Protein AF-A0A6J8EL83-F1 (afdb_monomer)

Mean predicted aligned error: 11.71 Å

Secondary structure (DSSP, 8-state):
-HHHHHHHHHHHHHHHHHHHHHHTTS-HHHHHHHHHHHHHHHHHHHHHH--STHHHHHHHHHHHHHHHHHHS---HHHHHHHHHHHHHHHHHHHHHHHHHHSSS---PPPHHHHHHHHHHHHHHHHS--SHHHHHHHHHHHHHH-HHHHHHHHHT--SSSSGGGS-GGGSSS---S---GGGGG-HHHHHHHHHHHHHHHHT--HHHHHHHSS-SSHHHHHHHHHHHHIIIIIGGGG---SS-SS-HHHHHHHHHHHHH-TT-S-HHHHHHHHTT---SSTTS--TT--HHHHHHHHHHHHHHHHHHH---SSSTTHHHHHHHH-GGGGTTS--TT----HHHHHHHHHHHHTTTSS---EEEE-TTS-EEEE-TTSS--SEEE-TTT--EEEEETTEE-TT-EE------PPSSB----GGG-----S-STT--HHHHHHHHHHHHHHHHHHHHH-HHHHHHHBSS---HHHHHHHHHHHHHHHHHHHHHHHT--HHHHHHHHHHHHHHHHHHTTS-TTS----HHHHTT-SHHHHHHHHHHHIIIIIHHHHHTHHHHHHHHHHHHHT-TTTTT-HHHHHHHT-S-------GGGGGG-GGGG---PPP-HHHHHHHHHH-----HHHHHHHHHHHHHHHHTTHHHHHHHHHHHHHHHTTT--HHHHHH-BHHHHHHHHHHTT-HHHHHHHHHHHHHHHHHHHHHHHT--EEETTEEE---GGGGGS---TTSBGGGTS--SSTTHHHHHHHHHHHHHHHHHHHHHHHHHHHH-

Structure (mmCIF, N/CA/C/O backbone):
data_AF-A0A6J8EL83-F1
#
_entry.id   AF-A0A6J8EL83-F1
#
loop_
_atom_site.group_PDB
_atom_site.id
_atom_site.type_symbol
_atom_site.label_atom_id
_atom_site.label_alt_id
_atom_site.label_comp_id
_atom_site.label_asym_id
_atom_site.label_entity_id
_atom_site.label_seq_id
_atom_site.pdbx_PDB_ins_code
_atom_site.Cartn_x
_atom_site.Cartn_y
_atom_site.Cartn_z
_atom_site.occupancy
_atom_site.B_iso_or_equiv
_atom_site.auth_seq_id
_atom_site.auth_comp_id
_atom_site.auth_asym_id
_atom_site.auth_atom_id
_atom_site.pdbx_PDB_model_num
ATOM 1 N N . MET A 1 1 ? -17.711 -33.455 -21.168 1.00 33.84 1 MET A N 1
ATOM 2 C CA . MET A 1 1 ? -19.028 -33.642 -20.518 1.00 33.84 1 MET A CA 1
ATOM 3 C C . MET A 1 1 ? -19.083 -34.919 -19.674 1.00 33.84 1 MET A C 1
ATOM 5 O O . MET A 1 1 ? -19.495 -34.798 -18.534 1.00 33.84 1 MET A O 1
ATOM 9 N N . ASN A 1 2 ? -18.573 -36.078 -20.125 1.00 31.16 2 ASN A N 1
ATOM 10 C CA . ASN A 1 2 ? -18.560 -37.309 -19.301 1.00 31.16 2 ASN A CA 1
ATOM 11 C C . ASN A 1 2 ? -17.724 -37.232 -18.003 1.00 31.16 2 ASN A C 1
ATOM 13 O O . ASN A 1 2 ? -18.156 -37.767 -16.991 1.00 31.16 2 ASN A O 1
ATOM 17 N N . SER A 1 3 ? -16.592 -36.511 -17.977 1.00 44.88 3 SER A N 1
ATOM 18 C CA . SER A 1 3 ? -15.743 -36.446 -16.770 1.00 44.88 3 SER A CA 1
ATOM 19 C C . SER A 1 3 ? -16.371 -35.682 -15.598 1.00 44.88 3 SER A C 1
ATOM 21 O O . SER A 1 3 ? -16.023 -35.937 -14.455 1.00 44.88 3 SER A O 1
ATOM 23 N N . ASN A 1 4 ? -17.289 -34.742 -15.856 1.00 57.44 4 ASN A N 1
ATOM 24 C CA . ASN A 1 4 ? -17.878 -33.919 -14.794 1.00 57.44 4 ASN A CA 1
ATOM 25 C C . ASN A 1 4 ? -18.942 -34.698 -14.007 1.00 57.44 4 ASN A C 1
ATOM 27 O O . ASN A 1 4 ? -19.072 -34.528 -12.801 1.00 57.44 4 ASN A O 1
ATOM 31 N N . HIS A 1 5 ? -19.658 -35.601 -14.683 1.00 63.22 5 HIS A N 1
ATOM 32 C CA . HIS A 1 5 ? -20.692 -36.421 -14.059 1.00 63.22 5 HIS A CA 1
ATOM 33 C C . HIS A 1 5 ? -20.098 -37.538 -13.186 1.00 63.22 5 HIS A C 1
ATOM 35 O O . HIS A 1 5 ? -20.583 -37.798 -12.090 1.00 63.22 5 HIS A O 1
ATOM 41 N N . GLU A 1 6 ? -18.992 -38.151 -13.621 1.00 73.38 6 GLU A N 1
ATOM 42 C CA . GLU A 1 6 ? -18.256 -39.132 -12.809 1.00 73.38 6 GLU A CA 1
ATOM 43 C C . GLU A 1 6 ? -17.679 -38.497 -11.535 1.00 73.38 6 GLU A C 1
ATOM 45 O O . GLU A 1 6 ? -17.812 -39.063 -10.450 1.00 73.38 6 GLU A O 1
ATOM 50 N N . ILE A 1 7 ? -17.109 -37.290 -11.637 1.00 79.31 7 ILE A N 1
ATOM 51 C CA . ILE A 1 7 ? -16.600 -36.544 -10.476 1.00 79.31 7 ILE A CA 1
ATOM 52 C C . ILE A 1 7 ? -17.733 -36.204 -9.499 1.00 79.31 7 ILE A C 1
ATOM 54 O O . ILE A 1 7 ? -17.562 -36.393 -8.296 1.00 79.31 7 ILE A O 1
ATOM 58 N N . GLN A 1 8 ? -18.891 -35.756 -9.994 1.00 79.31 8 GLN A N 1
ATOM 59 C CA . GLN A 1 8 ? -20.061 -35.476 -9.153 1.00 79.31 8 GLN A CA 1
ATOM 60 C C . GLN A 1 8 ? -20.535 -36.720 -8.392 1.00 79.31 8 GLN A C 1
ATOM 62 O O . GLN A 1 8 ? -20.771 -36.643 -7.187 1.00 79.31 8 GLN A O 1
ATOM 67 N N . ASN A 1 9 ? -20.597 -37.877 -9.055 1.00 83.44 9 ASN A N 1
ATOM 68 C CA . ASN A 1 9 ? -20.995 -39.133 -8.416 1.00 83.44 9 ASN A CA 1
ATOM 69 C C . ASN A 1 9 ? -19.989 -39.578 -7.343 1.00 83.44 9 ASN A C 1
ATOM 71 O O . ASN A 1 9 ? -20.385 -39.993 -6.252 1.00 83.44 9 ASN A O 1
ATOM 75 N N . HIS A 1 10 ? -18.687 -39.455 -7.616 1.00 87.69 10 HIS A N 1
ATOM 76 C CA . HIS A 1 10 ? -17.648 -39.766 -6.633 1.00 87.69 10 HIS A CA 1
ATOM 77 C C . HIS A 1 10 ? -17.673 -38.820 -5.435 1.00 87.69 10 HIS A C 1
ATOM 79 O O . HIS A 1 10 ? -17.559 -39.276 -4.296 1.00 87.69 10 HIS A O 1
ATOM 85 N N . LEU A 1 11 ? -17.843 -37.520 -5.677 1.00 87.94 11 LEU A N 1
ATOM 86 C CA . LEU A 1 11 ? -17.938 -36.535 -4.610 1.00 87.94 11 LEU A CA 1
ATOM 87 C C . LEU A 1 11 ? -19.187 -36.761 -3.757 1.00 87.94 11 LEU A C 1
ATOM 89 O O . LEU A 1 11 ? -19.105 -36.666 -2.536 1.00 87.94 11 LEU A O 1
ATOM 93 N N . SER A 1 12 ? -20.309 -37.111 -4.390 1.00 88.12 12 SER A N 1
ATOM 94 C CA . SER A 1 12 ? -21.539 -37.478 -3.695 1.00 88.12 12 SER A CA 1
ATOM 95 C C . SER A 1 12 ? -21.330 -38.666 -2.768 1.00 88.12 12 SER A C 1
ATOM 97 O O . SER A 1 12 ? -21.559 -38.550 -1.565 1.00 88.12 12 SER A O 1
ATOM 99 N N . ALA A 1 13 ? -20.757 -39.756 -3.284 1.00 90.31 13 ALA A N 1
ATOM 100 C CA . ALA A 1 13 ? -20.443 -40.928 -2.475 1.00 90.31 13 ALA A CA 1
ATOM 101 C C . ALA A 1 13 ? -19.486 -40.602 -1.312 1.00 90.31 13 ALA A C 1
ATOM 103 O O . ALA A 1 13 ? -19.715 -41.034 -0.181 1.00 90.31 13 ALA A O 1
ATOM 104 N N . TYR A 1 14 ? -18.433 -39.819 -1.572 1.00 91.75 14 TYR A N 1
ATOM 105 C CA . TYR A 1 14 ? -17.485 -39.392 -0.541 1.00 91.75 14 TYR A CA 1
ATOM 106 C C . TYR A 1 14 ? -18.161 -38.554 0.546 1.00 91.75 14 TYR A C 1
ATOM 108 O O . TYR A 1 14 ? -17.985 -38.837 1.730 1.00 91.75 14 TYR A O 1
ATOM 116 N N . PHE A 1 15 ? -18.934 -37.537 0.160 1.00 92.06 15 PHE A N 1
ATOM 117 C CA . PHE A 1 15 ? -19.570 -36.631 1.108 1.00 92.06 15 PHE A CA 1
ATOM 118 C C . PHE A 1 15 ? -20.579 -37.360 1.984 1.00 92.06 15 PHE A C 1
ATOM 120 O O . PHE A 1 15 ? -20.567 -37.153 3.192 1.00 92.06 15 PHE A O 1
ATOM 127 N N . THR A 1 16 ? -21.401 -38.250 1.418 1.00 90.44 16 THR A N 1
ATOM 128 C CA . THR A 1 16 ? -22.337 -39.066 2.202 1.00 90.44 16 THR A CA 1
ATOM 129 C C . THR A 1 16 ? -21.596 -39.889 3.255 1.00 90.44 16 THR A C 1
ATOM 131 O O . THR A 1 16 ? -21.908 -39.777 4.438 1.00 90.44 16 THR A O 1
ATOM 134 N N . LEU A 1 17 ? -20.556 -40.630 2.854 1.00 92.38 17 LEU A N 1
ATOM 135 C CA . LEU A 1 17 ? -19.763 -41.449 3.777 1.00 92.38 17 LEU A CA 1
ATOM 136 C C . LEU A 1 17 ? -19.076 -40.607 4.862 1.00 92.38 17 LEU A C 1
ATOM 138 O O . LEU A 1 17 ? -19.119 -40.954 6.041 1.00 92.38 17 LEU A O 1
ATOM 142 N N . ALA A 1 18 ? -18.449 -39.493 4.480 1.00 91.12 18 ALA A N 1
ATOM 143 C CA . ALA A 1 18 ? -17.770 -38.606 5.419 1.00 91.12 18 ALA A CA 1
ATOM 144 C C . ALA A 1 18 ? -18.758 -37.947 6.393 1.00 91.12 18 ALA A C 1
ATOM 146 O O . ALA A 1 18 ? -18.479 -37.863 7.586 1.00 91.12 18 ALA A O 1
ATOM 147 N N . ASN A 1 19 ? -19.928 -37.528 5.909 1.00 88.50 19 ASN A N 1
ATOM 148 C CA . ASN A 1 19 ? -20.972 -36.923 6.729 1.00 88.50 19 ASN A CA 1
ATOM 149 C C . ASN A 1 19 ? -21.551 -37.931 7.730 1.00 88.50 19 ASN A C 1
ATOM 151 O O . ASN A 1 19 ? -21.787 -37.577 8.882 1.00 88.50 19 ASN A O 1
ATOM 155 N N . ASP A 1 20 ? -21.722 -39.193 7.332 1.00 89.56 20 ASP A N 1
ATOM 156 C CA . ASP A 1 20 ? -22.166 -40.255 8.238 1.00 89.56 20 ASP A CA 1
ATOM 157 C C . ASP A 1 20 ? -21.152 -40.492 9.363 1.00 89.56 20 ASP A C 1
ATOM 159 O O . ASP A 1 20 ? -21.540 -40.561 10.530 1.00 89.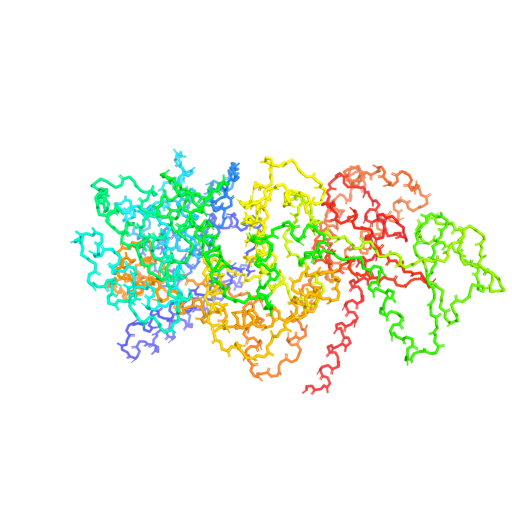56 20 ASP A O 1
ATOM 163 N N . VAL A 1 21 ? -19.852 -40.531 9.042 1.00 89.75 21 VAL A N 1
ATOM 164 C CA . VAL A 1 21 ? -18.776 -40.632 10.044 1.00 89.75 21 VAL A CA 1
ATOM 165 C C . VAL A 1 21 ? -18.795 -39.430 10.978 1.00 89.75 21 VAL A C 1
ATOM 167 O O . VAL A 1 21 ? -18.757 -39.584 12.195 1.00 89.75 21 VAL A O 1
ATOM 170 N N . VAL A 1 22 ? -18.881 -38.226 10.426 1.00 89.56 22 VAL A N 1
ATOM 171 C CA . VAL A 1 22 ? -18.855 -36.994 11.207 1.00 89.56 22 VAL A CA 1
ATOM 172 C C . VAL A 1 22 ? -20.065 -36.890 12.144 1.00 89.56 22 VAL A C 1
ATOM 174 O O . VAL A 1 22 ? -19.908 -36.511 13.302 1.00 89.56 22 VAL A O 1
ATOM 177 N N . LYS A 1 23 ? -21.252 -37.323 11.706 1.00 87.06 23 LYS A N 1
ATOM 178 C CA . LYS A 1 23 ? -22.454 -37.385 12.553 1.00 87.06 23 LYS A CA 1
ATOM 179 C C . LYS A 1 23 ? -22.294 -38.304 13.764 1.00 87.06 23 LYS A C 1
ATOM 181 O O . LYS A 1 23 ? -22.939 -38.059 14.783 1.00 87.06 23 LYS A O 1
ATOM 186 N N . THR A 1 24 ? -21.427 -39.320 13.704 1.00 87.38 24 THR A N 1
ATOM 187 C CA . THR A 1 24 ? -21.179 -40.200 14.864 1.00 87.38 24 THR A CA 1
ATOM 188 C C . THR A 1 24 ? -20.559 -39.473 16.057 1.00 87.38 24 THR A C 1
ATOM 190 O O . THR A 1 24 ? -20.701 -39.945 17.183 1.00 87.38 24 THR A O 1
ATOM 193 N N . SER A 1 25 ? -19.929 -38.309 15.849 1.00 83.56 25 SER A N 1
ATOM 194 C CA . SER A 1 25 ? -19.378 -37.504 16.944 1.00 83.56 25 SER A CA 1
ATOM 195 C C . SER A 1 25 ? -20.455 -36.817 17.793 1.00 83.56 25 SER A C 1
ATOM 197 O O . SER A 1 25 ? -20.140 -36.316 18.869 1.00 83.56 25 SER A O 1
ATOM 199 N N . GLY A 1 26 ? -21.702 -36.748 17.307 1.00 77.75 26 GLY A N 1
ATOM 200 C CA . GLY A 1 26 ? -22.822 -36.083 17.978 1.00 77.75 26 GLY A CA 1
ATOM 201 C C . GLY A 1 26 ? -22.776 -34.550 17.963 1.00 77.75 26 GLY A C 1
ATOM 202 O O . GLY A 1 26 ? -23.674 -33.924 18.518 1.00 77.75 26 GLY A O 1
ATOM 203 N N . ASP A 1 27 ? -21.769 -33.946 17.324 1.00 82.88 27 ASP A N 1
ATOM 204 C CA . ASP A 1 27 ? -21.633 -32.492 17.205 1.00 82.88 27 ASP A CA 1
ATOM 205 C C . ASP A 1 27 ? -22.079 -32.036 15.802 1.00 82.88 27 ASP A C 1
ATOM 207 O O . ASP A 1 27 ? -21.390 -32.329 14.815 1.00 82.88 27 ASP A O 1
ATOM 211 N N . PRO A 1 28 ? -23.217 -31.328 15.676 1.00 78.00 28 PRO A N 1
ATOM 212 C CA . PRO A 1 28 ? -23.707 -30.844 14.386 1.00 78.00 28 PRO A CA 1
ATOM 213 C C . PRO A 1 28 ? -22.739 -29.858 13.706 1.00 78.00 28 PRO A C 1
ATOM 215 O O . PRO A 1 28 ? -22.749 -29.758 12.476 1.00 78.00 28 PRO A O 1
ATOM 218 N N . HIS A 1 29 ? -21.852 -29.192 14.458 1.00 84.25 29 HIS A N 1
ATOM 219 C CA . HIS A 1 29 ? -20.848 -28.278 13.908 1.00 84.25 29 HIS A CA 1
ATOM 220 C C . HIS A 1 29 ? -19.883 -28.984 12.948 1.00 84.25 29 HIS A C 1
ATOM 222 O O . HIS A 1 29 ? -19.504 -28.427 11.919 1.00 84.25 29 HIS A O 1
ATOM 228 N N . ASN A 1 30 ? -19.555 -30.250 13.205 1.00 87.19 30 ASN A N 1
ATOM 229 C CA . ASN A 1 30 ? -18.617 -30.970 12.353 1.00 87.19 30 ASN A CA 1
ATOM 230 C C . ASN A 1 30 ? -19.175 -31.206 10.935 1.00 87.19 30 ASN A C 1
ATOM 232 O O . ASN A 1 30 ? -18.414 -31.225 9.967 1.00 87.19 30 ASN A O 1
ATOM 236 N N . SER A 1 31 ? -20.499 -31.357 10.782 1.00 88.88 31 SER A N 1
ATOM 237 C CA . SER A 1 31 ? -21.130 -31.505 9.456 1.00 88.88 31 SER A CA 1
ATOM 238 C C . SER A 1 31 ? -21.066 -30.198 8.657 1.00 88.88 31 SER A C 1
ATOM 240 O O . SER A 1 31 ? -20.898 -30.209 7.433 1.00 88.88 31 SER A O 1
ATOM 242 N N . VAL A 1 32 ? -21.155 -29.061 9.354 1.00 89.12 32 VAL A N 1
ATOM 243 C CA . VAL A 1 32 ? -20.937 -27.732 8.771 1.00 89.12 32 VAL A CA 1
ATOM 244 C C . VAL A 1 32 ? -19.478 -27.583 8.341 1.00 89.12 32 VAL A C 1
ATOM 246 O O . VAL A 1 32 ? -19.236 -27.214 7.197 1.00 89.12 32 VAL A O 1
ATOM 249 N N . GLU A 1 33 ? -18.512 -27.945 9.186 1.00 89.81 33 GLU A N 1
ATOM 250 C CA . GLU A 1 33 ? -17.078 -27.894 8.853 1.00 89.81 33 GLU A CA 1
ATOM 251 C C . GLU A 1 33 ? -16.713 -28.784 7.652 1.00 89.81 33 GLU A C 1
ATOM 253 O O . GLU A 1 33 ? -15.983 -28.353 6.757 1.00 89.81 33 GLU A O 1
ATOM 258 N N . LEU A 1 34 ? -17.286 -29.990 7.551 1.00 92.12 34 LEU A N 1
ATOM 259 C CA . LEU A 1 34 ? -17.136 -30.831 6.357 1.00 92.12 34 LEU A CA 1
ATOM 260 C C . LEU A 1 34 ? -17.704 -30.144 5.105 1.00 92.12 34 LEU A C 1
ATOM 262 O O . LEU A 1 34 ? -17.069 -30.152 4.049 1.00 92.12 34 LEU A O 1
ATOM 266 N N . SER A 1 35 ? -18.885 -29.531 5.221 1.00 92.50 35 SER A N 1
ATOM 267 C CA . SER A 1 35 ? -19.512 -28.785 4.122 1.00 92.50 35 SER A CA 1
ATOM 268 C C . SER A 1 35 ? -18.649 -27.595 3.693 1.00 92.50 35 SER A C 1
ATOM 270 O O . SER A 1 35 ? -18.466 -27.371 2.497 1.00 92.50 35 SER A O 1
ATOM 272 N N . LEU A 1 36 ? -18.062 -26.872 4.653 1.00 91.38 36 LEU A N 1
ATOM 273 C CA . LEU A 1 36 ? -17.129 -25.770 4.413 1.00 91.38 36 LEU A CA 1
ATOM 274 C C . LEU A 1 36 ? -15.865 -26.236 3.695 1.00 91.38 36 LEU A C 1
ATOM 276 O O . LEU A 1 36 ? -15.428 -25.567 2.762 1.00 91.38 36 LEU A O 1
ATOM 280 N N . LEU A 1 37 ? -15.296 -27.378 4.088 1.00 92.00 37 LEU A N 1
ATOM 281 C CA . LEU A 1 37 ? -14.119 -27.946 3.433 1.00 92.00 37 LEU A CA 1
ATOM 282 C C . LEU A 1 37 ? -14.396 -28.238 1.951 1.00 92.00 37 LEU A C 1
ATOM 284 O O . LEU A 1 37 ? -13.631 -27.812 1.086 1.00 92.00 37 LEU A O 1
ATOM 288 N N . VAL A 1 38 ? -15.504 -28.924 1.647 1.00 93.38 38 VAL A N 1
ATOM 289 C CA . VAL A 1 38 ? -15.876 -29.255 0.259 1.00 93.38 38 VAL A CA 1
ATOM 290 C C . VAL A 1 38 ? -16.167 -27.991 -0.547 1.00 93.38 38 VAL A C 1
ATOM 292 O O . VAL A 1 38 ? -15.660 -27.844 -1.661 1.00 93.38 38 VAL A O 1
ATOM 295 N N . LEU A 1 39 ? -16.913 -27.052 0.040 1.00 93.50 39 LEU A N 1
ATOM 296 C CA . LEU A 1 39 ? -17.196 -25.745 -0.549 1.00 93.50 39 LEU A CA 1
ATOM 297 C C . LEU A 1 39 ? -15.910 -25.009 -0.925 1.00 93.50 39 LEU A C 1
ATOM 299 O O . LEU A 1 39 ? -15.791 -24.487 -2.032 1.00 93.50 39 LEU A O 1
ATOM 303 N N . GLN A 1 40 ? -14.939 -24.974 -0.013 1.00 92.25 40 GLN A N 1
ATOM 304 C CA . GLN A 1 40 ? -13.665 -24.288 -0.211 1.00 92.25 40 GLN A CA 1
ATOM 305 C C . GLN A 1 40 ? -12.841 -24.933 -1.326 1.00 92.25 40 GLN A C 1
ATOM 307 O O . GLN A 1 40 ? -12.253 -24.214 -2.131 1.00 92.25 40 GLN A O 1
ATOM 312 N N . CYS A 1 41 ? -12.832 -26.265 -1.424 1.00 90.88 41 CYS A N 1
ATOM 313 C CA . CYS A 1 41 ? -12.172 -26.963 -2.527 1.00 90.88 41 CYS A CA 1
ATOM 314 C C . CYS A 1 41 ? -12.818 -26.650 -3.887 1.00 90.88 41 CYS A C 1
ATOM 316 O O . CYS A 1 41 ? -12.105 -26.472 -4.877 1.00 90.88 41 CYS A O 1
ATOM 318 N N . MET A 1 42 ? -14.151 -26.553 -3.946 1.00 91.62 42 MET A N 1
ATOM 319 C CA . MET A 1 42 ? -14.866 -26.141 -5.160 1.00 91.62 42 MET A CA 1
ATOM 320 C C . MET A 1 42 ? -14.562 -24.688 -5.534 1.00 91.62 42 MET A C 1
ATOM 322 O O . MET A 1 42 ? -14.245 -24.407 -6.688 1.00 91.62 42 MET A O 1
ATOM 326 N N . GLU A 1 43 ? -14.604 -23.775 -4.562 1.00 91.44 43 GLU A N 1
ATOM 327 C CA . GLU A 1 43 ? -14.246 -22.361 -4.741 1.00 91.44 43 GLU A CA 1
ATOM 328 C C . GLU A 1 43 ? -12.805 -22.222 -5.274 1.00 91.44 43 GLU A C 1
ATOM 330 O O . GLU A 1 43 ? -12.573 -21.522 -6.264 1.00 91.44 43 GLU A O 1
ATOM 335 N N . ASP A 1 44 ? -11.848 -22.958 -4.697 1.00 89.00 44 ASP A N 1
ATOM 336 C CA . ASP A 1 44 ? -10.447 -22.982 -5.140 1.00 89.00 44 ASP A CA 1
ATOM 337 C C . ASP A 1 44 ? -10.316 -23.505 -6.588 1.00 89.00 44 ASP A C 1
ATOM 339 O O . ASP A 1 44 ? -9.554 -22.949 -7.388 1.00 89.00 44 ASP A O 1
ATOM 343 N N . SER A 1 45 ? -11.103 -24.522 -6.962 1.00 89.19 45 SER A N 1
ATOM 344 C CA . SER A 1 45 ? -11.155 -25.046 -8.334 1.00 89.19 45 SER A CA 1
ATOM 345 C C . SER A 1 45 ? -11.671 -24.005 -9.336 1.00 89.19 45 SER A C 1
ATOM 347 O O . SER A 1 45 ? -11.063 -23.824 -10.395 1.00 89.19 45 SER A O 1
ATOM 349 N N . LEU A 1 46 ? -12.719 -23.250 -8.987 1.00 90.25 46 LEU A N 1
ATOM 350 C CA . LEU A 1 46 ? -13.254 -22.170 -9.828 1.00 90.25 46 LEU A CA 1
ATOM 351 C C . LEU A 1 46 ? -12.217 -21.062 -10.058 1.00 90.25 46 LEU A C 1
ATOM 353 O O . LEU A 1 46 ? -12.006 -20.637 -11.196 1.00 90.25 46 LEU A O 1
ATOM 357 N N . HIS A 1 47 ? -11.512 -20.641 -9.004 1.00 87.06 47 HIS A N 1
ATOM 358 C CA . HIS A 1 47 ? -10.429 -19.652 -9.098 1.00 87.06 47 HIS A CA 1
ATOM 359 C C . HIS A 1 47 ? -9.206 -20.141 -9.895 1.00 87.06 47 HIS A C 1
ATOM 361 O O . HIS A 1 47 ? -8.421 -19.329 -10.413 1.00 87.06 47 HIS A O 1
ATOM 367 N N . GLN A 1 48 ? -8.998 -21.456 -9.975 1.00 83.00 48 GLN A N 1
ATOM 368 C CA . GLN A 1 48 ? -7.971 -22.053 -10.824 1.00 83.00 48 GLN A CA 1
ATOM 369 C C . GLN A 1 48 ? -8.412 -22.106 -12.289 1.00 83.00 48 GLN A C 1
ATOM 371 O O . GLN A 1 48 ? -7.609 -21.796 -13.170 1.00 83.00 48 GLN A O 1
ATOM 376 N N . GLN A 1 49 ? -9.662 -22.498 -12.540 1.00 84.50 49 GLN A N 1
ATOM 377 C CA . GLN A 1 49 ? -10.189 -22.718 -13.883 1.00 84.50 49 GLN A CA 1
ATOM 378 C C . GLN A 1 49 ? -10.433 -21.408 -14.638 1.00 84.50 49 GLN A C 1
ATOM 380 O O . GLN A 1 49 ? -10.153 -21.331 -15.833 1.00 84.50 49 GLN A O 1
ATOM 385 N N . TYR A 1 50 ? -10.932 -20.379 -13.952 1.00 83.19 50 TYR A N 1
ATOM 386 C CA . TYR A 1 50 ? -11.399 -19.154 -14.590 1.00 83.19 50 TYR A CA 1
ATOM 387 C C . TYR A 1 50 ? -10.580 -17.944 -14.143 1.00 83.19 50 TYR A C 1
ATOM 389 O O . TYR A 1 50 ? -10.557 -17.582 -12.966 1.00 83.19 50 TYR A O 1
ATOM 397 N N . ARG A 1 51 ? -9.893 -17.305 -15.100 1.00 70.50 51 ARG A N 1
ATOM 398 C CA . ARG A 1 51 ? -9.113 -16.074 -14.896 1.00 70.50 51 ARG A CA 1
ATOM 399 C C . ARG A 1 51 ? -9.178 -15.186 -16.137 1.00 70.50 51 ARG A C 1
ATOM 401 O O . ARG A 1 51 ? -9.029 -15.679 -17.249 1.00 70.50 51 ARG A O 1
ATOM 408 N N . GLY A 1 52 ? -9.307 -13.873 -15.950 1.00 68.19 52 GLY A N 1
ATOM 409 C CA . GLY A 1 52 ? -9.229 -12.900 -17.049 1.00 68.19 52 GLY A CA 1
ATOM 410 C C . GLY A 1 52 ? -10.590 -12.550 -17.657 1.00 68.19 52 GLY A C 1
ATOM 411 O O . GLY A 1 52 ? -11.579 -12.461 -16.944 1.00 68.19 52 GLY A O 1
ATOM 412 N N . GLU A 1 53 ? -10.656 -12.297 -18.966 1.00 63.28 53 GLU A N 1
ATOM 413 C CA . GLU A 1 53 ? -11.859 -11.726 -19.607 1.00 63.28 53 GLU A CA 1
ATOM 414 C C . GLU A 1 53 ? -13.087 -12.654 -19.602 1.00 63.28 53 GLU A C 1
ATOM 416 O O . GLU A 1 53 ? -14.225 -12.180 -19.571 1.00 63.28 53 GLU A O 1
ATOM 421 N N . GLU A 1 54 ? -12.881 -13.973 -19.579 1.00 80.81 54 GLU A N 1
ATOM 422 C CA . GLU A 1 54 ? -13.973 -14.953 -19.493 1.00 80.81 54 GLU A CA 1
ATOM 423 C C . GLU A 1 54 ? -14.661 -14.940 -18.115 1.00 80.81 54 GLU A C 1
ATOM 425 O O . GLU A 1 54 ? -15.848 -15.260 -18.007 1.00 80.81 54 GLU A O 1
ATOM 430 N N . GLU A 1 55 ? -13.949 -14.484 -17.076 1.00 87.62 55 GLU A N 1
ATOM 431 C CA . GLU A 1 55 ? -14.377 -14.489 -15.672 1.00 87.62 55 GLU A CA 1
ATOM 432 C C . GLU A 1 55 ? -15.706 -13.740 -15.472 1.00 87.62 55 GLU A C 1
ATOM 434 O O . GLU A 1 55 ? -16.596 -14.239 -14.786 1.00 87.62 55 GLU A O 1
ATOM 439 N N . VAL A 1 56 ? -15.893 -12.593 -16.139 1.00 91.19 56 VAL A N 1
ATOM 440 C CA . VAL A 1 56 ? -17.126 -11.784 -16.050 1.00 91.19 56 VAL A CA 1
ATOM 441 C C . VAL A 1 56 ? -18.333 -12.539 -16.610 1.00 91.19 56 VAL A C 1
ATOM 443 O O . VAL A 1 56 ? -19.420 -12.516 -16.028 1.00 91.19 56 VAL A O 1
ATOM 446 N N . THR A 1 57 ? -18.156 -13.225 -17.742 1.00 92.44 57 THR A N 1
ATOM 447 C CA . THR A 1 57 ? -19.253 -13.944 -18.411 1.00 92.44 57 THR A CA 1
ATOM 448 C C . THR A 1 57 ? -19.685 -15.148 -17.580 1.00 92.44 57 THR A C 1
ATOM 450 O O . THR A 1 57 ? -20.880 -15.363 -17.373 1.00 92.44 57 THR A O 1
ATOM 453 N N . ILE A 1 58 ? -18.713 -15.887 -17.046 1.00 93.56 58 ILE A N 1
ATOM 454 C CA . ILE A 1 58 ? -18.950 -17.067 -16.212 1.00 93.56 58 ILE A CA 1
ATOM 455 C C . ILE A 1 58 ? -19.581 -16.676 -14.876 1.00 93.56 58 ILE A C 1
ATOM 457 O O . ILE A 1 58 ? -20.599 -17.257 -14.504 1.00 93.56 58 ILE A O 1
ATOM 461 N N . ALA A 1 59 ? -19.057 -15.648 -14.200 1.00 95.19 59 ALA A N 1
ATOM 462 C CA . ALA A 1 59 ? -19.642 -15.138 -12.962 1.00 95.19 59 ALA A CA 1
ATOM 463 C C . ALA A 1 59 ? -21.098 -14.690 -13.174 1.00 95.19 59 ALA A C 1
ATOM 465 O O . ALA A 1 59 ? -21.980 -15.016 -12.384 1.00 95.19 59 ALA A O 1
ATOM 466 N N . THR A 1 60 ? -21.385 -14.007 -14.289 1.00 95.69 60 THR A N 1
ATOM 467 C CA . THR A 1 60 ? -22.759 -13.605 -14.636 1.00 95.69 60 THR A CA 1
ATOM 468 C C . THR A 1 60 ? -23.690 -14.809 -14.783 1.00 95.69 60 THR A C 1
ATOM 470 O O . THR A 1 60 ? -24.822 -14.770 -14.303 1.00 95.69 60 THR A O 1
ATOM 473 N N . HIS A 1 61 ? -23.237 -15.870 -15.454 1.00 95.31 61 HIS A N 1
ATOM 474 C CA . HIS A 1 61 ? -24.021 -17.090 -15.637 1.00 95.31 61 HIS A CA 1
ATOM 475 C C . HIS A 1 61 ? -24.283 -17.796 -14.300 1.00 95.31 61 HIS A C 1
ATOM 477 O O . HIS A 1 61 ? -25.439 -18.042 -13.963 1.00 95.31 61 HIS A O 1
ATOM 483 N N . MET A 1 62 ? -23.237 -18.001 -13.495 1.00 96.00 62 MET A N 1
ATOM 484 C CA . MET A 1 62 ? -23.325 -18.619 -12.169 1.00 96.00 62 MET A CA 1
ATOM 485 C C . MET A 1 62 ? -24.286 -17.878 -11.230 1.00 96.00 62 MET A C 1
ATOM 487 O O . MET A 1 62 ? -25.105 -18.507 -10.566 1.00 96.00 62 MET A O 1
ATOM 491 N N . LEU A 1 63 ? -24.237 -16.540 -11.204 1.00 95.62 63 LEU A N 1
ATOM 492 C CA . LEU A 1 63 ? -25.144 -15.724 -10.387 1.00 95.62 63 LEU A CA 1
ATOM 493 C C . LEU A 1 63 ? -26.613 -15.882 -10.807 1.00 95.62 63 LEU A C 1
ATOM 495 O O . LEU A 1 63 ? -27.494 -15.909 -9.950 1.00 95.62 63 LEU A O 1
ATOM 499 N N . ARG A 1 64 ? -26.886 -15.993 -12.115 1.00 94.75 64 ARG A N 1
ATOM 500 C CA . ARG A 1 64 ? -28.254 -16.146 -12.644 1.00 94.75 64 ARG A CA 1
ATOM 501 C C . ARG A 1 64 ? -28.867 -17.504 -12.318 1.00 94.75 64 ARG A C 1
ATOM 503 O O . ARG A 1 64 ? -30.081 -17.577 -12.157 1.00 94.75 64 ARG A O 1
ATOM 510 N N . GLU A 1 65 ? -28.049 -18.548 -12.226 1.00 92.88 65 GLU A N 1
ATOM 511 C CA . GLU A 1 65 ? -28.507 -19.909 -11.930 1.00 92.88 65 GLU A CA 1
ATOM 512 C C . GLU A 1 65 ? -28.622 -20.202 -10.432 1.00 92.88 65 GLU A C 1
ATOM 514 O O . GLU A 1 65 ? -29.325 -21.130 -10.057 1.00 92.88 65 GLU A O 1
ATOM 519 N N . ALA A 1 66 ? -27.974 -19.427 -9.559 1.00 90.94 66 ALA A N 1
ATOM 520 C CA . ALA A 1 66 ? -27.821 -19.801 -8.153 1.00 90.94 66 ALA A CA 1
ATOM 521 C C . ALA A 1 66 ? -29.099 -19.709 -7.296 1.00 90.94 66 ALA A C 1
ATOM 523 O O . ALA A 1 66 ? -29.237 -20.469 -6.337 1.00 90.94 66 ALA A O 1
ATOM 524 N N . VAL A 1 67 ? -30.036 -18.800 -7.607 1.00 88.75 67 VAL A N 1
ATOM 525 C CA . VAL A 1 67 ? -31.196 -18.508 -6.733 1.00 88.75 67 VAL A CA 1
ATOM 526 C C . VAL A 1 67 ? -32.044 -19.753 -6.413 1.00 88.75 67 VAL A C 1
ATOM 528 O O . VAL A 1 67 ? -32.268 -19.998 -5.226 1.00 88.75 67 VAL A O 1
ATOM 531 N N . PRO A 1 68 ? -32.485 -20.577 -7.390 1.00 88.00 68 PRO A N 1
ATOM 532 C CA . PRO A 1 68 ? -33.287 -21.767 -7.103 1.00 88.00 68 PRO A CA 1
ATOM 533 C C . PRO A 1 68 ? -32.578 -22.763 -6.181 1.00 88.00 68 PRO A C 1
ATOM 535 O O . PRO A 1 68 ? -33.214 -23.338 -5.308 1.00 88.00 68 PRO A O 1
ATOM 538 N N . TYR A 1 69 ? -31.263 -22.933 -6.323 1.00 86.06 69 TYR A N 1
ATOM 539 C CA . TYR A 1 69 ? -30.496 -23.886 -5.519 1.00 86.06 69 TYR A CA 1
ATOM 540 C C . TYR A 1 69 ? -30.206 -23.379 -4.107 1.00 86.06 69 TYR A C 1
ATOM 542 O O . TYR A 1 69 ? -30.082 -24.184 -3.191 1.00 86.06 69 TYR A O 1
ATOM 550 N N . ILE A 1 70 ? -30.126 -22.061 -3.916 1.00 81.94 70 ILE A N 1
ATOM 551 C CA . ILE A 1 70 ? -29.901 -21.447 -2.602 1.00 81.94 70 ILE A CA 1
ATOM 552 C C . ILE A 1 70 ? -31.201 -21.372 -1.791 1.00 81.94 70 ILE A C 1
ATOM 554 O O . ILE A 1 70 ? -31.178 -21.590 -0.580 1.00 81.94 70 ILE A O 1
ATOM 558 N N . VAL A 1 71 ? -32.325 -21.056 -2.442 1.00 80.50 71 VAL A N 1
ATOM 559 C CA . VAL A 1 71 ? -33.610 -20.804 -1.766 1.00 80.50 71 VAL A CA 1
ATOM 560 C C . VAL A 1 71 ? -34.433 -22.077 -1.564 1.00 80.50 71 VAL A C 1
ATOM 562 O O . VAL A 1 71 ? -35.114 -22.186 -0.546 1.00 80.50 71 VAL A O 1
ATOM 565 N N . CYS A 1 72 ? -34.411 -23.019 -2.509 1.00 75.94 72 CYS A N 1
ATOM 566 C CA . CYS A 1 72 ? -35.218 -24.237 -2.422 1.00 75.94 72 CYS A CA 1
ATOM 567 C C . CYS A 1 72 ? -34.555 -25.322 -1.553 1.00 75.94 72 CYS A C 1
ATOM 569 O O . CYS A 1 72 ? -33.360 -25.266 -1.243 1.00 75.94 72 CYS A O 1
ATOM 571 N N . ASP A 1 73 ? -35.337 -26.343 -1.194 1.00 71.62 73 ASP A N 1
ATOM 572 C CA . ASP A 1 73 ? -34.853 -27.585 -0.578 1.00 71.62 73 ASP A CA 1
ATOM 573 C C . ASP A 1 73 ? -34.159 -28.457 -1.640 1.00 71.62 73 ASP A C 1
ATOM 575 O O . ASP A 1 73 ? -34.712 -29.429 -2.151 1.00 71.62 73 ASP A O 1
ATOM 579 N N . SER A 1 74 ? -32.962 -28.037 -2.043 1.00 78.88 74 SER A N 1
ATOM 580 C CA . SER A 1 74 ? -32.039 -28.794 -2.894 1.00 78.88 74 SER A CA 1
ATOM 581 C C . SER A 1 74 ? -31.139 -29.711 -2.058 1.00 78.88 74 SER A C 1
ATOM 583 O O . SER A 1 74 ? -31.031 -29.555 -0.837 1.00 78.88 74 SER A O 1
ATOM 585 N N . ASP A 1 75 ? -30.489 -30.672 -2.722 1.00 87.44 75 ASP A N 1
ATOM 586 C CA . ASP A 1 75 ? -29.489 -31.529 -2.086 1.00 87.44 75 ASP A CA 1
ATOM 587 C C . ASP A 1 75 ? -28.339 -30.697 -1.491 1.00 87.44 75 ASP A C 1
ATOM 589 O O . ASP A 1 75 ? -27.958 -29.650 -2.022 1.00 87.44 75 ASP A O 1
ATOM 593 N N . VAL A 1 76 ? -27.766 -31.167 -0.380 1.00 88.06 76 VAL A N 1
ATOM 594 C CA . VAL A 1 76 ? -26.708 -30.445 0.343 1.00 88.06 76 VAL A CA 1
ATOM 595 C C . VAL A 1 76 ? -25.496 -30.180 -0.555 1.00 88.06 76 VAL A C 1
ATOM 597 O O . VAL A 1 76 ? -24.914 -29.098 -0.475 1.00 88.06 76 VAL A O 1
ATOM 600 N N . LEU A 1 77 ? -25.123 -31.108 -1.442 1.00 90.06 77 LEU A N 1
ATOM 601 C CA . LEU A 1 77 ? -23.997 -30.895 -2.354 1.00 90.06 77 LEU A CA 1
ATOM 602 C C . LEU A 1 77 ? -24.313 -29.897 -3.457 1.00 90.06 77 LEU A C 1
ATOM 604 O O . LEU A 1 77 ? -23.448 -29.089 -3.795 1.00 90.06 77 LEU A O 1
ATOM 608 N N . ASP A 1 78 ? -25.543 -29.900 -3.970 1.00 89.12 78 ASP A N 1
ATOM 609 C CA . ASP A 1 78 ? -25.984 -28.879 -4.920 1.00 89.12 78 ASP A CA 1
ATOM 610 C C . ASP A 1 78 ? -25.947 -27.491 -4.268 1.00 89.12 78 ASP A C 1
ATOM 612 O O . ASP A 1 78 ? -25.504 -26.525 -4.898 1.00 89.12 78 ASP A O 1
ATOM 616 N N . LYS A 1 79 ? -26.332 -27.380 -2.986 1.00 90.12 79 LYS A N 1
ATOM 617 C CA . LYS A 1 79 ? -26.170 -26.137 -2.213 1.00 90.12 79 LYS A CA 1
ATOM 618 C C . LYS A 1 79 ? -24.707 -25.743 -2.078 1.00 90.12 79 LYS A C 1
ATOM 620 O O . LYS A 1 79 ? -24.375 -24.586 -2.325 1.00 90.12 79 LYS A O 1
ATOM 625 N N . ILE A 1 80 ? -23.839 -26.682 -1.705 1.00 93.12 80 ILE A N 1
ATOM 626 C CA . ILE A 1 80 ? -22.400 -26.437 -1.556 1.00 93.12 80 ILE A CA 1
ATOM 627 C C . ILE A 1 80 ? -21.796 -25.908 -2.870 1.00 93.12 80 ILE A C 1
ATOM 629 O O . ILE A 1 80 ? -21.132 -24.869 -2.847 1.00 93.12 80 ILE A O 1
ATOM 633 N N . ASP A 1 81 ? -22.085 -26.550 -4.007 1.00 92.19 81 ASP A N 1
ATOM 634 C CA . ASP A 1 81 ? -21.606 -26.133 -5.335 1.00 92.19 81 ASP A CA 1
ATOM 635 C C . ASP A 1 81 ? -22.090 -24.722 -5.697 1.00 92.19 81 ASP A C 1
ATOM 637 O O . ASP A 1 81 ? -21.295 -23.846 -6.047 1.00 92.19 81 ASP A O 1
ATOM 641 N N . HIS A 1 82 ? -23.386 -24.444 -5.545 1.00 93.06 82 HIS A N 1
ATOM 642 C CA . HIS A 1 82 ? -23.934 -23.138 -5.916 1.00 93.06 82 HIS A CA 1
ATOM 643 C C . HIS A 1 82 ? -23.482 -22.016 -4.978 1.00 93.06 82 HIS A C 1
ATOM 645 O O . HIS A 1 82 ? -23.238 -20.899 -5.443 1.00 93.06 82 HIS A O 1
ATOM 651 N N . ILE A 1 83 ? -23.292 -22.285 -3.683 1.00 94.38 83 ILE A N 1
ATOM 652 C CA . ILE A 1 83 ? -22.716 -21.298 -2.763 1.00 94.38 83 ILE A CA 1
ATOM 653 C C . ILE A 1 83 ? -21.246 -21.025 -3.123 1.00 94.38 83 ILE A C 1
ATOM 655 O O . ILE A 1 83 ? -20.853 -19.856 -3.152 1.00 94.38 83 ILE A O 1
ATOM 659 N N . ALA A 1 84 ? -20.448 -22.046 -3.463 1.00 94.38 84 ALA A N 1
ATOM 660 C CA . ALA A 1 84 ? -19.069 -21.856 -3.932 1.00 94.38 84 ALA A CA 1
ATOM 661 C C . ALA A 1 84 ? -19.015 -20.969 -5.191 1.00 94.38 84 ALA A C 1
ATOM 663 O O . ALA A 1 84 ? -18.243 -20.007 -5.252 1.00 94.38 84 ALA A O 1
ATOM 664 N N . ARG A 1 85 ? -19.902 -21.224 -6.163 1.00 95.56 85 ARG A N 1
ATOM 665 C CA . ARG A 1 85 ? -20.054 -20.409 -7.383 1.00 95.56 85 ARG A CA 1
ATOM 666 C C . ARG A 1 85 ? -20.455 -18.968 -7.087 1.00 95.56 85 ARG A C 1
ATOM 668 O O . ARG A 1 85 ? -19.927 -18.044 -7.712 1.00 95.56 85 ARG A O 1
ATOM 675 N N . VAL A 1 86 ? -21.365 -18.752 -6.136 1.00 95.88 86 VAL A N 1
ATOM 676 C CA . VAL A 1 86 ? -21.756 -17.404 -5.702 1.00 95.88 86 VAL A CA 1
ATOM 677 C C . VAL A 1 86 ? -20.593 -16.683 -5.032 1.00 95.88 86 VAL A C 1
ATOM 679 O O . VAL A 1 86 ? -20.334 -15.531 -5.372 1.00 95.88 86 VAL A O 1
ATOM 682 N N . ARG A 1 87 ? -19.866 -17.339 -4.124 1.00 95.50 87 ARG A N 1
ATOM 683 C CA . ARG A 1 87 ? -18.704 -16.753 -3.440 1.00 95.50 87 ARG A CA 1
ATOM 684 C C . ARG A 1 87 ? -17.610 -16.337 -4.426 1.00 95.50 87 ARG A C 1
ATOM 686 O O . ARG A 1 87 ? -17.176 -15.180 -4.410 1.00 95.50 87 ARG A O 1
ATOM 693 N N . PHE A 1 88 ? -17.273 -17.222 -5.365 1.00 94.69 88 PHE A N 1
ATOM 694 C CA . PHE A 1 88 ? -16.402 -16.903 -6.496 1.00 94.69 88 PHE A CA 1
ATOM 695 C C . PHE A 1 88 ? -16.916 -15.668 -7.251 1.00 94.69 88 PHE A C 1
ATOM 697 O O . PHE A 1 88 ? -16.209 -14.667 -7.367 1.00 94.69 88 PHE A O 1
ATOM 704 N N . SER A 1 89 ? -18.176 -15.691 -7.694 1.00 96.12 89 SER A N 1
ATOM 705 C CA . SER A 1 89 ? -18.756 -14.632 -8.527 1.00 96.12 89 SER A CA 1
ATOM 706 C C . SER A 1 89 ? -18.817 -13.277 -7.816 1.00 96.12 89 SER A C 1
ATOM 708 O O . SER A 1 89 ? -18.494 -12.254 -8.415 1.00 96.12 89 SER A O 1
ATOM 710 N N . LEU A 1 90 ? -19.172 -13.245 -6.529 1.00 95.69 90 LEU A N 1
ATOM 711 C CA . LEU A 1 90 ? -19.190 -12.017 -5.729 1.00 95.69 90 LEU A CA 1
ATOM 712 C C . LEU A 1 90 ? -17.783 -11.444 -5.513 1.00 95.69 90 LEU A C 1
ATOM 714 O O . LEU A 1 90 ? -17.630 -10.224 -5.458 1.00 95.69 90 LEU A O 1
ATOM 718 N N . THR A 1 91 ? -16.753 -12.294 -5.478 1.00 93.94 91 THR A N 1
ATOM 719 C CA . THR A 1 91 ? -15.347 -11.857 -5.469 1.00 93.94 91 THR A CA 1
ATOM 720 C C . THR A 1 91 ? -14.973 -11.157 -6.783 1.00 93.94 91 THR A C 1
ATOM 722 O O . THR A 1 91 ? -14.324 -10.107 -6.768 1.00 93.94 91 THR A O 1
ATOM 725 N N . VAL A 1 92 ? -15.434 -11.674 -7.930 1.00 93.50 92 VAL A N 1
ATOM 726 C CA . VAL A 1 92 ? -15.280 -11.008 -9.240 1.00 93.50 92 VAL A CA 1
ATOM 727 C C . VAL A 1 92 ? -16.003 -9.659 -9.243 1.00 93.50 92 VAL A C 1
ATOM 729 O O . VAL A 1 92 ? -15.423 -8.634 -9.612 1.00 93.50 92 VAL A O 1
ATOM 732 N N . VAL A 1 93 ? -17.254 -9.636 -8.777 1.00 94.44 93 VAL A N 1
ATOM 733 C CA . VAL A 1 93 ? -18.086 -8.426 -8.710 1.00 94.44 93 VAL A CA 1
ATOM 734 C C . VAL A 1 93 ? -17.423 -7.345 -7.853 1.00 94.44 93 VAL A C 1
ATOM 736 O O . VAL A 1 93 ? -17.312 -6.208 -8.312 1.00 94.44 93 VAL A O 1
ATOM 739 N N . ALA A 1 94 ? -16.908 -7.687 -6.666 1.00 93.69 94 ALA A N 1
ATOM 740 C CA . ALA A 1 94 ? -16.218 -6.747 -5.775 1.00 93.69 94 ALA A CA 1
ATOM 741 C C . ALA A 1 94 ? -15.016 -6.080 -6.456 1.00 93.69 94 ALA A C 1
ATOM 743 O O . ALA A 1 94 ? -14.878 -4.854 -6.414 1.00 93.69 94 ALA A O 1
ATOM 744 N N . ARG A 1 95 ? -14.205 -6.865 -7.173 1.00 91.25 95 ARG A N 1
ATOM 745 C CA . ARG A 1 95 ? -13.032 -6.370 -7.907 1.00 91.25 95 ARG A CA 1
ATOM 746 C C . ARG A 1 95 ? -13.404 -5.354 -8.988 1.00 91.25 95 ARG A C 1
ATOM 748 O O . ARG A 1 95 ? -12.747 -4.319 -9.124 1.00 91.25 95 ARG A O 1
ATOM 755 N N . HIS A 1 96 ? -14.450 -5.640 -9.765 1.00 90.69 96 HIS A N 1
ATOM 756 C CA . HIS A 1 96 ? -14.910 -4.750 -10.834 1.00 90.69 96 HIS A CA 1
ATOM 757 C C . HIS A 1 96 ? -15.613 -3.500 -10.292 1.00 90.69 96 HIS A C 1
ATOM 759 O O . HIS A 1 96 ? -15.383 -2.410 -10.818 1.00 90.69 96 HIS A O 1
ATOM 765 N N . ILE A 1 97 ? -16.404 -3.624 -9.220 1.00 90.94 97 ILE A N 1
ATOM 766 C CA . ILE A 1 97 ? -17.021 -2.474 -8.545 1.00 90.94 97 ILE A CA 1
ATOM 767 C C . ILE A 1 97 ? -15.944 -1.541 -7.990 1.00 90.94 97 ILE A C 1
ATOM 769 O O . ILE A 1 97 ? -15.990 -0.343 -8.262 1.00 90.94 97 ILE A O 1
ATOM 773 N N . HIS A 1 98 ? -14.937 -2.066 -7.285 1.00 89.44 98 HIS A N 1
ATOM 774 C CA . HIS A 1 98 ? -13.837 -1.241 -6.787 1.00 89.44 98 HIS A CA 1
ATOM 775 C C . HIS A 1 98 ? -13.103 -0.525 -7.928 1.00 89.44 98 HIS A C 1
ATOM 777 O O . HIS A 1 98 ? -12.902 0.686 -7.866 1.00 89.44 98 HIS A O 1
ATOM 783 N N . ARG A 1 99 ? -12.753 -1.242 -9.005 1.00 87.31 99 ARG A N 1
ATOM 784 C CA . ARG A 1 99 ? -12.043 -0.651 -10.149 1.00 87.31 99 ARG A CA 1
ATOM 785 C C . ARG A 1 99 ? -12.802 0.532 -10.766 1.00 87.31 99 ARG A C 1
ATOM 787 O O . ARG A 1 99 ? -12.162 1.513 -11.130 1.00 87.31 99 ARG A O 1
ATOM 794 N N . LEU A 1 100 ? -14.126 0.431 -10.896 1.00 86.12 100 LEU A N 1
ATOM 795 C CA . LEU A 1 100 ? -14.955 1.439 -11.570 1.00 86.12 100 LEU A CA 1
ATOM 796 C C . LEU A 1 100 ? -15.450 2.563 -10.647 1.00 86.12 100 LEU A C 1
ATOM 798 O O . LEU A 1 100 ? -15.582 3.697 -11.101 1.00 86.12 100 LEU A O 1
ATOM 802 N N . TYR A 1 101 ? -15.731 2.253 -9.377 1.00 85.00 101 TYR A N 1
ATOM 803 C CA . TYR A 1 101 ? -16.418 3.160 -8.444 1.00 85.00 101 TYR A CA 1
ATOM 804 C C . TYR A 1 101 ? -15.669 3.396 -7.131 1.00 85.00 101 TYR A C 1
ATOM 806 O O . TYR A 1 101 ? -15.939 4.382 -6.451 1.00 85.00 101 TYR A O 1
ATOM 814 N N . GLY A 1 102 ? -14.748 2.505 -6.761 1.00 79.19 102 GLY A N 1
ATOM 815 C CA . GLY A 1 102 ? -13.917 2.615 -5.558 1.00 79.19 102 GLY A CA 1
ATOM 816 C C . GLY A 1 102 ? -12.621 3.400 -5.768 1.00 79.19 102 GLY A C 1
ATOM 817 O O . GLY A 1 102 ? -11.881 3.611 -4.812 1.00 79.19 102 GLY A O 1
ATOM 818 N N . THR A 1 103 ? -12.339 3.843 -6.998 1.00 74.56 103 THR A N 1
ATOM 819 C CA . THR A 1 103 ? -11.211 4.731 -7.311 1.00 74.56 103 THR A CA 1
ATOM 820 C C . THR A 1 103 ? -11.715 6.099 -7.766 1.00 74.56 103 THR A C 1
ATOM 822 O O . THR A 1 103 ? -12.844 6.239 -8.230 1.00 74.56 103 THR A O 1
ATOM 825 N N . SER A 1 104 ? -10.870 7.127 -7.678 1.00 59.66 104 SER A N 1
ATOM 826 C CA . SER A 1 104 ? -11.197 8.487 -8.137 1.00 59.66 104 SER A CA 1
ATOM 827 C C . SER A 1 104 ? -11.410 8.599 -9.657 1.00 59.66 104 SER A C 1
ATOM 829 O O . SER A 1 104 ? -11.867 9.635 -10.143 1.00 59.66 104 SER A O 1
ATOM 831 N N . LYS A 1 105 ? -11.104 7.546 -10.430 1.00 61.66 105 LYS A N 1
ATOM 832 C CA . LYS A 1 105 ? -11.291 7.497 -11.884 1.00 61.66 105 LYS A CA 1
ATOM 833 C C . LYS A 1 105 ? -12.670 6.935 -12.221 1.00 61.66 105 LYS A C 1
ATOM 835 O O . LYS A 1 105 ? -12.887 5.730 -12.156 1.00 61.66 105 LYS A O 1
ATOM 840 N N . LYS A 1 106 ? -13.583 7.810 -12.647 1.00 62.94 106 LYS A N 1
ATOM 841 C CA . LYS A 1 106 ? -14.907 7.409 -13.138 1.00 62.94 106 LYS A CA 1
ATOM 842 C C . LYS A 1 106 ? -14.778 6.799 -14.534 1.00 62.94 106 LYS A C 1
ATOM 844 O O . LYS A 1 106 ? -14.415 7.493 -15.481 1.00 62.94 106 LYS A O 1
ATOM 849 N N . SER A 1 107 ? -15.099 5.516 -14.658 1.00 69.25 107 SER A N 1
ATOM 850 C CA . SER A 1 107 ? -15.273 4.843 -15.947 1.00 69.25 107 SER A CA 1
ATOM 851 C C . SER A 1 107 ? -16.666 4.240 -16.005 1.00 69.25 107 SER A C 1
ATOM 853 O O . SER A 1 107 ? -17.132 3.653 -15.030 1.00 69.25 107 SER A O 1
ATOM 855 N N . MET A 1 108 ? -17.325 4.353 -17.156 1.00 76.75 108 MET A N 1
ATOM 856 C CA . MET A 1 108 ? -18.592 3.660 -17.371 1.00 76.75 108 MET A CA 1
ATOM 857 C C . MET A 1 108 ? -18.347 2.148 -17.484 1.00 76.75 108 MET A C 1
ATOM 859 O O . MET A 1 108 ? -17.378 1.751 -18.139 1.00 76.75 108 MET A O 1
ATOM 863 N N . PRO A 1 109 ? -19.182 1.302 -16.853 1.00 82.25 109 PRO A N 1
ATOM 864 C CA . PRO A 1 109 ? -19.131 -0.137 -17.070 1.00 82.25 109 PRO A CA 1
ATOM 865 C C . PRO A 1 109 ? -19.537 -0.465 -18.508 1.00 82.25 109 PRO A C 1
ATOM 867 O O . PRO A 1 109 ? -20.466 0.138 -19.050 1.00 82.25 109 PRO A O 1
ATOM 870 N N . ASP A 1 110 ? -18.878 -1.457 -19.104 1.00 87.19 110 ASP A N 1
ATOM 871 C CA . ASP A 1 110 ? -19.379 -2.078 -20.327 1.00 87.19 110 ASP A CA 1
ATOM 872 C C . ASP A 1 110 ? -20.651 -2.911 -20.056 1.00 87.19 110 ASP A C 1
ATOM 874 O O . ASP A 1 110 ? -21.043 -3.165 -18.912 1.00 87.19 110 ASP A O 1
ATOM 878 N N . GLU A 1 111 ? -21.304 -3.357 -21.130 1.00 89.75 111 GLU A N 1
ATOM 879 C CA . GLU A 1 111 ? -22.554 -4.122 -21.062 1.00 89.75 111 GLU A CA 1
ATOM 880 C C . GLU A 1 111 ? -22.405 -5.477 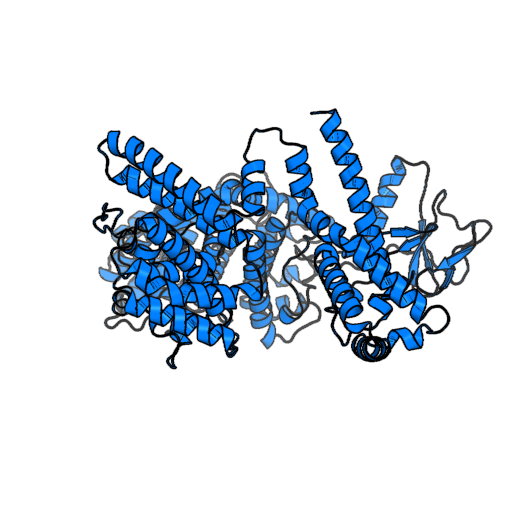-20.343 1.00 89.75 111 GLU A C 1
ATOM 882 O O . GLU A 1 111 ? -23.329 -5.923 -19.658 1.00 89.75 111 GLU A O 1
ATOM 887 N N . LYS A 1 112 ? -21.249 -6.148 -20.454 1.00 91.25 112 LYS A N 1
ATOM 888 C CA . LYS A 1 112 ? -21.019 -7.440 -19.783 1.00 91.25 112 LYS A CA 1
ATOM 889 C C . LYS A 1 112 ? -20.914 -7.242 -18.272 1.00 91.25 112 LYS A C 1
ATOM 891 O O . LYS A 1 112 ? -21.559 -7.964 -17.513 1.00 91.25 112 LYS A O 1
ATOM 896 N N . ILE A 1 113 ? -20.151 -6.238 -17.843 1.00 90.44 113 ILE A N 1
ATOM 897 C CA . ILE A 1 113 ? -19.986 -5.871 -16.435 1.00 90.44 113 ILE A CA 1
ATOM 898 C C . ILE A 1 113 ? -21.325 -5.423 -15.845 1.00 90.44 113 ILE A C 1
ATOM 900 O O . ILE A 1 113 ? -21.686 -5.850 -14.748 1.00 90.44 113 ILE A O 1
ATOM 904 N N . ARG A 1 114 ? -22.102 -4.623 -16.586 1.00 90.31 114 ARG A N 1
ATOM 905 C CA . ARG A 1 114 ? -23.433 -4.192 -16.149 1.00 90.31 114 ARG A CA 1
ATOM 906 C C . ARG A 1 114 ? -24.359 -5.382 -15.875 1.00 90.31 114 ARG A C 1
ATOM 908 O O . ARG A 1 114 ? -24.952 -5.453 -14.800 1.00 90.31 114 ARG A O 1
ATOM 915 N N . ARG A 1 115 ? -24.425 -6.354 -16.793 1.00 92.75 115 ARG A N 1
ATOM 916 C CA . ARG A 1 115 ? -25.223 -7.584 -16.614 1.00 92.75 115 ARG A CA 1
ATOM 917 C C . ARG A 1 115 ? -24.784 -8.410 -15.408 1.00 92.75 115 ARG A C 1
ATOM 919 O O . ARG A 1 115 ? -25.631 -9.028 -14.765 1.00 92.75 115 ARG A O 1
ATOM 926 N N . MET A 1 116 ? -23.486 -8.431 -15.112 1.00 94.25 116 MET A N 1
ATOM 927 C CA . MET A 1 116 ? -22.946 -9.103 -13.931 1.00 94.25 116 MET A CA 1
ATOM 928 C C . MET A 1 116 ? -23.428 -8.425 -12.642 1.00 94.25 116 MET A C 1
ATOM 930 O O . MET A 1 116 ? -23.864 -9.106 -11.716 1.00 94.25 116 MET A O 1
ATOM 934 N N . PHE A 1 117 ? -23.400 -7.090 -12.591 1.00 92.75 117 PHE A N 1
ATOM 935 C CA . PHE A 1 117 ? -23.892 -6.331 -11.436 1.00 92.75 117 PHE A CA 1
ATOM 936 C C . PHE A 1 117 ? -25.397 -6.506 -11.232 1.00 92.75 117 PHE A C 1
ATOM 938 O O . PHE A 1 117 ? -25.834 -6.698 -10.101 1.00 92.75 117 PHE A O 1
ATOM 945 N N . GLU A 1 118 ? -26.181 -6.512 -12.312 1.00 92.12 118 GLU A N 1
ATOM 946 C CA . GLU A 1 118 ? -27.623 -6.791 -12.262 1.00 92.12 118 GLU A CA 1
ATOM 947 C C . GLU A 1 118 ? -27.910 -8.218 -11.761 1.00 92.12 118 GLU A C 1
ATOM 949 O O . GLU A 1 118 ? -28.812 -8.417 -10.947 1.00 92.12 118 GLU A O 1
ATOM 954 N N . ALA A 1 119 ? -27.121 -9.213 -12.185 1.00 94.75 119 ALA A N 1
ATOM 955 C CA . ALA A 1 119 ? -27.247 -10.587 -11.695 1.00 94.75 119 ALA A CA 1
ATOM 956 C C . ALA A 1 119 ? -26.913 -10.704 -10.196 1.00 94.75 119 ALA A C 1
ATOM 958 O O . ALA A 1 119 ? -27.631 -11.382 -9.462 1.00 94.75 119 ALA A O 1
ATOM 959 N N . ALA A 1 120 ? -25.868 -10.013 -9.730 1.00 94.88 120 ALA A N 1
ATOM 960 C CA . ALA A 1 120 ? -25.506 -9.969 -8.313 1.00 94.88 120 ALA A CA 1
ATOM 961 C C . ALA A 1 120 ? -26.582 -9.275 -7.462 1.00 94.88 120 ALA A C 1
ATOM 963 O O . ALA A 1 120 ? -26.924 -9.770 -6.386 1.00 94.88 120 ALA A O 1
ATOM 964 N N . ALA A 1 121 ? -27.152 -8.175 -7.967 1.00 92.31 121 ALA A N 1
ATOM 965 C CA . ALA A 1 121 ? -28.262 -7.471 -7.330 1.00 92.31 121 ALA A CA 1
ATOM 966 C C . ALA A 1 121 ? -29.471 -8.396 -7.156 1.00 92.31 121 ALA A C 1
ATOM 968 O O . ALA A 1 121 ? -29.946 -8.595 -6.039 1.00 92.31 121 ALA A O 1
ATOM 969 N N . LYS A 1 122 ? -29.896 -9.038 -8.254 1.00 92.44 122 LYS A N 1
ATOM 970 C CA . LYS A 1 122 ? -31.028 -9.968 -8.267 1.00 92.44 122 LYS A CA 1
ATOM 971 C C . LYS A 1 122 ? -30.830 -11.122 -7.284 1.00 92.44 122 LYS A C 1
ATOM 973 O O . LYS A 1 122 ? -31.732 -11.419 -6.509 1.00 92.44 122 LYS A O 1
ATOM 978 N N . LEU A 1 123 ? -29.640 -11.728 -7.264 1.00 93.19 123 LEU A N 1
ATOM 979 C CA . LEU A 1 123 ? -29.298 -12.766 -6.291 1.00 93.19 123 LEU A CA 1
ATOM 980 C C . LEU A 1 123 ? -29.475 -12.263 -4.851 1.00 93.19 123 LEU A C 1
ATOM 982 O O . LEU A 1 123 ? -30.123 -12.927 -4.046 1.00 93.19 123 LEU A O 1
ATOM 986 N N . CYS A 1 124 ? -28.907 -11.099 -4.525 1.00 90.56 124 CYS A N 1
ATOM 987 C CA . CYS A 1 124 ? -28.964 -10.544 -3.173 1.00 90.56 124 CYS A CA 1
ATOM 988 C C . CYS A 1 124 ? -30.381 -10.148 -2.738 1.00 90.56 124 CYS A C 1
ATOM 990 O O . CYS A 1 124 ? -30.634 -10.091 -1.537 1.00 90.56 124 CYS A O 1
ATOM 992 N N . ASP A 1 125 ? -31.281 -9.857 -3.676 1.00 88.94 125 ASP A N 1
ATOM 993 C CA . ASP A 1 125 ? -32.677 -9.523 -3.382 1.00 88.94 125 ASP A CA 1
ATOM 994 C C . ASP A 1 125 ? -33.568 -10.777 -3.282 1.00 88.94 125 ASP A C 1
ATOM 996 O O . ASP A 1 125 ? -34.460 -10.836 -2.436 1.00 88.94 125 ASP A O 1
ATOM 1000 N N . GLU A 1 126 ? -33.313 -11.810 -4.093 1.00 89.56 126 GLU A N 1
ATOM 1001 C CA . GLU A 1 126 ? -34.166 -13.006 -4.176 1.00 89.56 126 GLU A CA 1
ATOM 1002 C C . GLU A 1 126 ? -33.734 -14.159 -3.252 1.00 89.56 126 GLU A C 1
ATOM 1004 O O . GLU A 1 126 ? -34.560 -15.007 -2.918 1.00 89.56 126 GLU A O 1
ATOM 1009 N N . CYS A 1 127 ? -32.476 -14.200 -2.790 1.00 83.69 127 CYS A N 1
ATOM 1010 C CA . CYS A 1 127 ? -31.949 -15.315 -1.984 1.00 83.69 127 CYS A CA 1
ATOM 1011 C C . CYS A 1 127 ? -32.503 -15.412 -0.549 1.00 83.69 127 CYS A C 1
ATOM 1013 O O . CYS A 1 127 ? -32.180 -16.367 0.157 1.00 83.69 127 CYS A O 1
ATOM 1015 N N . LYS A 1 128 ? -33.308 -14.434 -0.102 1.00 83.00 128 LYS A N 1
ATOM 1016 C CA . LYS A 1 128 ? -33.902 -14.345 1.252 1.00 83.00 128 LYS A CA 1
ATOM 1017 C C . LYS A 1 128 ? -32.894 -14.487 2.411 1.00 83.00 128 LYS A C 1
ATOM 1019 O O . LYS A 1 128 ? -33.292 -14.782 3.533 1.00 83.00 128 LYS A O 1
ATOM 1024 N N . SER A 1 129 ? -31.607 -14.248 2.160 1.00 85.81 129 SER A N 1
ATOM 1025 C CA . SER A 1 129 ? -30.523 -14.320 3.143 1.00 85.81 129 SER A CA 1
ATOM 1026 C C . SER A 1 129 ? -29.685 -13.037 3.084 1.00 85.81 129 SER A C 1
ATOM 1028 O O . SER A 1 129 ? -29.353 -12.582 1.988 1.00 85.81 129 SER A O 1
ATOM 1030 N N . PRO A 1 130 ? -29.304 -12.430 4.226 1.00 87.38 130 PRO A N 1
ATOM 1031 C CA . PRO A 1 130 ? -28.437 -11.249 4.230 1.00 87.38 130 PRO A CA 1
ATOM 1032 C C . PRO A 1 130 ? -26.974 -11.597 3.912 1.00 87.38 130 PRO A C 1
ATOM 1034 O O . PRO A 1 130 ? -26.171 -10.716 3.588 1.00 87.38 130 PRO A O 1
ATOM 1037 N N . TRP A 1 131 ? -26.603 -12.875 4.015 1.00 90.31 131 TRP A N 1
ATOM 1038 C CA . TRP A 1 131 ? -25.211 -13.300 4.013 1.00 90.31 131 TRP A CA 1
ATOM 1039 C C . TRP A 1 131 ? -24.469 -13.142 2.685 1.00 90.31 131 TRP A C 1
ATOM 1041 O O . TRP A 1 131 ? -23.326 -12.693 2.744 1.00 90.31 131 TRP A O 1
ATOM 1051 N N . PRO A 1 132 ? -25.059 -13.398 1.500 1.00 92.06 132 PRO A N 1
ATOM 1052 C CA . PRO A 1 132 ? -24.385 -13.114 0.233 1.00 92.06 132 PRO A CA 1
ATOM 1053 C C . PRO A 1 132 ? -23.993 -11.637 0.106 1.00 92.06 132 PRO A C 1
ATOM 1055 O O . PRO A 1 132 ? -22.868 -11.311 -0.272 1.00 92.06 132 PRO A O 1
ATOM 1058 N N . ARG A 1 133 ? -24.887 -10.724 0.511 1.00 91.75 133 ARG A N 1
ATOM 1059 C CA . ARG A 1 133 ? -24.620 -9.279 0.494 1.00 91.75 133 ARG A CA 1
ATOM 1060 C C . ARG A 1 133 ? -23.542 -8.891 1.511 1.00 91.75 133 ARG A C 1
ATOM 1062 O O . ARG A 1 133 ? -22.631 -8.139 1.172 1.00 91.75 133 ARG A O 1
ATOM 1069 N N . ARG A 1 134 ? -23.589 -9.439 2.732 1.00 92.06 134 ARG A N 1
ATOM 1070 C CA . ARG A 1 134 ? -22.529 -9.243 3.743 1.00 92.06 134 ARG A CA 1
ATOM 1071 C C . ARG A 1 134 ? -21.181 -9.789 3.268 1.00 92.06 134 ARG A C 1
ATOM 1073 O O . ARG A 1 134 ? -20.169 -9.117 3.429 1.00 92.06 134 ARG A O 1
ATOM 1080 N N . TYR A 1 135 ? -21.160 -10.963 2.641 1.00 93.62 135 TYR A N 1
ATOM 1081 C CA . TYR A 1 135 ? -19.956 -11.551 2.057 1.00 93.62 135 TYR A CA 1
ATOM 1082 C C . TYR A 1 135 ? -19.372 -10.668 0.956 1.00 93.62 135 TYR A C 1
ATOM 1084 O O . TYR A 1 135 ? -18.168 -10.432 0.945 1.00 93.62 135 TYR A O 1
ATOM 1092 N N . PHE A 1 136 ? -20.212 -10.113 0.078 1.00 94.50 136 PHE A N 1
ATOM 1093 C CA . PHE A 1 136 ? -19.768 -9.134 -0.911 1.00 94.50 136 PHE A CA 1
ATOM 1094 C C . PHE A 1 136 ? -19.079 -7.924 -0.252 1.00 94.50 136 PHE A C 1
ATOM 1096 O O . PHE A 1 136 ? -17.982 -7.547 -0.667 1.00 94.50 136 PHE A O 1
ATOM 1103 N N . VAL A 1 137 ? -19.671 -7.347 0.801 1.00 92.50 137 VAL A N 1
ATOM 1104 C CA . VAL A 1 137 ? -19.065 -6.221 1.538 1.00 92.50 137 VAL A CA 1
ATOM 1105 C C . VAL A 1 137 ? -17.746 -6.632 2.196 1.00 92.50 137 VAL A C 1
ATOM 1107 O O . VAL A 1 137 ? -16.767 -5.890 2.103 1.00 92.50 137 VAL A O 1
ATOM 1110 N N . LYS A 1 138 ? -17.675 -7.835 2.785 1.00 92.50 138 LYS A N 1
ATOM 1111 C CA . LYS A 1 138 ? -16.418 -8.401 3.295 1.00 92.50 138 LYS A CA 1
ATOM 1112 C C . LYS A 1 138 ? -15.361 -8.472 2.194 1.00 92.50 138 LYS A C 1
ATOM 1114 O O . LYS A 1 138 ? -14.257 -7.988 2.411 1.00 92.50 138 LYS A O 1
ATOM 1119 N N . GLN A 1 139 ? -15.690 -9.005 1.018 1.00 93.06 139 GLN A N 1
ATOM 1120 C CA . GLN A 1 139 ? -14.757 -9.086 -0.110 1.00 93.06 139 GLN A CA 1
ATOM 1121 C C . GLN A 1 139 ? -14.274 -7.702 -0.554 1.00 93.06 139 GLN A C 1
ATOM 1123 O O . GLN A 1 139 ? -13.072 -7.476 -0.683 1.00 93.06 139 GLN A O 1
ATOM 1128 N N . LEU A 1 140 ? -15.191 -6.744 -0.712 1.00 92.06 140 LEU A N 1
ATOM 1129 C CA . LEU A 1 140 ? -14.848 -5.378 -1.101 1.00 92.06 140 LEU A CA 1
ATOM 1130 C C . LEU A 1 140 ? -13.868 -4.739 -0.105 1.00 92.06 140 LEU A C 1
ATOM 1132 O O . LEU A 1 140 ? -12.791 -4.296 -0.502 1.00 92.06 140 LEU A O 1
ATOM 1136 N N . CYS A 1 141 ? -14.200 -4.743 1.186 1.00 90.94 141 CYS A N 1
ATOM 1137 C CA . CYS A 1 141 ? -13.376 -4.103 2.209 1.00 90.94 141 CYS A CA 1
ATOM 1138 C C . CYS A 1 141 ? -12.059 -4.846 2.458 1.00 90.94 141 CYS A C 1
ATOM 1140 O O . CYS A 1 141 ? -11.008 -4.220 2.565 1.00 90.94 141 CYS A O 1
ATOM 1142 N N . ARG A 1 142 ? -12.080 -6.181 2.547 1.00 88.12 142 ARG A N 1
ATOM 1143 C CA . ARG A 1 142 ? -10.881 -6.973 2.866 1.00 88.12 142 ARG A CA 1
ATOM 1144 C C . ARG A 1 142 ? -9.881 -7.002 1.710 1.00 88.12 142 ARG A C 1
ATOM 1146 O O . ARG A 1 142 ? -8.682 -7.045 1.977 1.00 88.12 142 ARG A O 1
ATOM 1153 N N . CYS A 1 143 ? -10.331 -6.910 0.455 1.00 86.75 143 CYS A N 1
ATOM 1154 C CA . CYS A 1 143 ? -9.430 -6.822 -0.698 1.00 86.75 143 CYS A CA 1
ATOM 1155 C C . CYS A 1 143 ? -8.979 -5.388 -1.012 1.00 86.75 143 CYS A C 1
ATOM 1157 O O . CYS A 1 143 ? -7.838 -5.194 -1.438 1.00 86.75 143 CYS A O 1
ATOM 1159 N N . HIS A 1 144 ? -9.841 -4.384 -0.818 1.00 87.31 144 HIS A N 1
ATOM 1160 C CA . HIS A 1 144 ? -9.600 -3.031 -1.339 1.00 87.31 144 HIS A CA 1
ATOM 1161 C C . HIS A 1 144 ? -9.507 -1.924 -0.283 1.00 87.31 144 HIS A C 1
ATOM 1163 O O . HIS A 1 144 ? -9.067 -0.825 -0.613 1.00 87.31 144 HIS A O 1
ATOM 1169 N N . GLY A 1 145 ? -9.825 -2.220 0.975 1.00 88.19 145 GLY A N 1
ATOM 1170 C CA . GLY A 1 145 ? -9.883 -1.255 2.070 1.00 88.19 145 GLY A CA 1
ATOM 1171 C C . GLY A 1 145 ? -11.314 -0.820 2.390 1.00 88.19 145 GLY A C 1
ATOM 1172 O O . GLY A 1 145 ? -12.209 -0.847 1.544 1.00 88.19 145 GLY A O 1
ATOM 1173 N N . ILE A 1 146 ? -11.532 -0.420 3.637 1.00 86.56 146 ILE A N 1
ATOM 1174 C CA . ILE A 1 146 ? -12.822 0.005 4.189 1.00 86.56 146 ILE A CA 1
ATOM 1175 C C . ILE A 1 146 ? -13.294 1.304 3.530 1.00 86.56 146 ILE A C 1
ATOM 1177 O O . ILE A 1 146 ? -14.484 1.460 3.254 1.00 86.56 146 ILE A O 1
ATOM 1181 N N . ASP A 1 147 ? -12.366 2.206 3.193 1.00 83.94 147 ASP A N 1
ATOM 1182 C CA . ASP A 1 147 ? -12.668 3.429 2.443 1.00 83.94 147 ASP A CA 1
ATOM 1183 C C . ASP A 1 147 ? -13.314 3.123 1.084 1.00 83.94 147 ASP A C 1
ATOM 1185 O O . ASP A 1 147 ? -14.219 3.848 0.671 1.00 83.94 147 ASP A O 1
ATOM 1189 N N . SER A 1 148 ? -12.958 2.002 0.445 1.00 87.12 148 SER A N 1
ATOM 1190 C CA . SER A 1 148 ? -13.577 1.590 -0.816 1.00 87.12 148 SER A CA 1
ATOM 1191 C C . SER A 1 148 ? -15.091 1.397 -0.712 1.00 87.12 148 SER A C 1
ATOM 1193 O O . SER A 1 148 ? -15.784 1.709 -1.677 1.00 87.12 148 SER A O 1
ATOM 1195 N N . TYR A 1 149 ? -15.625 0.871 0.395 1.00 87.00 149 TYR A N 1
ATOM 1196 C CA . TYR A 1 149 ? -17.075 0.682 0.546 1.00 87.00 149 TYR A CA 1
ATOM 1197 C C . TYR A 1 149 ? -17.803 2.028 0.571 1.00 87.00 149 TYR A C 1
ATOM 1199 O O . TYR A 1 149 ? -18.763 2.234 -0.173 1.00 87.00 149 TYR A O 1
ATOM 1207 N N . HIS A 1 150 ? -17.282 2.979 1.346 1.00 81.62 150 HIS A N 1
ATOM 1208 C CA . HIS A 1 150 ? -17.846 4.324 1.434 1.00 81.62 150 HIS A CA 1
ATOM 1209 C C . HIS A 1 150 ? -17.715 5.094 0.117 1.00 81.62 150 HIS A C 1
ATOM 1211 O O . HIS A 1 150 ? -18.678 5.721 -0.319 1.00 81.62 150 HIS A O 1
ATOM 1217 N N . THR A 1 151 ? -16.568 5.005 -0.565 1.00 81.62 151 THR A N 1
ATOM 1218 C CA . THR A 1 151 ? -16.373 5.632 -1.880 1.00 81.62 151 THR A CA 1
ATOM 1219 C C . THR A 1 151 ? -17.325 5.055 -2.927 1.00 81.62 151 THR A C 1
ATOM 1221 O O . THR A 1 151 ? -17.911 5.814 -3.698 1.00 81.62 151 THR A O 1
ATOM 1224 N N . VAL A 1 152 ? -17.541 3.734 -2.933 1.00 85.12 152 VAL A N 1
ATOM 1225 C CA . VAL A 1 152 ? -18.511 3.090 -3.833 1.00 85.12 152 VAL A CA 1
ATOM 1226 C C . VAL A 1 152 ? -19.923 3.608 -3.564 1.00 85.12 152 VAL A C 1
ATOM 1228 O O . VAL A 1 152 ? -20.611 3.965 -4.516 1.00 85.12 152 VAL A O 1
ATOM 1231 N N . ILE A 1 153 ? -20.342 3.707 -2.298 1.00 82.00 153 ILE A N 1
ATOM 1232 C CA . ILE A 1 153 ? -21.668 4.234 -1.939 1.00 82.00 153 ILE A CA 1
ATOM 1233 C C . ILE A 1 153 ? -21.811 5.698 -2.363 1.00 82.00 153 ILE A C 1
ATOM 1235 O O . ILE A 1 153 ? -22.781 6.031 -3.043 1.00 82.00 153 ILE A O 1
ATOM 1239 N N . ALA A 1 154 ? -20.834 6.550 -2.047 1.00 76.94 154 ALA A N 1
ATOM 1240 C CA . ALA A 1 154 ? -20.866 7.969 -2.400 1.00 76.94 154 ALA A CA 1
ATOM 1241 C C . ALA A 1 154 ? -20.908 8.200 -3.922 1.00 76.94 154 ALA A C 1
ATOM 1243 O O . ALA A 1 154 ? -21.585 9.102 -4.404 1.00 76.94 154 ALA A O 1
ATOM 1244 N N . ASN A 1 155 ? -20.229 7.357 -4.704 1.00 72.62 155 ASN A N 1
ATOM 1245 C CA . ASN A 1 155 ? -20.220 7.447 -6.166 1.00 72.62 155 ASN A CA 1
ATOM 1246 C C . ASN A 1 155 ? -21.426 6.766 -6.843 1.00 72.62 155 ASN A C 1
ATOM 1248 O O . ASN A 1 155 ? -21.533 6.806 -8.071 1.00 72.62 155 ASN A O 1
ATOM 1252 N N . SER A 1 156 ? -22.322 6.127 -6.083 1.00 66.38 156 SER A N 1
ATOM 1253 C CA . SER A 1 156 ? -23.384 5.258 -6.615 1.00 66.38 156 SER A CA 1
ATOM 1254 C C . SER A 1 156 ? -24.740 5.931 -6.859 1.00 66.38 156 SER A C 1
ATOM 1256 O O . SER A 1 156 ? -25.725 5.223 -7.078 1.00 66.38 156 SER A O 1
ATOM 1258 N N . GLU A 1 157 ? -24.813 7.267 -6.879 1.00 54.03 157 GLU A N 1
ATOM 1259 C CA . GLU A 1 157 ? -26.066 8.053 -6.865 1.00 54.03 157 GLU A CA 1
ATOM 1260 C C . GLU A 1 157 ? -27.074 7.817 -8.026 1.00 54.03 157 GLU A C 1
ATOM 1262 O O . GLU A 1 157 ? -28.111 8.470 -8.079 1.00 54.03 157 GLU A O 1
ATOM 1267 N N . ALA A 1 158 ? -26.877 6.843 -8.925 1.00 52.41 158 ALA A N 1
ATOM 1268 C CA . ALA A 1 158 ? -27.843 6.499 -9.974 1.00 52.41 158 ALA A CA 1
ATOM 1269 C C . ALA A 1 158 ? -27.987 4.976 -10.225 1.00 52.41 158 ALA A C 1
ATOM 1271 O O . ALA A 1 158 ? -27.484 4.404 -11.191 1.00 52.41 158 ALA A O 1
ATOM 1272 N N . SER A 1 159 ? -28.797 4.318 -9.392 1.00 61.09 159 SER A N 1
ATOM 1273 C CA . SER A 1 159 ? -29.650 3.141 -9.694 1.00 61.09 159 SER A CA 1
ATOM 1274 C C . SER A 1 159 ? -29.075 1.735 -9.979 1.00 61.09 159 SER A C 1
ATOM 1276 O O . SER A 1 159 ? -29.857 0.794 -9.905 1.00 61.09 159 SER A O 1
ATOM 1278 N N . SER A 1 160 ? -27.773 1.507 -10.198 1.00 65.75 160 SER A N 1
ATOM 1279 C CA . SER A 1 160 ? -27.251 0.130 -10.445 1.00 65.75 160 SER A CA 1
ATOM 1280 C C . SER A 1 160 ? -26.565 -0.553 -9.251 1.00 65.75 160 SER A C 1
ATOM 1282 O O . SER A 1 160 ? -26.472 -1.778 -9.216 1.00 65.75 160 SER A O 1
ATOM 1284 N N . LEU A 1 161 ? -26.125 0.206 -8.242 1.00 77.94 161 LEU A N 1
ATOM 1285 C CA . LEU A 1 161 ? -25.366 -0.315 -7.091 1.00 77.94 161 LEU A CA 1
ATOM 1286 C C . LEU A 1 161 ? -26.083 -0.150 -5.746 1.00 77.94 161 LEU A C 1
ATOM 1288 O O . LEU A 1 161 ? -25.488 -0.365 -4.697 1.00 77.94 161 LEU A O 1
ATOM 1292 N N . ARG A 1 162 ? -27.380 0.181 -5.746 1.00 77.62 162 ARG A N 1
ATOM 1293 C CA . ARG A 1 162 ? -28.153 0.375 -4.504 1.00 77.62 162 ARG A CA 1
ATOM 1294 C C . ARG A 1 162 ? -28.139 -0.862 -3.595 1.00 77.62 162 ARG A C 1
ATOM 1296 O O . ARG A 1 162 ? -28.150 -0.719 -2.377 1.00 77.62 162 ARG A O 1
ATOM 1303 N N . TRP A 1 163 ? -28.074 -2.056 -4.185 1.00 85.00 163 TRP A N 1
ATOM 1304 C CA . TRP A 1 163 ? -28.021 -3.337 -3.474 1.00 85.00 163 TRP A CA 1
ATOM 1305 C C . TRP A 1 163 ? -26.733 -3.538 -2.657 1.00 85.00 163 TRP A C 1
ATOM 1307 O O . TRP A 1 163 ? -26.731 -4.356 -1.742 1.00 85.00 163 TRP A O 1
ATOM 1317 N N . VAL A 1 164 ? -25.657 -2.793 -2.954 1.00 85.94 164 VAL A N 1
ATOM 1318 C CA . VAL A 1 164 ? -24.392 -2.825 -2.196 1.00 85.94 164 VAL A CA 1
ATOM 1319 C C . VAL A 1 164 ? -24.594 -2.317 -0.770 1.00 85.94 164 VAL A C 1
ATOM 1321 O O . VAL A 1 164 ? -23.917 -2.766 0.153 1.00 85.94 164 VAL A O 1
ATOM 1324 N N . CYS A 1 165 ? -25.536 -1.393 -0.577 1.00 82.50 165 CYS A N 1
ATOM 1325 C CA . CYS A 1 165 ? -25.797 -0.813 0.727 1.00 82.50 165 CYS A CA 1
ATOM 1326 C C . CYS A 1 165 ? -26.467 -1.837 1.657 1.00 82.50 165 CYS A C 1
ATOM 1328 O O . CYS A 1 165 ? -27.519 -2.408 1.347 1.00 82.50 165 CYS A O 1
ATOM 1330 N N . LEU A 1 166 ? -25.863 -2.048 2.825 1.00 83.12 166 LEU A N 1
ATOM 1331 C CA . LEU A 1 166 ? -26.460 -2.832 3.900 1.00 83.12 166 LEU A CA 1
ATOM 1332 C C . LEU A 1 166 ? -27.412 -1.940 4.719 1.00 83.12 166 LEU A C 1
ATOM 1334 O O . LEU A 1 166 ? -26.958 -0.923 5.246 1.00 83.12 166 LEU A O 1
ATOM 1338 N N . PRO A 1 167 ? -28.706 -2.298 4.867 1.00 77.75 167 PRO A N 1
ATOM 1339 C CA . PRO A 1 167 ? -29.675 -1.480 5.607 1.00 77.75 167 PRO A CA 1
ATOM 1340 C C . PRO A 1 167 ? -29.241 -1.176 7.048 1.00 77.75 167 PRO A C 1
ATOM 1342 O O . PRO A 1 167 ? -29.393 -0.059 7.530 1.00 77.75 167 PRO A O 1
ATOM 1345 N N . GLU A 1 168 ? -28.624 -2.155 7.707 1.00 76.81 168 GLU A N 1
ATOM 1346 C CA . GLU A 1 168 ? -28.066 -2.053 9.063 1.00 76.81 168 GLU A CA 1
ATOM 1347 C C . GLU A 1 168 ? -26.885 -1.073 9.192 1.00 76.81 168 GLU A C 1
ATOM 1349 O O . GLU A 1 168 ? -26.583 -0.628 10.297 1.00 76.81 168 GLU A O 1
ATOM 1354 N N . LEU A 1 169 ? -26.254 -0.675 8.080 1.00 76.50 169 LEU A N 1
ATOM 1355 C CA . LEU A 1 169 ? -25.167 0.311 8.059 1.00 76.50 169 LEU A CA 1
ATOM 1356 C C . LEU A 1 169 ? -25.651 1.745 7.772 1.00 76.50 169 LEU A C 1
ATOM 1358 O O . LEU A 1 169 ? -24.875 2.684 7.929 1.00 76.50 169 LEU A O 1
ATOM 1362 N N . GLN A 1 170 ? -26.918 1.945 7.384 1.00 66.06 170 GLN A N 1
ATOM 1363 C CA . GLN A 1 170 ? -27.448 3.274 7.029 1.00 66.06 170 GLN A CA 1
ATOM 1364 C C . GLN A 1 170 ? -27.712 4.177 8.243 1.00 66.06 170 GLN A C 1
ATOM 1366 O O . GLN A 1 170 ? -27.639 5.396 8.127 1.00 66.06 170 GLN A O 1
ATOM 1371 N N . ALA A 1 171 ? -28.015 3.598 9.409 1.00 56.09 171 ALA A N 1
ATOM 1372 C CA . ALA A 1 171 ? -28.344 4.360 10.617 1.00 56.09 171 ALA A CA 1
ATOM 1373 C C . ALA A 1 171 ? -27.108 4.934 11.342 1.00 56.09 171 ALA A C 1
ATOM 1375 O O . ALA A 1 171 ? -27.239 5.900 12.088 1.00 56.09 171 ALA A O 1
ATOM 1376 N N . ASN A 1 172 ? -25.919 4.365 11.105 1.00 57.34 172 ASN A N 1
ATOM 1377 C CA . ASN A 1 172 ? -24.672 4.666 11.818 1.00 57.34 172 ASN A CA 1
ATOM 1378 C C . ASN A 1 172 ? -23.512 4.885 10.835 1.00 57.34 172 ASN A C 1
ATOM 1380 O O . ASN A 1 172 ? -22.489 4.207 10.914 1.00 57.34 172 ASN A O 1
ATOM 1384 N N . GLU A 1 173 ? -23.659 5.807 9.881 1.00 62.38 173 GLU A N 1
ATOM 1385 C CA . GLU A 1 173 ? -22.572 6.079 8.939 1.00 62.38 173 GLU A CA 1
ATOM 1386 C C . GLU A 1 173 ? -21.360 6.666 9.683 1.00 62.38 173 GLU A C 1
ATOM 1388 O O . GLU A 1 173 ? -21.370 7.805 10.170 1.00 62.38 173 GLU A O 1
ATOM 1393 N N . VAL A 1 174 ? -20.305 5.860 9.805 1.00 64.06 174 VAL A N 1
ATOM 1394 C CA . VAL A 1 174 ? -19.047 6.275 10.416 1.00 64.06 174 VAL A CA 1
ATOM 1395 C C . VAL A 1 174 ? -18.318 7.185 9.435 1.00 64.06 174 VAL A C 1
ATOM 1397 O O . VAL A 1 174 ? -17.784 6.759 8.417 1.00 64.06 174 VAL A O 1
ATOM 1400 N N . LYS A 1 175 ? -18.331 8.481 9.747 1.00 74.56 175 LYS A N 1
ATOM 1401 C CA . LYS A 1 175 ? -17.700 9.534 8.938 1.00 74.56 175 LYS A CA 1
ATOM 1402 C C . LYS A 1 175 ? -16.229 9.765 9.285 1.00 74.56 175 LYS A C 1
ATOM 1404 O O . LYS A 1 175 ? -15.560 10.524 8.595 1.00 74.56 175 LYS A O 1
ATOM 1409 N N . GLU A 1 176 ? -15.736 9.139 10.349 1.00 84.69 176 GLU A N 1
ATOM 1410 C CA . GLU A 1 176 ? -14.385 9.316 10.884 1.00 84.69 176 GLU A CA 1
ATOM 1411 C C . GLU A 1 176 ? -13.567 8.037 10.699 1.00 84.69 176 GLU A C 1
ATOM 1413 O O . GLU A 1 176 ? -14.043 6.943 10.991 1.00 84.69 176 GLU A O 1
ATOM 1418 N N . CYS A 1 177 ? -12.319 8.149 10.250 1.00 86.25 177 CYS A N 1
ATOM 1419 C CA . CYS A 1 177 ? -11.470 6.978 10.076 1.00 86.25 177 CYS A CA 1
ATOM 1420 C C . CYS A 1 177 ? -11.113 6.300 11.408 1.00 86.25 177 CYS A C 1
ATOM 1422 O O . CYS A 1 177 ? -11.062 6.936 12.466 1.00 86.25 177 CYS A O 1
ATOM 1424 N N . HIS A 1 178 ? -10.774 5.011 11.363 1.00 85.50 178 HIS A N 1
ATOM 1425 C CA . HIS A 1 178 ? -10.364 4.274 12.559 1.00 85.50 178 HIS A CA 1
ATOM 1426 C C . HIS A 1 178 ? -9.093 4.839 13.191 1.00 85.50 178 HIS A C 1
ATOM 1428 O O . HIS A 1 178 ? -8.177 5.302 12.501 1.00 85.50 178 HIS A O 1
ATOM 1434 N N . ASP A 1 179 ? -9.036 4.755 14.519 1.00 90.62 179 ASP A N 1
ATOM 1435 C CA . ASP A 1 179 ? -7.867 5.153 15.286 1.00 90.62 179 ASP A CA 1
ATOM 1436 C C . ASP A 1 179 ? -6.735 4.130 15.126 1.00 90.62 179 ASP A C 1
ATOM 1438 O O . ASP A 1 179 ? -6.675 3.109 15.813 1.00 90.62 179 ASP A O 1
ATOM 1442 N N . ARG A 1 180 ? -5.811 4.411 14.204 1.00 93.31 180 ARG A N 1
ATOM 1443 C CA . ARG A 1 180 ? -4.601 3.599 14.014 1.00 93.31 180 ARG A CA 1
ATOM 1444 C C . ARG A 1 180 ? -3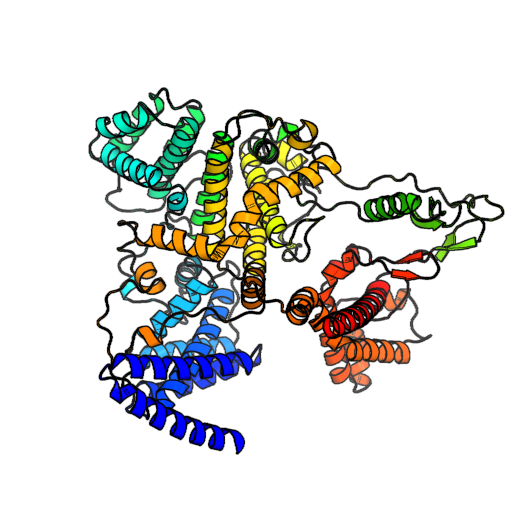.464 3.998 14.951 1.00 93.31 180 ARG A C 1
ATOM 1446 O O . ARG A 1 180 ? -2.469 3.280 14.996 1.00 93.31 180 ARG A O 1
ATOM 1453 N N . TYR A 1 181 ? -3.594 5.072 15.736 1.00 95.88 181 TYR A N 1
ATOM 1454 C CA . TYR A 1 181 ? -2.605 5.413 16.768 1.00 95.88 181 TYR A CA 1
ATOM 1455 C C . TYR A 1 181 ? -2.636 4.413 17.929 1.00 95.88 181 TYR A C 1
ATOM 1457 O O . TYR A 1 181 ? -1.676 4.312 18.685 1.00 95.88 181 TYR A O 1
ATOM 1465 N N . ILE A 1 182 ? -3.678 3.582 18.006 1.00 92.75 182 ILE A N 1
ATOM 1466 C CA . ILE A 1 182 ? -3.821 2.482 18.963 1.00 92.75 182 ILE A CA 1
ATOM 1467 C C . ILE A 1 182 ? -2.612 1.531 19.019 1.00 92.75 182 ILE A C 1
ATOM 1469 O O . ILE A 1 182 ? -2.380 0.867 20.035 1.00 92.75 182 ILE A O 1
ATOM 1473 N N . VAL A 1 183 ? -1.828 1.458 17.937 1.00 93.06 183 VAL A N 1
ATOM 1474 C CA . VAL A 1 183 ? -0.608 0.642 17.868 1.00 93.06 183 VAL A CA 1
ATOM 1475 C C . VAL A 1 183 ? 0.483 1.120 18.827 1.00 93.06 183 VAL A C 1
ATOM 1477 O O . VAL A 1 183 ? 1.295 0.295 19.232 1.00 93.06 183 VAL A O 1
ATOM 1480 N N . ILE A 1 184 ? 0.450 2.393 19.244 1.00 92.38 184 ILE A N 1
ATOM 1481 C CA . ILE A 1 184 ? 1.386 3.020 20.196 1.00 92.38 184 ILE A CA 1
ATOM 1482 C C . ILE A 1 184 ? 1.292 2.401 21.601 1.00 92.38 184 ILE A C 1
ATOM 1484 O O . ILE A 1 184 ? 2.221 2.514 22.397 1.00 92.38 184 ILE A O 1
ATOM 1488 N N . GLY A 1 185 ? 0.183 1.722 21.911 1.00 91.44 185 GLY A N 1
ATOM 1489 C CA . GLY A 1 185 ? 0.017 0.952 23.143 1.00 91.44 185 GLY A CA 1
ATOM 1490 C C . GLY A 1 185 ? -0.972 1.558 24.134 1.00 91.44 185 GLY A C 1
ATOM 1491 O O . GLY A 1 185 ? -1.666 2.536 23.857 1.00 91.44 185 GLY A O 1
ATOM 1492 N N . ASP A 1 186 ? -1.075 0.933 25.305 1.00 90.69 186 ASP A N 1
ATOM 1493 C CA . ASP A 1 186 ? -2.165 1.215 26.243 1.00 90.69 186 ASP A CA 1
ATOM 1494 C C . ASP A 1 186 ? -2.018 2.563 26.964 1.00 90.69 186 ASP A C 1
ATOM 1496 O O . ASP A 1 186 ? -3.026 3.179 27.294 1.00 90.69 186 ASP A O 1
ATOM 1500 N N . GLU A 1 187 ? -0.800 3.091 27.119 1.00 91.75 187 GLU A N 1
ATOM 1501 C CA . GLU A 1 187 ? -0.597 4.456 27.631 1.00 91.75 187 GLU A CA 1
ATOM 1502 C C . GLU A 1 187 ? -1.235 5.516 26.723 1.00 91.75 187 GLU A C 1
ATOM 1504 O O . GLU A 1 187 ? -1.831 6.471 27.216 1.00 91.75 187 GLU A O 1
ATOM 1509 N N . TYR A 1 188 ? -1.159 5.337 25.397 1.00 94.88 188 TYR A N 1
ATOM 1510 C CA . TYR A 1 188 ? -1.834 6.224 24.447 1.00 94.88 188 TYR A CA 1
ATOM 1511 C C . TYR A 1 188 ? -3.356 6.171 24.635 1.00 94.88 188 TYR A C 1
ATOM 1513 O O . TYR A 1 188 ? -4.002 7.214 24.726 1.00 94.88 188 TYR A O 1
ATOM 1521 N N . LYS A 1 189 ? -3.926 4.963 24.760 1.00 93.00 189 LYS A N 1
ATOM 1522 C CA . LYS A 1 189 ? -5.364 4.780 25.015 1.00 93.00 189 LYS A CA 1
ATOM 1523 C C . LYS A 1 189 ? -5.802 5.476 26.295 1.00 93.00 189 LYS A C 1
ATOM 1525 O O . LYS A 1 189 ? -6.788 6.203 26.288 1.00 93.00 189 LYS A O 1
ATOM 1530 N N . GLN A 1 190 ? -5.065 5.262 27.384 1.00 92.56 190 GLN A N 1
ATOM 1531 C CA . GLN A 1 190 ? -5.359 5.882 28.674 1.00 92.56 190 GLN A CA 1
ATOM 1532 C C . GLN A 1 190 ? -5.342 7.405 28.561 1.00 92.56 190 GLN A C 1
ATOM 1534 O O . GLN A 1 190 ? -6.284 8.055 29.002 1.00 92.56 190 GLN A O 1
ATOM 1539 N N . LEU A 1 191 ? -4.319 7.967 27.914 1.00 93.81 191 LEU A N 1
ATOM 1540 C CA . LEU A 1 191 ? -4.201 9.408 27.728 1.00 93.81 191 LEU A CA 1
ATOM 1541 C C . LEU A 1 191 ? -5.338 9.981 26.874 1.00 93.81 191 LEU A C 1
ATOM 1543 O O . LEU A 1 191 ? -5.888 11.027 27.210 1.00 93.81 191 LEU A O 1
ATOM 1547 N N . ARG A 1 192 ? -5.741 9.269 25.818 1.00 93.81 192 ARG A N 1
ATOM 1548 C CA . ARG A 1 192 ? -6.897 9.614 24.982 1.00 93.81 192 ARG A CA 1
ATOM 1549 C C . ARG A 1 192 ? -8.190 9.677 25.799 1.00 93.81 192 ARG A C 1
ATOM 1551 O O . ARG A 1 192 ? -8.920 10.659 25.697 1.00 93.81 192 ARG A O 1
ATOM 1558 N N . GLU A 1 193 ? -8.465 8.676 26.636 1.00 93.00 193 GLU A N 1
ATOM 1559 C CA . GLU A 1 193 ? -9.651 8.692 27.508 1.00 93.00 193 GLU A CA 1
ATOM 1560 C C . GLU A 1 193 ? -9.564 9.784 28.588 1.00 93.00 193 GLU A C 1
ATOM 1562 O O . GLU A 1 193 ? -10.556 10.463 28.856 1.00 93.00 193 GLU A O 1
ATOM 1567 N N . ILE A 1 194 ? -8.377 10.010 29.164 1.00 94.62 194 ILE A N 1
ATOM 1568 C CA . ILE A 1 194 ? -8.141 11.093 30.127 1.00 94.62 194 ILE A CA 1
ATOM 1569 C C . ILE A 1 194 ? -8.465 12.450 29.496 1.00 94.62 194 ILE A C 1
ATOM 1571 O O . ILE A 1 194 ? -9.230 13.202 30.093 1.00 94.62 194 ILE A O 1
ATOM 1575 N N . ILE A 1 195 ? -7.968 12.732 28.285 1.00 95.00 195 ILE A N 1
ATOM 1576 C CA . ILE A 1 195 ? -8.242 13.984 27.559 1.00 95.00 195 ILE A CA 1
ATOM 1577 C C . ILE A 1 195 ? -9.744 14.193 27.380 1.00 95.00 195 ILE A C 1
ATOM 1579 O O . ILE A 1 195 ? -10.242 15.270 27.695 1.00 95.00 195 ILE A O 1
ATOM 1583 N N . VAL A 1 196 ? -10.481 13.163 26.950 1.00 93.06 196 VAL A N 1
ATOM 1584 C CA . VAL A 1 196 ? -11.945 13.252 26.824 1.00 93.06 196 VAL A CA 1
ATOM 1585 C C . VAL A 1 196 ? -12.591 13.612 28.154 1.00 93.06 196 VAL A C 1
ATOM 1587 O O . VAL A 1 196 ? -13.409 14.528 28.202 1.00 93.06 196 VAL A O 1
ATOM 1590 N N . THR A 1 197 ? -12.215 12.937 29.243 1.00 93.69 197 THR A N 1
ATOM 1591 C CA . THR A 1 197 ? -12.789 13.253 30.557 1.00 93.69 197 THR A CA 1
ATOM 1592 C C . THR A 1 197 ? -12.418 14.653 31.034 1.00 93.69 197 THR A C 1
ATOM 1594 O O . THR A 1 197 ? -13.282 15.340 31.564 1.00 93.69 197 THR A O 1
ATOM 1597 N N . THR A 1 198 ? -11.186 15.105 30.796 1.00 95.00 198 THR A N 1
ATOM 1598 C CA . THR A 1 198 ? -10.723 16.442 31.177 1.00 95.00 198 THR A CA 1
ATOM 1599 C C . THR A 1 198 ? -11.452 17.538 30.409 1.00 95.00 198 THR A C 1
ATOM 1601 O O . THR A 1 198 ? -11.805 18.539 31.020 1.00 95.00 198 THR A O 1
ATOM 1604 N N . ILE A 1 199 ? -11.724 17.345 29.114 1.00 93.88 199 ILE A N 1
ATOM 1605 C CA . ILE A 1 199 ? -12.506 18.299 28.314 1.00 93.88 199 ILE A CA 1
ATOM 1606 C C . ILE A 1 199 ? -13.953 18.364 28.817 1.00 93.88 199 ILE A C 1
ATOM 1608 O O . ILE A 1 199 ? -14.500 19.448 28.966 1.00 93.88 199 ILE A O 1
ATOM 1612 N N . LEU A 1 200 ? -14.574 17.212 29.095 1.00 91.75 200 LEU A N 1
ATOM 1613 C CA . LEU A 1 200 ? -15.983 17.153 29.504 1.00 91.75 200 LEU A CA 1
ATOM 1614 C C . LEU A 1 200 ? -16.236 17.654 30.931 1.00 91.75 200 LEU A C 1
ATOM 1616 O O . LEU A 1 200 ? -17.335 18.120 31.215 1.00 91.75 200 LEU A O 1
ATOM 1620 N N . SER A 1 201 ? -15.270 17.497 31.839 1.00 92.44 201 SER A N 1
ATOM 1621 C CA . SER A 1 201 ? -15.427 17.879 33.248 1.00 92.44 201 SER A CA 1
ATOM 1622 C C . SER A 1 201 ? -14.649 19.132 33.645 1.00 92.44 201 SER A C 1
ATOM 1624 O O . SER A 1 201 ? -14.657 19.460 34.829 1.00 92.44 201 SER A O 1
ATOM 1626 N N . GLU A 1 202 ? -13.900 19.739 32.718 1.00 92.50 202 GLU A N 1
ATOM 1627 C CA . GLU A 1 202 ? -12.991 20.873 32.965 1.00 92.50 202 GLU A CA 1
ATOM 1628 C C . GLU A 1 202 ? -12.091 20.651 34.201 1.00 92.50 202 GLU A C 1
ATOM 1630 O O . GLU A 1 202 ? -11.836 21.543 35.006 1.00 92.50 202 GLU A O 1
ATOM 1635 N N . ASN A 1 203 ? -11.626 19.405 34.382 1.00 92.62 203 ASN A N 1
ATOM 1636 C CA . ASN A 1 203 ? -10.821 18.990 35.534 1.00 92.62 203 ASN A CA 1
ATOM 1637 C C . ASN A 1 203 ? -9.490 18.383 35.068 1.00 92.62 203 ASN A C 1
ATOM 1639 O O . ASN A 1 203 ? -9.449 17.366 34.361 1.00 92.62 203 ASN A O 1
ATOM 1643 N N . SER A 1 204 ? -8.392 18.997 35.515 1.00 92.06 204 SER A N 1
ATOM 1644 C CA . SER A 1 204 ? -7.030 18.615 35.153 1.00 92.06 204 SER A CA 1
ATOM 1645 C C . SER A 1 204 ? -6.392 17.530 36.029 1.00 92.06 204 SER A C 1
ATOM 1647 O O . SER A 1 204 ? -5.321 17.057 35.678 1.00 92.06 204 SER A O 1
ATOM 1649 N N . ASP A 1 205 ? -6.991 17.094 37.136 1.00 93.31 205 ASP A N 1
ATOM 1650 C CA . ASP A 1 205 ? -6.360 16.218 38.142 1.00 93.31 205 ASP A CA 1
ATOM 1651 C C . ASP A 1 205 ? -5.822 14.907 37.544 1.00 93.31 205 ASP A C 1
ATOM 1653 O O . ASP A 1 205 ? -4.702 14.474 37.834 1.00 93.31 205 ASP A O 1
ATOM 1657 N N . LYS A 1 206 ? -6.609 14.269 36.667 1.00 92.31 206 LYS A N 1
ATOM 1658 C CA . LYS A 1 206 ? -6.221 13.004 36.019 1.00 92.31 206 LYS A CA 1
ATOM 1659 C C . LYS A 1 206 ? -5.077 13.191 35.029 1.00 92.31 206 LYS A C 1
ATOM 1661 O O . LYS A 1 206 ? -4.144 12.389 35.019 1.00 92.31 206 LYS A O 1
ATOM 1666 N N . ILE A 1 207 ? -5.150 14.232 34.198 1.00 93.06 207 ILE A N 1
ATOM 1667 C CA . ILE A 1 207 ? -4.101 14.521 33.217 1.00 93.06 207 ILE A CA 1
ATOM 1668 C C . ILE A 1 207 ? -2.827 15.012 33.908 1.00 93.06 207 ILE A C 1
ATOM 1670 O O . ILE A 1 207 ? -1.738 14.580 33.553 1.00 93.06 207 ILE A O 1
ATOM 1674 N N . ASP A 1 208 ? -2.954 15.796 34.971 1.00 92.12 208 ASP A N 1
ATOM 1675 C CA . ASP A 1 208 ? -1.853 16.260 35.808 1.00 92.12 208 ASP A CA 1
ATOM 1676 C C . ASP A 1 208 ? -1.108 15.088 36.454 1.00 92.12 208 ASP A C 1
ATOM 1678 O O . ASP A 1 208 ? 0.116 14.984 36.355 1.00 92.12 208 ASP A O 1
ATOM 1682 N N . THR A 1 209 ? -1.854 14.132 37.013 1.00 90.75 209 THR A N 1
ATOM 1683 C CA . THR A 1 209 ? -1.287 12.889 37.553 1.00 90.75 209 THR A CA 1
ATOM 1684 C C . THR A 1 209 ? -0.512 12.115 36.484 1.00 90.75 209 THR A C 1
ATOM 1686 O O . THR A 1 209 ? 0.582 11.619 36.756 1.00 90.75 209 THR A O 1
ATOM 1689 N N . PHE A 1 210 ? -1.039 12.042 35.259 1.00 90.12 210 PHE A N 1
ATOM 1690 C CA . PHE A 1 210 ? -0.382 11.348 34.150 1.00 90.12 210 PHE A CA 1
ATOM 1691 C C . PHE A 1 210 ? 0.893 12.073 33.672 1.00 90.12 210 PHE A C 1
ATOM 1693 O O . PHE A 1 210 ? 1.903 11.432 33.377 1.00 90.12 210 PHE A O 1
ATOM 1700 N N . LEU A 1 211 ? 0.879 13.409 33.612 1.00 90.88 211 LEU A N 1
ATOM 1701 C CA . LEU A 1 211 ? 1.971 14.213 33.046 1.00 90.88 211 LEU A CA 1
ATOM 1702 C C . LEU A 1 211 ? 3.101 14.545 34.039 1.00 90.88 211 LEU A C 1
ATOM 1704 O O . LEU A 1 211 ? 4.199 14.897 33.602 1.00 90.88 211 LEU A O 1
ATOM 1708 N N . LYS A 1 212 ? 2.885 14.419 35.355 1.00 84.56 212 LYS A N 1
ATOM 1709 C CA . LYS A 1 212 ? 3.864 14.801 36.395 1.00 84.56 212 LYS A CA 1
ATOM 1710 C C . LYS A 1 212 ? 5.137 13.950 36.444 1.00 84.56 212 LYS A C 1
ATOM 1712 O O . LYS A 1 212 ? 6.163 14.427 36.930 1.00 84.56 212 LYS A O 1
ATOM 1717 N N . SER A 1 213 ? 5.121 12.696 35.989 1.00 74.06 213 SER A N 1
ATOM 1718 C CA . SER A 1 213 ? 6.301 11.808 36.059 1.00 74.06 213 SER A CA 1
ATOM 1719 C C . SER A 1 213 ? 6.346 10.768 34.931 1.00 74.06 213 SER A C 1
ATOM 1721 O O . SER A 1 213 ? 6.292 9.566 35.194 1.00 74.06 213 SER A O 1
ATOM 1723 N N . PRO A 1 214 ? 6.461 11.193 33.658 1.00 81.25 214 PRO A N 1
ATOM 1724 C CA . PRO A 1 214 ? 6.566 10.256 32.549 1.00 81.25 214 PRO A CA 1
ATOM 1725 C C . PRO A 1 214 ? 7.903 9.507 32.602 1.00 81.25 214 PRO A C 1
ATOM 1727 O O . PRO A 1 214 ? 8.953 10.125 32.785 1.00 81.25 214 PRO A O 1
ATOM 1730 N N . GLN A 1 215 ? 7.876 8.190 32.359 1.00 78.19 215 GLN A N 1
ATOM 1731 C CA . GLN A 1 215 ? 9.095 7.373 32.240 1.00 78.19 215 GLN A CA 1
ATOM 1732 C C . GLN A 1 215 ? 10.027 7.916 31.148 1.00 78.19 215 GLN A C 1
ATOM 1734 O O . GLN A 1 215 ? 11.241 7.983 31.322 1.00 78.19 215 GLN A O 1
ATOM 1739 N N . ASN A 1 216 ? 9.441 8.363 30.034 1.00 88.25 216 ASN A N 1
ATOM 1740 C CA . ASN A 1 216 ? 10.141 9.032 28.953 1.00 88.25 216 ASN A CA 1
ATOM 1741 C C . ASN A 1 216 ? 9.348 10.260 28.480 1.00 88.25 216 ASN A C 1
ATOM 1743 O O . ASN A 1 216 ? 8.248 10.144 27.936 1.00 88.25 216 ASN A O 1
ATOM 1747 N N . LYS A 1 217 ? 9.932 11.452 28.662 1.00 91.75 217 LYS A N 1
ATOM 1748 C CA . LYS A 1 217 ? 9.285 12.738 28.361 1.00 91.75 217 LYS A CA 1
ATOM 1749 C C . LYS A 1 217 ? 8.911 12.906 26.885 1.00 91.75 217 LYS A C 1
ATOM 1751 O O . LYS A 1 217 ? 7.802 13.347 26.605 1.00 91.75 217 LYS A O 1
ATOM 1756 N N . TRP A 1 218 ? 9.799 12.571 25.948 1.00 92.06 218 TRP A N 1
ATOM 1757 C CA . TRP A 1 218 ? 9.531 12.814 24.524 1.00 92.06 218 TRP A CA 1
ATOM 1758 C C . TRP A 1 218 ? 8.505 11.824 23.964 1.00 92.06 218 TRP A C 1
ATOM 1760 O O . TRP A 1 218 ? 7.603 12.220 23.235 1.00 92.06 218 TRP A O 1
ATOM 1770 N N . GLN A 1 219 ? 8.550 10.560 24.395 1.00 94.06 219 GLN A N 1
ATOM 1771 C CA . GLN A 1 219 ? 7.521 9.578 24.033 1.00 94.06 219 GLN A CA 1
ATOM 1772 C C . GLN A 1 219 ? 6.162 9.933 24.631 1.00 94.06 219 GLN A C 1
ATOM 1774 O O . GLN A 1 219 ? 5.137 9.751 23.979 1.00 94.06 219 GLN A O 1
ATOM 1779 N N . CYS A 1 220 ? 6.147 10.469 25.856 1.00 94.56 220 CYS A N 1
ATOM 1780 C CA . CYS A 1 220 ? 4.928 10.998 26.458 1.00 94.56 220 CYS A CA 1
ATOM 1781 C C . CYS A 1 220 ? 4.349 12.143 25.612 1.00 94.56 220 CYS A C 1
ATOM 1783 O O . CYS A 1 220 ? 3.153 12.133 25.332 1.00 94.56 220 CYS A O 1
ATOM 1785 N N . ARG A 1 221 ? 5.184 13.065 25.106 1.00 95.75 221 ARG A N 1
ATOM 1786 C CA . ARG A 1 221 ? 4.730 14.110 24.171 1.00 95.75 221 ARG A CA 1
ATOM 1787 C C . ARG A 1 221 ? 4.180 13.552 22.865 1.00 95.75 221 ARG A C 1
ATOM 1789 O O . ARG A 1 221 ? 3.116 13.990 22.446 1.00 95.75 221 ARG A O 1
ATOM 1796 N N . VAL A 1 222 ? 4.836 12.559 22.258 1.00 96.69 222 VAL A N 1
ATOM 1797 C CA . VAL A 1 222 ? 4.310 11.885 21.056 1.00 96.69 222 VAL A CA 1
ATOM 1798 C C . VAL A 1 222 ? 2.914 11.323 21.332 1.00 96.69 222 VAL A C 1
ATOM 1800 O O . VAL A 1 222 ? 1.968 11.650 20.618 1.00 96.69 222 VAL A O 1
ATOM 1803 N N . LYS A 1 223 ? 2.751 10.544 22.410 1.00 96.88 223 LYS A N 1
ATOM 1804 C CA . LYS A 1 223 ? 1.454 9.973 22.820 1.00 96.88 223 LYS A CA 1
ATOM 1805 C C . LYS A 1 223 ? 0.405 11.062 23.063 1.00 96.88 223 LYS A C 1
ATOM 1807 O O . LYS A 1 223 ? -0.727 10.924 22.603 1.00 96.88 223 LYS A O 1
ATOM 1812 N N . LEU A 1 224 ? 0.790 12.144 23.738 1.00 96.94 224 LEU A N 1
ATOM 1813 C CA . LEU A 1 224 ? -0.069 13.285 24.044 1.00 96.94 224 LEU A CA 1
ATOM 1814 C C . LEU A 1 224 ? -0.559 13.988 22.783 1.00 96.94 224 LEU A C 1
ATOM 1816 O O . LEU A 1 224 ? -1.762 14.158 22.617 1.00 96.94 224 LEU A O 1
ATOM 1820 N N . TYR A 1 225 ? 0.338 14.344 21.867 1.00 98.00 225 TYR A N 1
ATOM 1821 C CA . TYR A 1 225 ? -0.040 15.011 20.624 1.00 98.00 225 TYR A CA 1
ATOM 1822 C C . TYR A 1 225 ? -0.899 14.125 19.725 1.00 98.00 225 TYR A C 1
ATOM 1824 O O . TYR A 1 225 ? -1.865 14.609 19.141 1.00 98.00 225 TYR A O 1
ATOM 1832 N N . LEU A 1 226 ? -0.626 12.820 19.649 1.00 98.12 226 LEU A N 1
ATOM 1833 C CA . LEU A 1 226 ? -1.492 11.896 18.910 1.00 98.12 226 LEU A CA 1
ATOM 1834 C C . LEU A 1 226 ? -2.895 11.827 19.519 1.00 98.12 226 LEU A C 1
ATOM 1836 O O . LEU A 1 226 ? -3.883 11.746 18.788 1.00 98.12 226 LEU A O 1
ATOM 1840 N N . ALA A 1 227 ? -2.995 11.866 20.849 1.00 97.00 227 ALA A N 1
ATOM 1841 C CA . ALA A 1 227 ? -4.274 11.818 21.545 1.00 97.00 227 ALA A CA 1
ATOM 1842 C C . ALA A 1 227 ? -5.049 13.137 21.378 1.00 97.00 227 ALA A C 1
ATOM 1844 O O . ALA A 1 227 ? -6.234 13.105 21.057 1.00 97.00 227 ALA A O 1
ATOM 1845 N N . LEU A 1 228 ? -4.372 14.286 21.469 1.00 96.50 228 LEU A N 1
ATOM 1846 C CA . LEU A 1 228 ? -4.953 15.602 21.178 1.00 96.50 228 LEU A CA 1
ATOM 1847 C C . LEU A 1 228 ? -5.417 15.703 19.722 1.00 96.50 228 LEU A C 1
ATOM 1849 O O . LEU A 1 228 ? -6.544 16.117 19.472 1.00 96.50 228 LEU A O 1
ATOM 1853 N N . HIS A 1 229 ? -4.607 15.251 18.761 1.00 96.50 229 HIS A N 1
ATOM 1854 C CA . HIS A 1 229 ? -5.016 15.180 17.359 1.00 96.50 229 HIS A CA 1
ATOM 1855 C C . HIS A 1 229 ? -6.276 14.326 17.187 1.00 96.50 229 HIS A C 1
ATOM 1857 O O . HIS A 1 229 ? -7.212 14.711 16.483 1.00 96.50 229 HIS A O 1
ATOM 1863 N N . ARG A 1 230 ? -6.299 13.143 17.816 1.00 94.06 230 ARG A N 1
ATOM 1864 C CA . ARG A 1 230 ? -7.418 12.209 17.688 1.00 94.06 230 ARG A CA 1
ATOM 1865 C C . ARG A 1 230 ? -8.706 12.767 18.278 1.00 94.06 230 ARG A C 1
ATOM 1867 O O . ARG A 1 230 ? -9.753 12.578 17.679 1.00 94.06 230 ARG A O 1
ATOM 1874 N N . GLU A 1 231 ? -8.647 13.441 19.419 1.00 92.00 231 GLU A N 1
ATOM 1875 C CA . GLU A 1 231 ? -9.857 13.943 20.070 1.00 92.00 231 GLU A CA 1
ATOM 1876 C C . GLU A 1 231 ? -10.291 15.311 19.543 1.00 92.00 231 GLU A C 1
ATOM 1878 O O . GLU A 1 231 ? -11.481 15.531 19.350 1.00 92.00 231 GLU A O 1
ATOM 1883 N N . ILE A 1 232 ? -9.360 16.223 19.265 1.00 91.75 232 ILE A N 1
ATOM 1884 C CA . ILE A 1 232 ? -9.687 17.615 18.932 1.00 91.75 232 ILE A CA 1
ATOM 1885 C C . ILE A 1 232 ? -9.752 17.815 17.416 1.00 91.75 232 ILE A C 1
ATOM 1887 O O . ILE A 1 232 ? -10.778 18.262 16.902 1.00 91.75 232 ILE A O 1
ATOM 1891 N N . CYS A 1 233 ? -8.698 17.450 16.674 1.00 92.38 233 CYS A N 1
ATOM 1892 C CA . CYS A 1 233 ? -8.655 17.678 15.225 1.00 92.38 233 CYS A CA 1
ATOM 1893 C C . CYS A 1 233 ? -9.683 16.810 14.489 1.00 92.38 233 CYS A C 1
ATOM 1895 O O . CYS A 1 233 ? -10.474 17.325 13.700 1.00 92.38 233 CYS A O 1
ATOM 1897 N N . MET A 1 234 ? -9.725 15.501 14.772 1.00 91.00 234 MET A N 1
ATOM 1898 C CA . MET A 1 234 ? -10.653 14.589 14.083 1.00 91.00 234 MET A CA 1
ATOM 1899 C C . MET A 1 234 ? -12.125 14.873 14.398 1.00 91.00 234 MET A C 1
ATOM 1901 O O . MET A 1 234 ? -12.983 14.613 13.556 1.00 91.00 234 MET A O 1
ATOM 1905 N N . ASN A 1 235 ? -12.433 15.506 15.535 1.00 86.56 235 ASN A N 1
ATOM 1906 C CA . ASN A 1 235 ? -13.798 15.937 15.847 1.00 86.56 235 ASN A CA 1
ATOM 1907 C C . ASN A 1 235 ? -14.338 16.965 14.829 1.00 86.56 235 ASN A C 1
ATOM 1909 O O . ASN A 1 235 ? -15.548 17.038 14.620 1.00 86.56 235 ASN A O 1
ATOM 1913 N N . LYS A 1 236 ? -13.462 17.697 14.119 1.00 86.44 236 LYS A N 1
ATOM 1914 C CA . LYS A 1 236 ? -13.842 18.648 13.055 1.00 86.44 236 LYS A CA 1
ATOM 1915 C C . LYS A 1 236 ? -14.327 17.975 11.762 1.00 86.44 236 LYS A C 1
ATOM 1917 O O . LYS A 1 236 ? -14.896 18.657 10.912 1.00 86.44 236 LYS A O 1
ATOM 1922 N N . VAL A 1 237 ? -14.128 16.661 11.591 1.00 85.50 237 VAL A N 1
ATOM 1923 C CA . VAL A 1 237 ? -14.623 15.921 10.412 1.00 85.50 237 VAL A CA 1
ATOM 1924 C C . VAL A 1 237 ? -16.150 15.918 10.361 1.00 85.50 237 VAL A C 1
ATOM 1926 O O . VAL A 1 237 ? -16.737 16.022 9.278 1.00 85.50 237 VAL A O 1
ATOM 1929 N N . THR A 1 238 ? -16.797 15.763 11.520 1.00 74.19 238 THR A N 1
ATOM 1930 C CA . THR A 1 238 ? -18.236 15.502 11.605 1.00 74.19 238 THR A CA 1
ATOM 1931 C C . THR A 1 238 ? -19.032 16.715 12.059 1.00 74.19 238 THR A C 1
ATOM 1933 O O . THR A 1 238 ? -18.613 17.474 12.921 1.00 74.19 238 THR A O 1
ATOM 1936 N N . ASP A 1 239 ? -20.238 16.830 11.515 1.00 63.88 239 ASP A N 1
ATOM 1937 C CA . ASP A 1 239 ? -21.222 17.864 11.837 1.00 63.88 239 ASP A CA 1
ATOM 1938 C C . ASP A 1 239 ? -22.194 17.382 12.930 1.00 63.88 239 ASP A C 1
ATOM 1940 O O . ASP A 1 239 ? -23.406 17.587 12.851 1.00 63.88 239 ASP A O 1
ATOM 1944 N N . ARG A 1 240 ? -21.689 16.614 13.908 1.00 61.50 240 ARG A N 1
ATOM 1945 C CA . ARG A 1 240 ? -22.534 16.062 14.974 1.00 61.50 240 ARG A CA 1
ATOM 1946 C C . ARG A 1 240 ? -23.106 17.225 15.781 1.00 61.50 240 ARG A C 1
ATOM 1948 O O . ARG A 1 240 ? -22.354 18.028 16.322 1.00 61.50 240 ARG A O 1
ATOM 1955 N N . SER A 1 241 ? -24.434 17.313 15.823 1.00 55.00 241 SER A N 1
ATOM 1956 C CA . SER A 1 241 ? -25.163 18.187 16.735 1.00 55.00 241 SER A CA 1
ATOM 1957 C C . SER A 1 241 ? -25.793 17.326 17.835 1.00 55.00 241 SER A C 1
ATOM 1959 O O . SER A 1 241 ? -26.551 16.411 17.499 1.00 55.00 241 SER A O 1
ATOM 1961 N N . PRO A 1 242 ? -25.485 17.579 19.121 1.00 55.69 242 PRO A N 1
ATOM 1962 C CA . PRO A 1 242 ? -24.481 18.534 19.608 1.00 55.69 242 PRO A CA 1
ATOM 1963 C C . PRO A 1 242 ? -23.041 18.078 19.302 1.00 55.69 242 PRO A C 1
ATOM 1965 O O . PRO A 1 242 ? -22.780 16.881 19.143 1.00 55.69 242 PRO A O 1
ATOM 1968 N N . GLN A 1 243 ? -22.109 19.037 19.214 1.00 67.62 243 GLN A N 1
ATOM 1969 C CA . GLN A 1 243 ? -20.682 18.726 19.086 1.00 67.62 243 GLN A CA 1
ATOM 1970 C C . GLN A 1 243 ? -20.225 17.895 20.289 1.00 67.62 243 GLN A C 1
ATOM 1972 O O . GLN A 1 243 ? -20.732 18.061 21.398 1.00 67.62 243 GLN A O 1
ATOM 1977 N N . LYS A 1 244 ? -19.246 17.005 20.075 1.00 77.50 244 LYS A N 1
ATOM 1978 C CA . LYS A 1 244 ? -18.714 16.131 21.135 1.00 77.50 244 LYS A CA 1
ATOM 1979 C C . LYS A 1 244 ? -18.172 16.919 22.336 1.00 77.50 244 LYS A C 1
ATOM 1981 O O . LYS A 1 244 ? -18.258 16.434 23.458 1.00 77.50 244 LYS A O 1
ATOM 1986 N N . PHE A 1 245 ? -17.611 18.100 22.085 1.00 85.88 245 PHE A N 1
ATOM 1987 C CA . PHE A 1 245 ? -16.972 18.963 23.074 1.00 85.88 245 PHE A CA 1
ATOM 1988 C C . PHE A 1 245 ? -17.491 20.394 22.937 1.00 85.88 245 PHE A C 1
ATOM 1990 O O . PHE A 1 245 ? -17.771 20.828 21.818 1.00 85.88 245 PHE A O 1
ATOM 1997 N N . SER A 1 246 ? -17.614 21.100 24.063 1.00 87.38 246 SER A N 1
ATOM 1998 C CA . SER A 1 246 ? -17.894 22.537 24.103 1.00 87.38 246 SER A CA 1
ATOM 1999 C C . SER A 1 246 ? -16.648 23.350 23.737 1.00 87.38 246 SER A C 1
ATOM 2001 O O . SER A 1 246 ? -15.523 22.846 23.821 1.00 87.38 246 SER A O 1
ATOM 2003 N N . GLU A 1 247 ? -16.842 24.606 23.330 1.00 88.12 247 GLU A N 1
ATOM 2004 C CA . GLU A 1 247 ? -15.727 25.524 23.061 1.00 88.12 247 GLU A CA 1
ATOM 2005 C C . GLU A 1 247 ? -14.936 25.792 24.348 1.00 88.12 247 GLU A C 1
ATOM 2007 O O . GLU A 1 247 ? -13.710 25.698 24.342 1.00 88.12 247 GLU A O 1
ATOM 2012 N N . GLU A 1 248 ? -15.628 25.966 25.478 1.00 91.75 248 GLU A N 1
ATOM 2013 C CA . GLU A 1 248 ? -15.022 26.190 26.794 1.00 91.75 248 GLU A CA 1
ATOM 2014 C C . GLU A 1 248 ? -14.124 25.022 27.228 1.00 91.75 248 GLU A C 1
ATOM 2016 O O . GLU A 1 248 ? -13.014 25.232 27.720 1.00 91.75 248 GLU A O 1
ATOM 2021 N N . GLY A 1 249 ? -14.555 23.779 26.986 1.00 92.56 249 GLY A N 1
ATOM 2022 C CA . GLY A 1 249 ? -13.768 22.592 27.321 1.00 92.56 249 GLY A CA 1
ATOM 2023 C C . GLY A 1 249 ? -12.511 22.451 26.455 1.00 92.56 249 GLY A C 1
ATOM 2024 O O . GLY A 1 249 ? -11.461 22.022 26.947 1.00 92.56 249 GLY A O 1
ATOM 2025 N N . ILE A 1 250 ? -12.594 22.821 25.169 1.00 91.94 250 ILE A N 1
ATOM 2026 C CA . ILE A 1 250 ? -11.434 22.852 24.261 1.00 91.94 250 ILE A CA 1
ATOM 2027 C C . ILE A 1 250 ? -10.458 23.958 24.683 1.00 91.94 250 ILE A C 1
ATOM 2029 O O . ILE A 1 250 ? -9.246 23.721 24.715 1.00 91.94 250 ILE A O 1
ATOM 2033 N N . ASP A 1 251 ? -10.960 25.134 25.051 1.00 94.69 251 ASP A N 1
ATOM 2034 C CA . ASP A 1 251 ? -10.133 26.241 25.536 1.00 94.69 251 ASP A CA 1
ATOM 2035 C C . ASP A 1 251 ? -9.432 25.879 26.849 1.00 94.69 251 ASP A C 1
ATOM 2037 O O . ASP A 1 251 ? -8.223 26.101 26.986 1.00 94.69 251 ASP A O 1
ATOM 2041 N N . PHE A 1 252 ? -10.147 25.236 27.778 1.00 96.00 252 PHE A N 1
ATOM 2042 C CA . PHE A 1 252 ? -9.592 24.756 29.042 1.00 96.00 252 PHE A CA 1
ATOM 2043 C C . PHE A 1 252 ? -8.417 23.796 28.823 1.00 96.00 252 PHE A C 1
ATOM 2045 O O . PHE A 1 252 ? -7.315 24.040 29.329 1.00 96.00 252 PHE A O 1
ATOM 2052 N N . ILE A 1 253 ? -8.613 22.715 28.048 1.00 95.44 253 ILE A N 1
ATOM 2053 C CA . ILE A 1 253 ? -7.531 21.747 27.801 1.00 95.44 253 ILE A CA 1
ATOM 2054 C C . ILE A 1 253 ? -6.372 22.409 27.052 1.00 95.44 253 ILE A C 1
ATOM 2056 O O . ILE A 1 253 ? -5.214 22.126 27.357 1.00 95.44 253 ILE A O 1
ATOM 2060 N N . SER A 1 254 ? -6.654 23.322 26.121 1.00 95.31 254 SER A N 1
ATOM 2061 C CA . SER A 1 254 ? -5.621 24.004 25.339 1.00 95.31 254 SER A CA 1
ATOM 2062 C C . SER A 1 254 ? -4.724 24.860 26.231 1.00 95.31 254 SER A C 1
ATOM 2064 O O . SER A 1 254 ? -3.501 24.692 26.222 1.00 95.31 254 SER A O 1
ATOM 2066 N N . GLN A 1 255 ? -5.318 25.710 27.075 1.00 95.44 255 GLN A N 1
ATOM 2067 C CA . GLN A 1 255 ? -4.579 26.521 28.047 1.00 95.44 255 GLN A CA 1
ATOM 2068 C C . GLN A 1 255 ? -3.806 25.644 29.038 1.00 95.44 255 GLN A C 1
ATOM 2070 O O . GLN A 1 255 ? -2.628 25.902 29.313 1.00 95.44 255 GLN A O 1
ATOM 2075 N N . TYR A 1 256 ? -4.436 24.573 29.531 1.00 95.19 256 TYR A N 1
ATOM 2076 C CA . TYR A 1 256 ? -3.798 23.645 30.455 1.00 95.19 256 TYR A CA 1
ATOM 2077 C C . TYR A 1 256 ? -2.558 22.992 29.834 1.00 95.19 256 TYR A C 1
ATOM 2079 O O . TYR A 1 256 ? -1.484 23.056 30.433 1.00 95.19 256 TYR A O 1
ATOM 2087 N N . ILE A 1 257 ? -2.664 22.418 28.631 1.00 95.31 257 ILE A N 1
ATOM 2088 C CA . ILE A 1 257 ? -1.548 21.749 27.945 1.00 95.31 257 ILE A CA 1
ATOM 2089 C C . ILE A 1 257 ? -0.396 22.724 27.689 1.00 95.31 257 ILE A C 1
ATOM 2091 O O . ILE A 1 257 ? 0.753 22.400 27.986 1.00 95.31 257 ILE A O 1
ATOM 2095 N N . LEU A 1 258 ? -0.684 23.938 27.217 1.00 95.62 258 LEU A N 1
ATOM 2096 C CA . LEU A 1 258 ? 0.336 24.958 26.932 1.00 95.62 258 LEU A CA 1
ATOM 2097 C C . LEU A 1 258 ? 1.025 25.504 28.194 1.00 95.62 258 LEU A C 1
ATOM 2099 O O . LEU A 1 258 ? 2.129 26.063 28.114 1.00 95.62 258 LEU A O 1
ATOM 2103 N N . SER A 1 259 ? 0.402 25.336 29.364 1.00 94.12 259 SER A N 1
ATOM 2104 C CA . SER A 1 259 ? 1.014 25.648 30.659 1.00 94.12 259 SER A CA 1
ATOM 2105 C C . SER A 1 259 ? 1.991 24.567 31.143 1.00 94.12 259 SER A C 1
ATOM 2107 O O . SER A 1 259 ? 2.859 24.857 31.968 1.00 94.12 259 SER A O 1
ATOM 2109 N N . GLN A 1 260 ? 1.910 23.339 30.614 1.00 93.62 260 GLN A N 1
ATOM 2110 C CA . GLN A 1 260 ? 2.717 22.220 31.095 1.00 93.62 260 GLN A CA 1
ATOM 2111 C C . GLN A 1 260 ? 4.187 22.356 30.699 1.00 93.62 260 GLN A C 1
ATOM 2113 O O . GLN A 1 260 ? 4.529 22.452 29.521 1.00 93.62 260 GLN A O 1
ATOM 2118 N N . GLY A 1 261 ? 5.084 22.218 31.681 1.00 90.38 261 GLY A N 1
ATOM 2119 C CA . GLY A 1 261 ? 6.536 22.196 31.452 1.00 90.38 261 GLY A CA 1
ATOM 2120 C C . GLY A 1 261 ? 7.030 20.998 30.628 1.00 90.38 261 GLY A C 1
ATOM 2121 O O . GLY A 1 261 ? 8.194 20.961 30.233 1.00 90.38 261 GLY A O 1
ATOM 2122 N N . LEU A 1 262 ? 6.165 20.010 30.363 1.00 92.94 262 LEU A N 1
ATOM 2123 C CA . LEU A 1 262 ? 6.452 18.920 29.435 1.00 92.94 262 LEU A CA 1
ATOM 2124 C C . LEU A 1 262 ? 6.589 19.429 27.992 1.00 92.94 262 LEU A C 1
ATOM 2126 O O . LEU A 1 262 ? 7.434 18.899 27.270 1.00 92.94 262 LEU A O 1
ATOM 2130 N N . ILE A 1 263 ? 5.782 20.425 27.600 1.00 94.19 263 ILE A N 1
ATOM 2131 C CA . ILE A 1 263 ? 5.661 20.960 26.237 1.00 94.19 263 ILE A CA 1
ATOM 2132 C C . ILE A 1 263 ? 6.815 21.916 25.943 1.00 94.19 263 ILE A C 1
ATOM 2134 O O . ILE A 1 263 ? 6.920 22.993 26.528 1.00 94.19 263 ILE A O 1
ATOM 2138 N N . THR A 1 264 ? 7.689 21.513 25.024 1.00 90.94 264 THR A N 1
ATOM 2139 C CA . THR A 1 264 ? 8.881 22.284 24.644 1.00 90.94 264 THR A CA 1
ATOM 2140 C C . THR A 1 264 ? 8.624 23.234 23.480 1.00 90.94 264 THR A C 1
ATOM 2142 O O . THR A 1 264 ? 9.117 24.356 23.502 1.00 90.94 264 THR A O 1
ATOM 2145 N N . ASP A 1 265 ? 7.842 22.804 22.488 1.00 93.44 265 ASP A N 1
ATOM 2146 C CA . ASP A 1 265 ? 7.442 23.614 21.334 1.00 93.44 265 ASP A CA 1
ATOM 2147 C C . ASP A 1 265 ? 5.968 24.014 21.487 1.00 93.44 265 ASP A C 1
ATOM 2149 O O . ASP A 1 265 ? 5.051 23.250 21.167 1.00 93.44 265 ASP A O 1
ATOM 2153 N N . LYS A 1 266 ? 5.745 25.202 22.059 1.00 94.81 266 LYS A N 1
ATOM 2154 C CA . LYS A 1 266 ? 4.394 25.719 22.314 1.00 94.81 266 LYS A CA 1
ATOM 2155 C C . LYS A 1 266 ? 3.676 26.123 21.030 1.00 94.81 266 LYS A C 1
ATOM 2157 O O . LYS A 1 266 ? 2.461 25.967 20.965 1.00 94.81 266 LYS A O 1
ATOM 2162 N N . ASP A 1 267 ? 4.410 26.575 20.017 1.00 94.38 267 ASP A N 1
ATOM 2163 C CA . ASP A 1 267 ? 3.833 27.001 18.740 1.00 94.38 267 ASP A CA 1
ATOM 2164 C C . ASP A 1 267 ? 3.293 25.794 17.967 1.00 94.38 267 ASP A C 1
ATOM 2166 O O . ASP A 1 267 ? 2.172 25.827 17.449 1.00 94.38 267 ASP A O 1
ATOM 2170 N N . PHE A 1 268 ? 4.045 24.687 17.951 1.00 94.75 268 PHE A N 1
ATOM 2171 C CA . PHE A 1 268 ? 3.573 23.426 17.383 1.00 94.75 268 PHE A CA 1
ATOM 2172 C C . PHE A 1 268 ? 2.349 22.890 18.132 1.00 94.75 268 PHE A C 1
ATOM 2174 O O . PHE A 1 268 ? 1.354 22.530 17.500 1.00 94.75 268 PHE A O 1
ATOM 2181 N N . ALA A 1 269 ? 2.392 22.869 19.470 1.00 96.00 269 ALA A N 1
ATOM 2182 C CA . ALA A 1 269 ? 1.271 22.405 20.285 1.00 96.00 269 ALA A CA 1
ATOM 2183 C C . ALA A 1 269 ? 0.003 23.247 20.056 1.00 96.00 269 ALA A C 1
ATOM 2185 O O . ALA A 1 269 ? -1.074 22.683 19.866 1.00 96.00 269 ALA A O 1
ATOM 2186 N N . GLN A 1 270 ? 0.128 24.577 20.006 1.00 96.38 270 GLN A N 1
ATOM 2187 C CA . GLN A 1 270 ? -0.984 25.483 19.707 1.00 96.38 270 GLN A CA 1
ATOM 2188 C C . GLN A 1 270 ? -1.547 25.238 18.303 1.00 96.38 270 GLN A C 1
ATOM 2190 O O . GLN A 1 270 ? -2.759 25.110 18.141 1.00 96.38 270 GLN A O 1
ATOM 2195 N N . SER A 1 271 ? -0.676 25.117 17.296 1.00 95.81 271 SER A N 1
ATOM 2196 C CA . SER A 1 271 ? -1.092 24.838 15.914 1.00 95.81 271 SER A CA 1
ATOM 2197 C C . SER A 1 271 ? -1.843 23.507 15.814 1.00 95.81 271 SER A C 1
ATOM 2199 O O . SER A 1 271 ? -2.804 23.388 15.058 1.00 95.81 271 SER A O 1
ATOM 2201 N N . LEU A 1 272 ? -1.442 22.499 16.595 1.00 95.81 272 LEU A N 1
ATOM 2202 C CA . LEU A 1 272 ? -2.136 21.214 16.666 1.00 95.81 272 LEU A CA 1
ATOM 2203 C C . LEU A 1 272 ? -3.526 21.348 17.281 1.00 95.81 272 LEU A C 1
ATOM 2205 O O . LEU A 1 272 ? -4.492 20.864 16.699 1.00 95.81 272 LEU A O 1
ATOM 2209 N N . LEU A 1 273 ? -3.635 22.029 18.420 1.00 94.88 273 LEU A N 1
ATOM 2210 C CA . LEU A 1 273 ? -4.909 22.263 19.105 1.00 94.88 273 LEU A CA 1
ATOM 2211 C C . LEU A 1 273 ? -5.898 23.045 18.225 1.00 94.88 273 LEU A C 1
ATOM 2213 O O . LEU A 1 273 ? -7.087 22.730 18.208 1.00 94.88 273 LEU A O 1
ATOM 2217 N N . ASN A 1 274 ? -5.390 23.980 17.420 1.00 93.94 274 ASN A N 1
ATOM 2218 C CA . ASN A 1 274 ? -6.187 24.774 16.485 1.00 93.94 274 ASN A CA 1
ATOM 2219 C C . ASN A 1 274 ? -6.503 24.048 15.167 1.00 93.94 274 ASN A C 1
ATOM 2221 O O . ASN A 1 274 ? -7.295 24.556 14.377 1.00 93.94 274 ASN A O 1
ATOM 2225 N N . ASN A 1 275 ? -5.924 22.862 14.922 1.00 94.44 275 ASN A N 1
ATOM 2226 C CA . ASN A 1 275 ? -6.001 22.152 13.640 1.00 94.44 275 ASN A CA 1
ATOM 2227 C C . ASN A 1 275 ? -5.440 22.986 12.460 1.00 94.44 275 ASN A C 1
ATOM 2229 O O . ASN A 1 275 ? -6.017 23.058 11.377 1.00 94.44 275 ASN A O 1
ATOM 2233 N N . GLU A 1 276 ? -4.280 23.604 12.684 1.00 95.31 276 GLU A N 1
ATOM 2234 C CA . GLU A 1 276 ? -3.572 24.503 11.758 1.00 95.31 276 GLU A CA 1
ATOM 2235 C C . GLU A 1 276 ? -2.108 24.073 11.528 1.00 95.31 276 GLU A C 1
ATOM 2237 O O . GLU A 1 276 ? -1.262 24.867 11.121 1.00 95.31 276 GLU A O 1
ATOM 2242 N N . VAL A 1 277 ? -1.771 22.804 11.788 1.00 93.19 277 VAL A N 1
ATOM 2243 C CA . VAL A 1 277 ? -0.381 22.316 11.676 1.00 93.19 277 VAL A CA 1
ATOM 2244 C C . VAL A 1 277 ? 0.122 22.302 10.230 1.00 93.19 277 VAL A C 1
ATOM 2246 O O . VAL A 1 277 ? 1.322 22.446 9.982 1.00 93.19 277 VAL A O 1
ATOM 2249 N N . TRP A 1 278 ? -0.778 22.119 9.265 1.00 95.75 278 TRP A N 1
ATOM 2250 C CA . TRP A 1 278 ? -0.437 22.032 7.851 1.00 95.75 278 TRP A CA 1
ATOM 2251 C C . TRP A 1 278 ? -0.620 23.387 7.160 1.00 95.75 278 TRP A C 1
ATOM 2253 O O . TRP A 1 278 ? -1.696 23.981 7.211 1.00 95.75 278 TRP A O 1
ATOM 2263 N N . LYS A 1 279 ? 0.422 23.857 6.463 1.00 94.81 279 LYS A N 1
ATOM 2264 C CA . LYS A 1 279 ? 0.333 25.002 5.535 1.00 94.81 279 LYS A CA 1
ATOM 2265 C C . LYS A 1 279 ? -0.174 24.567 4.159 1.00 94.81 279 LYS A C 1
ATOM 2267 O O . LYS A 1 279 ? -0.864 25.315 3.475 1.00 94.81 279 LYS A O 1
ATOM 2272 N N . LEU A 1 280 ? 0.203 23.358 3.751 1.00 95.38 280 LEU A N 1
ATOM 2273 C CA . LEU A 1 280 ? -0.335 22.656 2.591 1.00 95.38 280 LEU A CA 1
ATOM 2274 C C . LEU A 1 280 ? -1.630 21.924 2.978 1.00 95.38 280 LEU A C 1
ATOM 2276 O O . LEU A 1 280 ? -2.058 21.942 4.131 1.00 95.38 280 LEU A O 1
ATOM 2280 N N . LYS A 1 281 ? -2.263 21.242 2.019 1.00 93.38 281 LYS A N 1
ATOM 2281 C CA . LYS A 1 281 ? -3.455 20.425 2.288 1.00 93.38 281 LYS A CA 1
ATOM 2282 C C . LYS A 1 281 ? -3.152 19.386 3.382 1.00 93.38 281 LYS A C 1
ATOM 2284 O O . LYS A 1 281 ? -2.245 18.577 3.227 1.00 93.38 281 LYS A O 1
ATOM 2289 N N . GLY A 1 282 ? -3.915 19.371 4.468 1.00 92.19 282 GLY A N 1
ATOM 2290 C CA . GLY A 1 282 ? -3.720 18.365 5.518 1.00 92.19 282 GLY A CA 1
ATOM 2291 C C . GLY A 1 282 ? -4.460 18.630 6.817 1.00 92.19 282 GLY A C 1
ATOM 2292 O O . GLY A 1 282 ? -4.730 17.684 7.551 1.00 92.19 282 GLY A O 1
ATOM 2293 N N . ASN A 1 283 ? -4.849 19.882 7.072 1.00 94.69 283 ASN A N 1
ATOM 2294 C CA . ASN A 1 283 ? -5.741 20.199 8.185 1.00 94.69 283 ASN A CA 1
ATOM 2295 C C . ASN A 1 283 ? -7.084 19.492 7.999 1.00 94.69 283 ASN A C 1
ATOM 2297 O O . ASN A 1 283 ? -7.615 19.406 6.885 1.00 94.69 283 ASN A O 1
ATOM 2301 N N . ILE A 1 284 ? -7.623 18.978 9.099 1.00 93.81 284 ILE A N 1
ATOM 2302 C CA . ILE A 1 284 ? -8.856 18.206 9.094 1.00 93.81 284 ILE A CA 1
ATOM 2303 C C . ILE A 1 284 ? -10.033 19.146 8.842 1.00 93.81 284 ILE A C 1
ATOM 2305 O O . ILE A 1 284 ? -10.194 20.151 9.526 1.00 93.81 284 ILE A O 1
ATOM 2309 N N . ILE A 1 285 ? -10.865 18.830 7.854 1.00 92.31 285 ILE A N 1
ATOM 2310 C CA . ILE A 1 285 ? -12.014 19.656 7.478 1.00 92.31 285 ILE A CA 1
ATOM 2311 C C . ILE A 1 285 ? -13.298 18.841 7.518 1.00 92.31 285 ILE A C 1
ATOM 2313 O O . ILE A 1 285 ? -13.299 17.615 7.370 1.00 92.31 285 ILE A O 1
ATOM 2317 N N . LYS A 1 286 ? -14.408 19.556 7.672 1.00 89.56 286 LYS A N 1
ATOM 2318 C CA . LYS A 1 286 ? -15.752 18.994 7.623 1.00 89.56 286 LYS A CA 1
ATOM 2319 C C . LYS A 1 286 ? -15.987 18.249 6.309 1.00 89.56 286 LYS A C 1
ATOM 2321 O O . LYS A 1 286 ? -15.728 18.783 5.232 1.00 89.56 286 LYS A O 1
ATOM 2326 N N . GLY A 1 287 ? -16.507 17.026 6.409 1.00 86.00 287 GLY A N 1
ATOM 2327 C CA . GLY A 1 287 ? -16.830 16.197 5.243 1.00 86.00 287 GLY A CA 1
ATOM 2328 C C . GLY A 1 287 ? -15.613 15.671 4.475 1.00 86.00 287 GLY A C 1
ATOM 2329 O O . GLY A 1 287 ? -15.776 15.198 3.353 1.00 86.00 287 GLY A O 1
ATOM 2330 N N . MET A 1 288 ? -14.405 15.744 5.048 1.00 88.88 288 MET A N 1
ATOM 2331 C CA . MET A 1 288 ? -13.210 15.148 4.448 1.00 88.88 288 MET A CA 1
ATOM 2332 C C . MET A 1 288 ? -13.427 13.650 4.189 1.00 88.88 288 MET A C 1
ATOM 2334 O O . MET A 1 288 ? -13.892 12.924 5.063 1.00 88.88 288 MET A O 1
ATOM 2338 N N . GLU A 1 289 ? -13.050 13.168 3.007 1.00 86.56 289 GLU A N 1
ATOM 2339 C CA . GLU A 1 289 ? -13.176 11.752 2.645 1.00 86.56 289 GLU A CA 1
ATOM 2340 C C . GLU A 1 289 ? -12.322 10.849 3.550 1.00 86.56 289 GLU A C 1
ATOM 2342 O O . GLU A 1 289 ? -11.179 11.184 3.870 1.00 86.56 289 GLU A O 1
ATOM 2347 N N . LEU A 1 290 ? -12.825 9.656 3.892 1.00 86.19 290 LEU A N 1
ATOM 2348 C CA . LEU A 1 290 ? -12.111 8.683 4.737 1.00 86.19 290 LEU A CA 1
ATOM 2349 C C . LEU A 1 290 ? -10.714 8.335 4.203 1.00 86.19 290 LEU A C 1
ATOM 2351 O O . LEU A 1 290 ? -9.763 8.217 4.974 1.00 86.19 290 LEU A O 1
ATOM 2355 N N . ALA A 1 291 ? -10.571 8.217 2.881 1.00 85.69 291 ALA A N 1
ATOM 2356 C CA . ALA A 1 291 ? -9.287 7.968 2.233 1.00 85.69 291 ALA A CA 1
ATOM 2357 C C . ALA A 1 291 ? -8.257 9.068 2.544 1.00 85.69 291 ALA A C 1
ATOM 2359 O O . ALA A 1 291 ? -7.095 8.758 2.806 1.00 85.69 291 ALA A O 1
ATOM 2360 N N . GLN A 1 292 ? -8.685 10.335 2.551 1.00 90.50 292 GLN A N 1
ATOM 2361 C CA . GLN A 1 292 ? -7.832 11.483 2.866 1.00 90.50 292 GLN A CA 1
ATOM 2362 C C . GLN A 1 292 ? -7.534 11.553 4.365 1.00 90.50 292 GLN A C 1
ATOM 2364 O O . GLN A 1 292 ? -6.377 11.738 4.737 1.00 90.50 292 GLN A O 1
ATOM 2369 N N . GLN A 1 293 ? -8.540 11.323 5.217 1.00 93.25 293 GLN A N 1
ATOM 2370 C CA . GLN A 1 293 ? -8.354 11.252 6.671 1.00 93.25 293 GLN A CA 1
ATOM 2371 C C . GLN A 1 293 ? -7.275 10.227 7.045 1.00 93.25 293 GLN A C 1
ATOM 2373 O O . GLN A 1 293 ? -6.348 10.545 7.782 1.00 93.25 293 GLN A O 1
ATOM 2378 N N . ASN A 1 294 ? -7.347 9.020 6.472 1.00 92.94 294 ASN A N 1
ATOM 2379 C CA . ASN A 1 294 ? -6.371 7.952 6.689 1.00 92.94 294 ASN A CA 1
ATOM 2380 C C . ASN A 1 294 ? -4.931 8.393 6.370 1.00 92.94 294 ASN A C 1
ATOM 2382 O O . ASN A 1 294 ? -4.017 8.137 7.155 1.00 92.94 294 ASN A O 1
ATOM 2386 N N . VAL A 1 295 ? -4.729 9.058 5.227 1.00 94.69 295 VAL A N 1
ATOM 2387 C CA . VAL A 1 295 ? -3.407 9.546 4.806 1.00 94.69 295 VAL A CA 1
ATOM 2388 C C . VAL A 1 295 ? -2.932 10.675 5.721 1.00 94.69 295 VAL A C 1
ATOM 2390 O O . VAL A 1 295 ? -1.794 10.634 6.183 1.00 94.69 295 VAL A O 1
ATOM 2393 N N . PHE A 1 296 ? -3.785 11.647 6.053 1.00 96.31 296 PHE A N 1
ATOM 2394 C CA . PHE A 1 296 ? -3.389 12.764 6.916 1.00 96.31 296 PHE A CA 1
ATOM 2395 C C . PHE A 1 296 ? -3.151 12.345 8.371 1.00 96.31 296 PHE A C 1
ATOM 2397 O O . PHE A 1 296 ? -2.226 12.861 8.990 1.00 96.31 296 PHE A O 1
ATOM 2404 N N . CYS A 1 297 ? -3.861 11.345 8.900 1.00 97.12 297 CYS A N 1
ATOM 2405 C CA . CYS A 1 297 ? -3.515 10.730 10.185 1.00 97.12 297 CYS A CA 1
ATOM 2406 C C . CYS A 1 297 ? -2.115 10.097 10.157 1.00 97.12 297 CYS A C 1
ATOM 2408 O O . CYS A 1 297 ? -1.344 10.260 11.104 1.00 97.12 297 CYS A O 1
ATOM 2410 N N . LEU A 1 298 ? -1.749 9.399 9.077 1.00 98.06 298 LEU A N 1
ATOM 2411 C CA . LEU A 1 298 ? -0.396 8.859 8.928 1.00 98.06 298 LEU A CA 1
ATOM 2412 C C . LEU A 1 298 ? 0.656 9.976 8.866 1.00 98.06 298 LEU A C 1
ATOM 2414 O O . LEU A 1 298 ? 1.667 9.906 9.567 1.00 98.06 298 LEU A O 1
ATOM 2418 N N . LEU A 1 299 ? 0.405 11.011 8.063 1.00 98.31 299 LEU A N 1
ATOM 2419 C CA . LEU A 1 299 ? 1.298 12.162 7.934 1.00 98.31 299 LEU A CA 1
ATOM 2420 C C . LEU A 1 299 ? 1.478 12.890 9.272 1.00 98.31 299 LEU A C 1
ATOM 2422 O O . LEU A 1 299 ? 2.607 13.216 9.642 1.00 98.31 299 LEU A O 1
ATOM 2426 N N . THR A 1 300 ? 0.399 13.080 10.035 1.00 98.19 300 THR A N 1
ATOM 2427 C CA . THR A 1 300 ? 0.455 13.695 11.365 1.00 98.19 300 THR A CA 1
ATOM 2428 C C . THR A 1 300 ? 1.214 12.820 12.357 1.00 98.19 300 THR A C 1
ATOM 2430 O O . THR A 1 300 ? 2.041 13.340 13.105 1.00 98.19 300 THR A O 1
ATOM 2433 N N . HIS A 1 301 ? 1.019 11.496 12.331 1.00 98.25 301 HIS A N 1
ATOM 2434 C CA . HIS A 1 301 ? 1.795 10.583 13.172 1.00 98.25 301 HIS A CA 1
ATOM 2435 C C . HIS A 1 301 ? 3.293 10.696 12.906 1.00 98.25 301 HIS A C 1
ATOM 2437 O O . HIS A 1 301 ? 4.083 10.854 13.837 1.00 98.25 301 HIS A O 1
ATOM 2443 N N . TYR A 1 302 ? 3.675 10.670 11.630 1.00 98.50 302 TYR A N 1
ATOM 2444 C CA . TYR A 1 302 ? 5.065 10.803 11.223 1.00 98.50 302 TYR A CA 1
ATOM 2445 C C . TYR A 1 302 ? 5.652 12.159 11.630 1.00 98.50 302 TYR A C 1
ATOM 2447 O O . TYR A 1 302 ? 6.746 12.216 12.183 1.00 98.50 302 TYR A O 1
ATOM 2455 N N . MET A 1 303 ? 4.921 13.251 11.392 1.00 97.94 303 MET A N 1
ATOM 2456 C CA . MET A 1 303 ? 5.351 14.607 11.735 1.00 97.94 303 MET A CA 1
ATOM 2457 C C . MET A 1 303 ? 5.569 14.780 13.238 1.00 97.94 303 MET A C 1
ATOM 2459 O O . MET A 1 303 ? 6.606 15.303 13.639 1.00 97.94 303 MET A O 1
ATOM 2463 N N . ILE A 1 304 ? 4.621 14.326 14.064 1.00 97.94 304 ILE A N 1
ATOM 2464 C CA . ILE A 1 304 ? 4.751 14.359 15.526 1.00 97.94 304 ILE A CA 1
ATOM 2465 C C . ILE A 1 304 ? 5.988 13.569 15.952 1.00 97.94 304 ILE A C 1
ATOM 2467 O O . ILE A 1 304 ? 6.796 14.066 16.731 1.00 97.94 304 ILE A O 1
ATOM 2471 N N . LEU A 1 305 ? 6.162 12.360 15.414 1.00 97.00 305 LEU A N 1
ATOM 2472 C CA . LEU A 1 305 ? 7.299 11.516 15.752 1.00 97.00 305 LEU A CA 1
ATOM 2473 C C . LEU A 1 305 ? 8.631 12.194 15.387 1.00 97.00 305 LEU A C 1
ATOM 2475 O O . LEU A 1 305 ? 9.505 12.308 16.242 1.00 97.00 305 LEU A O 1
ATOM 2479 N N . MET A 1 306 ? 8.784 12.690 14.155 1.00 95.88 306 MET A N 1
ATOM 2480 C CA . MET A 1 306 ? 10.031 13.323 13.705 1.00 95.88 306 MET A CA 1
ATOM 2481 C C . MET A 1 306 ? 10.378 14.580 14.503 1.00 95.88 306 MET A C 1
ATOM 2483 O O . MET A 1 306 ? 11.558 14.780 14.795 1.00 95.88 306 MET A O 1
ATOM 2487 N N . SER A 1 307 ? 9.377 15.391 14.863 1.00 94.44 307 SER A N 1
ATOM 2488 C CA . SER A 1 307 ? 9.555 16.609 15.669 1.00 94.44 307 SER A CA 1
ATOM 2489 C C . SER A 1 307 ? 10.006 16.316 17.100 1.00 94.44 307 SER A C 1
ATOM 2491 O O . SER A 1 307 ? 10.704 17.129 17.698 1.00 94.44 307 SER A O 1
ATOM 2493 N N . GLU A 1 308 ? 9.625 15.159 17.647 1.00 94.00 308 GLU A N 1
ATOM 2494 C CA . GLU A 1 308 ? 9.837 14.830 19.059 1.00 94.00 308 GLU A CA 1
ATOM 2495 C C . GLU A 1 308 ? 11.008 13.887 19.336 1.00 94.00 308 GLU A C 1
ATOM 2497 O O . GLU A 1 308 ? 11.513 13.851 20.462 1.00 94.00 308 GLU A O 1
ATOM 2502 N N . ILE A 1 309 ? 11.457 13.126 18.335 1.00 89.62 309 ILE A N 1
ATOM 2503 C CA . ILE A 1 309 ? 12.608 12.228 18.466 1.00 89.62 309 ILE A CA 1
ATOM 2504 C C . ILE A 1 309 ? 13.862 13.029 18.878 1.00 89.62 309 ILE A C 1
ATOM 2506 O O . ILE A 1 309 ? 14.290 13.928 18.147 1.00 89.62 309 ILE A O 1
ATOM 2510 N N . PRO A 1 310 ? 14.510 12.687 20.009 1.00 88.00 310 PRO A N 1
ATOM 2511 C CA . PRO A 1 310 ? 15.731 13.348 20.453 1.00 88.00 310 PRO A CA 1
ATOM 2512 C C . PRO A 1 310 ? 16.974 12.819 19.724 1.00 88.00 310 PRO A C 1
ATOM 2514 O O . PRO A 1 310 ? 17.009 11.679 19.269 1.00 88.00 310 PRO A O 1
ATOM 2517 N N . GLY A 1 311 ? 18.048 13.609 19.729 1.00 81.25 311 GLY A N 1
ATOM 2518 C CA . GLY A 1 311 ? 19.340 13.236 19.143 1.00 81.25 311 GLY A CA 1
ATOM 2519 C C . GLY A 1 311 ? 19.531 13.782 17.727 1.00 81.25 311 GLY A C 1
ATOM 2520 O O . GLY A 1 311 ? 18.580 13.949 16.973 1.00 81.25 311 GLY A O 1
ATOM 2521 N N . LYS A 1 312 ? 20.781 14.113 17.381 1.00 78.00 312 LYS A N 1
ATOM 2522 C CA . LYS A 1 312 ? 21.138 14.770 16.106 1.00 78.00 312 LYS A CA 1
ATOM 2523 C C . LYS A 1 312 ? 21.964 13.889 15.162 1.00 78.00 312 LYS A C 1
ATOM 2525 O O . LYS A 1 312 ? 22.285 14.331 14.064 1.00 78.00 312 LYS A O 1
ATOM 2530 N N . THR A 1 313 ? 22.324 12.683 15.593 1.00 86.38 313 THR A N 1
ATOM 2531 C CA . THR A 1 313 ? 23.278 11.778 14.927 1.00 86.38 313 THR A CA 1
ATOM 2532 C C . THR A 1 313 ? 22.766 10.335 14.941 1.00 86.38 313 THR A C 1
ATOM 2534 O O . THR A 1 313 ? 23.454 9.412 15.357 1.00 86.38 313 THR A O 1
ATOM 2537 N N . THR A 1 314 ? 21.515 10.128 14.523 1.00 90.00 314 THR A N 1
ATOM 2538 C CA . THR A 1 314 ? 20.817 8.831 14.611 1.00 90.00 314 THR A CA 1
ATOM 2539 C C . THR A 1 314 ? 20.456 8.301 13.220 1.00 90.00 314 THR A C 1
ATOM 2541 O O . THR A 1 314 ? 20.435 9.053 12.246 1.00 90.00 314 THR A O 1
ATOM 2544 N N . LEU A 1 315 ? 20.065 7.024 13.111 1.00 92.06 315 LEU A N 1
ATOM 2545 C CA . LEU A 1 315 ? 19.522 6.485 11.852 1.00 92.06 315 LEU A CA 1
ATOM 2546 C C . LEU A 1 315 ? 18.249 7.195 11.373 1.00 92.06 315 LEU A C 1
ATOM 2548 O O . LEU A 1 315 ? 17.943 7.131 10.187 1.00 92.06 315 LEU A O 1
ATOM 2552 N N . LEU A 1 316 ? 17.507 7.869 12.255 1.00 93.88 316 LEU A N 1
ATOM 2553 C CA . LEU A 1 316 ? 16.312 8.630 11.877 1.00 93.88 316 LEU A CA 1
ATOM 2554 C C . LEU A 1 316 ? 16.668 10.038 11.374 1.00 93.88 316 LEU A C 1
ATOM 2556 O O . LEU A 1 316 ? 15.864 10.666 10.687 1.00 93.88 316 LEU A O 1
ATOM 2560 N N . THR A 1 317 ? 17.887 10.517 11.651 1.00 94.56 317 THR A N 1
ATOM 2561 C CA . THR A 1 317 ? 18.315 11.889 11.361 1.00 94.56 317 THR A CA 1
ATOM 2562 C C . THR A 1 317 ? 18.205 12.279 9.885 1.00 94.56 317 THR A C 1
ATOM 2564 O O . THR A 1 317 ? 17.721 13.383 9.641 1.00 94.56 317 THR A O 1
ATOM 2567 N N . PRO A 1 318 ? 18.567 11.447 8.886 1.00 97.12 318 PRO A N 1
ATOM 2568 C CA . PRO A 1 318 ? 18.358 11.820 7.485 1.00 97.12 318 PRO A CA 1
ATOM 2569 C C . PRO A 1 318 ? 16.904 12.157 7.147 1.00 97.12 318 PRO A C 1
ATOM 2571 O O . PRO A 1 318 ? 16.637 13.183 6.526 1.00 97.12 318 PRO A O 1
ATOM 2574 N N . LEU A 1 319 ? 15.953 11.343 7.611 1.00 97.88 319 LEU A N 1
ATOM 2575 C CA . LEU A 1 319 ? 14.528 11.588 7.396 1.00 97.88 319 LEU A CA 1
ATOM 2576 C C . LEU A 1 319 ? 14.027 12.791 8.207 1.00 97.88 319 LEU A C 1
ATOM 2578 O O . LEU A 1 319 ? 13.266 13.603 7.681 1.00 97.88 319 LEU A O 1
ATOM 2582 N N . GLN A 1 320 ? 14.504 12.962 9.447 1.00 96.50 320 GLN A N 1
ATOM 2583 C CA . GLN A 1 320 ? 14.215 14.156 10.247 1.00 96.50 320 GLN A CA 1
ATOM 2584 C C . GLN A 1 320 ? 14.702 15.433 9.560 1.00 96.50 320 GLN A C 1
ATOM 2586 O O . GLN A 1 320 ? 13.970 16.415 9.550 1.00 96.50 320 GLN A O 1
ATOM 2591 N N . LYS A 1 321 ? 15.897 15.440 8.956 1.00 97.06 321 LYS A N 1
ATOM 2592 C CA . LYS A 1 321 ? 16.402 16.607 8.221 1.00 97.06 321 LYS A CA 1
ATOM 2593 C C . LYS A 1 321 ? 15.568 16.897 6.982 1.00 97.06 321 LYS A C 1
ATOM 2595 O O . LYS A 1 321 ? 15.183 18.040 6.790 1.00 97.06 321 LYS A O 1
ATOM 2600 N N . ILE A 1 322 ? 15.204 15.883 6.193 1.00 98.38 322 ILE A N 1
ATOM 2601 C CA . ILE A 1 322 ? 14.306 16.082 5.040 1.00 98.38 322 ILE A CA 1
ATOM 2602 C C . ILE A 1 322 ? 12.966 16.694 5.497 1.00 98.38 322 ILE A C 1
ATOM 2604 O O . ILE A 1 322 ? 12.436 17.574 4.822 1.00 98.38 322 ILE A O 1
ATOM 2608 N N . ALA A 1 323 ? 12.441 16.269 6.652 1.00 97.94 323 ALA A N 1
ATOM 2609 C CA . ALA A 1 323 ? 11.165 16.739 7.190 1.00 97.94 323 ALA A CA 1
ATOM 2610 C C . ALA A 1 323 ? 11.217 18.108 7.889 1.00 97.94 323 ALA A C 1
ATOM 2612 O O . ALA A 1 323 ? 10.273 18.888 7.781 1.00 97.94 323 ALA A O 1
ATOM 2613 N N . LEU A 1 324 ? 12.276 18.400 8.641 1.00 96.44 324 LEU A N 1
ATOM 2614 C CA . LEU A 1 324 ? 12.325 19.530 9.578 1.00 96.44 324 LEU A CA 1
ATOM 2615 C C . LEU A 1 324 ? 13.358 20.597 9.199 1.00 96.44 324 LEU A C 1
ATOM 2617 O O . LEU A 1 324 ? 13.219 21.740 9.626 1.00 96.44 324 LEU A O 1
ATOM 2621 N N . ASP A 1 325 ? 14.357 20.247 8.388 1.00 96.88 325 ASP A N 1
ATOM 2622 C CA . ASP A 1 325 ? 15.413 21.142 7.899 1.00 96.88 325 ASP A CA 1
ATOM 2623 C C . ASP A 1 325 ? 15.729 20.876 6.407 1.00 96.88 325 ASP A C 1
ATOM 2625 O O . ASP A 1 325 ? 16.851 20.509 6.042 1.00 96.88 325 ASP A O 1
ATOM 2629 N N . PRO A 1 326 ? 14.738 21.028 5.504 1.00 97.06 326 PRO A N 1
ATOM 2630 C CA . PRO A 1 326 ? 14.909 20.713 4.083 1.00 97.06 326 PRO A CA 1
ATOM 2631 C C . PRO A 1 326 ? 15.998 21.560 3.406 1.00 97.06 326 PRO A C 1
ATOM 2633 O O . PRO A 1 326 ? 16.603 21.117 2.432 1.00 97.06 326 PRO A O 1
ATOM 2636 N N . THR A 1 327 ? 16.297 22.752 3.933 1.00 97.56 327 THR A N 1
ATOM 2637 C CA . THR A 1 327 ? 17.352 23.637 3.418 1.00 97.56 327 THR A CA 1
ATOM 2638 C C . THR A 1 327 ? 18.727 22.968 3.461 1.00 97.56 327 THR A C 1
ATOM 2640 O O . THR A 1 327 ? 19.498 23.102 2.510 1.00 97.56 327 THR A O 1
ATOM 2643 N N . SER A 1 328 ? 19.043 22.204 4.515 1.00 96.00 328 SER A N 1
ATOM 2644 C CA . SER A 1 328 ? 20.329 21.493 4.599 1.00 96.00 328 SER A CA 1
ATOM 2645 C C . SER A 1 328 ? 20.406 20.252 3.705 1.00 96.00 328 SER A C 1
ATOM 2647 O O . SER A 1 328 ? 21.493 19.707 3.510 1.00 96.00 328 SER A O 1
ATOM 2649 N N . MET A 1 329 ? 19.281 19.831 3.120 1.00 96.62 329 MET A N 1
ATOM 2650 C CA . MET A 1 329 ? 19.169 18.604 2.332 1.00 96.62 329 MET A CA 1
ATOM 2651 C C . MET A 1 329 ? 19.132 18.835 0.814 1.00 96.62 329 MET A C 1
ATOM 2653 O O . MET A 1 329 ? 19.211 17.854 0.075 1.00 96.62 329 MET A O 1
ATOM 2657 N N . VAL A 1 330 ? 19.098 20.085 0.331 1.00 94.00 330 VAL A N 1
ATOM 2658 C CA . VAL A 1 330 ? 18.980 20.423 -1.109 1.00 94.00 330 VAL A CA 1
ATOM 2659 C C . VAL A 1 330 ? 20.007 19.697 -1.987 1.00 94.00 330 VAL A C 1
ATOM 2661 O O . VAL A 1 330 ? 19.681 19.201 -3.062 1.00 94.00 330 VAL A O 1
ATOM 2664 N N . ASN A 1 331 ? 21.246 19.575 -1.505 1.00 91.44 331 ASN A N 1
ATOM 2665 C CA . ASN A 1 331 ? 22.350 18.940 -2.233 1.00 91.44 331 ASN A CA 1
ATOM 2666 C C . ASN A 1 331 ? 22.679 17.523 -1.736 1.00 91.44 331 ASN A C 1
ATOM 2668 O O . ASN A 1 331 ? 23.778 17.027 -1.974 1.00 91.44 331 ASN A O 1
ATOM 2672 N N . SER A 1 332 ? 21.764 16.872 -1.021 1.00 96.00 332 SER A N 1
ATOM 2673 C CA . SER A 1 332 ? 21.976 15.516 -0.505 1.00 96.00 332 SER A CA 1
ATOM 2674 C C . SER A 1 332 ? 21.516 14.444 -1.498 1.00 96.00 332 SER A C 1
ATOM 2676 O O . SER A 1 332 ? 20.670 14.680 -2.364 1.00 96.00 332 SER A O 1
ATOM 2678 N N . PHE A 1 333 ? 22.067 13.236 -1.385 1.00 94.88 333 PHE A N 1
ATOM 2679 C CA . PHE A 1 333 ? 21.625 12.089 -2.173 1.00 94.88 333 PHE A CA 1
ATOM 2680 C C . PHE A 1 333 ? 20.417 11.452 -1.491 1.00 94.88 333 PHE A C 1
ATOM 2682 O O . PHE A 1 333 ? 20.576 10.628 -0.588 1.00 94.88 333 PHE A O 1
ATOM 2689 N N . PHE A 1 334 ? 19.208 11.821 -1.922 1.00 95.75 334 PHE A N 1
ATOM 2690 C CA . PHE A 1 334 ? 17.989 11.273 -1.332 1.00 95.75 334 PHE A CA 1
ATOM 2691 C C . PHE A 1 334 ? 17.968 9.744 -1.453 1.00 95.75 334 PHE A C 1
ATOM 2693 O O . PHE A 1 334 ? 18.449 9.176 -2.449 1.00 95.75 334 PHE A O 1
ATOM 2700 N N . PRO A 1 335 ? 17.436 9.056 -0.432 1.00 94.25 335 PRO A N 1
ATOM 2701 C CA . PRO A 1 335 ? 17.342 7.614 -0.465 1.00 94.25 335 PRO A CA 1
ATOM 2702 C C . PRO A 1 335 ? 16.334 7.171 -1.521 1.00 94.25 335 PRO A C 1
ATOM 2704 O O . PRO A 1 335 ? 15.467 7.928 -1.957 1.00 94.25 335 PRO A O 1
ATOM 2707 N N . THR A 1 336 ? 16.447 5.922 -1.950 1.00 91.19 336 THR A N 1
ATOM 2708 C CA . THR A 1 336 ? 15.598 5.274 -2.961 1.00 91.19 336 THR A CA 1
ATOM 2709 C C . THR A 1 336 ? 15.589 5.952 -4.338 1.00 91.19 336 THR A C 1
ATOM 2711 O O . THR A 1 336 ? 14.790 5.591 -5.198 1.00 91.19 336 THR A O 1
ATOM 2714 N N . MET A 1 337 ? 16.516 6.886 -4.577 1.00 88.69 337 MET A N 1
ATOM 2715 C CA . MET A 1 337 ? 16.741 7.492 -5.889 1.00 88.69 337 MET A CA 1
ATOM 2716 C C . MET A 1 337 ? 17.674 6.629 -6.753 1.00 88.69 337 MET A C 1
ATOM 2718 O O . MET A 1 337 ? 18.605 6.026 -6.197 1.00 88.69 337 MET A O 1
ATOM 2722 N N . PRO A 1 338 ? 17.472 6.590 -8.084 1.00 76.88 338 PRO A N 1
ATOM 2723 C CA . PRO A 1 338 ? 18.367 5.922 -9.024 1.00 76.88 338 PRO A CA 1
ATOM 2724 C C . PRO A 1 338 ? 19.830 6.373 -8.913 1.00 76.88 338 PRO A C 1
ATOM 2726 O O . PRO A 1 338 ? 20.131 7.484 -8.473 1.00 76.88 338 PRO A O 1
ATOM 2729 N N . GLN A 1 339 ? 20.750 5.504 -9.329 1.00 75.94 339 GLN A N 1
ATOM 2730 C CA . GLN A 1 339 ? 22.186 5.786 -9.437 1.00 75.94 339 GLN A CA 1
ATOM 2731 C C . GLN A 1 339 ? 22.675 5.527 -10.874 1.00 75.94 339 GLN A C 1
ATOM 2733 O O . GLN A 1 339 ? 22.020 4.805 -11.629 1.00 75.94 339 GLN A O 1
ATOM 2738 N N . ASP A 1 340 ? 23.807 6.120 -11.269 1.00 68.38 340 ASP A N 1
ATOM 2739 C CA . ASP A 1 340 ? 24.476 5.778 -12.530 1.00 68.38 340 ASP A CA 1
ATOM 2740 C C . ASP A 1 340 ? 25.036 4.342 -12.478 1.00 68.38 340 ASP A C 1
ATOM 2742 O O . ASP A 1 340 ? 26.044 4.058 -11.827 1.00 68.38 340 ASP A O 1
ATOM 2746 N N . GLU A 1 341 ? 24.357 3.429 -13.170 1.00 58.47 341 GLU A N 1
ATOM 2747 C CA . GLU A 1 341 ? 24.674 1.996 -13.212 1.00 58.47 341 GLU A CA 1
ATOM 2748 C C . GLU A 1 341 ? 25.986 1.708 -13.961 1.00 58.47 341 GLU A C 1
ATOM 2750 O O . GLU A 1 341 ? 26.686 0.747 -13.638 1.00 58.47 341 GLU A O 1
ATOM 2755 N N . ILE A 1 342 ? 26.383 2.564 -14.914 1.00 60.44 342 ILE A N 1
ATOM 2756 C CA . ILE A 1 342 ? 27.657 2.411 -15.639 1.00 60.44 342 ILE A CA 1
ATOM 2757 C C . ILE A 1 342 ? 28.827 2.572 -14.666 1.00 60.44 342 ILE A C 1
ATOM 2759 O O . ILE A 1 342 ? 29.839 1.884 -14.794 1.00 60.44 342 ILE A O 1
ATOM 2763 N N . GLN A 1 343 ? 28.689 3.445 -13.669 1.00 64.19 343 GLN A N 1
ATOM 2764 C CA . GLN A 1 343 ? 29.704 3.635 -12.640 1.00 64.19 343 GLN A CA 1
ATOM 2765 C C . GLN A 1 343 ? 29.789 2.440 -11.679 1.00 64.19 343 GLN A C 1
ATOM 2767 O O . GLN A 1 343 ? 30.888 2.038 -11.308 1.00 64.19 343 GLN A O 1
ATOM 2772 N N . GLU A 1 344 ? 28.663 1.820 -11.328 1.00 61.28 344 GLU A N 1
ATOM 2773 C CA . GLU A 1 344 ? 28.649 0.609 -10.494 1.00 61.28 344 GLU A CA 1
ATOM 2774 C C . GLU A 1 344 ? 29.304 -0.582 -11.217 1.00 61.28 344 GLU A C 1
ATOM 2776 O O . GLU A 1 344 ? 30.102 -1.312 -10.628 1.00 61.28 344 GLU A O 1
ATOM 2781 N N . ILE A 1 345 ? 29.065 -0.718 -12.528 1.00 60.41 345 ILE A N 1
ATOM 2782 C CA . ILE A 1 345 ? 29.740 -1.705 -13.387 1.00 60.41 345 ILE A CA 1
ATOM 2783 C C . ILE A 1 345 ? 31.252 -1.442 -13.444 1.00 60.41 345 ILE A C 1
ATOM 2785 O O . ILE A 1 345 ? 32.044 -2.382 -13.340 1.00 60.41 345 ILE A O 1
ATOM 2789 N N . LYS A 1 346 ? 31.666 -0.173 -13.573 1.00 65.19 346 LYS A N 1
ATOM 2790 C CA . LYS A 1 346 ? 33.083 0.223 -13.529 1.00 65.19 346 LYS A CA 1
ATOM 2791 C C . LYS A 1 346 ? 33.730 -0.164 -12.204 1.00 65.19 346 LYS A C 1
ATOM 2793 O O . LYS A 1 346 ? 34.793 -0.779 -12.206 1.00 65.19 346 LYS A O 1
ATOM 2798 N N . GLU A 1 347 ? 33.086 0.155 -11.087 1.00 64.62 347 GLU A N 1
ATOM 2799 C CA . GLU A 1 347 ? 33.574 -0.160 -9.741 1.00 64.62 347 GLU A CA 1
ATOM 2800 C C . GLU A 1 347 ? 33.665 -1.675 -9.504 1.00 64.62 347 GLU A C 1
ATOM 2802 O O . GLU A 1 347 ? 34.671 -2.146 -8.974 1.00 64.62 347 GLU A O 1
ATOM 2807 N N . ALA A 1 348 ? 32.682 -2.457 -9.961 1.00 61.28 348 ALA A N 1
ATOM 2808 C CA . ALA A 1 348 ? 32.697 -3.916 -9.853 1.00 61.28 348 ALA A CA 1
ATOM 2809 C C . ALA A 1 348 ? 33.812 -4.568 -10.693 1.00 61.28 348 ALA A C 1
ATOM 2811 O O . ALA A 1 348 ? 34.506 -5.463 -10.207 1.00 61.28 348 ALA A O 1
ATOM 2812 N N . LEU A 1 349 ? 34.019 -4.104 -11.931 1.00 62.91 349 LEU A N 1
ATOM 2813 C CA . LEU A 1 349 ? 35.102 -4.582 -12.800 1.00 62.91 349 LEU A CA 1
ATOM 2814 C C . LEU A 1 349 ? 36.485 -4.194 -12.252 1.00 62.91 349 LEU A C 1
ATOM 2816 O O . LEU A 1 349 ? 37.407 -5.005 -12.285 1.00 62.91 349 LEU A O 1
ATOM 2820 N N . LEU A 1 350 ? 36.623 -2.996 -11.676 1.00 64.94 350 LEU A N 1
ATOM 2821 C CA . LEU A 1 350 ? 37.852 -2.565 -11.002 1.00 64.94 350 LEU A CA 1
ATOM 2822 C C . LEU A 1 350 ? 38.104 -3.321 -9.688 1.00 64.94 350 LEU A C 1
ATOM 2824 O O . LEU A 1 350 ? 39.256 -3.580 -9.360 1.00 64.94 350 LEU A O 1
ATOM 2828 N N . ALA A 1 351 ? 37.067 -3.712 -8.946 1.00 61.31 351 ALA A N 1
ATOM 2829 C CA . ALA A 1 351 ? 37.207 -4.532 -7.740 1.00 61.31 351 ALA A CA 1
ATOM 2830 C C . ALA A 1 351 ? 37.578 -5.996 -8.054 1.00 61.31 351 ALA A C 1
ATOM 2832 O O . ALA A 1 351 ? 38.207 -6.670 -7.239 1.00 61.31 351 ALA A O 1
ATOM 2833 N N . ALA A 1 352 ? 37.223 -6.499 -9.242 1.00 58.41 352 ALA A N 1
ATOM 2834 C CA . ALA A 1 352 ? 37.645 -7.817 -9.720 1.00 58.41 352 ALA A CA 1
ATOM 2835 C C . ALA A 1 352 ? 39.145 -7.883 -10.081 1.00 58.41 352 ALA A C 1
ATOM 2837 O O . ALA A 1 352 ? 39.712 -8.977 -10.099 1.00 58.41 352 ALA A O 1
ATOM 2838 N N . ARG A 1 353 ? 39.799 -6.724 -10.268 1.00 64.00 353 ARG A N 1
ATOM 2839 C CA . ARG A 1 353 ? 41.236 -6.565 -10.569 1.00 64.00 353 ARG A CA 1
ATOM 2840 C C . ARG A 1 353 ? 42.162 -7.297 -9.596 1.00 64.00 353 ARG A C 1
ATOM 2842 O O . ARG A 1 353 ? 43.230 -7.740 -9.986 1.00 64.00 353 ARG A O 1
ATOM 2849 N N . ASP A 1 354 ? 41.760 -7.457 -8.338 1.00 53.62 354 ASP A N 1
ATOM 2850 C CA . ASP A 1 354 ? 42.594 -8.140 -7.337 1.00 53.62 354 ASP A CA 1
ATOM 2851 C C . ASP A 1 354 ? 42.533 -9.680 -7.454 1.00 53.62 354 ASP A C 1
ATOM 2853 O O . ASP A 1 354 ? 43.283 -10.387 -6.782 1.00 53.62 354 ASP A O 1
ATOM 2857 N N . LYS A 1 355 ? 41.648 -10.220 -8.307 1.00 55.75 355 LYS A N 1
ATOM 2858 C CA . LYS A 1 355 ? 41.457 -11.668 -8.534 1.00 55.75 355 LYS A CA 1
ATOM 2859 C C . LYS A 1 355 ? 41.856 -12.125 -9.938 1.00 55.75 355 LYS A C 1
ATOM 2861 O O . LYS A 1 355 ? 42.125 -13.307 -10.136 1.00 55.75 355 LYS A O 1
ATOM 2866 N N . THR A 1 356 ? 41.884 -11.209 -10.897 1.00 56.53 356 THR A N 1
ATOM 2867 C CA . THR A 1 356 ? 42.270 -11.440 -12.292 1.00 56.53 356 THR A CA 1
ATOM 2868 C C . THR A 1 356 ? 43.481 -10.569 -12.593 1.00 56.53 356 THR A C 1
ATOM 2870 O O . THR A 1 356 ? 43.452 -9.392 -12.268 1.00 56.53 356 THR A O 1
ATOM 2873 N N . ASN A 1 357 ? 44.529 -11.088 -13.239 1.00 61.72 357 ASN A N 1
ATOM 2874 C CA . ASN A 1 357 ? 45.737 -10.323 -13.610 1.00 61.72 357 ASN A CA 1
ATOM 2875 C C . ASN A 1 357 ? 45.477 -9.270 -14.727 1.00 61.72 357 ASN A C 1
ATOM 2877 O O . ASN A 1 357 ? 46.361 -8.944 -15.516 1.00 61.72 357 ASN A O 1
ATOM 2881 N N . GLU A 1 358 ? 44.240 -8.784 -14.813 1.00 67.88 358 GLU A N 1
ATOM 2882 C CA . GLU A 1 358 ? 43.692 -7.859 -15.794 1.00 67.88 358 GLU A CA 1
ATOM 2883 C C . GLU A 1 358 ? 43.538 -6.472 -15.161 1.00 67.88 358 GLU A C 1
ATOM 2885 O O . GLU A 1 358 ? 43.150 -6.351 -14.006 1.00 67.88 358 GLU A O 1
ATOM 2890 N N . ASN A 1 359 ? 43.792 -5.416 -15.926 1.00 70.94 359 ASN A N 1
ATOM 2891 C CA . ASN A 1 359 ? 43.653 -4.015 -15.554 1.00 70.94 359 ASN A CA 1
ATOM 2892 C C . ASN A 1 359 ? 42.750 -3.302 -16.579 1.00 70.94 359 ASN A C 1
ATOM 2894 O O . ASN A 1 359 ? 43.258 -2.572 -17.434 1.00 70.94 359 ASN A O 1
ATOM 2898 N N . PRO A 1 360 ? 41.427 -3.544 -16.546 1.00 75.38 360 PRO A N 1
ATOM 2899 C CA . PRO A 1 360 ? 40.504 -2.985 -17.525 1.00 75.38 360 PRO A CA 1
ATOM 2900 C C . PRO A 1 360 ? 40.423 -1.457 -17.411 1.00 75.38 360 PRO A C 1
ATOM 2902 O O . PRO A 1 360 ? 40.325 -0.905 -16.314 1.00 75.38 360 PRO A O 1
ATOM 2905 N N . VAL A 1 361 ? 40.429 -0.765 -18.553 1.00 78.69 361 VAL A N 1
ATOM 2906 C CA . VAL A 1 361 ? 40.298 0.701 -18.630 1.00 78.69 361 VAL A CA 1
ATOM 2907 C C . VAL A 1 361 ? 39.111 1.063 -19.515 1.00 78.69 361 VAL A C 1
ATOM 2909 O O . VAL A 1 361 ? 38.900 0.480 -20.580 1.00 78.69 361 VAL A O 1
ATOM 2912 N N . PHE A 1 362 ? 38.327 2.038 -19.059 1.00 82.75 362 PHE A N 1
ATOM 2913 C CA . PHE A 1 362 ? 37.138 2.515 -19.755 1.00 82.75 362 PHE A CA 1
ATOM 2914 C C . PHE A 1 362 ? 37.468 3.693 -20.664 1.00 82.75 362 PHE A C 1
ATOM 2916 O O . PHE A 1 362 ? 38.215 4.604 -20.305 1.00 82.75 362 PHE A O 1
ATOM 2923 N N . TYR A 1 363 ? 36.853 3.685 -21.834 1.00 85.06 363 TYR A N 1
ATOM 2924 C CA . TYR A 1 363 ? 36.998 4.686 -22.875 1.00 85.06 363 TYR A CA 1
ATOM 2925 C C . TYR A 1 363 ? 35.618 5.088 -23.395 1.00 85.06 363 TYR A C 1
ATOM 2927 O O . TYR A 1 363 ? 34.617 4.425 -23.122 1.00 85.06 363 TYR A O 1
ATOM 2935 N N . ARG A 1 364 ? 35.554 6.183 -24.148 1.00 82.00 364 ARG A N 1
ATOM 2936 C CA . ARG A 1 364 ? 34.363 6.622 -24.869 1.00 82.00 364 ARG A CA 1
ATOM 2937 C C . ARG A 1 364 ? 34.685 6.802 -26.341 1.00 82.00 364 ARG A C 1
ATOM 2939 O O . ARG A 1 364 ? 35.731 7.347 -26.699 1.00 82.00 364 ARG A O 1
ATOM 2946 N N . CYS A 1 365 ? 33.766 6.334 -27.178 1.00 82.06 365 CYS A N 1
ATOM 2947 C CA . CYS A 1 365 ? 33.825 6.553 -28.618 1.00 82.06 365 CYS A CA 1
ATOM 2948 C C . CYS A 1 365 ? 33.625 8.048 -28.955 1.00 82.06 365 CYS A C 1
ATOM 2950 O O . CYS A 1 365 ? 33.230 8.818 -28.071 1.00 82.06 365 CYS A O 1
ATOM 2952 N N . PRO A 1 366 ? 33.787 8.466 -30.226 1.00 79.94 366 PRO A N 1
ATOM 2953 C CA . PRO A 1 366 ? 33.606 9.868 -30.616 1.00 79.94 366 PRO A CA 1
ATOM 2954 C C . PRO A 1 366 ? 32.201 10.430 -30.321 1.00 79.94 366 PRO A C 1
ATOM 2956 O O . PRO A 1 366 ? 32.038 11.632 -30.149 1.00 79.94 366 PRO A O 1
ATOM 2959 N N . SER A 1 367 ? 31.181 9.567 -30.224 1.00 64.56 367 SER A N 1
ATOM 2960 C CA . SER A 1 367 ? 29.804 9.943 -29.854 1.00 64.56 367 SER A CA 1
ATOM 2961 C C . SER A 1 367 ? 29.524 9.891 -28.345 1.00 64.56 367 SER A C 1
ATOM 2963 O O . SER A 1 367 ? 28.396 10.124 -27.927 1.00 64.56 367 SER A O 1
ATOM 2965 N N . GLY A 1 368 ? 30.515 9.568 -27.510 1.00 64.25 368 GLY A N 1
ATOM 2966 C CA . GLY A 1 368 ? 30.378 9.551 -26.051 1.00 64.25 368 GLY A CA 1
ATOM 2967 C C . GLY A 1 368 ? 29.893 8.232 -25.436 1.00 64.25 368 GLY A C 1
ATOM 2968 O O . GLY A 1 368 ? 29.829 8.145 -24.208 1.00 64.25 368 GLY A O 1
ATOM 2969 N N . HIS A 1 369 ? 29.602 7.199 -26.233 1.00 65.62 369 HIS A N 1
ATOM 2970 C CA . HIS A 1 369 ? 29.222 5.867 -25.739 1.00 65.62 369 HIS A CA 1
ATOM 2971 C C . HIS A 1 369 ? 30.407 5.151 -25.068 1.00 65.62 369 HIS A C 1
ATOM 2973 O O . HIS A 1 369 ? 31.503 5.156 -25.647 1.00 65.62 369 HIS A O 1
ATOM 2979 N N . PRO A 1 370 ? 30.228 4.566 -23.868 1.00 72.69 370 PRO A N 1
ATOM 2980 C CA . PRO A 1 370 ? 31.304 3.919 -23.128 1.00 72.69 370 PRO A CA 1
ATOM 2981 C C . PRO A 1 370 ? 31.673 2.550 -23.722 1.00 72.69 370 PRO A C 1
ATOM 2983 O O . PRO A 1 370 ? 30.815 1.781 -24.139 1.00 72.69 370 PRO A O 1
ATOM 2986 N N . TYR A 1 371 ? 32.960 2.213 -23.709 1.00 76.69 371 TYR A N 1
ATOM 2987 C CA . TYR A 1 371 ? 33.472 0.876 -24.014 1.00 76.69 371 TYR A CA 1
ATOM 2988 C C . TYR A 1 371 ? 34.660 0.543 -23.102 1.00 76.69 371 TYR A C 1
ATOM 2990 O O . TYR A 1 371 ? 35.249 1.431 -22.482 1.00 76.69 371 TYR A O 1
ATOM 2998 N N . VAL A 1 372 ? 35.006 -0.740 -22.984 1.00 79.19 372 VAL A N 1
ATOM 2999 C CA . VAL A 1 372 ? 36.087 -1.212 -22.105 1.00 79.19 372 VAL A CA 1
ATOM 3000 C C . VAL A 1 372 ? 37.191 -1.874 -22.923 1.00 79.19 372 VAL A C 1
ATOM 3002 O O . VAL A 1 372 ? 36.918 -2.589 -23.885 1.00 79.19 372 VAL A O 1
ATOM 3005 N N . ILE A 1 373 ? 38.444 -1.631 -22.544 1.00 80.12 373 ILE A N 1
ATOM 3006 C CA . ILE A 1 373 ? 39.604 -2.373 -23.043 1.00 80.12 373 ILE A CA 1
ATOM 3007 C C . ILE A 1 373 ? 40.124 -3.230 -21.889 1.00 80.12 373 ILE A C 1
ATOM 3009 O O . ILE A 1 373 ? 40.468 -2.692 -20.837 1.00 80.12 373 ILE A O 1
ATOM 3013 N N . GLY A 1 374 ? 40.128 -4.552 -22.081 1.00 70.62 374 GLY A N 1
ATOM 3014 C CA . GLY A 1 374 ? 40.588 -5.540 -21.098 1.00 70.62 374 GLY A CA 1
ATOM 3015 C C . GLY A 1 374 ? 42.114 -5.710 -21.043 1.00 70.62 374 GLY A C 1
ATOM 3016 O O . GLY A 1 374 ? 42.867 -4.866 -21.536 1.00 70.62 374 GLY A O 1
ATOM 3017 N N . ASP A 1 375 ? 42.569 -6.812 -20.439 1.00 73.88 375 ASP A N 1
ATOM 3018 C CA . ASP A 1 375 ? 43.979 -7.207 -20.276 1.00 73.88 375 ASP A CA 1
ATOM 3019 C C . ASP A 1 375 ? 44.841 -6.174 -19.541 1.00 73.88 375 ASP A C 1
ATOM 3021 O O . ASP A 1 375 ? 44.833 -6.111 -18.322 1.00 73.88 375 ASP A O 1
ATOM 3025 N N . CYS A 1 376 ? 45.607 -5.348 -20.254 1.00 76.19 376 CYS A N 1
ATOM 3026 C CA . CYS A 1 376 ? 46.445 -4.302 -19.662 1.00 76.19 376 CYS A CA 1
ATOM 3027 C C . CYS A 1 376 ? 45.787 -2.914 -19.695 1.00 76.19 376 CYS A C 1
ATOM 3029 O O . CYS A 1 376 ? 46.406 -1.934 -19.264 1.00 76.19 376 CYS A O 1
ATOM 3031 N N . GLY A 1 377 ? 44.569 -2.821 -20.245 1.00 76.12 377 GLY A N 1
ATOM 3032 C CA . GLY A 1 377 ? 43.801 -1.585 -20.363 1.00 76.12 377 GLY A CA 1
ATOM 3033 C C . GLY A 1 377 ? 44.308 -0.631 -21.439 1.00 76.12 377 GLY A C 1
ATOM 3034 O O . GLY A 1 377 ? 43.816 0.486 -21.551 1.00 76.12 377 GLY A O 1
ATOM 3035 N N . ARG A 1 378 ? 45.311 -1.032 -22.229 1.00 84.00 378 ARG A N 1
ATOM 3036 C CA . ARG A 1 378 ? 45.928 -0.177 -23.249 1.00 84.00 378 ARG A CA 1
ATOM 3037 C C . ARG A 1 378 ? 45.399 -0.511 -24.647 1.00 84.00 378 ARG A C 1
ATOM 3039 O O . ARG A 1 378 ? 45.408 -1.686 -25.007 1.00 84.00 378 ARG A O 1
ATOM 3046 N N . PRO A 1 379 ? 45.046 0.483 -25.482 1.00 85.31 379 PRO A N 1
ATOM 3047 C CA . PRO A 1 379 ? 44.476 0.237 -26.808 1.00 85.31 379 PRO A CA 1
ATOM 3048 C C . PRO A 1 379 ? 45.456 -0.457 -27.764 1.00 85.31 379 PRO A C 1
ATOM 3050 O O . PRO A 1 379 ? 46.413 0.151 -28.233 1.00 85.31 379 PRO A O 1
ATOM 3053 N N . SER A 1 380 ? 45.244 -1.738 -28.052 1.00 84.94 380 SER A N 1
ATOM 3054 C CA . SER A 1 380 ? 46.092 -2.530 -28.960 1.00 84.94 380 SER A CA 1
ATOM 3055 C C . SER A 1 380 ? 45.372 -3.002 -30.224 1.00 84.94 380 SER A C 1
ATOM 3057 O O . SER A 1 380 ? 46.041 -3.421 -31.169 1.00 84.94 380 SER A O 1
ATOM 3059 N N . VAL A 1 381 ? 44.039 -2.924 -30.241 1.00 83.38 381 VAL A N 1
ATOM 3060 C CA . VAL A 1 381 ? 43.176 -3.363 -31.340 1.00 83.38 381 VAL A CA 1
ATOM 3061 C C . VAL A 1 381 ? 42.151 -2.276 -31.689 1.00 83.38 381 VAL A C 1
ATOM 3063 O O . VAL A 1 381 ? 41.611 -1.596 -30.809 1.00 83.38 381 VAL A O 1
ATOM 3066 N N . LEU A 1 382 ? 41.865 -2.137 -32.987 1.00 85.56 382 LEU A N 1
ATOM 3067 C CA . LEU A 1 382 ? 40.762 -1.331 -33.508 1.00 85.56 382 LEU A CA 1
ATOM 3068 C C . LEU A 1 382 ? 39.452 -2.128 -33.494 1.00 85.56 382 LEU A C 1
ATOM 3070 O O . LEU A 1 382 ? 39.405 -3.276 -33.932 1.00 85.56 382 LEU A O 1
ATOM 3074 N N . GLY A 1 383 ? 38.376 -1.488 -33.050 1.00 83.94 383 GLY A N 1
ATOM 3075 C CA . GLY A 1 383 ? 37.018 -2.026 -33.074 1.00 83.94 383 GLY A CA 1
ATOM 3076 C C . GLY A 1 383 ? 36.012 -1.016 -33.620 1.00 83.94 383 GLY A C 1
ATOM 3077 O O . GLY A 1 383 ? 36.370 0.085 -34.042 1.00 83.94 383 GLY A O 1
ATOM 3078 N N . GLN A 1 384 ? 34.733 -1.380 -33.589 1.00 79.25 384 GLN A N 1
ATOM 3079 C CA . GLN A 1 384 ? 33.623 -0.473 -33.891 1.00 79.25 384 GLN A CA 1
ATOM 3080 C C . GLN A 1 384 ? 32.706 -0.361 -32.676 1.00 79.25 384 GLN A C 1
ATOM 3082 O O . GLN A 1 384 ? 32.365 -1.371 -32.058 1.00 79.25 384 GLN A O 1
ATOM 3087 N N . CYS A 1 385 ? 32.307 0.869 -32.349 1.00 69.81 385 CYS A N 1
ATOM 3088 C CA . CYS A 1 385 ? 31.321 1.149 -31.320 1.00 69.81 385 CYS A CA 1
ATOM 3089 C C . CYS A 1 385 ? 30.012 0.461 -31.694 1.00 69.81 385 CYS A C 1
ATOM 3091 O O . CYS A 1 385 ? 29.450 0.724 -32.756 1.00 69.81 385 CYS A O 1
ATOM 3093 N N . LYS A 1 386 ? 29.500 -0.390 -30.809 1.00 61.12 386 LYS A N 1
ATOM 3094 C CA . LYS A 1 386 ? 28.241 -1.098 -31.045 1.00 61.12 386 LYS A CA 1
ATOM 3095 C C . LYS A 1 386 ? 27.005 -0.212 -30.864 1.00 61.12 386 LYS A C 1
ATOM 3097 O O . LYS A 1 386 ? 25.927 -0.718 -31.107 1.00 61.12 386 LYS A O 1
ATOM 3102 N N . GLU A 1 387 ? 27.150 1.061 -30.475 1.00 53.47 387 GLU A N 1
ATOM 3103 C CA . GLU A 1 387 ? 26.051 2.040 -30.365 1.00 53.47 387 GLU A CA 1
ATOM 3104 C C . GLU A 1 387 ? 25.987 3.003 -31.566 1.00 53.47 387 GLU A C 1
ATOM 3106 O O . GLU A 1 387 ? 24.917 3.234 -32.118 1.00 53.47 387 GLU A O 1
ATOM 3111 N N . CYS A 1 388 ? 27.121 3.539 -32.034 1.00 60.50 388 CYS A N 1
ATOM 3112 C CA . CYS A 1 388 ? 27.137 4.482 -33.167 1.00 60.50 388 CYS A CA 1
ATOM 3113 C C . CYS A 1 388 ? 27.880 3.993 -34.416 1.00 60.50 388 CYS A C 1
ATOM 3115 O O . CYS A 1 388 ? 27.910 4.697 -35.421 1.00 60.50 388 CYS A O 1
ATOM 3117 N N . GLY A 1 389 ? 28.514 2.821 -34.375 1.00 66.31 389 GLY A N 1
ATOM 3118 C CA . GLY A 1 389 ? 29.290 2.269 -35.491 1.00 66.31 389 GLY A CA 1
ATOM 3119 C C . GLY A 1 389 ? 30.643 2.946 -35.748 1.00 66.31 389 GLY A C 1
ATOM 3120 O O . GLY A 1 389 ? 31.413 2.460 -36.574 1.00 66.31 389 GLY A O 1
ATOM 3121 N N . LEU A 1 390 ? 30.968 4.039 -35.047 1.00 77.44 390 LEU A N 1
ATOM 3122 C CA . LEU A 1 390 ? 32.249 4.740 -35.197 1.00 77.44 390 LEU A CA 1
ATOM 3123 C C . LEU A 1 390 ? 33.422 3.902 -34.671 1.00 77.44 390 LEU A C 1
ATOM 3125 O O . LEU A 1 390 ? 33.254 3.070 -33.780 1.00 77.44 390 LEU A O 1
ATOM 3129 N N . GLN A 1 391 ? 34.623 4.123 -35.211 1.00 84.38 391 GLN A N 1
ATOM 3130 C CA . GLN A 1 391 ? 35.816 3.370 -34.814 1.00 84.38 391 GLN A CA 1
ATOM 3131 C C . GLN A 1 391 ? 36.202 3.646 -33.354 1.00 84.38 391 GLN A C 1
ATOM 3133 O O . GLN A 1 391 ? 36.246 4.796 -32.914 1.00 84.38 391 GLN A O 1
ATOM 3138 N N . ILE A 1 392 ? 36.519 2.576 -32.625 1.00 88.06 392 ILE A N 1
ATOM 3139 C CA . ILE A 1 392 ? 36.945 2.604 -31.221 1.00 88.06 392 ILE A CA 1
ATOM 3140 C C . ILE A 1 392 ? 38.268 1.871 -31.017 1.00 88.06 392 ILE A C 1
ATOM 3142 O O . ILE A 1 392 ? 38.705 1.106 -31.879 1.00 88.06 392 ILE A O 1
ATOM 3146 N N . GLY A 1 393 ? 38.905 2.087 -29.868 1.00 87.25 393 GLY A N 1
ATOM 3147 C CA . GLY A 1 393 ? 40.160 1.427 -29.510 1.00 87.25 393 GLY A CA 1
ATOM 3148 C C . GLY A 1 393 ? 41.383 2.169 -30.044 1.00 87.25 393 GLY A C 1
ATOM 3149 O O . GLY A 1 393 ? 41.444 3.398 -29.997 1.00 87.25 393 GLY A O 1
ATOM 3150 N N . GLY A 1 394 ? 42.388 1.428 -30.501 1.00 88.31 394 GLY A N 1
ATOM 3151 C CA . GLY A 1 394 ? 43.666 1.995 -30.923 1.00 88.31 394 GLY A CA 1
ATOM 3152 C C . GLY A 1 394 ? 44.691 0.926 -31.264 1.00 88.31 394 GLY A C 1
ATOM 3153 O O . GLY A 1 394 ? 44.400 -0.259 -31.171 1.00 88.31 394 GLY A O 1
ATOM 3154 N N . GLU A 1 395 ? 45.888 1.330 -31.665 1.00 87.19 395 GLU A N 1
ATOM 3155 C CA . GLU A 1 395 ? 46.952 0.406 -32.064 1.00 87.19 395 GLU A CA 1
ATOM 3156 C C . GLU A 1 395 ? 48.233 0.722 -31.302 1.00 87.19 395 GLU A C 1
ATOM 3158 O O . GLU A 1 395 ? 48.493 1.872 -30.952 1.00 87.19 395 GLU A O 1
ATOM 3163 N N . ARG A 1 396 ? 49.068 -0.298 -31.064 1.00 86.19 396 ARG A N 1
ATOM 3164 C CA . ARG A 1 396 ? 50.385 -0.139 -30.413 1.00 86.19 396 ARG A CA 1
ATOM 3165 C C . ARG A 1 396 ? 50.319 0.614 -29.073 1.00 86.19 396 ARG A C 1
ATOM 3167 O O . ARG A 1 396 ? 51.226 1.373 -28.746 1.00 86.19 396 ARG A O 1
ATOM 3174 N N . HIS A 1 397 ? 49.255 0.395 -28.301 1.00 86.81 397 HIS A N 1
ATOM 3175 C CA . HIS A 1 397 ? 48.979 1.071 -27.027 1.00 86.81 397 HIS A CA 1
ATOM 3176 C C . HIS A 1 397 ? 48.680 2.573 -27.139 1.00 86.81 397 HIS A C 1
ATOM 3178 O O . HIS A 1 397 ? 48.698 3.272 -26.126 1.00 86.81 397 HIS A O 1
ATOM 3184 N N . VAL A 1 398 ? 48.365 3.065 -28.339 1.00 87.00 398 VAL A N 1
ATOM 3185 C CA . VAL A 1 398 ? 47.983 4.455 -28.600 1.00 87.00 398 VAL A CA 1
ATOM 3186 C C . VAL A 1 398 ? 46.493 4.506 -28.914 1.00 87.00 398 VAL A C 1
ATOM 3188 O O . VAL A 1 398 ? 46.028 3.894 -29.876 1.00 87.00 398 VAL A O 1
ATOM 3191 N N . LEU A 1 399 ? 45.741 5.237 -28.088 1.00 91.44 399 LEU A N 1
ATOM 3192 C CA . LEU A 1 399 ? 44.320 5.489 -28.315 1.00 91.44 399 LEU A CA 1
ATOM 3193 C C . LEU A 1 399 ? 44.136 6.302 -29.595 1.00 91.44 399 LEU A C 1
ATOM 3195 O O . LEU A 1 399 ? 44.921 7.210 -29.879 1.00 91.44 399 LEU A O 1
ATOM 3199 N N . ARG A 1 400 ? 43.076 6.013 -30.348 1.00 91.88 400 ARG A N 1
ATOM 3200 C CA . ARG A 1 400 ? 42.713 6.874 -31.470 1.00 91.88 400 ARG A CA 1
ATOM 3201 C C . ARG A 1 400 ? 42.436 8.316 -31.004 1.00 91.88 400 ARG A C 1
ATOM 3203 O O . ARG A 1 400 ? 41.852 8.489 -29.938 1.00 91.88 400 ARG A O 1
ATOM 3210 N N . PRO A 1 401 ? 42.762 9.344 -31.810 1.00 86.81 401 PRO A N 1
ATOM 3211 C CA . PRO A 1 401 ? 42.596 10.748 -31.412 1.00 86.81 401 PRO A CA 1
ATOM 3212 C C . PRO A 1 401 ? 41.142 11.182 -31.173 1.00 86.81 401 PRO A C 1
ATOM 3214 O O . PRO A 1 401 ? 40.894 12.128 -30.436 1.00 86.81 401 PRO A O 1
ATOM 3217 N N . ASP A 1 402 ? 40.194 10.516 -31.833 1.00 86.38 402 ASP A N 1
ATOM 3218 C CA . ASP A 1 402 ? 38.749 10.770 -31.765 1.00 86.38 402 ASP A CA 1
ATOM 3219 C C . ASP A 1 402 ? 38.059 10.009 -30.619 1.00 86.38 402 ASP A C 1
ATOM 3221 O O . ASP A 1 402 ? 36.872 10.201 -30.362 1.00 86.38 402 ASP A O 1
ATOM 3225 N N . ASN A 1 403 ? 38.800 9.145 -29.927 1.00 90.25 403 ASN A N 1
ATOM 3226 C CA . ASN A 1 403 ? 38.356 8.430 -28.744 1.00 90.25 403 ASN A CA 1
ATOM 3227 C C . ASN A 1 403 ? 38.957 9.100 -27.510 1.00 90.25 403 ASN A C 1
ATOM 3229 O O . ASN A 1 403 ? 40.063 9.638 -27.549 1.00 90.25 403 ASN A O 1
ATOM 3233 N N . VAL A 1 404 ? 38.249 9.041 -26.389 1.00 88.12 404 VAL A N 1
ATOM 3234 C CA . VAL A 1 404 ? 38.737 9.611 -25.129 1.00 88.12 404 VAL A CA 1
ATOM 3235 C C . VAL A 1 404 ? 38.732 8.550 -24.048 1.00 88.12 404 VAL A C 1
ATOM 3237 O O . VAL A 1 404 ? 37.848 7.697 -24.006 1.00 88.12 404 VAL A O 1
ATOM 3240 N N . GLN A 1 405 ? 39.722 8.577 -23.162 1.00 85.56 405 GLN A N 1
ATOM 3241 C CA . GLN A 1 405 ? 39.634 7.788 -21.940 1.00 85.56 405 GLN A CA 1
ATOM 3242 C C . GLN A 1 405 ? 38.468 8.324 -21.108 1.00 85.56 405 GLN A C 1
ATOM 3244 O O . GLN A 1 405 ? 38.321 9.535 -20.942 1.00 85.56 405 GLN A O 1
ATOM 3249 N N . ASP A 1 406 ? 37.599 7.429 -20.642 1.00 76.50 406 ASP A N 1
ATOM 3250 C CA . ASP A 1 406 ? 36.443 7.821 -19.851 1.00 76.50 406 ASP A CA 1
ATOM 3251 C C . ASP A 1 406 ? 36.948 8.404 -18.527 1.00 76.50 406 ASP A C 1
ATOM 3253 O O . ASP A 1 406 ? 37.712 7.762 -17.807 1.00 76.50 406 ASP A O 1
ATOM 3257 N N . SER A 1 407 ? 36.530 9.629 -18.212 1.00 66.38 407 SER A N 1
ATOM 3258 C CA . SER A 1 407 ? 36.945 10.332 -16.996 1.00 66.38 407 SER A CA 1
ATOM 3259 C C . SER A 1 407 ? 36.404 9.702 -15.710 1.00 66.38 407 SER A C 1
ATOM 3261 O O . SER A 1 407 ? 36.800 10.117 -14.624 1.00 66.38 407 SER A O 1
ATOM 3263 N N . GLY A 1 408 ? 35.483 8.736 -15.810 1.00 60.84 408 GLY A N 1
ATOM 3264 C CA . GLY A 1 408 ? 34.790 8.160 -14.660 1.00 60.84 408 GLY A CA 1
ATOM 3265 C C . GLY A 1 408 ? 33.767 9.114 -14.043 1.00 60.84 408 GLY A C 1
ATOM 3266 O O . GLY A 1 408 ? 33.400 8.936 -12.887 1.00 60.84 408 GLY A O 1
ATOM 3267 N N . ALA A 1 409 ? 33.328 10.142 -14.782 1.00 57.06 409 ALA A N 1
ATOM 3268 C CA . ALA A 1 409 ? 32.361 11.112 -14.282 1.00 57.06 409 ALA A CA 1
ATOM 3269 C C . ALA A 1 409 ? 31.014 10.432 -13.988 1.00 57.06 409 ALA A C 1
ATOM 3271 O O . ALA A 1 409 ? 30.290 10.031 -14.900 1.00 57.06 409 ALA A O 1
ATOM 3272 N N . ASP A 1 410 ? 30.715 10.311 -12.699 1.00 62.31 410 ASP A N 1
ATOM 3273 C CA . ASP A 1 410 ? 29.469 9.787 -12.161 1.00 62.31 410 ASP A CA 1
ATOM 3274 C C . ASP A 1 410 ? 28.302 10.735 -12.457 1.00 62.31 410 ASP A C 1
ATOM 3276 O O . ASP A 1 410 ? 28.334 11.903 -12.065 1.00 62.31 410 ASP A O 1
ATOM 3280 N N . ARG A 1 411 ? 27.263 10.235 -13.135 1.00 67.44 411 ARG A N 1
ATOM 3281 C CA . ARG A 1 411 ? 26.049 11.008 -13.448 1.00 67.44 411 ARG A CA 1
ATOM 3282 C C . ARG A 1 411 ? 24.973 10.910 -12.367 1.00 67.44 411 ARG A C 1
ATOM 3284 O O . ARG A 1 411 ? 23.847 11.345 -12.592 1.00 67.44 411 ARG A O 1
ATOM 3291 N N . THR A 1 412 ? 25.283 10.317 -11.215 1.00 74.44 412 THR A N 1
ATOM 3292 C CA . THR A 1 412 ? 24.348 10.261 -10.090 1.00 74.44 412 THR A CA 1
ATOM 3293 C C . THR A 1 412 ? 24.034 11.665 -9.598 1.00 74.44 412 THR A C 1
ATOM 3295 O O . THR A 1 412 ? 24.921 12.423 -9.210 1.00 74.44 412 THR A O 1
ATOM 3298 N N . GLU A 1 413 ? 22.750 11.991 -9.567 1.00 77.44 413 GLU A N 1
ATOM 3299 C CA . GLU A 1 413 ? 22.281 13.300 -9.146 1.00 77.44 413 GLU A CA 1
ATOM 3300 C C . GLU A 1 413 ? 21.838 13.320 -7.680 1.00 77.44 413 GLU A C 1
ATOM 3302 O O . GLU A 1 413 ? 21.325 12.340 -7.137 1.00 77.44 413 GLU A O 1
ATOM 3307 N N . THR A 1 414 ? 22.027 14.475 -7.047 1.00 90.25 414 THR A N 1
ATOM 3308 C CA . THR A 1 414 ? 21.438 14.823 -5.750 1.00 90.25 414 THR A CA 1
ATOM 3309 C C . THR A 1 414 ? 19.963 15.201 -5.901 1.00 90.25 414 THR A C 1
ATOM 3311 O O . THR A 1 414 ? 19.519 15.565 -6.997 1.00 90.25 414 THR A O 1
ATOM 3314 N N . GLY A 1 415 ? 19.228 15.159 -4.788 1.00 91.88 415 GLY A N 1
ATOM 3315 C CA . GLY A 1 415 ? 17.804 15.478 -4.727 1.00 91.88 415 GLY A CA 1
ATOM 3316 C C . GLY A 1 415 ? 16.892 14.330 -5.168 1.00 91.88 415 GLY A C 1
ATOM 3317 O O . GLY A 1 415 ? 17.301 13.172 -5.259 1.00 91.88 415 GLY A O 1
ATOM 3318 N N . HIS A 1 416 ? 15.628 14.660 -5.417 1.00 93.88 416 HIS A N 1
ATOM 3319 C CA . HIS A 1 416 ? 14.586 13.760 -5.902 1.00 93.88 416 HIS A CA 1
ATOM 3320 C C . HIS A 1 416 ? 14.537 13.776 -7.432 1.00 93.88 416 HIS A C 1
ATOM 3322 O O . HIS A 1 416 ? 14.294 14.821 -8.025 1.00 93.88 416 HIS A O 1
ATOM 3328 N N . ILE A 1 417 ? 14.767 12.627 -8.073 1.00 84.19 417 ILE A N 1
ATOM 3329 C CA . ILE A 1 417 ? 14.997 12.535 -9.530 1.00 84.19 417 ILE A CA 1
ATOM 3330 C C . ILE A 1 417 ? 14.044 11.562 -10.246 1.00 84.19 417 ILE A C 1
ATOM 3332 O O . ILE A 1 417 ? 14.388 10.973 -11.272 1.00 84.19 417 ILE A O 1
ATOM 3336 N N . LEU A 1 418 ? 12.842 11.344 -9.702 1.00 80.69 418 LEU A N 1
ATOM 3337 C CA . LEU A 1 418 ? 11.891 10.370 -10.265 1.00 80.69 418 LEU A CA 1
ATOM 3338 C C . LEU A 1 418 ? 10.967 10.962 -11.344 1.00 80.69 418 LEU A C 1
ATOM 3340 O O . LEU A 1 418 ? 10.333 10.209 -12.082 1.00 80.69 418 LEU A O 1
ATOM 3344 N N . GLY A 1 419 ? 10.869 12.290 -11.466 1.00 76.69 419 GLY A N 1
ATOM 3345 C CA . GLY A 1 419 ? 9.881 12.930 -12.344 1.00 76.69 419 GLY A CA 1
ATOM 3346 C C . GLY A 1 419 ? 8.437 12.755 -11.846 1.00 76.69 419 GLY A C 1
ATOM 3347 O O . GLY A 1 419 ? 8.207 12.475 -10.671 1.00 76.69 419 GLY A O 1
ATOM 3348 N N . ARG A 1 420 ? 7.430 12.987 -12.700 1.00 74.75 420 ARG A N 1
ATOM 3349 C CA . ARG A 1 420 ? 6.006 12.955 -12.297 1.00 74.75 420 ARG A CA 1
ATOM 3350 C C . ARG A 1 420 ? 5.508 11.533 -12.028 1.00 74.75 420 ARG A C 1
ATOM 3352 O O . ARG A 1 420 ? 5.681 10.658 -12.873 1.00 74.75 420 ARG A O 1
ATOM 3359 N N . ALA A 1 421 ? 4.798 11.344 -10.914 1.00 76.56 421 ALA A N 1
ATOM 3360 C CA . ALA A 1 421 ? 4.221 10.058 -10.513 1.00 76.56 421 ALA A CA 1
ATOM 3361 C C . ALA A 1 421 ? 3.275 9.461 -11.569 1.00 76.56 421 ALA A C 1
ATOM 3363 O O . ALA A 1 421 ? 3.277 8.255 -11.784 1.00 76.56 421 ALA A O 1
ATOM 3364 N N . THR A 1 422 ? 2.525 10.294 -12.297 1.00 69.19 422 THR A N 1
ATOM 3365 C CA . THR A 1 422 ? 1.605 9.850 -13.361 1.00 69.19 422 THR A CA 1
ATOM 3366 C C . THR A 1 422 ? 2.291 9.139 -14.527 1.00 69.19 422 THR A C 1
ATOM 3368 O O . THR A 1 422 ? 1.638 8.385 -15.245 1.00 69.19 422 THR A O 1
ATOM 3371 N N . HIS A 1 423 ? 3.585 9.386 -14.739 1.00 66.31 423 HIS A N 1
ATOM 3372 C CA . HIS A 1 423 ? 4.378 8.739 -15.786 1.00 66.31 423 HIS A CA 1
ATOM 3373 C C . HIS A 1 423 ? 5.137 7.515 -15.256 1.00 66.31 423 HIS A C 1
ATOM 3375 O O . HIS A 1 423 ? 5.743 6.775 -16.033 1.00 66.31 423 HIS A O 1
ATOM 3381 N N . LEU A 1 424 ? 5.132 7.308 -13.937 1.00 65.62 424 LEU A N 1
ATOM 3382 C CA . LEU A 1 424 ? 5.783 6.183 -13.292 1.00 65.62 424 LEU A CA 1
ATOM 3383 C C . LEU A 1 424 ? 4.809 5.010 -13.176 1.00 65.62 424 LEU A C 1
ATOM 3385 O O . LEU A 1 424 ? 3.630 5.163 -12.866 1.00 65.62 424 LEU A O 1
ATOM 3389 N N . GLY A 1 425 ? 5.328 3.810 -13.422 1.00 63.03 425 GLY A N 1
ATOM 3390 C CA . GLY A 1 425 ? 4.635 2.576 -13.075 1.00 63.03 425 GLY A CA 1
ATOM 3391 C C . GLY A 1 425 ? 4.777 2.241 -11.588 1.00 63.03 425 GLY A C 1
ATOM 3392 O O . GLY A 1 425 ? 5.473 2.921 -10.832 1.00 63.03 425 GLY A O 1
ATOM 3393 N N . LEU A 1 426 ? 4.147 1.136 -11.184 1.00 71.50 426 LEU A N 1
ATOM 3394 C CA . LEU A 1 426 ? 4.353 0.540 -9.863 1.00 71.50 426 LEU A CA 1
ATOM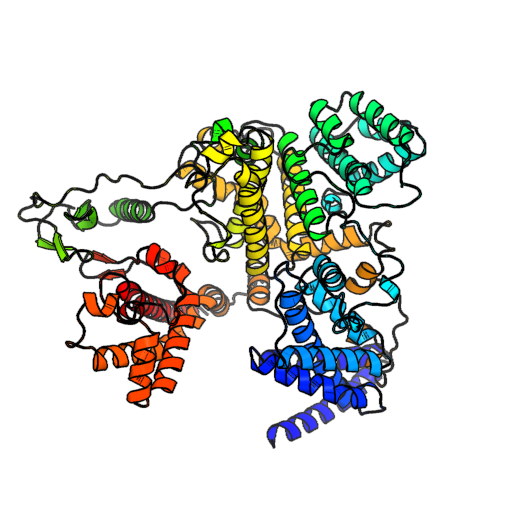 3395 C C . LEU A 1 426 ? 5.830 0.206 -9.628 1.00 71.50 426 LEU A C 1
ATOM 3397 O O . LEU A 1 426 ? 6.564 -0.077 -10.575 1.00 71.50 426 LEU A O 1
ATOM 3401 N N . ILE A 1 427 ? 6.244 0.162 -8.359 1.00 67.69 427 ILE A N 1
ATOM 3402 C CA . ILE A 1 427 ? 7.590 -0.298 -7.998 1.00 67.69 427 ILE A CA 1
ATOM 3403 C C . ILE A 1 427 ? 7.768 -1.750 -8.412 1.00 67.69 427 ILE A C 1
ATOM 3405 O O . ILE A 1 427 ? 7.168 -2.694 -7.884 1.00 67.69 427 ILE A O 1
ATOM 3409 N N . THR A 1 428 ? 8.689 -1.912 -9.331 1.00 52.34 428 THR A N 1
ATOM 3410 C CA . THR A 1 428 ? 8.956 -3.152 -10.028 1.00 52.34 428 THR A CA 1
ATOM 3411 C C . THR A 1 428 ? 10.299 -3.756 -9.648 1.00 52.34 428 THR A C 1
ATOM 3413 O O . THR A 1 428 ? 10.377 -4.965 -9.439 1.00 52.34 428 THR A O 1
ATOM 3416 N N . ALA A 1 429 ? 11.321 -2.916 -9.501 1.00 56.16 429 ALA A N 1
ATOM 3417 C CA . ALA A 1 429 ? 12.657 -3.276 -9.052 1.00 56.16 429 ALA A CA 1
ATOM 3418 C C . ALA A 1 429 ? 13.068 -2.374 -7.875 1.00 56.16 429 ALA A C 1
ATOM 3420 O O . ALA A 1 429 ? 12.657 -1.211 -7.836 1.00 56.16 429 ALA A O 1
ATOM 3421 N N . PRO A 1 430 ? 13.819 -2.903 -6.894 1.00 69.00 430 PRO A N 1
ATOM 3422 C CA . PRO A 1 430 ? 14.435 -2.073 -5.874 1.00 69.00 430 PRO A CA 1
ATOM 3423 C C . PRO A 1 430 ? 15.683 -1.383 -6.433 1.00 69.00 430 PRO A C 1
ATOM 3425 O O . PRO A 1 430 ? 16.293 -1.860 -7.388 1.00 69.00 430 PRO A O 1
ATOM 3428 N N . GLU A 1 431 ? 16.099 -0.304 -5.782 1.00 66.94 431 GLU A N 1
ATOM 3429 C CA . GLU A 1 431 ? 17.438 0.251 -5.969 1.00 66.94 431 GLU A CA 1
ATOM 3430 C C . GLU A 1 431 ? 18.423 -0.412 -4.996 1.00 66.94 431 GLU A C 1
ATOM 3432 O O . GLU A 1 431 ? 18.096 -0.636 -3.823 1.00 66.94 431 GLU A O 1
ATOM 3437 N N . ARG A 1 432 ? 19.654 -0.661 -5.464 1.00 75.88 432 ARG A N 1
ATOM 3438 C CA . ARG A 1 432 ? 20.773 -1.191 -4.659 1.00 75.88 432 ARG A CA 1
ATOM 3439 C C . ARG A 1 432 ? 20.423 -2.524 -3.965 1.00 75.88 432 ARG A C 1
ATOM 3441 O O . ARG A 1 432 ? 19.720 -3.357 -4.526 1.00 75.88 432 ARG A O 1
ATOM 3448 N N . GLN A 1 433 ? 20.956 -2.762 -2.761 1.00 69.19 433 GLN A N 1
ATOM 3449 C CA . GLN A 1 433 ? 20.854 -4.037 -2.030 1.00 69.19 433 GLN A CA 1
ATOM 3450 C C . GLN A 1 433 ? 19.533 -4.225 -1.265 1.00 69.19 433 GLN A C 1
ATOM 3452 O O . GLN A 1 433 ? 19.360 -5.216 -0.553 1.00 69.19 433 GLN A O 1
ATOM 3457 N N . LEU A 1 434 ? 18.585 -3.293 -1.383 1.00 73.62 434 LEU A N 1
ATOM 3458 C CA . LEU A 1 434 ? 17.302 -3.413 -0.701 1.00 73.62 434 LEU A CA 1
ATOM 3459 C C . LEU A 1 434 ? 16.431 -4.482 -1.366 1.00 73.62 434 LEU A C 1
ATOM 3461 O O . LEU A 1 434 ? 16.383 -4.617 -2.586 1.00 73.62 434 LEU A O 1
ATOM 3465 N N . ASN A 1 435 ? 15.657 -5.212 -0.563 1.00 78.12 435 ASN A N 1
ATOM 3466 C CA . ASN A 1 435 ? 14.539 -5.969 -1.119 1.00 78.12 435 ASN A CA 1
ATOM 3467 C C . ASN A 1 435 ? 13.408 -5.002 -1.532 1.00 78.12 435 ASN A C 1
ATOM 3469 O O . ASN A 1 435 ? 13.313 -3.876 -1.038 1.00 78.12 435 ASN A O 1
ATOM 3473 N N . ARG A 1 436 ? 12.512 -5.456 -2.417 1.00 79.19 436 ARG A N 1
ATOM 3474 C CA . ARG A 1 436 ? 11.423 -4.630 -2.972 1.00 79.19 436 ARG A CA 1
ATOM 3475 C C . ARG A 1 436 ? 10.518 -3.994 -1.917 1.00 79.19 436 ARG A C 1
ATOM 3477 O O . ARG A 1 436 ? 10.129 -2.843 -2.080 1.00 79.19 436 ARG A O 1
ATOM 3484 N N . ALA A 1 437 ? 10.172 -4.733 -0.865 1.00 84.50 437 ALA A N 1
ATOM 3485 C CA . ALA A 1 437 ? 9.287 -4.242 0.185 1.00 84.50 437 ALA A CA 1
ATOM 3486 C C . ALA A 1 437 ? 9.976 -3.174 1.042 1.00 84.50 437 ALA A C 1
ATOM 3488 O O . ALA A 1 437 ? 9.406 -2.107 1.256 1.00 84.50 437 ALA A O 1
ATOM 3489 N N . SER A 1 438 ? 11.221 -3.418 1.458 1.00 89.44 438 SER A N 1
ATOM 3490 C CA . SER A 1 438 ? 12.017 -2.442 2.203 1.00 89.44 438 SER A CA 1
ATOM 3491 C C . SER A 1 438 ? 12.263 -1.172 1.395 1.00 89.44 438 SER A C 1
ATOM 3493 O O . SER A 1 438 ? 12.114 -0.080 1.933 1.00 89.44 438 SER A O 1
ATOM 3495 N N . PHE A 1 439 ? 12.563 -1.305 0.101 1.00 88.62 439 PHE A N 1
ATOM 3496 C CA . PHE A 1 439 ? 12.694 -0.170 -0.810 1.00 88.62 439 PHE A CA 1
ATOM 3497 C C . PHE A 1 439 ? 11.399 0.651 -0.894 1.00 88.62 439 PHE A C 1
ATOM 3499 O O . PHE A 1 439 ? 11.436 1.867 -0.735 1.00 88.62 439 PHE A O 1
ATOM 3506 N N . ALA A 1 440 ? 10.251 -0.001 -1.094 1.00 90.44 440 ALA A N 1
ATOM 3507 C CA . ALA A 1 440 ? 8.965 0.683 -1.217 1.00 90.44 440 ALA A CA 1
ATOM 3508 C C . ALA A 1 440 ? 8.557 1.415 0.071 1.00 90.44 440 ALA A C 1
ATOM 3510 O O . ALA A 1 440 ? 8.119 2.564 0.015 1.00 90.44 440 ALA A O 1
ATOM 3511 N N . ILE A 1 4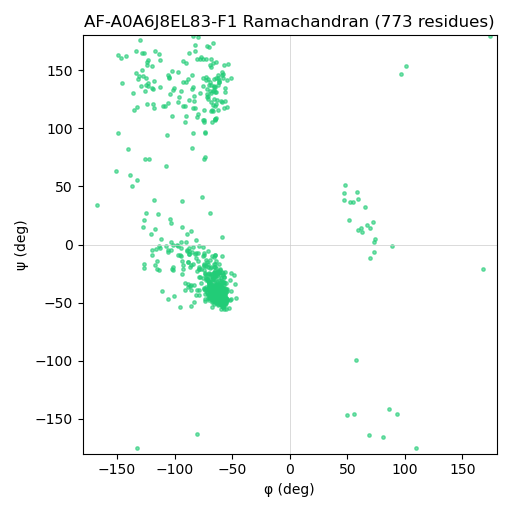41 ? 8.756 0.780 1.231 1.00 97.19 441 ILE A N 1
ATOM 3512 C CA . ILE A 1 441 ? 8.511 1.401 2.538 1.00 97.19 441 ILE A CA 1
ATOM 3513 C C . ILE A 1 441 ? 9.464 2.582 2.757 1.00 97.19 441 ILE A C 1
ATOM 3515 O O . ILE A 1 441 ? 9.040 3.648 3.188 1.00 97.19 441 ILE A O 1
ATOM 3519 N N . LEU A 1 442 ? 10.749 2.441 2.435 1.00 97.12 442 LEU A N 1
ATOM 3520 C CA . LEU A 1 442 ? 11.694 3.542 2.603 1.00 97.12 442 LEU A CA 1
ATOM 3521 C C . LEU A 1 442 ? 11.369 4.726 1.680 1.00 97.12 442 LEU A C 1
ATOM 3523 O O . LEU A 1 442 ? 11.481 5.882 2.095 1.00 97.12 442 LEU A O 1
ATOM 3527 N N . ARG A 1 443 ? 10.904 4.448 0.456 1.00 97.25 443 ARG A N 1
ATOM 3528 C CA . ARG A 1 443 ? 10.505 5.474 -0.511 1.00 97.25 443 ARG A CA 1
ATOM 3529 C C . ARG A 1 443 ? 9.303 6.280 -0.022 1.00 97.25 443 ARG A C 1
ATOM 3531 O O . ARG A 1 443 ? 9.377 7.508 -0.019 1.00 97.25 443 ARG A O 1
ATOM 3538 N N . ILE A 1 444 ? 8.269 5.621 0.513 1.00 98.38 444 ILE A N 1
ATOM 3539 C CA . ILE A 1 444 ? 7.117 6.351 1.062 1.00 98.38 444 ILE A CA 1
ATOM 3540 C C . ILE A 1 444 ? 7.497 7.197 2.279 1.00 98.38 444 ILE A C 1
ATOM 3542 O O . ILE A 1 444 ? 7.062 8.339 2.371 1.00 98.38 444 ILE A O 1
ATOM 3546 N N . LEU A 1 445 ? 8.362 6.710 3.180 1.00 98.75 445 LEU A N 1
ATOM 3547 C CA . LEU A 1 445 ? 8.834 7.513 4.322 1.00 98.75 445 LEU A CA 1
ATOM 3548 C C . LEU A 1 445 ? 9.640 8.737 3.859 1.00 98.75 445 LEU A C 1
ATOM 3550 O O . LEU A 1 445 ? 9.558 9.807 4.465 1.00 98.75 445 LEU A O 1
ATOM 3554 N N . THR A 1 446 ? 10.376 8.602 2.755 1.00 98.50 446 THR A N 1
ATOM 3555 C CA . THR A 1 446 ? 11.105 9.709 2.124 1.00 98.50 446 THR A CA 1
ATOM 3556 C C . THR A 1 446 ? 10.139 10.753 1.578 1.00 98.50 446 THR A C 1
ATOM 3558 O O . THR A 1 446 ? 10.286 11.931 1.893 1.00 98.50 446 THR A O 1
ATOM 3561 N N . HIS A 1 447 ? 9.104 10.344 0.839 1.00 98.69 447 HIS A N 1
ATOM 3562 C CA . HIS A 1 447 ? 8.090 11.272 0.328 1.00 98.69 447 HIS A CA 1
ATOM 3563 C C . HIS A 1 447 ? 7.247 11.907 1.443 1.00 98.69 447 HIS A C 1
ATOM 3565 O O . HIS A 1 447 ? 6.981 13.105 1.389 1.00 98.69 447 HIS A O 1
ATOM 3571 N N . ILE A 1 448 ? 6.896 11.161 2.496 1.00 98.75 448 ILE A N 1
ATOM 3572 C CA . ILE A 1 448 ? 6.248 11.713 3.697 1.00 98.75 448 ILE A CA 1
ATOM 3573 C C . ILE A 1 448 ? 7.145 12.782 4.339 1.00 98.75 448 ILE A C 1
ATOM 3575 O O . ILE A 1 448 ? 6.670 13.871 4.662 1.00 98.75 448 ILE A O 1
ATOM 3579 N N . SER A 1 449 ? 8.449 12.510 4.461 1.00 98.75 449 SER A N 1
ATOM 3580 C CA . SER A 1 449 ? 9.416 13.490 4.971 1.00 98.75 449 SER A CA 1
ATOM 3581 C C . SER A 1 449 ? 9.468 14.727 4.080 1.00 98.75 449 SER A C 1
ATOM 3583 O O . SER A 1 449 ? 9.391 15.837 4.589 1.00 98.75 449 SER A O 1
ATOM 3585 N N . MET A 1 450 ? 9.520 14.562 2.756 1.00 98.62 450 MET A N 1
ATOM 3586 C CA . MET A 1 450 ? 9.495 15.691 1.820 1.00 98.62 450 MET A CA 1
ATOM 3587 C C . MET A 1 450 ? 8.209 16.512 1.944 1.00 98.62 450 MET A C 1
ATOM 3589 O O . MET A 1 450 ? 8.269 17.737 1.876 1.00 98.62 450 MET A O 1
ATOM 3593 N N . TYR A 1 451 ? 7.055 15.869 2.153 1.00 98.62 451 TYR A N 1
ATOM 3594 C CA . TYR A 1 451 ? 5.779 16.567 2.321 1.00 98.62 451 TYR A CA 1
ATOM 3595 C C . TYR A 1 451 ? 5.780 17.447 3.573 1.00 98.62 451 TYR A C 1
ATOM 3597 O O . TYR A 1 451 ? 5.369 18.608 3.536 1.00 98.62 451 TYR A O 1
ATOM 3605 N N . ILE A 1 452 ? 6.297 16.920 4.684 1.00 98.44 452 ILE A N 1
ATOM 3606 C CA . ILE A 1 452 ? 6.458 17.681 5.929 1.00 98.44 452 ILE A CA 1
ATOM 3607 C C . ILE A 1 452 ? 7.489 18.801 5.733 1.00 98.44 452 ILE A C 1
ATOM 3609 O O . ILE A 1 452 ? 7.221 19.944 6.102 1.00 98.44 452 ILE A O 1
ATOM 3613 N N . GLY A 1 453 ? 8.601 18.517 5.050 1.00 98.25 453 GLY A N 1
ATOM 3614 C CA . GLY A 1 453 ? 9.608 19.508 4.668 1.00 98.25 453 GLY A CA 1
ATOM 3615 C C . GLY A 1 453 ? 9.018 20.655 3.850 1.00 98.25 453 GLY A C 1
ATOM 3616 O O . GLY A 1 453 ? 9.308 21.817 4.122 1.00 98.25 453 GLY A O 1
ATOM 3617 N N . ALA A 1 454 ? 8.106 20.366 2.921 1.00 98.06 454 ALA A N 1
ATOM 3618 C CA . ALA A 1 454 ? 7.451 21.381 2.100 1.00 98.06 454 ALA A CA 1
ATOM 3619 C C . ALA A 1 454 ? 6.525 22.297 2.924 1.00 98.06 454 ALA A C 1
ATOM 3621 O O . ALA A 1 454 ? 6.352 23.464 2.583 1.00 98.06 454 ALA A O 1
ATOM 3622 N N . ASN A 1 455 ? 5.988 21.812 4.051 1.00 96.62 455 ASN A N 1
ATOM 3623 C CA . ASN A 1 455 ? 5.255 22.644 5.013 1.00 96.62 455 ASN A CA 1
ATOM 3624 C C . ASN A 1 455 ? 6.185 23.546 5.850 1.00 96.62 455 ASN A C 1
ATOM 3626 O O . ASN A 1 455 ? 5.744 24.570 6.382 1.00 96.62 455 ASN A O 1
ATOM 3630 N N . LYS A 1 456 ? 7.474 23.200 5.964 1.00 95.62 456 LYS A N 1
ATOM 3631 C CA . LYS A 1 456 ? 8.493 24.033 6.620 1.00 95.62 456 LYS A CA 1
ATOM 3632 C C . LYS A 1 456 ? 9.083 25.059 5.654 1.00 95.62 456 LYS A C 1
ATOM 3634 O O . LYS A 1 456 ? 9.058 26.249 5.959 1.00 95.62 456 LYS A O 1
ATOM 3639 N N . ASN A 1 457 ? 9.560 24.610 4.495 1.00 97.31 457 ASN A N 1
ATOM 3640 C CA . ASN A 1 457 ? 10.137 25.443 3.443 1.00 97.31 457 ASN A CA 1
ATOM 3641 C C . ASN A 1 457 ? 9.885 24.812 2.061 1.00 97.31 457 ASN A C 1
ATOM 3643 O O . ASN A 1 457 ? 10.635 23.946 1.605 1.00 97.31 457 ASN A O 1
ATOM 3647 N N . ILE A 1 458 ? 8.821 25.268 1.393 1.00 97.06 458 ILE A N 1
ATOM 3648 C CA . ILE A 1 458 ? 8.399 24.759 0.081 1.00 97.06 458 ILE A CA 1
ATOM 3649 C C . ILE A 1 458 ? 9.441 25.014 -1.014 1.00 97.06 458 ILE A C 1
ATOM 3651 O O . ILE A 1 458 ? 9.647 24.151 -1.864 1.00 97.06 458 ILE A O 1
ATOM 3655 N N . GLN A 1 459 ? 10.153 26.142 -0.945 1.00 96.25 459 GLN A N 1
ATOM 3656 C CA . GLN A 1 459 ? 11.176 26.527 -1.915 1.00 96.25 459 GLN A CA 1
ATOM 3657 C C . GLN A 1 459 ? 12.377 25.574 -1.865 1.00 96.25 459 GLN A C 1
ATOM 3659 O O . GLN A 1 459 ? 12.824 25.090 -2.903 1.00 96.25 459 GLN A O 1
ATOM 3664 N N . ALA A 1 460 ? 12.876 25.249 -0.666 1.00 96.44 460 ALA A N 1
ATOM 3665 C CA . ALA A 1 460 ? 13.989 24.308 -0.506 1.00 96.44 460 ALA A CA 1
ATOM 3666 C C . ALA A 1 460 ? 13.633 22.901 -1.019 1.00 96.44 460 ALA A C 1
ATOM 3668 O O . ALA A 1 460 ? 14.434 22.255 -1.699 1.00 96.44 460 ALA A O 1
ATOM 3669 N N . VAL A 1 461 ? 12.411 22.430 -0.744 1.00 97.38 461 VAL A N 1
ATOM 3670 C CA . VAL A 1 461 ? 11.946 21.138 -1.272 1.00 97.38 461 VAL A CA 1
ATOM 3671 C C . VAL A 1 461 ? 11.768 21.193 -2.790 1.00 97.38 461 VAL A C 1
ATOM 3673 O O . VAL A 1 461 ? 12.211 20.272 -3.471 1.00 97.38 461 VAL A O 1
ATOM 3676 N N . GLY A 1 462 ? 11.208 22.278 -3.335 1.00 95.81 462 GLY A N 1
ATOM 3677 C CA . GLY A 1 462 ? 11.087 22.491 -4.780 1.00 95.81 462 GLY A CA 1
ATOM 3678 C C . GLY A 1 462 ? 12.438 22.462 -5.503 1.00 95.81 462 GLY A C 1
ATOM 3679 O O . GLY A 1 462 ? 12.570 21.780 -6.513 1.00 95.81 462 GLY A O 1
ATOM 3680 N N . GLN A 1 463 ? 13.467 23.104 -4.937 1.00 94.12 463 GLN A N 1
ATOM 3681 C CA . GLN A 1 463 ? 14.849 23.071 -5.451 1.00 94.12 463 GLN A CA 1
ATOM 3682 C C . GLN A 1 463 ? 15.495 21.681 -5.384 1.00 94.12 463 GLN A C 1
ATOM 3684 O O . GLN A 1 463 ? 16.419 21.390 -6.141 1.00 94.12 463 GLN A O 1
ATOM 3689 N N . SER A 1 464 ? 15.024 20.826 -4.475 1.00 94.69 464 SER A N 1
ATOM 3690 C CA . SER A 1 464 ? 15.505 19.450 -4.349 1.00 94.69 464 SER A CA 1
ATOM 3691 C C . SER A 1 464 ? 14.887 18.517 -5.397 1.00 94.69 464 SER A C 1
ATOM 3693 O O . SER A 1 464 ? 15.373 17.402 -5.551 1.00 94.69 464 SER A O 1
ATOM 3695 N N . ILE A 1 465 ? 13.815 18.915 -6.095 1.00 92.88 465 ILE A N 1
ATOM 3696 C CA . ILE A 1 465 ? 13.102 18.082 -7.077 1.00 92.88 465 ILE A CA 1
ATOM 3697 C C . ILE A 1 465 ? 13.629 18.354 -8.486 1.00 92.88 465 ILE A C 1
ATOM 3699 O O . ILE A 1 465 ? 13.727 19.500 -8.917 1.00 92.88 465 ILE A O 1
ATOM 3703 N N . LYS A 1 466 ? 13.915 17.282 -9.230 1.00 81.25 466 LYS A N 1
ATOM 3704 C CA . LYS A 1 466 ? 14.413 17.332 -10.604 1.00 81.25 466 LYS A CA 1
ATOM 3705 C C . LYS A 1 466 ? 13.530 16.509 -11.557 1.00 81.25 466 LYS A C 1
ATOM 3707 O O . LYS A 1 466 ? 13.251 15.336 -11.287 1.00 81.25 466 LYS A O 1
ATOM 3712 N N . PRO A 1 467 ? 13.132 17.075 -12.714 1.00 77.62 467 PRO A N 1
ATOM 3713 C CA . PRO A 1 467 ? 13.323 18.477 -13.104 1.00 77.62 467 PRO A CA 1
ATOM 3714 C C . PRO A 1 467 ? 12.561 19.435 -12.174 1.00 77.62 467 PRO A C 1
ATOM 3716 O O . PRO A 1 467 ? 11.588 19.020 -11.545 1.00 77.62 467 PRO A O 1
ATOM 3719 N N . ASN A 1 468 ? 13.003 20.696 -12.110 1.00 80.81 468 ASN A N 1
ATOM 3720 C CA . ASN A 1 468 ? 12.369 21.718 -11.276 1.00 80.81 468 ASN A CA 1
ATOM 3721 C C . ASN A 1 468 ? 10.871 21.828 -11.588 1.00 80.81 468 ASN A C 1
ATOM 3723 O O . ASN A 1 468 ? 10.453 21.763 -12.748 1.00 80.81 468 ASN A O 1
ATOM 3727 N N . ILE A 1 469 ? 10.083 22.031 -10.538 1.00 86.88 469 ILE A N 1
ATOM 3728 C CA . ILE A 1 469 ? 8.638 22.233 -10.610 1.00 86.88 469 ILE A CA 1
ATOM 3729 C C . ILE A 1 469 ? 8.262 23.547 -9.928 1.00 86.88 469 ILE A C 1
ATOM 3731 O O . ILE A 1 469 ? 8.979 24.018 -9.045 1.00 86.88 469 ILE A O 1
ATOM 3735 N N . GLU A 1 470 ? 7.134 24.124 -10.333 1.00 88.75 470 GLU A N 1
ATOM 3736 C CA . GLU A 1 470 ? 6.580 25.322 -9.701 1.00 88.75 470 GLU A CA 1
ATOM 3737 C C . GLU A 1 470 ? 6.243 25.057 -8.228 1.00 88.75 470 GLU A C 1
ATOM 3739 O O . GLU A 1 470 ? 5.728 23.989 -7.880 1.00 88.75 470 GLU A O 1
ATOM 3744 N N . GLU A 1 471 ? 6.490 26.037 -7.354 1.00 90.88 471 GLU A N 1
ATOM 3745 C CA . GLU A 1 471 ? 6.276 25.889 -5.906 1.00 90.88 471 GLU A CA 1
ATOM 3746 C C . GLU A 1 471 ? 4.825 25.515 -5.568 1.00 90.88 471 GLU A C 1
ATOM 3748 O O . GLU A 1 471 ? 4.581 24.681 -4.696 1.00 90.88 471 GLU A O 1
ATOM 3753 N N . THR A 1 472 ? 3.857 26.062 -6.309 1.00 92.31 472 THR A N 1
ATOM 3754 C CA . THR A 1 472 ? 2.422 25.775 -6.148 1.00 92.31 472 THR A CA 1
ATOM 3755 C C . THR A 1 472 ? 2.064 24.309 -6.407 1.00 92.31 472 THR A C 1
ATOM 3757 O O . THR A 1 472 ? 1.070 23.817 -5.870 1.00 92.31 472 THR A O 1
ATOM 3760 N N . ASP A 1 473 ? 2.880 23.589 -7.180 1.00 93.00 473 ASP A N 1
ATOM 3761 C CA . ASP A 1 473 ? 2.672 22.184 -7.525 1.00 93.00 473 ASP A CA 1
ATOM 3762 C C . ASP A 1 473 ? 3.402 21.208 -6.587 1.00 93.00 473 ASP A C 1
ATOM 3764 O O . ASP A 1 473 ? 3.062 20.023 -6.583 1.00 93.00 473 ASP A O 1
ATOM 3768 N N . VAL A 1 474 ? 4.358 21.663 -5.764 1.00 96.44 474 VAL A N 1
ATOM 3769 C CA . VAL A 1 474 ? 5.205 20.792 -4.918 1.00 96.44 474 VAL A CA 1
ATOM 3770 C C . VAL A 1 474 ? 4.372 19.900 -3.996 1.00 96.44 474 VAL A C 1
ATOM 3772 O O . VAL A 1 474 ? 4.590 18.689 -3.936 1.00 96.44 474 VAL A O 1
ATOM 3775 N N . GLY A 1 475 ? 3.379 20.469 -3.306 1.00 96.75 475 GLY A N 1
ATOM 3776 C CA . GLY A 1 475 ? 2.523 19.704 -2.394 1.00 96.75 475 GLY A CA 1
ATOM 3777 C C . GLY A 1 475 ? 1.741 18.600 -3.111 1.00 96.75 475 GLY A C 1
ATOM 3778 O O . GLY A 1 475 ? 1.746 17.448 -2.676 1.00 96.75 475 GLY A O 1
ATOM 3779 N N . ARG A 1 476 ? 1.117 18.934 -4.247 1.00 95.62 476 ARG A N 1
ATOM 3780 C CA . ARG A 1 476 ? 0.373 17.973 -5.073 1.00 95.62 476 ARG A CA 1
ATOM 3781 C C . ARG A 1 476 ? 1.296 16.893 -5.634 1.00 95.62 476 ARG A C 1
ATOM 3783 O O . ARG A 1 476 ? 0.968 15.716 -5.542 1.00 95.62 476 ARG A O 1
ATOM 3790 N N . TYR A 1 477 ? 2.456 17.290 -6.154 1.00 94.94 477 TYR A N 1
ATOM 3791 C CA . TYR A 1 477 ? 3.468 16.388 -6.698 1.00 94.94 477 TYR A CA 1
ATOM 3792 C C . TYR A 1 477 ? 3.877 15.310 -5.687 1.00 94.94 477 TYR A C 1
ATOM 3794 O O . TYR A 1 477 ? 3.897 14.127 -6.021 1.00 94.94 477 TYR A O 1
ATOM 3802 N N . ILE A 1 478 ? 4.159 15.694 -4.438 1.00 97.94 478 ILE A N 1
ATOM 3803 C CA . ILE A 1 478 ? 4.583 14.744 -3.401 1.00 97.94 478 ILE A CA 1
ATOM 3804 C C . ILE A 1 478 ? 3.423 13.831 -2.968 1.00 97.94 478 ILE A C 1
ATOM 3806 O O . ILE A 1 478 ? 3.638 12.633 -2.792 1.00 97.94 478 ILE A O 1
ATOM 3810 N N . LEU A 1 479 ? 2.195 14.353 -2.836 1.00 97.19 479 LEU A N 1
ATOM 3811 C CA . LEU A 1 479 ? 1.021 13.526 -2.510 1.00 97.19 479 LEU A CA 1
ATOM 3812 C C . LEU A 1 479 ? 0.737 12.470 -3.589 1.00 97.19 479 LEU A C 1
ATOM 3814 O O . LEU A 1 479 ? 0.467 11.321 -3.250 1.00 97.19 479 LEU A O 1
ATOM 3818 N N . GLU A 1 480 ? 0.876 12.818 -4.872 1.00 94.25 480 GLU A N 1
ATOM 3819 C CA . GLU A 1 480 ? 0.737 11.858 -5.977 1.00 94.25 480 GLU A CA 1
ATOM 3820 C C . GLU A 1 480 ? 1.776 10.721 -5.890 1.00 94.25 480 GLU A C 1
ATOM 3822 O O . GLU A 1 480 ? 1.468 9.568 -6.200 1.00 94.25 480 GLU A O 1
ATOM 3827 N N . HIS A 1 481 ? 2.998 11.017 -5.430 1.00 95.19 481 HIS A N 1
ATOM 3828 C CA . HIS A 1 481 ? 4.021 9.998 -5.164 1.00 95.19 481 HIS A CA 1
ATOM 3829 C C . HIS A 1 481 ? 3.686 9.126 -3.949 1.00 95.19 481 HIS A C 1
ATOM 3831 O O . HIS A 1 481 ? 3.883 7.913 -4.011 1.00 95.19 481 HIS A O 1
ATOM 3837 N N . ILE A 1 482 ? 3.138 9.701 -2.874 1.00 97.62 482 ILE A N 1
ATOM 3838 C CA . ILE A 1 482 ? 2.676 8.939 -1.699 1.00 97.62 482 ILE A CA 1
ATOM 3839 C C . ILE A 1 482 ? 1.558 7.961 -2.097 1.00 97.62 482 ILE A C 1
ATOM 3841 O O . ILE A 1 482 ? 1.603 6.794 -1.705 1.00 97.62 482 ILE A O 1
ATOM 3845 N N . ASP A 1 483 ? 0.600 8.387 -2.925 1.00 93.62 483 ASP A N 1
ATOM 3846 C CA . ASP A 1 483 ? -0.472 7.519 -3.433 1.00 93.62 483 ASP A CA 1
ATOM 3847 C C . ASP A 1 483 ? 0.068 6.385 -4.327 1.00 93.62 483 ASP A C 1
ATOM 3849 O O . ASP A 1 483 ? -0.344 5.220 -4.206 1.00 93.62 483 ASP A O 1
ATOM 3853 N N . LEU A 1 484 ? 1.032 6.696 -5.204 1.00 89.81 484 LEU A N 1
ATOM 3854 C CA . LEU A 1 484 ? 1.715 5.695 -6.031 1.00 89.81 484 LEU A CA 1
ATOM 3855 C C . LEU A 1 484 ? 2.493 4.686 -5.175 1.00 89.81 484 LEU A C 1
ATOM 3857 O O . LEU A 1 484 ? 2.493 3.484 -5.472 1.00 89.81 484 LEU A O 1
ATOM 3861 N N . ASP A 1 485 ? 3.147 5.152 -4.115 1.00 95.50 485 ASP A N 1
ATOM 3862 C CA . ASP A 1 485 ? 3.888 4.297 -3.196 1.00 95.50 485 ASP A CA 1
ATOM 3863 C C . ASP A 1 485 ? 2.968 3.396 -2.385 1.00 95.50 485 ASP A C 1
ATOM 3865 O O . ASP A 1 485 ? 3.236 2.198 -2.303 1.00 95.50 485 ASP A O 1
ATOM 3869 N N . MET A 1 486 ? 1.853 3.918 -1.864 1.00 94.25 486 MET A N 1
ATOM 3870 C CA . MET A 1 486 ? 0.833 3.102 -1.196 1.00 94.25 486 MET A CA 1
ATOM 3871 C C . MET A 1 486 ? 0.354 1.978 -2.112 1.00 94.25 486 MET A C 1
ATOM 3873 O O . MET A 1 486 ? 0.392 0.804 -1.736 1.00 94.25 486 MET A O 1
ATOM 3877 N N . THR A 1 487 ? 0.010 2.320 -3.355 1.00 89.25 487 THR A N 1
ATOM 3878 C CA . THR A 1 487 ? -0.411 1.338 -4.361 1.00 89.25 487 THR A CA 1
ATOM 3879 C C . THR A 1 487 ? 0.701 0.321 -4.639 1.00 89.25 487 THR A C 1
ATOM 3881 O O . THR A 1 487 ? 0.451 -0.880 -4.758 1.00 89.25 487 THR A O 1
ATOM 3884 N N . SER A 1 488 ? 1.955 0.767 -4.716 1.00 84.31 488 SER A N 1
ATOM 3885 C CA . SER A 1 488 ? 3.104 -0.116 -4.929 1.00 84.31 488 SER A CA 1
ATOM 3886 C C . SER A 1 488 ? 3.307 -1.085 -3.762 1.00 84.31 488 SER A C 1
ATOM 3888 O O . SER A 1 488 ? 3.510 -2.277 -3.994 1.00 84.31 488 SER A O 1
ATOM 3890 N N . ILE A 1 489 ? 3.190 -0.614 -2.518 1.00 91.94 489 ILE A N 1
ATOM 3891 C CA . ILE A 1 489 ? 3.321 -1.444 -1.315 1.00 91.94 489 ILE A CA 1
ATOM 3892 C C . ILE A 1 489 ? 2.185 -2.475 -1.242 1.00 91.94 489 ILE A C 1
ATOM 3894 O O . ILE A 1 489 ? 2.467 -3.647 -0.987 1.00 91.94 489 ILE A O 1
ATOM 3898 N N . GLN A 1 490 ? 0.936 -2.093 -1.546 1.00 86.88 490 GLN A N 1
ATOM 3899 C CA . GLN A 1 490 ? -0.197 -3.032 -1.617 1.00 86.88 490 GLN A CA 1
ATOM 3900 C C . GLN A 1 490 ? 0.087 -4.187 -2.585 1.00 86.88 490 GLN A C 1
ATOM 3902 O O . GLN A 1 490 ? -0.093 -5.354 -2.240 1.00 86.88 490 GLN A O 1
ATOM 3907 N N . ASN A 1 491 ? 0.600 -3.871 -3.779 1.00 79.38 491 ASN A N 1
ATOM 3908 C CA . ASN A 1 491 ? 0.941 -4.876 -4.787 1.00 79.38 491 ASN A CA 1
ATOM 3909 C C . ASN A 1 491 ? 2.120 -5.766 -4.367 1.00 79.38 491 ASN A C 1
ATOM 3911 O O . ASN A 1 491 ? 2.111 -6.968 -4.631 1.00 79.38 491 ASN A O 1
ATOM 3915 N N . ILE A 1 492 ? 3.141 -5.192 -3.723 1.00 77.38 492 ILE A N 1
ATOM 3916 C CA . ILE A 1 492 ? 4.330 -5.933 -3.279 1.00 77.38 492 ILE A CA 1
ATOM 3917 C C . ILE A 1 492 ? 3.986 -6.889 -2.133 1.00 77.38 492 ILE A C 1
ATOM 3919 O O . ILE A 1 492 ? 4.415 -8.043 -2.154 1.00 77.38 492 ILE A O 1
ATOM 3923 N N . LEU A 1 493 ? 3.228 -6.420 -1.139 1.00 83.75 493 LEU A N 1
ATOM 3924 C CA . LEU A 1 493 ? 2.916 -7.189 0.068 1.00 83.75 493 LEU A CA 1
ATOM 3925 C C . LEU A 1 493 ? 1.658 -8.053 -0.070 1.00 83.75 493 LEU A C 1
ATOM 3927 O O . LEU A 1 493 ? 1.464 -8.964 0.732 1.00 83.75 493 LEU A O 1
ATOM 3931 N N . GLY A 1 494 ? 0.823 -7.802 -1.082 1.00 78.62 494 GLY A N 1
ATOM 3932 C CA . GLY A 1 494 ? -0.446 -8.506 -1.271 1.00 78.62 494 GLY A CA 1
ATOM 3933 C C . GLY A 1 494 ? -1.449 -8.219 -0.153 1.00 78.62 494 GLY A C 1
ATOM 3934 O O . GLY A 1 494 ? -2.205 -9.109 0.224 1.00 78.62 494 GLY A O 1
ATOM 3935 N N . LYS A 1 495 ? -1.418 -7.007 0.411 1.00 85.75 495 LYS A N 1
ATOM 3936 C CA . LYS A 1 495 ? -2.305 -6.566 1.495 1.00 85.75 495 LYS A CA 1
ATOM 3937 C C . LYS A 1 495 ? -3.137 -5.366 1.042 1.00 85.75 495 LYS A C 1
ATOM 3939 O O . LYS A 1 495 ? -2.725 -4.612 0.156 1.00 85.75 495 LYS A O 1
ATOM 3944 N N . ASN A 1 496 ? -4.312 -5.196 1.641 1.00 87.31 496 ASN A N 1
ATOM 3945 C CA . ASN A 1 496 ? -5.178 -4.050 1.363 1.00 87.31 496 ASN A CA 1
ATOM 3946 C C . ASN A 1 496 ? -4.593 -2.752 1.955 1.00 87.31 496 ASN A C 1
ATOM 3948 O O . ASN A 1 496 ? -3.625 -2.764 2.716 1.00 87.31 496 ASN A O 1
ATOM 3952 N N . LYS A 1 497 ? -5.198 -1.616 1.603 1.00 89.62 497 LYS A N 1
ATOM 3953 C CA . LYS A 1 497 ? -4.732 -0.288 2.016 1.00 89.62 497 LYS A CA 1
ATOM 3954 C C . LYS A 1 497 ? -4.739 -0.098 3.538 1.00 89.62 497 LYS A C 1
ATOM 3956 O O . LYS A 1 497 ? -3.820 0.522 4.066 1.00 89.62 4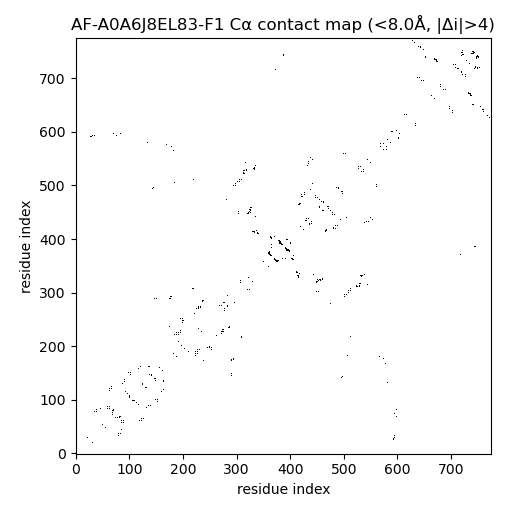97 LYS A O 1
ATOM 3961 N N . ASP A 1 498 ? -5.728 -0.645 4.245 1.00 89.81 498 ASP A N 1
ATOM 3962 C CA . ASP A 1 498 ? -5.835 -0.526 5.704 1.00 89.81 498 ASP A CA 1
ATOM 3963 C C . ASP A 1 498 ? -4.718 -1.260 6.435 1.00 89.81 498 ASP A C 1
ATOM 3965 O O . ASP A 1 498 ? -4.133 -0.703 7.365 1.00 89.81 498 ASP A O 1
ATOM 3969 N N . ASP A 1 499 ? -4.391 -2.469 5.982 1.00 91.94 499 ASP A N 1
ATOM 3970 C CA . ASP A 1 499 ? -3.285 -3.263 6.503 1.00 91.94 499 ASP A CA 1
ATOM 3971 C C . ASP A 1 499 ? -1.946 -2.554 6.245 1.00 91.94 499 ASP A C 1
ATOM 3973 O O . ASP A 1 499 ? -1.100 -2.496 7.136 1.00 91.94 499 ASP A O 1
ATOM 3977 N N . ILE A 1 500 ? -1.755 -1.943 5.066 1.00 94.75 500 ILE A N 1
ATOM 3978 C CA . ILE A 1 500 ? -0.543 -1.156 4.779 1.00 94.75 500 ILE A CA 1
ATOM 3979 C C . ILE A 1 500 ? -0.437 0.063 5.696 1.00 94.75 500 ILE A C 1
ATOM 3981 O O . ILE A 1 500 ? 0.616 0.285 6.294 1.00 94.75 500 ILE A O 1
ATOM 3985 N N . LEU A 1 501 ? -1.518 0.830 5.853 1.00 95.31 501 LEU A N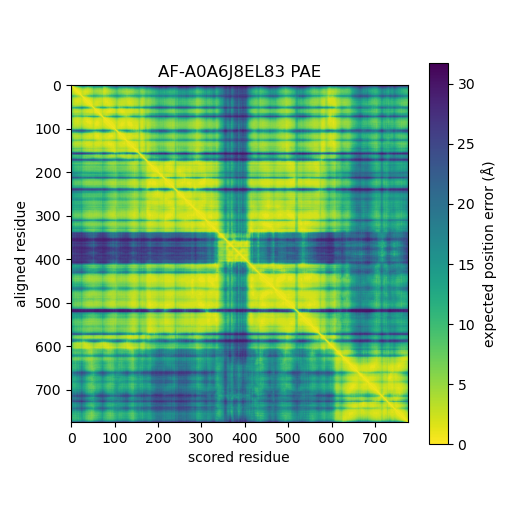 1
ATOM 3986 C CA . LEU A 1 501 ? -1.549 1.963 6.777 1.00 95.31 501 LEU A CA 1
ATOM 3987 C C . LEU A 1 501 ? -1.210 1.507 8.199 1.00 95.31 501 LEU A C 1
ATOM 3989 O O . LEU A 1 501 ? -0.352 2.104 8.848 1.00 95.31 501 LEU A O 1
ATOM 3993 N N . LEU A 1 502 ? -1.833 0.426 8.669 1.00 95.06 502 LEU A N 1
ATOM 3994 C CA . LEU A 1 502 ? -1.605 -0.117 10.004 1.00 95.06 502 LEU A CA 1
ATOM 3995 C C . LEU A 1 502 ? -0.156 -0.581 10.202 1.00 95.06 502 LEU A C 1
ATOM 3997 O O . LEU A 1 502 ? 0.434 -0.293 11.244 1.00 95.06 502 LEU A O 1
ATOM 4001 N N . LEU A 1 503 ? 0.444 -1.224 9.196 1.00 96.31 503 LEU A N 1
ATOM 4002 C CA . LEU A 1 503 ? 1.856 -1.612 9.206 1.00 96.31 503 LEU A CA 1
ATOM 4003 C C . LEU A 1 503 ? 2.788 -0.407 9.291 1.00 96.31 503 LEU A C 1
ATOM 4005 O O . LEU A 1 503 ? 3.751 -0.450 10.054 1.00 96.31 503 LEU A O 1
ATOM 4009 N N . ILE A 1 504 ? 2.513 0.669 8.548 1.00 97.88 504 ILE A N 1
ATOM 4010 C CA . ILE A 1 504 ? 3.342 1.878 8.611 1.00 97.88 504 ILE A CA 1
ATOM 4011 C C . ILE A 1 504 ? 3.159 2.570 9.969 1.00 97.88 504 ILE A C 1
ATOM 4013 O O . ILE A 1 504 ? 4.152 2.935 10.591 1.00 97.88 504 ILE A O 1
ATOM 4017 N N . HIS A 1 505 ? 1.936 2.681 10.502 1.00 97.94 505 HIS A N 1
ATOM 4018 C CA . HIS A 1 505 ? 1.727 3.184 11.868 1.00 97.94 505 HIS A CA 1
ATOM 4019 C C . HIS A 1 505 ? 2.488 2.346 12.906 1.00 97.94 505 HIS A C 1
ATOM 4021 O O . HIS A 1 505 ? 3.112 2.909 13.806 1.00 97.94 505 HIS A O 1
ATOM 4027 N N . HIS A 1 506 ? 2.481 1.018 12.773 1.00 97.25 506 HIS A N 1
ATOM 4028 C CA . HIS A 1 506 ? 3.242 0.133 13.652 1.00 97.25 506 HIS A CA 1
ATOM 4029 C C . HIS A 1 506 ? 4.758 0.310 13.485 1.00 97.25 506 HIS A C 1
ATOM 4031 O O . HIS A 1 506 ? 5.482 0.327 14.475 1.00 97.25 506 HIS A O 1
ATOM 4037 N N . LEU A 1 507 ? 5.248 0.505 12.258 1.00 97.56 507 LEU A N 1
ATOM 4038 C CA . LEU A 1 507 ? 6.651 0.823 11.993 1.00 97.56 507 LEU A CA 1
ATOM 4039 C C . LEU A 1 507 ? 7.076 2.119 12.701 1.00 97.56 507 LEU A C 1
ATOM 4041 O O . LEU A 1 507 ? 8.158 2.160 13.279 1.00 97.56 507 LEU A O 1
ATOM 4045 N N . LEU A 1 508 ? 6.222 3.147 12.711 1.00 97.88 508 LEU A N 1
ATOM 4046 C CA . LEU A 1 508 ? 6.475 4.396 13.438 1.00 97.88 508 LEU A CA 1
ATOM 4047 C C . LEU A 1 508 ? 6.477 4.192 14.961 1.00 97.88 508 LEU A C 1
ATOM 4049 O O . LEU A 1 508 ? 7.363 4.708 15.641 1.00 97.88 508 LEU A O 1
ATOM 4053 N N . ALA A 1 509 ? 5.560 3.379 15.494 1.00 95.25 509 ALA A N 1
ATOM 4054 C CA . ALA A 1 509 ? 5.585 2.990 16.907 1.00 95.25 509 ALA A CA 1
ATOM 4055 C C . ALA A 1 509 ? 6.878 2.237 17.262 1.00 95.25 509 ALA A C 1
ATOM 4057 O O . ALA A 1 509 ? 7.534 2.559 18.249 1.00 95.25 509 ALA A O 1
ATOM 4058 N N . ARG A 1 510 ? 7.313 1.310 16.402 1.00 93.62 510 ARG A N 1
ATOM 4059 C CA . ARG A 1 510 ? 8.581 0.593 16.560 1.00 93.62 510 ARG A CA 1
ATOM 4060 C C . ARG A 1 510 ? 9.784 1.533 16.503 1.00 93.62 510 ARG A C 1
ATOM 4062 O O . ARG A 1 510 ? 10.692 1.385 17.309 1.00 93.62 510 ARG A O 1
ATOM 4069 N N . MET A 1 511 ? 9.811 2.501 15.584 1.00 94.38 511 MET A N 1
ATOM 4070 C CA . MET A 1 511 ? 10.863 3.527 15.561 1.00 94.38 511 MET A CA 1
ATOM 4071 C C . MET A 1 511 ? 10.910 4.285 16.885 1.00 94.38 511 MET A C 1
ATOM 4073 O O . MET A 1 511 ? 11.993 4.495 17.417 1.00 94.38 511 MET A O 1
ATOM 4077 N N . MET A 1 512 ? 9.749 4.635 17.443 1.00 92.69 512 MET A N 1
ATOM 4078 C CA . MET A 1 512 ? 9.664 5.294 18.740 1.00 92.69 512 MET A CA 1
ATOM 4079 C C . MET A 1 512 ? 10.227 4.421 19.879 1.00 92.69 512 MET A C 1
ATOM 4081 O O . MET A 1 512 ? 10.990 4.925 20.702 1.00 92.69 512 MET A O 1
ATOM 4085 N N . GLU A 1 513 ? 9.865 3.136 19.923 1.00 89.50 513 GLU A N 1
ATOM 4086 C CA . GLU A 1 513 ? 10.271 2.167 20.957 1.00 89.50 513 GLU A CA 1
ATOM 4087 C C . GLU A 1 513 ? 11.755 1.775 20.871 1.00 89.50 513 GLU A C 1
ATOM 4089 O O . GLU A 1 513 ? 12.463 1.743 21.879 1.00 89.50 513 GLU A O 1
ATOM 4094 N N . GLU A 1 514 ? 12.268 1.517 19.672 1.00 87.50 514 GLU A N 1
ATOM 4095 C CA . GLU A 1 514 ? 13.665 1.115 19.457 1.00 87.50 514 GLU A CA 1
ATOM 4096 C C . GLU A 1 514 ? 14.629 2.297 19.642 1.00 87.50 514 GLU A C 1
ATOM 4098 O O . GLU A 1 514 ? 15.788 2.117 20.026 1.00 87.50 514 GLU A O 1
ATOM 4103 N N . HIS A 1 515 ? 14.142 3.531 19.459 1.00 82.50 515 HIS A N 1
ATOM 4104 C CA . HIS A 1 515 ? 14.905 4.744 19.771 1.00 82.50 515 HIS A CA 1
ATOM 4105 C C . HIS A 1 515 ? 15.191 4.902 21.275 1.00 82.50 515 HIS A C 1
ATOM 4107 O O . HIS A 1 515 ? 16.016 5.722 21.677 1.00 82.50 515 HIS A O 1
ATOM 4113 N N . THR A 1 516 ? 14.555 4.094 22.130 1.00 58.59 516 THR A N 1
ATOM 4114 C CA . THR A 1 516 ? 14.653 4.207 23.594 1.00 58.59 516 THR A CA 1
ATOM 4115 C C . THR A 1 516 ? 15.782 3.414 24.250 1.00 58.59 516 THR A C 1
ATOM 4117 O O . THR A 1 516 ? 15.988 3.573 25.449 1.00 58.59 516 THR A O 1
ATOM 4120 N N . MET A 1 517 ? 16.541 2.590 23.519 1.00 48.59 517 MET A N 1
ATOM 4121 C CA . MET A 1 517 ? 17.509 1.660 24.137 1.00 48.59 517 MET A CA 1
ATOM 4122 C C . MET A 1 517 ? 18.993 1.958 23.845 1.00 48.59 517 MET A C 1
ATOM 4124 O O . MET A 1 517 ? 19.855 1.267 24.380 1.00 48.59 517 MET A O 1
ATOM 4128 N N . ALA A 1 518 ? 19.323 2.984 23.050 1.00 45.19 518 ALA A N 1
ATOM 4129 C CA . ALA A 1 518 ? 20.668 3.125 22.464 1.00 45.19 518 ALA A CA 1
ATOM 4130 C C . ALA A 1 518 ? 21.374 4.482 22.680 1.00 45.19 518 ALA A C 1
ATOM 4132 O O . ALA A 1 518 ? 22.373 4.757 22.018 1.00 45.19 518 ALA A O 1
ATOM 4133 N N . VAL A 1 519 ? 20.922 5.339 23.607 1.00 46.88 519 VAL A N 1
ATOM 4134 C CA . VAL A 1 519 ? 21.549 6.665 23.850 1.00 46.88 519 VAL A CA 1
ATOM 4135 C C . VAL A 1 519 ? 22.866 6.557 24.637 1.00 46.88 519 VAL A C 1
ATOM 4137 O O . VAL A 1 519 ? 23.127 7.347 25.539 1.00 46.88 519 VAL A O 1
ATOM 4140 N N . ARG A 1 520 ? 23.719 5.572 24.338 1.00 46.91 520 ARG A N 1
ATOM 4141 C CA . ARG A 1 520 ? 25.083 5.576 24.875 1.00 46.91 520 ARG A CA 1
ATOM 4142 C C . ARG A 1 520 ? 26.216 5.452 23.867 1.00 46.91 520 ARG A C 1
ATOM 4144 O O . ARG A 1 520 ? 27.288 5.864 24.270 1.00 46.91 520 ARG A O 1
ATOM 4151 N N . GLU A 1 521 ? 26.049 5.020 22.607 1.00 46.25 521 GLU A N 1
ATOM 4152 C CA . GLU A 1 521 ? 27.251 4.830 21.755 1.00 46.25 521 GLU A CA 1
ATOM 4153 C C . GLU A 1 521 ? 27.031 4.619 20.233 1.00 46.25 521 GLU A C 1
ATOM 4155 O O . GLU A 1 521 ? 27.802 3.914 19.593 1.00 46.25 521 GLU A O 1
ATOM 4160 N N . GLU A 1 522 ? 26.021 5.225 19.595 1.00 54.34 522 GLU A N 1
ATOM 4161 C CA . GLU A 1 522 ? 25.914 5.216 18.117 1.00 54.34 522 GLU A CA 1
ATOM 4162 C C . GLU A 1 522 ? 25.883 6.642 17.550 1.00 54.34 522 GLU A C 1
ATOM 4164 O O . GLU A 1 522 ? 24.839 7.120 17.112 1.00 54.34 522 GLU A O 1
ATOM 4169 N N . ASP A 1 523 ? 27.025 7.336 17.538 1.00 73.00 523 ASP A N 1
ATOM 4170 C CA . ASP A 1 523 ? 27.171 8.520 16.686 1.00 73.00 523 ASP A CA 1
ATOM 4171 C C . ASP A 1 523 ? 27.308 8.055 15.234 1.00 73.00 523 ASP A C 1
ATOM 4173 O O . ASP A 1 523 ? 28.386 7.663 14.772 1.00 73.00 523 ASP A O 1
ATOM 4177 N N . TYR A 1 524 ? 26.194 8.071 14.497 1.00 84.69 524 TYR A N 1
ATOM 4178 C CA . TYR A 1 524 ? 26.258 7.832 13.062 1.00 84.69 524 TYR A CA 1
ATOM 4179 C C . TYR A 1 524 ? 27.034 8.978 12.399 1.00 84.69 524 TYR A C 1
ATOM 4181 O O . TYR A 1 524 ? 26.788 10.149 12.706 1.00 84.69 524 TYR A O 1
ATOM 4189 N N . PRO A 1 525 ? 27.953 8.673 11.465 1.00 88.88 525 PRO A N 1
ATOM 4190 C CA . PRO A 1 525 ? 28.760 9.681 10.791 1.00 88.88 525 PRO A CA 1
ATOM 4191 C C . PRO A 1 525 ? 27.928 10.824 10.186 1.00 88.88 525 PRO A C 1
ATOM 4193 O O . PRO A 1 525 ? 26.832 10.608 9.660 1.00 88.88 525 PRO A O 1
ATOM 4196 N N . ALA A 1 526 ? 28.448 12.055 10.240 1.00 89.19 526 ALA A N 1
ATOM 4197 C CA . ALA A 1 526 ? 27.736 13.247 9.764 1.00 89.19 526 ALA A CA 1
ATOM 4198 C C . ALA A 1 526 ? 27.374 13.174 8.269 1.00 89.19 526 ALA A C 1
ATOM 4200 O O . ALA A 1 526 ? 26.332 13.682 7.853 1.00 89.19 526 ALA A O 1
ATOM 4201 N N . ASP A 1 527 ? 28.207 12.508 7.471 1.00 91.75 527 ASP A N 1
ATOM 4202 C CA . ASP A 1 527 ? 27.973 12.257 6.052 1.00 91.75 527 ASP A CA 1
ATOM 4203 C C . ASP A 1 527 ? 26.837 11.257 5.802 1.00 91.75 527 ASP A C 1
ATOM 4205 O O . ASP A 1 527 ? 26.106 11.406 4.825 1.00 91.75 527 ASP A O 1
ATOM 4209 N N . MET A 1 528 ? 26.640 10.287 6.699 1.00 93.50 528 MET A N 1
ATOM 4210 C CA . MET A 1 528 ? 25.465 9.417 6.711 1.00 93.50 528 MET A CA 1
ATOM 4211 C C . MET A 1 528 ? 24.217 10.198 7.129 1.00 93.50 528 MET A C 1
ATOM 4213 O O . MET A 1 528 ? 23.205 10.155 6.436 1.00 93.50 528 MET A O 1
ATOM 4217 N N . CYS A 1 529 ? 24.309 10.975 8.210 1.00 91.44 529 CYS A N 1
ATOM 4218 C CA . CYS A 1 529 ? 23.202 11.787 8.718 1.00 91.44 529 CYS A CA 1
ATOM 4219 C C . CYS A 1 529 ? 22.743 12.878 7.733 1.00 91.44 529 CYS A C 1
ATOM 4221 O O . CYS A 1 529 ? 21.600 13.321 7.801 1.00 91.44 529 CYS A O 1
ATOM 4223 N N . GLY A 1 530 ? 23.636 13.356 6.862 1.00 94.19 530 GLY A N 1
ATOM 4224 C CA . GLY A 1 530 ? 23.340 14.326 5.803 1.00 94.19 530 GLY A CA 1
ATOM 4225 C C . GLY A 1 530 ? 23.197 13.722 4.406 1.00 94.19 530 GLY A C 1
ATOM 4226 O O . GLY A 1 530 ? 22.981 14.475 3.464 1.00 94.19 530 GLY A O 1
ATOM 4227 N N . LEU A 1 531 ? 23.354 12.400 4.250 1.00 95.88 531 LEU A N 1
ATOM 4228 C CA . LEU A 1 531 ? 23.366 11.705 2.953 1.00 95.88 531 LEU A CA 1
ATOM 4229 C C . LEU A 1 531 ? 24.270 12.398 1.915 1.00 95.88 531 LEU A C 1
ATOM 4231 O O . LEU A 1 531 ? 23.895 12.594 0.759 1.00 95.88 531 LEU A O 1
ATOM 4235 N N . LEU A 1 532 ? 25.470 12.801 2.341 1.00 93.75 532 LEU A N 1
ATOM 4236 C CA . LEU A 1 532 ? 26.353 13.680 1.563 1.00 93.75 532 LEU A CA 1
ATOM 4237 C C . LEU A 1 532 ? 26.996 12.985 0.359 1.00 93.75 532 LEU A C 1
ATOM 4239 O O . LEU A 1 532 ? 27.500 13.646 -0.544 1.00 93.75 532 LEU A O 1
ATOM 4243 N N . ASN A 1 533 ? 27.025 11.653 0.351 1.00 90.00 533 ASN A N 1
ATOM 4244 C CA . ASN A 1 533 ? 27.594 10.870 -0.737 1.00 90.00 533 ASN A CA 1
ATOM 4245 C C . ASN A 1 533 ? 26.874 9.522 -0.899 1.00 90.00 533 ASN A C 1
ATOM 4247 O O . ASN A 1 533 ? 26.197 9.033 0.010 1.00 90.00 533 ASN A O 1
ATOM 4251 N N . LYS A 1 534 ? 27.072 8.897 -2.064 1.00 87.31 534 LYS A N 1
ATOM 4252 C CA . LYS A 1 534 ? 26.439 7.628 -2.449 1.00 87.31 534 LYS A CA 1
ATOM 4253 C C . LYS A 1 534 ? 26.715 6.491 -1.470 1.00 87.31 534 LYS A C 1
ATOM 4255 O O . LYS A 1 534 ? 25.798 5.747 -1.145 1.00 87.31 534 LYS A O 1
ATOM 4260 N N . LYS A 1 535 ? 27.958 6.356 -0.993 1.00 87.38 535 LYS A N 1
ATOM 4261 C CA . LYS A 1 535 ? 28.360 5.271 -0.086 1.00 87.38 535 LYS A CA 1
ATOM 4262 C C . LYS A 1 535 ? 27.631 5.391 1.248 1.00 87.38 535 LYS A C 1
ATOM 4264 O O . LYS A 1 535 ? 27.095 4.402 1.744 1.00 87.38 535 LYS A O 1
ATOM 4269 N N . SER A 1 536 ? 27.572 6.600 1.794 1.00 92.00 536 SER A N 1
ATOM 4270 C CA . SER A 1 536 ? 26.917 6.872 3.073 1.00 92.00 536 SER A CA 1
ATOM 4271 C C . SER A 1 536 ? 25.400 6.750 2.961 1.00 92.00 536 SER A C 1
ATOM 4273 O O . SER A 1 536 ? 24.793 6.176 3.860 1.00 92.00 536 SER A O 1
ATOM 4275 N N . ARG A 1 537 ? 24.803 7.147 1.824 1.00 93.62 537 ARG A N 1
ATOM 4276 C CA . ARG A 1 537 ? 23.400 6.838 1.501 1.00 93.62 537 ARG A CA 1
ATOM 4277 C C . ARG A 1 537 ? 23.146 5.331 1.458 1.00 93.62 537 ARG A C 1
ATOM 4279 O O . ARG A 1 537 ? 22.275 4.858 2.174 1.00 93.62 537 ARG A O 1
ATOM 4286 N N . SER A 1 538 ? 23.895 4.572 0.656 1.00 90.56 538 SER A N 1
ATOM 4287 C CA . SER A 1 538 ? 23.682 3.124 0.508 1.00 90.56 538 SER A CA 1
ATOM 4288 C C . SER A 1 538 ? 23.813 2.389 1.842 1.00 90.56 538 SER A C 1
ATOM 4290 O O . SER A 1 538 ? 22.972 1.557 2.172 1.00 90.56 538 SER A O 1
ATOM 4292 N N . LYS A 1 539 ? 24.827 2.744 2.643 1.00 92.31 539 LYS A N 1
ATOM 4293 C CA . LYS A 1 539 ? 25.010 2.185 3.987 1.00 92.31 539 LYS A CA 1
ATOM 4294 C C . LYS A 1 539 ? 23.856 2.563 4.921 1.00 92.31 539 LYS A C 1
ATOM 4296 O O . LYS A 1 539 ? 23.388 1.721 5.675 1.00 92.31 539 LYS A O 1
ATOM 4301 N N . TRP A 1 540 ? 23.392 3.813 4.872 1.00 95.25 540 TRP A N 1
ATOM 4302 C CA . TRP A 1 540 ? 22.248 4.252 5.670 1.00 95.25 540 TRP A CA 1
ATOM 4303 C C . TRP A 1 540 ? 20.986 3.452 5.348 1.00 95.25 540 TRP A C 1
ATOM 4305 O O . TRP A 1 540 ? 20.312 2.985 6.260 1.00 95.25 540 TRP A O 1
ATOM 4315 N N . GLU A 1 541 ? 20.681 3.266 4.063 1.00 95.44 541 GLU A N 1
ATOM 4316 C CA . GLU A 1 541 ? 19.495 2.526 3.626 1.00 95.44 541 GLU A CA 1
ATOM 4317 C C . GLU A 1 541 ? 19.504 1.078 4.117 1.00 95.44 541 GLU A C 1
ATOM 4319 O O . GLU A 1 541 ? 18.477 0.580 4.581 1.00 95.44 541 GLU A O 1
ATOM 4324 N N . GLU A 1 542 ? 20.660 0.416 4.041 1.00 92.56 542 GLU A N 1
ATOM 4325 C CA . GLU A 1 542 ? 20.843 -0.951 4.525 1.00 92.56 542 GLU A CA 1
ATOM 4326 C C . GLU A 1 542 ? 20.610 -1.043 6.040 1.00 92.56 542 GLU A C 1
ATOM 4328 O O . GLU A 1 542 ? 19.784 -1.843 6.491 1.00 92.56 542 GLU A O 1
ATOM 4333 N N . GLU A 1 543 ? 21.276 -0.191 6.825 1.00 93.44 543 GLU A N 1
ATOM 4334 C CA . GLU A 1 543 ? 21.154 -0.184 8.289 1.00 93.44 543 GLU A CA 1
ATOM 4335 C C . GLU A 1 543 ? 19.736 0.195 8.741 1.00 93.44 543 GLU A C 1
ATOM 4337 O O . GLU A 1 543 ? 19.161 -0.446 9.626 1.00 93.44 543 GLU A O 1
ATOM 4342 N N . PHE A 1 544 ? 19.116 1.185 8.090 1.00 94.94 544 PHE A N 1
ATOM 4343 C CA . PHE A 1 544 ? 17.742 1.594 8.370 1.00 94.94 544 PHE A CA 1
ATOM 4344 C C . PHE A 1 544 ? 16.753 0.460 8.084 1.00 94.94 544 PHE A C 1
ATOM 4346 O O . PHE A 1 544 ? 15.904 0.134 8.924 1.00 94.94 544 PHE A O 1
ATOM 4353 N N . ALA A 1 545 ? 16.870 -0.171 6.911 1.00 93.31 545 ALA A N 1
ATOM 4354 C CA . ALA A 1 545 ? 16.012 -1.284 6.532 1.00 93.31 545 ALA A CA 1
ATOM 4355 C C . ALA A 1 545 ? 16.187 -2.464 7.492 1.00 93.31 545 ALA A C 1
ATOM 4357 O O . ALA A 1 545 ? 15.195 -3.048 7.925 1.00 93.31 545 ALA A O 1
ATOM 4358 N N . LYS A 1 546 ? 17.425 -2.787 7.868 1.00 91.44 546 LYS A N 1
ATOM 4359 C CA . LYS A 1 546 ? 17.744 -3.866 8.806 1.00 91.44 546 LYS A CA 1
ATOM 4360 C C . LYS A 1 546 ? 17.180 -3.612 10.206 1.00 91.44 546 LYS A C 1
ATOM 4362 O O . LYS A 1 546 ? 16.587 -4.527 10.774 1.00 91.44 546 LYS A O 1
ATOM 4367 N N . LYS A 1 547 ? 17.331 -2.399 10.747 1.00 92.19 547 LYS A N 1
ATOM 4368 C CA . LYS A 1 547 ? 16.914 -2.060 12.120 1.00 92.19 547 LYS A CA 1
ATOM 4369 C C . LYS A 1 547 ? 15.397 -1.932 12.267 1.00 92.19 547 LYS A C 1
ATOM 4371 O O . LYS A 1 547 ? 14.814 -2.490 13.201 1.00 92.19 547 LYS A O 1
ATOM 4376 N N . TYR A 1 548 ? 14.749 -1.217 11.345 1.00 94.00 548 TYR A N 1
ATOM 4377 C CA . TYR A 1 548 ? 13.341 -0.839 11.497 1.00 94.00 548 TYR A CA 1
ATOM 4378 C C . TYR A 1 548 ? 12.393 -1.639 10.603 1.00 94.00 548 TYR A C 1
ATOM 4380 O O . TYR A 1 548 ? 11.381 -2.134 11.095 1.00 94.00 548 TYR A O 1
ATOM 4388 N N . ILE A 1 549 ? 12.709 -1.801 9.314 1.00 95.06 549 ILE A N 1
ATOM 4389 C CA . ILE A 1 549 ? 11.745 -2.328 8.332 1.00 95.06 549 ILE A CA 1
ATOM 4390 C C . ILE A 1 549 ? 11.686 -3.863 8.341 1.00 95.06 549 ILE A C 1
ATOM 4392 O O . ILE A 1 549 ? 10.604 -4.445 8.424 1.00 95.06 549 ILE A O 1
ATOM 4396 N N . SER A 1 550 ? 12.838 -4.532 8.273 1.00 90.69 550 SER A N 1
ATOM 4397 C CA . SER A 1 550 ? 12.934 -5.993 8.163 1.00 90.69 550 SER A CA 1
ATOM 4398 C C . SER A 1 550 ? 12.204 -6.744 9.288 1.00 90.69 550 SER A C 1
ATOM 4400 O O . SER A 1 550 ? 11.474 -7.680 8.962 1.00 90.69 550 SER A O 1
ATOM 4402 N N . PRO A 1 551 ? 12.290 -6.339 10.573 1.00 91.50 551 PRO A N 1
ATOM 4403 C CA . PRO A 1 551 ? 11.561 -7.017 11.649 1.00 91.50 551 PRO A CA 1
ATOM 4404 C C . PRO A 1 551 ? 10.034 -6.947 11.497 1.00 91.50 551 PRO 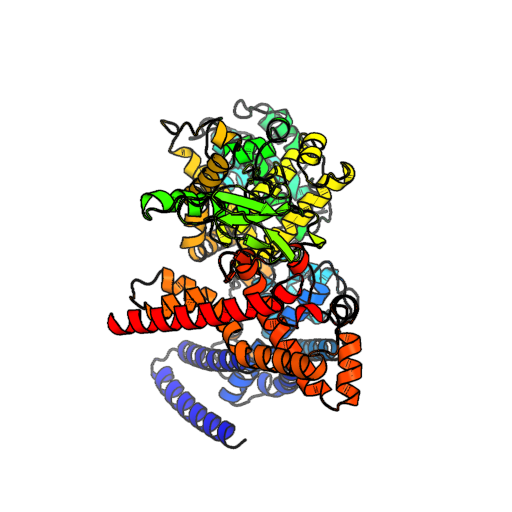A C 1
ATOM 4406 O O . PRO A 1 551 ? 9.339 -7.919 11.794 1.00 91.50 551 PRO A O 1
ATOM 4409 N N . VAL A 1 552 ? 9.509 -5.819 10.998 1.00 92.00 552 VAL A N 1
ATOM 4410 C CA . VAL A 1 552 ? 8.068 -5.646 10.744 1.00 92.00 552 VAL A CA 1
ATOM 4411 C C . VAL A 1 552 ? 7.624 -6.533 9.583 1.00 92.00 552 VAL A C 1
ATOM 4413 O O . VAL A 1 552 ? 6.590 -7.188 9.673 1.00 92.00 552 VAL A O 1
ATOM 4416 N N . LEU A 1 553 ? 8.421 -6.607 8.512 1.00 88.44 553 LEU A N 1
ATOM 4417 C CA . LEU A 1 553 ? 8.106 -7.438 7.348 1.00 88.44 553 LEU A CA 1
ATOM 4418 C C . LEU A 1 553 ? 8.177 -8.943 7.648 1.00 88.44 553 LEU A C 1
ATOM 4420 O O . LEU A 1 553 ? 7.322 -9.695 7.183 1.00 88.44 553 LEU A O 1
ATOM 4424 N N . GLN A 1 554 ? 9.146 -9.390 8.451 1.00 84.56 554 GLN A N 1
ATOM 4425 C CA . GLN A 1 554 ? 9.286 -10.804 8.832 1.00 84.56 554 GLN A CA 1
ATOM 4426 C C . GLN A 1 554 ? 8.076 -11.304 9.644 1.00 84.56 554 GLN A C 1
ATOM 4428 O O . GLN A 1 554 ? 7.558 -12.399 9.394 1.00 84.56 554 GLN A O 1
ATOM 4433 N N . ASN A 1 555 ? 7.566 -10.466 10.553 1.00 83.06 555 ASN A N 1
ATOM 4434 C CA . ASN A 1 555 ? 6.447 -10.784 11.446 1.00 83.06 555 ASN A CA 1
ATOM 4435 C C . ASN A 1 555 ? 5.121 -10.121 11.030 1.00 83.06 555 ASN A C 1
ATOM 4437 O O . ASN A 1 555 ? 4.216 -9.978 11.852 1.00 83.06 555 ASN A O 1
ATOM 4441 N N . MET A 1 556 ? 4.986 -9.735 9.757 1.00 89.00 556 MET A N 1
ATOM 4442 C CA . MET A 1 556 ? 3.886 -8.904 9.250 1.00 89.00 556 MET A CA 1
ATOM 4443 C C . MET A 1 556 ? 2.490 -9.423 9.626 1.00 89.00 556 MET A C 1
ATOM 4445 O O . MET A 1 556 ? 1.667 -8.653 10.112 1.00 89.00 556 MET A O 1
ATOM 4449 N N . ASP A 1 557 ? 2.208 -10.717 9.443 1.00 82.94 557 ASP A N 1
ATOM 4450 C CA . ASP A 1 557 ? 0.870 -11.263 9.726 1.00 82.94 557 ASP A CA 1
ATOM 4451 C C . ASP A 1 557 ? 0.546 -11.246 11.223 1.00 82.94 557 ASP A C 1
ATOM 4453 O O . ASP A 1 557 ? -0.586 -10.963 11.612 1.00 82.94 557 ASP A O 1
ATOM 4457 N N . GLN A 1 558 ? 1.543 -11.497 12.077 1.00 85.62 558 GLN A N 1
ATOM 4458 C CA . GLN A 1 558 ? 1.376 -11.417 13.526 1.00 85.62 558 GLN A CA 1
ATOM 4459 C C . GLN A 1 558 ? 1.166 -9.968 13.973 1.00 85.62 558 GLN A C 1
ATOM 4461 O O . GLN A 1 558 ? 0.272 -9.707 14.777 1.00 85.62 558 GLN A O 1
ATOM 4466 N N . VAL A 1 559 ? 1.942 -9.031 13.420 1.00 89.50 559 VAL A N 1
ATOM 4467 C CA . VAL A 1 559 ? 1.799 -7.590 13.672 1.00 89.50 559 VAL A CA 1
ATOM 4468 C C . VAL A 1 559 ? 0.402 -7.110 13.280 1.00 89.50 559 VAL A C 1
ATOM 4470 O O . VAL A 1 559 ? -0.261 -6.446 14.079 1.00 89.50 559 VAL A O 1
ATOM 4473 N N . LEU A 1 560 ? -0.073 -7.477 12.086 1.00 90.06 560 LEU A N 1
ATOM 4474 C CA . LEU A 1 560 ? -1.414 -7.139 11.607 1.00 90.06 560 LEU A CA 1
ATOM 4475 C C . LEU A 1 560 ? -2.498 -7.747 12.493 1.00 90.06 560 LEU A C 1
ATOM 4477 O O . LEU A 1 560 ? -3.417 -7.039 12.899 1.00 90.06 560 LEU A O 1
ATOM 4481 N N . LYS A 1 561 ? -2.376 -9.032 12.843 1.00 86.38 561 LYS A N 1
ATOM 4482 C CA . LYS A 1 561 ? -3.330 -9.714 13.723 1.00 86.38 561 LYS A CA 1
ATOM 4483 C C . LYS A 1 561 ? -3.436 -9.011 15.078 1.00 86.38 561 LYS A C 1
ATOM 4485 O O . LYS A 1 561 ? -4.526 -8.611 15.472 1.00 86.38 561 LYS A O 1
ATOM 4490 N N . GLN A 1 562 ? -2.310 -8.790 15.755 1.00 89.38 562 GLN A N 1
ATOM 4491 C CA . GLN A 1 562 ? -2.279 -8.135 17.067 1.00 89.38 562 GLN A CA 1
ATOM 4492 C C . GLN A 1 562 ? -2.784 -6.688 17.010 1.00 89.38 562 GLN A C 1
ATOM 4494 O O . GLN A 1 562 ? -3.481 -6.232 17.917 1.00 89.38 562 GLN A O 1
ATOM 4499 N N . SER A 1 563 ? -2.447 -5.956 15.948 1.00 89.88 563 SER A N 1
ATOM 4500 C CA . SER A 1 563 ? -2.893 -4.573 15.773 1.00 89.88 563 SER A CA 1
ATOM 4501 C C . SER A 1 563 ? -4.400 -4.501 15.510 1.00 89.88 563 SER A C 1
ATOM 4503 O O . SER A 1 563 ? -5.081 -3.685 16.128 1.00 89.88 563 SER A O 1
ATOM 4505 N N . ASN A 1 564 ? -4.947 -5.399 14.687 1.00 86.12 564 ASN A N 1
ATOM 4506 C CA . ASN A 1 564 ? -6.389 -5.501 14.457 1.00 86.12 564 ASN A CA 1
ATOM 4507 C C . ASN A 1 564 ? -7.145 -5.929 15.724 1.00 86.12 564 ASN A C 1
ATOM 4509 O O . ASN A 1 564 ? -8.183 -5.350 16.026 1.00 86.12 564 ASN A O 1
ATOM 4513 N N . GLU A 1 565 ? -6.606 -6.846 16.533 1.00 84.62 565 GLU A N 1
ATOM 4514 C CA . GLU A 1 565 ? -7.186 -7.188 17.843 1.00 84.62 565 GLU A CA 1
ATOM 4515 C C . GLU A 1 565 ? -7.225 -5.978 18.796 1.00 84.62 565 GLU A C 1
ATOM 4517 O O . GLU A 1 565 ? -8.187 -5.813 19.549 1.00 84.62 565 GLU A O 1
ATOM 4522 N N . LYS A 1 566 ? -6.203 -5.105 18.770 1.00 86.31 566 LYS A N 1
ATOM 4523 C CA . LYS A 1 566 ? -6.197 -3.855 19.555 1.00 86.31 566 LYS A CA 1
ATOM 4524 C C . LYS A 1 566 ? -7.276 -2.877 19.087 1.00 86.31 566 LYS A C 1
ATOM 4526 O O . LYS A 1 566 ? -7.885 -2.243 19.944 1.00 86.31 566 LYS A O 1
ATOM 4531 N N . ILE A 1 567 ? -7.497 -2.770 17.774 1.00 83.88 567 ILE A N 1
ATOM 4532 C CA . ILE A 1 567 ? -8.567 -1.961 17.169 1.00 83.88 567 ILE A CA 1
ATOM 4533 C C . ILE A 1 567 ? -9.937 -2.526 17.577 1.00 83.88 567 ILE A C 1
ATOM 4535 O O . ILE A 1 567 ? -10.785 -1.791 18.065 1.00 83.88 567 ILE A O 1
ATOM 4539 N N . GLN A 1 568 ? -10.142 -3.840 17.468 1.00 77.56 568 GLN A N 1
ATOM 4540 C CA . GLN A 1 568 ? -11.411 -4.497 17.811 1.00 77.56 568 GLN A CA 1
ATOM 4541 C C . GLN A 1 568 ? -11.779 -4.377 19.295 1.00 77.56 568 GLN A C 1
ATOM 4543 O O . GLN A 1 568 ? -12.947 -4.205 19.634 1.00 77.56 568 GLN A O 1
ATOM 4548 N N . LYS A 1 569 ? -10.791 -4.485 20.193 1.00 79.38 569 LYS A N 1
ATOM 4549 C CA . LYS A 1 569 ? -10.996 -4.354 21.646 1.00 79.38 569 LYS A CA 1
ATOM 4550 C C . LYS A 1 569 ? -11.228 -2.909 22.095 1.00 79.38 569 LYS A C 1
ATOM 4552 O O . LYS A 1 569 ? -11.537 -2.695 23.267 1.00 79.38 569 LYS A O 1
ATOM 4557 N N . ASP A 1 570 ? -11.047 -1.924 21.217 1.00 80.19 570 ASP A N 1
ATOM 4558 C CA . ASP A 1 570 ? -11.362 -0.537 21.537 1.00 80.19 570 ASP A CA 1
ATOM 4559 C C . ASP A 1 570 ? -12.882 -0.385 21.692 1.00 80.19 570 ASP A C 1
ATOM 4561 O O . ASP A 1 570 ? -13.651 -0.579 20.750 1.00 80.19 570 ASP A O 1
ATOM 4565 N N . GLN A 1 571 ? -13.320 -0.035 22.903 1.00 63.91 571 GLN A N 1
ATOM 4566 C CA . GLN A 1 571 ? -14.736 0.049 23.272 1.00 63.91 571 GLN A CA 1
ATOM 4567 C C . GLN A 1 571 ? -15.524 1.019 22.381 1.00 63.91 571 GLN A C 1
ATOM 4569 O O . GLN A 1 571 ? -16.724 0.831 22.190 1.00 63.91 571 GLN A O 1
ATOM 4574 N N . ARG A 1 572 ? -14.855 2.022 21.792 1.00 67.31 572 ARG A N 1
ATOM 4575 C CA . ARG A 1 572 ? -15.474 2.975 20.858 1.00 67.31 572 ARG A CA 1
ATOM 4576 C C . ARG A 1 572 ? -15.790 2.355 19.492 1.00 67.31 572 ARG A C 1
ATOM 4578 O O . ARG A 1 572 ? -16.728 2.795 18.838 1.00 67.31 572 ARG A O 1
ATOM 4585 N N . LEU A 1 573 ? -15.025 1.342 19.076 1.00 58.62 573 LEU A N 1
ATOM 4586 C CA . LEU A 1 573 ? -15.175 0.635 17.797 1.00 58.62 573 LEU A CA 1
ATOM 4587 C C . LEU A 1 573 ? -16.060 -0.608 17.910 1.00 58.62 573 LEU A C 1
ATOM 4589 O O . LEU A 1 573 ? -16.608 -1.060 16.910 1.00 58.62 573 LEU A O 1
ATOM 4593 N N . GLY A 1 574 ? -16.278 -1.114 19.126 1.00 52.25 574 GLY A N 1
ATOM 4594 C CA . GLY A 1 574 ? -17.206 -2.213 19.391 1.00 52.25 574 GLY A CA 1
ATOM 4595 C C . GLY A 1 574 ? -18.661 -1.943 18.982 1.00 52.25 574 GLY A C 1
ATOM 4596 O O . GLY A 1 574 ? -19.444 -2.884 18.992 1.00 52.25 574 GLY A O 1
ATOM 4597 N N . ALA A 1 575 ? -19.027 -0.710 18.608 1.00 59.03 575 ALA A N 1
ATOM 4598 C CA . ALA A 1 575 ? -20.345 -0.328 18.087 1.00 59.03 575 ALA A CA 1
ATOM 4599 C C . ALA A 1 575 ? -20.374 -0.065 16.563 1.00 59.03 575 ALA A C 1
ATOM 4601 O O . ALA A 1 575 ? -21.448 0.195 16.017 1.00 59.03 575 ALA A O 1
ATOM 4602 N N . ASP A 1 576 ? -19.228 -0.109 15.872 1.00 76.88 576 ASP A N 1
ATOM 4603 C CA . ASP A 1 576 ? -19.177 0.047 14.416 1.00 76.88 576 ASP A CA 1
ATOM 4604 C C . ASP A 1 576 ? -19.683 -1.237 13.745 1.00 76.88 576 ASP A C 1
ATOM 4606 O O . ASP A 1 576 ? -19.017 -2.275 13.737 1.00 76.88 576 ASP A O 1
ATOM 4610 N N . ALA A 1 577 ? -20.886 -1.156 13.181 1.00 80.00 577 ALA A N 1
ATOM 4611 C CA . ALA A 1 577 ? -21.551 -2.285 12.547 1.00 80.00 577 ALA A CA 1
ATOM 4612 C C . ALA A 1 577 ? -20.786 -2.817 11.321 1.00 80.00 577 ALA A C 1
ATOM 4614 O O . ALA A 1 577 ? -20.810 -4.022 11.069 1.00 80.00 577 ALA A O 1
ATOM 4615 N N . LEU A 1 578 ? -20.062 -1.968 10.578 1.00 84.38 578 LEU A N 1
ATOM 4616 C CA . LEU A 1 578 ? -19.253 -2.428 9.449 1.00 84.38 578 LEU A CA 1
ATOM 4617 C C . LEU A 1 578 ? -18.067 -3.243 9.965 1.00 84.38 578 LEU A C 1
ATOM 4619 O O . LEU A 1 578 ? -17.823 -4.341 9.471 1.00 84.38 578 LEU A O 1
ATOM 4623 N N . LEU A 1 579 ? -17.368 -2.764 10.996 1.00 80.88 579 LEU A N 1
ATOM 4624 C CA . LEU A 1 579 ? -16.267 -3.521 11.597 1.00 80.88 579 LEU A CA 1
ATOM 4625 C C . LEU A 1 579 ? -16.718 -4.840 12.223 1.00 80.88 579 LEU A C 1
ATOM 4627 O O . LEU A 1 579 ? -16.006 -5.836 12.081 1.00 80.88 579 LEU A O 1
ATOM 4631 N N . GLN A 1 580 ? -17.885 -4.865 12.869 1.00 80.44 580 GLN A N 1
ATOM 4632 C CA . GLN A 1 580 ? -18.456 -6.101 13.404 1.00 80.44 580 GLN A CA 1
ATOM 4633 C C . GLN A 1 580 ? -18.678 -7.140 12.304 1.00 80.44 580 GLN A C 1
ATOM 4635 O O . GLN A 1 580 ? -18.285 -8.291 12.473 1.00 80.44 580 GLN A O 1
ATOM 4640 N N . ILE A 1 581 ? -19.211 -6.723 11.150 1.00 85.44 581 ILE A N 1
ATOM 4641 C CA . ILE A 1 581 ? -19.397 -7.601 9.989 1.00 85.44 581 ILE A CA 1
ATOM 4642 C C . ILE A 1 581 ? -18.048 -8.058 9.424 1.00 85.44 581 ILE A C 1
ATOM 4644 O O . ILE A 1 581 ? -17.886 -9.235 9.112 1.00 85.44 581 ILE A O 1
ATOM 4648 N N . LEU A 1 582 ? -17.075 -7.154 9.270 1.00 85.62 582 LEU A N 1
ATOM 4649 C CA . LEU A 1 582 ? -15.776 -7.473 8.661 1.00 85.62 582 LEU A CA 1
ATOM 4650 C C . LEU A 1 582 ? -14.923 -8.415 9.511 1.00 85.62 582 LEU A C 1
ATOM 4652 O O . LEU A 1 582 ? -14.187 -9.230 8.954 1.00 85.62 582 LEU A O 1
ATOM 4656 N N . TYR A 1 583 ? -15.006 -8.280 10.833 1.00 78.12 583 TYR A N 1
ATOM 4657 C CA . TYR A 1 583 ? -14.236 -9.069 11.792 1.00 78.12 583 TYR A CA 1
ATOM 4658 C C . TYR A 1 583 ? -15.040 -10.170 12.479 1.00 78.12 583 TYR A C 1
ATOM 4660 O O . TYR A 1 583 ? -14.479 -10.885 13.306 1.00 78.12 583 TYR A O 1
ATOM 4668 N N . GLU A 1 584 ? -16.313 -10.328 12.114 1.00 77.75 584 GLU A N 1
ATOM 4669 C CA . GLU A 1 584 ? -17.183 -11.418 12.569 1.00 77.75 584 GLU A CA 1
ATOM 4670 C C . GLU A 1 584 ? -17.345 -11.436 14.095 1.00 77.75 584 GLU A C 1
ATOM 4672 O O . GLU A 1 584 ? -17.326 -12.483 14.741 1.00 77.75 584 GLU A O 1
ATOM 4677 N N . THR A 1 585 ? -17.459 -10.243 14.686 1.00 71.50 585 THR A N 1
ATOM 4678 C CA . THR A 1 585 ? -17.679 -10.069 16.129 1.00 71.50 585 THR A CA 1
ATOM 4679 C C . THR A 1 585 ? -19.159 -9.923 16.484 1.00 71.50 585 THR A C 1
ATOM 4681 O O . THR A 1 585 ? -19.503 -9.859 17.670 1.00 71.50 585 THR A O 1
ATOM 4684 N N . ASP A 1 586 ? -20.047 -9.910 15.486 1.00 67.12 586 ASP A N 1
ATOM 4685 C CA . ASP A 1 586 ? -21.486 -9.995 15.681 1.00 67.12 586 ASP A CA 1
ATOM 4686 C C . ASP A 1 586 ? -21.859 -11.378 16.236 1.00 67.12 586 ASP A C 1
ATOM 4688 O O . ASP A 1 586 ? -21.691 -12.412 15.597 1.00 67.12 586 ASP A O 1
ATOM 4692 N N . LYS A 1 587 ? -22.374 -11.410 17.472 1.00 60.38 587 LYS A N 1
ATOM 4693 C CA . LYS A 1 587 ? -22.866 -12.641 18.108 1.00 60.38 587 LYS A CA 1
ATOM 4694 C C . LYS A 1 587 ? -24.197 -13.057 17.479 1.00 60.38 587 LYS A C 1
ATOM 4696 O O . LYS A 1 587 ? -25.255 -12.857 18.073 1.00 60.38 587 LYS A O 1
ATOM 4701 N N . VAL A 1 588 ? -24.156 -13.609 16.273 1.00 65.06 588 VAL A N 1
ATOM 4702 C CA . VAL A 1 588 ? -25.324 -14.237 15.647 1.00 65.06 588 VAL A CA 1
ATOM 4703 C C . VAL A 1 588 ? -25.406 -15.682 16.136 1.00 65.06 588 VAL A C 1
ATOM 4705 O O . VAL A 1 588 ? -24.393 -16.375 16.180 1.00 65.06 588 VAL A O 1
ATOM 4708 N N . GLN A 1 589 ? -26.597 -16.143 16.535 1.00 62.72 589 GLN A N 1
ATOM 4709 C CA . GLN A 1 589 ? -26.816 -17.570 16.786 1.00 62.72 589 GLN A CA 1
ATOM 4710 C C . GLN A 1 589 ? -26.469 -18.344 15.512 1.00 62.72 589 GLN A C 1
ATOM 4712 O O . GLN A 1 589 ? -27.089 -18.133 14.470 1.00 62.72 589 GLN A O 1
ATOM 4717 N N . GLU A 1 590 ? -25.464 -19.214 15.584 1.00 66.12 590 GLU A N 1
ATOM 4718 C CA . GLU A 1 590 ? -25.084 -20.041 14.446 1.00 66.12 590 GLU A CA 1
ATOM 4719 C C . GLU A 1 590 ? -26.200 -21.056 14.177 1.00 66.12 590 GLU A C 1
ATOM 4721 O O . GLU A 1 590 ? -26.482 -21.924 15.003 1.00 66.12 590 GLU A O 1
ATOM 4726 N N . ASN A 1 591 ? -26.852 -20.940 13.017 1.00 69.50 591 ASN A N 1
ATOM 4727 C CA . ASN A 1 591 ? -27.639 -22.041 12.480 1.00 69.50 591 ASN A CA 1
ATOM 4728 C C . ASN A 1 591 ? -26.665 -23.192 12.165 1.00 69.50 591 ASN A C 1
ATOM 4730 O O . ASN A 1 591 ? -25.615 -22.962 11.567 1.00 69.50 591 ASN A O 1
ATOM 4734 N N . GLN A 1 592 ? -26.986 -24.406 12.605 1.00 79.44 592 GLN A N 1
ATOM 4735 C CA . GLN A 1 592 ? -26.150 -25.601 12.426 1.00 79.44 592 GLN A CA 1
ATOM 4736 C C . GLN A 1 592 ? -26.789 -26.612 11.460 1.00 79.44 592 GLN A C 1
ATOM 4738 O O . GLN A 1 592 ? -26.269 -27.709 11.266 1.00 79.44 592 GLN A O 1
ATOM 4743 N N . ASP A 1 593 ? -27.922 -26.253 10.850 1.00 85.56 593 ASP A N 1
ATOM 4744 C CA . ASP A 1 593 ? -28.615 -27.084 9.875 1.00 85.56 593 ASP A CA 1
ATOM 4745 C C . ASP A 1 593 ? -27.956 -26.975 8.492 1.00 85.56 593 ASP A C 1
ATOM 4747 O O . ASP A 1 593 ? -28.077 -25.963 7.797 1.00 85.56 593 ASP A O 1
ATOM 4751 N N . ILE A 1 594 ? -27.291 -28.052 8.065 1.00 84.69 594 ILE A N 1
ATOM 4752 C CA . ILE A 1 594 ? -26.647 -28.151 6.746 1.00 84.69 594 ILE A CA 1
ATOM 4753 C C . ILE A 1 594 ? -27.644 -28.097 5.574 1.00 84.69 594 ILE A C 1
ATOM 4755 O O . ILE A 1 594 ? -27.242 -27.856 4.438 1.00 84.69 594 ILE A O 1
ATOM 4759 N N . LEU A 1 595 ? -28.949 -28.265 5.808 1.00 86.88 595 LEU A N 1
ATOM 4760 C CA . LEU A 1 595 ? -29.967 -28.023 4.777 1.00 86.88 595 LEU A CA 1
ATOM 4761 C C . LEU A 1 595 ? -30.181 -26.523 4.531 1.00 86.88 595 LEU A C 1
ATOM 4763 O O . LEU A 1 595 ? -30.699 -26.127 3.485 1.00 86.88 595 LEU A O 1
ATOM 4767 N N . LYS A 1 596 ? -29.745 -25.671 5.464 1.00 87.06 596 LYS A N 1
ATOM 4768 C CA . LYS A 1 596 ? -29.828 -24.209 5.400 1.00 87.06 596 LYS A CA 1
ATOM 4769 C C . LYS A 1 596 ? -28.450 -23.551 5.408 1.00 87.06 596 LYS A C 1
ATOM 4771 O O . LYS A 1 596 ? -28.280 -22.482 5.991 1.00 87.06 596 LYS A O 1
ATOM 4776 N N . LEU A 1 597 ? -27.468 -24.145 4.722 1.00 88.31 597 LEU A N 1
ATOM 4777 C CA . LEU A 1 597 ? -26.100 -23.607 4.596 1.00 88.31 597 LEU A CA 1
ATOM 4778 C C . LEU A 1 597 ? -26.058 -22.113 4.229 1.00 88.31 597 LEU A C 1
ATOM 4780 O O . LEU A 1 597 ? -25.195 -21.382 4.711 1.00 88.31 597 LEU A O 1
ATOM 4784 N N . GLN A 1 598 ? -27.011 -21.630 3.428 1.00 87.31 598 GLN A N 1
ATOM 4785 C CA . GLN A 1 598 ? -27.109 -20.223 3.035 1.00 87.31 598 GLN A CA 1
ATOM 4786 C C . GLN A 1 598 ? -27.413 -19.251 4.191 1.00 87.31 598 GLN A C 1
ATOM 4788 O O . GLN A 1 598 ? -27.207 -18.045 4.034 1.00 87.31 598 GLN A O 1
ATOM 4793 N N . GLU A 1 599 ? -27.893 -19.752 5.330 1.00 87.56 599 GLU A N 1
ATOM 4794 C CA . GLU A 1 599 ? -28.171 -18.996 6.557 1.00 87.56 599 GLU A CA 1
ATOM 4795 C C . GLU A 1 599 ? -27.024 -19.072 7.578 1.00 87.56 599 GLU A C 1
ATOM 4797 O O . GLU A 1 599 ? -27.054 -18.347 8.574 1.00 87.56 599 GLU A O 1
ATOM 4802 N N . ILE A 1 600 ? -26.014 -19.920 7.347 1.00 87.94 600 ILE A N 1
ATOM 4803 C CA . ILE A 1 600 ? -24.913 -20.144 8.288 1.00 87.94 600 ILE A CA 1
ATOM 4804 C C . ILE A 1 600 ? -23.836 -19.059 8.103 1.00 87.94 600 ILE A C 1
ATOM 4806 O O . ILE A 1 600 ? -23.195 -19.019 7.050 1.00 87.94 600 ILE A O 1
ATOM 4810 N N . PRO A 1 601 ? -23.549 -18.217 9.119 1.00 87.62 601 PRO A N 1
ATOM 4811 C CA . PRO A 1 601 ? -22.526 -17.167 9.027 1.00 87.62 601 PRO A CA 1
ATOM 4812 C C . PRO A 1 601 ? -21.146 -17.696 8.603 1.00 87.62 601 PRO A C 1
ATOM 4814 O O . PRO A 1 601 ? -20.461 -17.081 7.782 1.00 87.62 601 PRO A O 1
ATOM 4817 N N . GLY A 1 602 ? -20.766 -18.868 9.130 1.00 86.50 602 GLY A N 1
ATOM 4818 C CA . GLY A 1 602 ? -19.506 -19.569 8.852 1.00 86.50 602 GLY A CA 1
ATOM 4819 C C . GLY A 1 602 ? -19.259 -19.845 7.361 1.00 86.50 602 GLY A C 1
ATOM 4820 O O . GLY A 1 602 ? -18.129 -19.763 6.882 1.00 86.50 602 GLY A O 1
ATOM 4821 N N . VAL A 1 603 ? -20.330 -20.083 6.600 1.00 89.56 603 VAL A N 1
ATOM 4822 C CA . VAL A 1 603 ? -20.291 -20.329 5.147 1.00 89.56 603 VAL A CA 1
ATOM 4823 C C . VAL A 1 603 ? -19.955 -19.074 4.353 1.00 89.56 603 VAL A C 1
ATOM 4825 O O . VAL A 1 603 ? -19.457 -19.157 3.234 1.00 89.56 603 VAL A O 1
ATOM 4828 N N . TRP A 1 604 ? -20.133 -17.901 4.951 1.00 91.69 604 TRP A N 1
ATOM 4829 C CA . TRP A 1 604 ? -19.916 -16.593 4.339 1.00 91.69 604 TRP A CA 1
ATOM 4830 C C . TRP A 1 604 ? -18.759 -15.838 4.999 1.00 91.69 604 TRP A C 1
ATOM 4832 O O . TRP A 1 604 ? -18.701 -14.601 4.987 1.00 91.69 604 TRP A O 1
ATOM 4842 N N . ARG A 1 605 ? -17.810 -16.581 5.579 1.00 89.38 605 ARG A N 1
ATOM 4843 C CA . ARG A 1 605 ? -16.553 -16.017 6.067 1.00 89.38 605 ARG A CA 1
ATOM 4844 C C . ARG A 1 605 ? -15.654 -15.593 4.920 1.00 89.38 605 ARG A C 1
ATOM 4846 O O . ARG A 1 605 ? -15.584 -16.262 3.881 1.00 89.38 605 ARG A O 1
ATOM 4853 N N . TYR A 1 606 ? -14.966 -14.476 5.125 1.00 87.56 606 TYR A N 1
ATOM 4854 C CA . TYR A 1 606 ? -13.895 -14.064 4.229 1.00 87.56 606 TYR A CA 1
ATOM 4855 C C . TYR A 1 606 ? -12.704 -15.016 4.384 1.00 87.56 606 TYR A C 1
ATOM 4857 O O . TYR A 1 606 ? -12.352 -15.407 5.496 1.00 87.56 606 TYR A O 1
ATOM 4865 N N . ARG A 1 607 ? -12.072 -15.369 3.265 1.00 84.62 607 ARG A N 1
ATOM 4866 C CA . ARG A 1 607 ? -10.859 -16.188 3.221 1.00 84.62 607 ARG A CA 1
ATOM 4867 C C . ARG A 1 607 ? -9.894 -15.556 2.228 1.00 84.62 607 ARG A C 1
ATOM 4869 O O . ARG A 1 607 ? -10.281 -15.270 1.099 1.00 84.62 607 ARG A O 1
ATOM 4876 N N . ASP A 1 608 ? -8.644 -15.372 2.640 1.00 76.00 608 ASP A N 1
ATOM 4877 C CA . ASP A 1 608 ? -7.583 -14.956 1.725 1.00 76.00 608 ASP A CA 1
ATOM 4878 C C . ASP A 1 608 ? -7.274 -16.084 0.732 1.00 76.00 608 ASP A C 1
ATOM 4880 O O . ASP A 1 608 ? -7.035 -17.230 1.123 1.00 76.00 608 ASP A O 1
ATOM 4884 N N . LEU A 1 609 ? -7.227 -15.756 -0.561 1.00 74.88 609 LEU A N 1
ATOM 4885 C CA . LEU A 1 609 ? -6.792 -16.704 -1.583 1.00 74.88 609 LEU A CA 1
ATOM 4886 C C . LEU A 1 609 ? -5.302 -17.025 -1.406 1.00 74.88 609 LEU A C 1
ATOM 4888 O O . LEU A 1 609 ? -4.446 -16.137 -1.284 1.00 74.88 609 LEU A O 1
ATOM 4892 N N . ILE A 1 610 ? -4.970 -18.316 -1.430 1.00 76.38 610 ILE A N 1
ATOM 4893 C CA . ILE A 1 610 ? -3.580 -18.760 -1.321 1.00 76.38 610 ILE A CA 1
ATOM 4894 C C . ILE A 1 610 ? -2.834 -18.303 -2.578 1.00 76.38 610 ILE A C 1
ATOM 4896 O O . ILE A 1 610 ? -3.172 -18.659 -3.705 1.00 76.38 610 ILE A O 1
ATOM 4900 N N . SER A 1 611 ? -1.799 -17.490 -2.376 1.00 71.81 611 SER A N 1
ATOM 4901 C CA . SER A 1 611 ? -0.992 -16.915 -3.448 1.00 71.81 611 SER A CA 1
ATOM 4902 C C . SER A 1 611 ? 0.430 -17.469 -3.396 1.00 71.81 611 SER A C 1
ATOM 4904 O O . SER A 1 611 ? 0.878 -17.993 -2.375 1.00 71.81 611 SER A O 1
ATOM 4906 N N . ILE A 1 612 ? 1.192 -17.301 -4.479 1.00 73.69 612 ILE A N 1
ATOM 4907 C CA . ILE A 1 612 ? 2.625 -17.643 -4.493 1.00 73.69 612 ILE A CA 1
ATOM 4908 C C . ILE A 1 612 ? 3.394 -16.842 -3.431 1.00 73.69 612 ILE A C 1
ATOM 4910 O O . ILE A 1 612 ? 4.357 -17.345 -2.858 1.00 73.69 612 ILE A O 1
ATOM 4914 N N . ASN A 1 613 ? 2.948 -15.621 -3.119 1.00 62.72 613 ASN A N 1
ATOM 4915 C CA . ASN A 1 613 ? 3.539 -14.816 -2.051 1.00 62.72 613 ASN A CA 1
ATOM 4916 C C . ASN A 1 613 ? 3.253 -15.420 -0.669 1.00 62.72 613 ASN A C 1
ATOM 4918 O O . ASN A 1 613 ? 4.179 -15.507 0.135 1.00 62.72 613 ASN A O 1
ATOM 4922 N N . HIS A 1 614 ? 2.029 -15.908 -0.425 1.00 68.75 614 HIS A N 1
ATOM 4923 C CA . HIS A 1 614 ? 1.690 -16.642 0.802 1.00 68.75 614 HIS A CA 1
ATOM 4924 C C . HIS A 1 614 ? 2.581 -17.883 0.966 1.00 68.75 614 HIS A C 1
ATOM 4926 O O . HIS A 1 614 ? 3.164 -18.097 2.029 1.00 68.75 614 HIS A O 1
ATOM 4932 N N . LEU A 1 615 ? 2.772 -18.660 -0.107 1.00 79.12 615 LEU A N 1
ATOM 4933 C CA . LEU A 1 615 ? 3.675 -19.813 -0.088 1.00 79.12 615 LEU A CA 1
ATOM 4934 C C . LEU A 1 615 ? 5.133 -19.406 0.188 1.00 79.12 615 LEU A C 1
ATOM 4936 O O . LEU A 1 615 ? 5.808 -20.065 0.977 1.00 79.12 615 LEU A O 1
ATOM 4940 N N . ARG A 1 616 ? 5.617 -18.313 -0.421 1.00 70.50 616 ARG A N 1
ATOM 4941 C CA . ARG A 1 616 ? 6.978 -17.793 -0.200 1.00 70.50 616 ARG A CA 1
ATOM 4942 C C . ARG A 1 616 ? 7.206 -17.421 1.267 1.00 70.50 616 ARG A C 1
ATOM 4944 O O . ARG A 1 616 ? 8.189 -17.871 1.846 1.00 70.50 616 ARG A O 1
ATOM 4951 N N . GLN A 1 617 ? 6.275 -16.687 1.874 1.00 66.56 617 GLN A N 1
ATOM 4952 C CA . GLN A 1 617 ? 6.344 -16.291 3.286 1.00 66.56 617 GLN A CA 1
ATOM 4953 C C . GLN A 1 617 ? 6.307 -17.502 4.228 1.00 66.56 617 GLN A C 1
ATOM 4955 O O . GLN A 1 617 ? 7.115 -17.598 5.152 1.00 66.56 617 GLN A O 1
ATOM 4960 N N . ASN A 1 618 ? 5.418 -18.466 3.974 1.00 70.69 618 ASN A N 1
ATOM 4961 C CA . ASN A 1 618 ? 5.340 -19.685 4.781 1.00 70.69 618 ASN A CA 1
ATOM 4962 C C . ASN A 1 618 ? 6.626 -20.515 4.685 1.00 70.69 618 ASN A C 1
ATOM 4964 O O . ASN A 1 618 ? 7.105 -21.036 5.692 1.00 70.69 618 ASN A O 1
ATOM 4968 N N . LEU A 1 619 ? 7.229 -20.595 3.497 1.00 76.00 619 LEU A N 1
ATOM 4969 C CA . LEU A 1 619 ? 8.481 -21.319 3.301 1.00 76.00 619 LEU A CA 1
ATOM 4970 C C . LEU A 1 619 ? 9.680 -20.616 3.954 1.00 76.00 619 LEU A C 1
ATOM 4972 O O . LEU A 1 619 ? 10.580 -21.283 4.461 1.00 76.00 619 LEU A O 1
ATOM 4976 N N . GLU A 1 620 ? 9.711 -19.283 3.965 1.00 65.75 620 GLU A N 1
ATOM 4977 C CA . GLU A 1 620 ? 10.726 -18.507 4.692 1.00 65.75 620 GLU A CA 1
ATOM 4978 C C . GLU A 1 620 ? 10.680 -18.770 6.204 1.00 65.75 620 GLU A C 1
ATOM 4980 O O . GLU A 1 620 ? 11.735 -18.865 6.827 1.00 65.75 620 GLU A O 1
ATOM 4985 N N . ARG A 1 621 ? 9.483 -18.971 6.771 1.00 61.97 621 ARG A N 1
ATOM 4986 C CA . ARG A 1 621 ? 9.279 -19.315 8.191 1.00 61.97 621 ARG A CA 1
ATOM 4987 C C . ARG A 1 621 ? 9.497 -20.798 8.505 1.00 61.97 621 ARG A C 1
ATOM 4989 O O . ARG A 1 621 ? 9.749 -21.151 9.655 1.00 61.97 621 ARG A O 1
ATOM 4996 N N . SER A 1 622 ? 9.383 -21.669 7.506 1.00 71.25 622 SER A N 1
ATOM 4997 C CA . SER A 1 622 ? 9.530 -23.111 7.686 1.00 71.25 622 SER A CA 1
ATOM 4998 C C . SER A 1 622 ? 10.995 -23.520 7.863 1.00 71.25 622 SER A C 1
ATOM 5000 O O . SER A 1 622 ? 11.873 -23.101 7.102 1.00 71.25 622 SER A O 1
ATOM 5002 N N . GLN A 1 623 ? 11.241 -24.408 8.830 1.00 72.12 623 GLN A N 1
ATOM 5003 C CA . GLN A 1 623 ? 12.534 -25.078 9.020 1.00 72.12 623 GLN A CA 1
ATOM 5004 C C . GLN A 1 623 ? 12.791 -26.168 7.964 1.00 72.12 623 GLN A C 1
ATOM 5006 O O . GLN A 1 623 ? 13.891 -26.721 7.894 1.00 72.12 623 GLN A O 1
ATOM 5011 N N . GLU A 1 624 ? 11.799 -26.479 7.125 1.00 75.88 624 GLU A N 1
ATOM 5012 C CA . GLU A 1 624 ? 11.928 -27.499 6.095 1.00 75.88 624 GLU A CA 1
ATOM 5013 C C . GLU A 1 624 ? 12.956 -27.108 5.025 1.00 75.88 624 GLU A C 1
ATOM 5015 O O . GLU A 1 624 ? 12.977 -26.000 4.459 1.00 75.88 624 GLU A O 1
ATOM 5020 N N . LYS A 1 625 ? 13.816 -28.077 4.708 1.00 81.44 625 LYS A N 1
ATOM 5021 C CA . LYS A 1 625 ? 14.813 -27.972 3.646 1.00 81.44 625 LYS A CA 1
ATOM 5022 C C . LYS A 1 625 ? 14.176 -28.359 2.314 1.00 81.44 625 LYS A C 1
ATOM 5024 O O . LYS A 1 625 ? 14.334 -29.478 1.845 1.00 81.44 625 LYS A O 1
ATOM 5029 N N . LEU A 1 626 ? 13.487 -27.406 1.689 1.00 87.69 626 LEU A N 1
ATOM 5030 C CA . LEU A 1 626 ? 12.930 -27.543 0.336 1.00 87.69 626 LEU A CA 1
ATOM 5031 C C . LEU A 1 626 ? 13.732 -26.695 -0.676 1.00 87.69 626 LEU A C 1
ATOM 5033 O O . LEU A 1 626 ? 13.220 -25.694 -1.181 1.00 87.69 626 LEU A O 1
ATOM 5037 N N . PRO A 1 627 ? 15.006 -27.033 -0.966 1.00 86.06 627 PRO A N 1
ATOM 5038 C CA . PRO A 1 627 ? 15.910 -26.178 -1.741 1.00 86.06 627 PRO A CA 1
ATOM 5039 C C . PRO A 1 627 ? 15.422 -25.931 -3.170 1.00 86.06 627 PRO A C 1
ATOM 5041 O O . PRO A 1 627 ? 15.528 -24.813 -3.669 1.00 86.06 627 PRO A O 1
ATOM 5044 N N . VAL A 1 628 ? 14.828 -26.944 -3.807 1.00 89.06 628 VAL A N 1
ATOM 5045 C CA . VAL A 1 628 ? 14.249 -26.825 -5.152 1.00 89.06 628 VAL A CA 1
ATOM 5046 C C . VAL A 1 628 ? 13.052 -25.873 -5.153 1.00 89.06 628 VAL A C 1
ATOM 5048 O O . VAL A 1 628 ? 12.964 -25.012 -6.024 1.00 89.06 628 VAL A O 1
ATOM 5051 N N . LEU A 1 629 ? 12.163 -25.968 -4.158 1.00 88.19 629 LEU A N 1
ATOM 5052 C CA . LEU A 1 629 ? 11.020 -25.059 -4.042 1.00 88.19 629 LEU A CA 1
ATOM 5053 C C . LEU A 1 629 ? 11.478 -23.623 -3.754 1.00 88.19 629 LEU A C 1
ATOM 5055 O O . LEU A 1 629 ? 10.967 -22.686 -4.362 1.00 88.19 629 LEU A O 1
ATOM 5059 N N . ARG A 1 630 ? 12.481 -23.438 -2.883 1.00 85.00 630 ARG A N 1
ATOM 5060 C CA . ARG A 1 630 ? 13.079 -22.119 -2.609 1.00 85.00 630 ARG A CA 1
ATOM 5061 C C . ARG A 1 630 ? 13.704 -21.517 -3.869 1.00 85.00 630 ARG A C 1
ATOM 5063 O O . ARG A 1 630 ? 13.488 -20.341 -4.151 1.00 85.00 630 ARG A O 1
ATOM 5070 N N . LEU A 1 631 ? 14.427 -22.325 -4.646 1.00 85.38 631 LEU A N 1
ATOM 5071 C CA . LEU A 1 631 ? 14.993 -21.917 -5.930 1.00 85.38 631 LEU A CA 1
ATOM 5072 C C . LEU A 1 631 ? 13.894 -21.522 -6.930 1.00 85.38 631 LEU A C 1
ATOM 5074 O O . LEU A 1 631 ? 13.977 -20.455 -7.536 1.00 85.38 631 LEU A O 1
ATOM 5078 N N . PHE A 1 632 ? 12.842 -22.337 -7.057 1.00 88.50 632 PHE A N 1
ATOM 5079 C CA . PHE A 1 632 ? 11.689 -22.039 -7.908 1.00 88.50 632 PHE A CA 1
ATOM 5080 C C . PHE A 1 632 ? 11.023 -20.719 -7.513 1.00 88.50 632 PHE A C 1
ATOM 5082 O O . PHE A 1 632 ? 10.885 -19.838 -8.352 1.00 88.50 632 PHE A O 1
ATOM 5089 N N . LEU A 1 633 ? 10.672 -20.533 -6.237 1.00 81.94 633 LEU A N 1
ATOM 5090 C CA . LEU A 1 633 ? 9.981 -19.328 -5.759 1.00 81.94 633 LEU A CA 1
ATOM 5091 C C . LEU A 1 633 ? 10.820 -18.051 -5.885 1.00 81.94 633 LEU A C 1
ATOM 5093 O O . LEU A 1 633 ? 10.243 -16.961 -5.996 1.00 81.94 633 LEU A O 1
ATOM 5097 N N . LYS A 1 634 ? 12.153 -18.183 -5.865 1.00 79.19 634 LYS A N 1
ATOM 5098 C CA . LYS A 1 634 ? 13.100 -17.092 -6.118 1.00 79.19 634 LYS A CA 1
ATOM 5099 C C . LYS A 1 634 ? 13.070 -16.649 -7.583 1.00 79.19 634 LYS A C 1
ATOM 5101 O O . LYS A 1 634 ? 13.031 -15.451 -7.848 1.00 79.19 634 LYS A O 1
ATOM 5106 N N . GLU A 1 635 ? 13.052 -17.590 -8.525 1.00 81.69 635 GLU A N 1
ATOM 5107 C CA . GLU A 1 635 ? 13.102 -17.296 -9.967 1.00 81.69 635 GLU A CA 1
ATOM 5108 C C . GLU A 1 635 ? 11.720 -17.285 -10.652 1.00 81.69 635 GLU A C 1
ATOM 5110 O O . GLU A 1 635 ? 11.634 -16.976 -11.834 1.00 81.69 635 GLU A O 1
ATOM 5115 N N . GLU A 1 636 ? 10.632 -17.563 -9.926 1.00 83.94 636 GLU A N 1
ATOM 5116 C CA . GLU A 1 636 ? 9.267 -17.778 -10.441 1.00 83.94 636 GLU A CA 1
ATOM 5117 C C . GLU A 1 636 ? 8.805 -16.731 -11.468 1.00 83.94 636 GLU A C 1
ATOM 5119 O O . GLU A 1 636 ? 8.324 -17.078 -12.546 1.00 83.94 636 GLU A O 1
ATOM 5124 N N . HIS A 1 637 ? 9.030 -15.451 -11.176 1.00 76.75 637 HIS A N 1
ATOM 5125 C CA . HIS A 1 637 ? 8.697 -14.335 -12.058 1.00 76.75 637 HIS A CA 1
ATOM 5126 C C . HIS A 1 637 ? 9.457 -14.366 -13.396 1.00 76.75 637 HIS A C 1
ATOM 5128 O O . HIS A 1 637 ? 8.869 -14.079 -14.438 1.00 76.75 637 HIS A O 1
ATOM 5134 N N . HIS A 1 638 ? 10.735 -14.762 -13.395 1.00 81.31 638 HIS A N 1
ATOM 5135 C CA . HIS A 1 638 ? 11.504 -14.975 -14.622 1.00 81.31 638 HIS A CA 1
ATOM 5136 C C . HIS A 1 638 ? 11.034 -16.235 -15.354 1.00 81.31 638 HIS A C 1
ATOM 5138 O O . HIS A 1 638 ? 10.897 -16.217 -16.576 1.00 81.31 638 HIS A O 1
ATOM 5144 N N . LEU A 1 639 ? 10.738 -17.315 -14.620 1.00 87.25 639 LEU A N 1
ATOM 5145 C CA . LEU A 1 639 ? 10.284 -18.585 -15.197 1.00 87.25 639 LEU A CA 1
ATOM 5146 C C . LEU A 1 639 ? 8.973 -18.435 -15.977 1.00 87.25 639 LEU A C 1
ATOM 5148 O O . LEU A 1 639 ? 8.826 -19.040 -17.039 1.00 87.25 639 LEU A O 1
ATOM 5152 N N . ARG A 1 640 ? 8.051 -17.579 -15.512 1.00 85.19 640 ARG A N 1
ATOM 5153 C CA . ARG A 1 640 ? 6.833 -17.241 -16.268 1.00 85.19 640 ARG A CA 1
ATOM 5154 C C . ARG A 1 640 ? 7.134 -16.692 -17.656 1.00 85.19 640 ARG A C 1
ATOM 5156 O O . ARG A 1 640 ? 6.407 -17.013 -18.584 1.00 85.19 640 ARG A O 1
ATOM 5163 N N . ALA A 1 641 ? 8.184 -15.887 -17.802 1.00 88.62 641 ALA A N 1
ATOM 5164 C CA . ALA A 1 641 ? 8.532 -15.275 -19.078 1.00 88.62 641 ALA A CA 1
ATOM 5165 C C . ALA A 1 641 ? 9.260 -16.243 -20.027 1.00 88.62 641 ALA A C 1
ATOM 5167 O O . ALA A 1 641 ? 9.127 -16.128 -21.243 1.00 88.62 641 ALA A O 1
ATOM 5168 N N . ILE A 1 642 ? 9.979 -17.237 -19.491 1.00 93.38 642 ILE A N 1
ATOM 5169 C CA . ILE A 1 642 ? 10.703 -18.252 -20.282 1.00 93.38 642 ILE A CA 1
ATOM 5170 C C . ILE A 1 642 ? 9.759 -19.029 -21.210 1.00 93.38 642 ILE A C 1
ATOM 5172 O O . ILE A 1 642 ? 10.149 -19.376 -22.325 1.00 93.38 642 ILE A O 1
ATOM 5176 N N . ARG A 1 643 ? 8.496 -19.243 -20.807 1.00 91.75 643 ARG A N 1
ATOM 5177 C CA . ARG A 1 643 ? 7.490 -19.931 -21.640 1.00 91.75 643 ARG A CA 1
ATOM 5178 C C . ARG A 1 643 ? 7.277 -19.273 -23.007 1.00 91.75 643 ARG A C 1
ATOM 5180 O O . ARG A 1 643 ? 6.854 -19.947 -23.937 1.00 91.75 643 ARG A O 1
ATOM 5187 N N . PHE A 1 644 ? 7.584 -17.981 -23.125 1.00 95.00 644 PHE A N 1
ATOM 5188 C CA . PHE A 1 644 ? 7.390 -17.197 -24.341 1.00 95.00 644 PHE A CA 1
ATOM 5189 C C . PHE A 1 644 ? 8.583 -17.229 -25.299 1.00 95.00 644 PHE A C 1
ATOM 5191 O O . PHE A 1 644 ? 8.471 -16.697 -26.400 1.00 95.00 644 PHE A O 1
ATOM 5198 N N . ILE A 1 645 ? 9.708 -17.865 -24.944 1.00 96.38 645 ILE A N 1
ATOM 5199 C CA . ILE A 1 645 ? 10.880 -17.971 -25.832 1.00 96.38 645 ILE A CA 1
ATOM 5200 C C . ILE A 1 645 ? 10.504 -18.502 -27.231 1.00 96.38 645 ILE A C 1
ATOM 5202 O O . ILE A 1 645 ? 10.907 -17.871 -28.211 1.00 96.38 645 ILE A O 1
ATOM 5206 N N . PRO A 1 646 ? 9.710 -19.586 -27.384 1.00 97.12 646 PRO A N 1
ATOM 5207 C CA . PRO A 1 646 ? 9.325 -20.076 -28.707 1.00 97.12 646 PRO A CA 1
ATOM 5208 C C . PRO A 1 646 ? 8.531 -19.043 -29.517 1.00 97.12 646 PRO A C 1
ATOM 5210 O O . PRO A 1 646 ? 8.834 -18.840 -30.693 1.00 97.12 646 PRO A O 1
ATOM 5213 N N . SER A 1 647 ? 7.570 -18.358 -28.887 1.00 96.94 647 SER A N 1
ATOM 5214 C CA . SER A 1 647 ? 6.766 -17.304 -29.518 1.00 96.94 647 SER A CA 1
ATOM 5215 C C . SER A 1 647 ? 7.626 -16.108 -29.926 1.00 96.94 647 SER A C 1
ATOM 5217 O O . SER A 1 647 ? 7.556 -15.665 -31.069 1.00 96.94 647 SER A O 1
ATOM 5219 N N . ILE A 1 648 ? 8.524 -15.639 -29.053 1.00 96.75 648 ILE A N 1
ATOM 5220 C CA . ILE A 1 648 ? 9.464 -14.549 -29.364 1.00 96.75 648 ILE A CA 1
ATOM 5221 C C . ILE A 1 648 ? 10.339 -14.929 -30.563 1.00 96.75 648 ILE A C 1
ATOM 5223 O O . ILE A 1 648 ? 10.439 -14.173 -31.526 1.00 96.75 648 ILE A O 1
ATOM 5227 N N . MET A 1 649 ? 10.931 -16.126 -30.563 1.00 96.50 649 MET A N 1
ATOM 5228 C CA . MET A 1 649 ? 11.753 -16.590 -31.685 1.00 96.50 649 MET A CA 1
ATOM 5229 C C . MET A 1 649 ? 10.939 -16.737 -32.977 1.00 96.50 649 MET A C 1
ATOM 5231 O O . MET A 1 649 ? 11.449 -16.453 -34.063 1.00 96.50 649 MET A O 1
ATOM 5235 N N . ARG A 1 650 ? 9.680 -17.182 -32.886 1.00 97.12 650 ARG A N 1
ATOM 5236 C CA . ARG A 1 650 ? 8.769 -17.296 -34.031 1.00 97.12 650 ARG A CA 1
ATOM 5237 C C . ARG A 1 650 ? 8.429 -15.921 -34.606 1.00 97.12 650 ARG A C 1
ATOM 5239 O O . ARG A 1 650 ? 8.524 -15.763 -35.823 1.00 97.12 650 ARG A O 1
ATOM 5246 N N . LEU A 1 651 ? 8.127 -14.944 -33.751 1.00 96.88 651 LEU A N 1
ATOM 5247 C CA . LEU A 1 651 ? 7.888 -13.548 -34.122 1.00 96.88 651 LEU A CA 1
ATOM 5248 C C . LEU A 1 651 ? 9.103 -12.956 -34.835 1.00 96.88 651 LEU A C 1
ATOM 5250 O O . LEU A 1 651 ? 8.991 -12.456 -35.952 1.00 96.88 651 LEU A O 1
ATOM 5254 N N . GLN A 1 652 ? 10.285 -13.084 -34.231 1.00 94.56 652 GLN A N 1
ATOM 5255 C CA . GLN A 1 652 ? 11.529 -12.569 -34.799 1.00 94.56 652 GLN A CA 1
ATOM 5256 C C . GLN A 1 652 ? 11.833 -13.209 -36.158 1.00 94.56 652 GLN A C 1
ATOM 5258 O O . GLN A 1 652 ? 12.155 -12.499 -37.107 1.00 94.56 652 GLN A O 1
ATOM 5263 N N . ARG A 1 653 ? 11.669 -14.532 -36.303 1.00 95.06 653 ARG A N 1
ATOM 5264 C CA . ARG A 1 653 ? 11.832 -15.212 -37.601 1.00 95.06 653 ARG A CA 1
ATOM 5265 C C . ARG A 1 653 ? 10.829 -14.717 -38.637 1.00 95.06 653 ARG A C 1
ATOM 5267 O O . ARG A 1 653 ? 11.224 -14.506 -39.779 1.00 95.06 653 ARG A O 1
ATOM 5274 N N . MET A 1 654 ? 9.565 -14.532 -38.254 1.00 95.19 654 MET A N 1
ATOM 5275 C CA . MET A 1 654 ? 8.525 -14.017 -39.147 1.00 95.19 654 MET A CA 1
ATOM 5276 C C . MET A 1 654 ? 8.894 -12.622 -39.668 1.00 95.19 654 MET A C 1
ATOM 5278 O O . MET A 1 654 ? 8.867 -12.392 -40.878 1.00 95.19 654 MET A O 1
ATOM 5282 N N . LEU A 1 655 ? 9.323 -11.725 -38.777 1.00 93.69 655 LEU A N 1
ATOM 5283 C CA . LEU A 1 655 ? 9.752 -10.371 -39.133 1.00 93.69 655 LEU A CA 1
ATOM 5284 C C . LEU A 1 655 ? 11.035 -10.372 -39.973 1.00 93.69 655 LEU A C 1
ATOM 5286 O O . LEU A 1 655 ? 11.102 -9.691 -40.993 1.00 93.69 655 LEU A O 1
ATOM 5290 N N . MET A 1 656 ? 12.030 -11.184 -39.610 1.00 90.88 656 MET A N 1
ATOM 5291 C CA . MET A 1 656 ? 13.275 -11.315 -40.375 1.00 90.88 656 MET A CA 1
ATOM 5292 C C . MET A 1 656 ? 13.045 -11.883 -41.779 1.00 90.88 656 MET A C 1
ATOM 5294 O O . MET A 1 656 ? 13.714 -11.464 -42.718 1.00 90.88 656 MET A O 1
ATOM 5298 N N . GLN A 1 657 ? 12.108 -12.819 -41.954 1.00 91.31 657 GLN A N 1
ATOM 5299 C CA . GLN A 1 657 ? 11.755 -13.348 -43.276 1.00 91.31 657 GLN A CA 1
ATOM 5300 C C . GLN A 1 657 ? 11.032 -12.308 -44.137 1.00 91.31 657 GLN A C 1
ATOM 5302 O O . GLN A 1 657 ? 11.258 -12.252 -45.346 1.00 91.31 657 GLN A O 1
ATOM 5307 N N . LYS A 1 658 ? 10.174 -11.486 -43.523 1.00 90.38 658 LYS A N 1
ATOM 5308 C CA . LYS A 1 658 ? 9.413 -10.451 -44.228 1.00 90.38 658 LYS A CA 1
ATOM 5309 C C . LYS A 1 658 ? 10.291 -9.267 -44.635 1.00 90.38 658 LYS A C 1
ATOM 5311 O O . LYS A 1 658 ? 10.277 -8.881 -45.803 1.00 90.38 658 LYS A O 1
ATOM 5316 N N . TYR A 1 659 ? 11.083 -8.751 -43.698 1.00 90.50 659 TYR A N 1
ATOM 5317 C CA . TYR A 1 659 ? 11.825 -7.493 -43.837 1.00 90.50 659 TYR A CA 1
ATOM 5318 C C . TYR A 1 659 ? 13.332 -7.668 -44.063 1.00 90.50 659 TYR A C 1
ATOM 5320 O O . TYR A 1 659 ? 14.034 -6.695 -44.339 1.00 90.50 659 TYR A O 1
ATOM 5328 N N . GLY A 1 660 ? 13.857 -8.894 -43.980 1.00 81.50 660 GLY A N 1
ATOM 5329 C CA . GLY A 1 660 ? 15.278 -9.171 -44.175 1.00 81.50 660 GLY A CA 1
ATOM 5330 C C . GLY A 1 660 ? 15.784 -8.637 -45.516 1.00 81.50 660 GLY A C 1
ATOM 5331 O O . GLY A 1 660 ? 15.325 -9.069 -46.571 1.00 81.50 660 GLY A O 1
ATOM 5332 N N . ARG A 1 661 ? 16.749 -7.705 -45.462 1.00 81.00 661 ARG A N 1
ATOM 5333 C CA . ARG A 1 661 ? 17.335 -6.989 -46.618 1.00 81.00 661 ARG A CA 1
ATOM 5334 C C . ARG A 1 661 ? 16.356 -6.116 -47.423 1.00 81.00 661 ARG A C 1
ATOM 5336 O O . ARG A 1 661 ? 16.719 -5.680 -48.510 1.00 81.00 661 ARG A O 1
ATOM 5343 N N . LYS A 1 662 ? 15.141 -5.881 -46.920 1.00 85.50 662 LYS A N 1
ATOM 5344 C CA . LYS A 1 662 ? 14.094 -5.088 -47.590 1.00 85.50 662 LYS A CA 1
ATOM 5345 C C . LYS A 1 662 ? 13.685 -3.831 -46.829 1.00 85.50 662 LYS A C 1
ATOM 5347 O O . LYS A 1 662 ? 13.048 -2.981 -47.427 1.00 85.50 662 LYS A O 1
ATOM 5352 N N . LEU A 1 663 ? 14.003 -3.763 -45.540 1.00 87.19 663 LEU A N 1
ATOM 5353 C CA . LEU A 1 663 ? 13.681 -2.645 -44.664 1.00 87.19 663 LEU A CA 1
ATOM 5354 C C . LEU A 1 663 ? 14.987 -2.057 -44.145 1.00 87.19 663 LEU A C 1
ATOM 5356 O O . LEU A 1 663 ? 15.777 -2.778 -43.518 1.00 87.19 663 LEU A O 1
ATOM 5360 N N . ASP A 1 664 ? 15.227 -0.781 -44.423 1.00 86.94 664 ASP A N 1
ATOM 5361 C CA . ASP A 1 664 ? 16.356 -0.080 -43.827 1.00 86.94 664 ASP A CA 1
ATOM 5362 C C . ASP A 1 664 ? 16.030 0.420 -42.407 1.00 86.94 664 ASP A C 1
ATOM 5364 O O . ASP A 1 664 ? 14.913 0.310 -41.896 1.00 86.94 664 ASP A O 1
ATOM 5368 N N . ARG A 1 665 ? 17.049 0.929 -41.712 1.00 81.56 665 ARG A N 1
ATOM 5369 C CA . ARG A 1 665 ? 16.915 1.370 -40.319 1.00 81.56 665 ARG A CA 1
ATOM 5370 C C . ARG A 1 665 ? 16.007 2.594 -40.163 1.00 81.56 665 ARG A C 1
ATOM 5372 O O . ARG A 1 665 ? 15.284 2.677 -39.167 1.00 81.56 665 ARG A O 1
ATOM 5379 N N . ALA A 1 666 ? 16.083 3.558 -41.079 1.00 83.44 666 ALA A N 1
ATOM 5380 C CA . ALA A 1 666 ? 15.282 4.775 -40.990 1.00 83.44 666 ALA A CA 1
ATOM 5381 C C . ALA A 1 666 ? 13.802 4.433 -41.197 1.00 83.44 666 ALA A C 1
ATOM 5383 O O . ALA A 1 666 ? 12.953 4.864 -40.416 1.00 83.44 666 ALA A O 1
ATOM 5384 N N . GLU A 1 667 ? 13.519 3.559 -42.161 1.00 87.94 667 GLU A N 1
ATOM 5385 C CA . GLU A 1 667 ? 12.188 3.011 -42.409 1.00 87.94 667 GLU A CA 1
ATOM 5386 C C . GLU A 1 667 ? 11.665 2.223 -41.199 1.00 87.94 667 GLU A C 1
ATOM 5388 O O . GLU A 1 667 ? 10.552 2.474 -40.740 1.00 87.94 667 GLU A O 1
ATOM 5393 N N . ALA A 1 668 ? 12.476 1.335 -40.608 1.00 86.31 668 ALA A N 1
ATOM 5394 C CA . ALA A 1 668 ? 12.084 0.555 -39.428 1.00 86.31 668 ALA A CA 1
ATOM 5395 C C . ALA A 1 668 ? 11.766 1.422 -38.198 1.00 86.31 668 ALA A C 1
ATOM 5397 O O . ALA A 1 668 ? 10.938 1.048 -37.366 1.00 86.31 668 ALA A O 1
ATOM 5398 N N . THR A 1 669 ? 12.414 2.581 -38.073 1.00 85.81 669 THR A N 1
ATOM 5399 C CA . THR A 1 669 ? 12.165 3.522 -36.970 1.00 85.81 669 THR A CA 1
ATOM 5400 C C . THR A 1 669 ? 10.785 4.173 -37.091 1.00 85.81 669 THR A C 1
ATOM 5402 O O . THR A 1 669 ? 10.145 4.445 -36.078 1.00 85.81 669 THR A O 1
ATOM 5405 N N . ILE A 1 670 ? 10.312 4.391 -38.321 1.00 90.75 670 ILE A N 1
ATOM 5406 C CA . ILE A 1 670 ? 9.038 5.063 -38.613 1.00 90.75 670 ILE A CA 1
ATOM 5407 C C . ILE A 1 670 ? 7.885 4.055 -38.721 1.00 90.75 670 ILE A C 1
ATOM 5409 O O . ILE A 1 670 ? 6.764 4.376 -38.333 1.00 90.75 670 ILE A O 1
ATOM 5413 N N . LEU A 1 671 ? 8.154 2.842 -39.213 1.00 92.19 671 LEU A N 1
ATOM 5414 C CA . LEU A 1 671 ? 7.153 1.795 -39.405 1.00 92.19 671 LEU A CA 1
ATOM 5415 C C . LEU A 1 671 ? 6.565 1.337 -38.064 1.00 92.19 671 LEU A C 1
ATOM 5417 O O . LEU A 1 671 ? 7.287 0.818 -37.201 1.00 92.19 671 LEU A O 1
ATOM 5421 N N . LYS A 1 672 ? 5.250 1.502 -37.895 1.00 94.25 672 LYS A N 1
ATOM 5422 C CA . LYS A 1 672 ? 4.548 1.160 -36.654 1.00 94.25 672 LYS A CA 1
ATOM 5423 C C . LYS A 1 672 ? 3.991 -0.257 -36.684 1.00 94.25 672 LYS A C 1
ATOM 5425 O O . LYS A 1 672 ? 3.719 -0.825 -37.740 1.00 94.25 672 LYS A O 1
ATOM 5430 N N . ILE A 1 673 ? 3.748 -0.816 -35.500 1.00 94.62 673 ILE A N 1
ATOM 5431 C CA . ILE A 1 673 ? 3.091 -2.121 -35.344 1.00 94.62 673 ILE A CA 1
ATOM 5432 C C . ILE A 1 673 ? 1.716 -2.144 -36.032 1.00 94.62 673 ILE A C 1
ATOM 5434 O O . ILE A 1 673 ? 1.385 -3.149 -36.660 1.00 94.62 673 ILE A O 1
ATOM 5438 N N . GLN A 1 674 ? 0.943 -1.053 -35.977 1.00 94.94 674 GLN A N 1
ATOM 5439 C CA . GLN A 1 674 ? -0.351 -0.950 -36.665 1.00 94.94 674 GLN A CA 1
ATOM 5440 C C . GLN A 1 674 ? -0.233 -1.149 -38.183 1.00 94.94 674 GLN A C 1
ATOM 5442 O O . GLN A 1 674 ? -1.049 -1.855 -38.777 1.00 94.94 674 GLN A O 1
ATOM 5447 N N . ASP A 1 675 ? 0.792 -0.565 -38.803 1.00 94.94 675 ASP A N 1
ATOM 5448 C CA . ASP A 1 675 ? 1.032 -0.696 -40.242 1.00 94.94 675 ASP A CA 1
ATOM 5449 C C . ASP A 1 675 ? 1.381 -2.150 -40.583 1.00 94.94 675 ASP A C 1
ATOM 5451 O O . ASP A 1 675 ? 0.821 -2.745 -41.506 1.00 94.94 675 ASP A O 1
ATOM 5455 N N . VAL A 1 676 ? 2.229 -2.778 -39.760 1.00 94.31 676 VAL A N 1
ATOM 5456 C CA . VAL A 1 676 ? 2.583 -4.195 -39.907 1.00 94.31 676 VAL A CA 1
ATOM 5457 C C . VAL A 1 676 ? 1.359 -5.096 -39.748 1.00 94.31 676 VAL A C 1
ATOM 5459 O O . VAL A 1 676 ? 1.222 -6.045 -40.517 1.00 94.31 676 VAL A O 1
ATOM 5462 N N . LYS A 1 677 ? 0.432 -4.802 -38.825 1.00 94.88 677 LYS A N 1
ATOM 5463 C CA . LYS A 1 677 ? -0.833 -5.550 -38.701 1.00 94.88 677 LYS A CA 1
ATOM 5464 C C . LYS A 1 677 ? -1.631 -5.522 -40.007 1.00 94.88 677 LYS A C 1
ATOM 5466 O O . LYS A 1 677 ? -2.034 -6.580 -40.483 1.00 94.88 677 LYS A O 1
ATOM 5471 N N . GLN A 1 678 ? -1.774 -4.356 -40.640 1.00 94.50 678 GLN A N 1
ATOM 5472 C CA . GLN A 1 678 ? -2.456 -4.245 -41.938 1.00 94.50 678 GLN A CA 1
ATOM 5473 C C . GLN A 1 678 ? -1.744 -5.050 -43.036 1.00 94.50 678 GLN A C 1
ATOM 5475 O O . GLN A 1 678 ? -2.385 -5.664 -43.892 1.00 94.50 678 GLN A O 1
ATOM 5480 N N . GLU A 1 679 ? -0.409 -5.085 -43.026 1.00 93.75 679 GLU A N 1
ATOM 5481 C CA . GLU A 1 679 ? 0.343 -5.931 -43.953 1.00 93.75 679 GLU A CA 1
ATOM 5482 C C . GLU A 1 679 ? 0.165 -7.429 -43.659 1.00 93.75 679 GLU A C 1
ATOM 5484 O O . GLU A 1 679 ? 0.101 -8.231 -44.589 1.00 93.75 679 GLU A O 1
ATOM 5489 N N . MET A 1 680 ? 0.094 -7.831 -42.388 1.00 94.50 680 MET A N 1
ATOM 5490 C CA . MET A 1 680 ? -0.133 -9.227 -41.994 1.00 94.50 680 MET A CA 1
ATOM 5491 C C . MET A 1 680 ? -1.562 -9.689 -42.294 1.00 94.50 680 MET A C 1
ATOM 5493 O O . MET A 1 680 ? -1.766 -10.865 -42.594 1.00 94.50 680 MET A O 1
ATOM 5497 N N . GLU A 1 681 ? -2.540 -8.784 -42.267 1.00 94.00 681 GLU A N 1
ATOM 5498 C CA . GLU A 1 681 ? -3.914 -9.056 -42.695 1.00 94.00 681 GLU A CA 1
ATOM 5499 C C . GLU A 1 681 ? -3.963 -9.415 -44.187 1.00 94.00 681 GLU A C 1
ATOM 5501 O O . GLU A 1 681 ? -4.529 -10.445 -44.561 1.00 94.00 681 GLU A O 1
ATOM 5506 N N . LYS A 1 682 ? -3.258 -8.648 -45.034 1.00 92.81 682 LYS A N 1
ATOM 5507 C CA . LYS A 1 682 ? -3.103 -8.956 -46.469 1.00 92.81 682 LYS A CA 1
ATOM 5508 C C . LYS A 1 682 ? -2.430 -10.312 -46.701 1.00 92.81 682 LYS A C 1
ATOM 5510 O O . LYS A 1 682 ? -2.844 -11.057 -47.589 1.00 92.81 682 LYS A O 1
ATOM 5515 N N . ASP A 1 683 ? -1.450 -10.655 -45.867 1.00 91.12 683 ASP A N 1
ATOM 5516 C CA . ASP A 1 683 ? -0.740 -11.940 -45.914 1.00 91.12 683 ASP A CA 1
ATOM 5517 C C . ASP A 1 683 ? -1.527 -13.106 -45.278 1.00 91.12 683 ASP A C 1
ATOM 5519 O O . ASP A 1 683 ? -1.034 -14.238 -45.275 1.00 91.12 683 ASP A O 1
ATOM 5523 N N . ARG A 1 684 ? -2.733 -12.860 -44.736 1.00 93.06 684 ARG A N 1
ATOM 5524 C CA . ARG A 1 684 ? -3.551 -13.824 -43.969 1.00 93.06 684 ARG A CA 1
ATOM 5525 C C . ARG A 1 684 ? -2.812 -14.441 -42.771 1.00 93.06 684 ARG A C 1
ATOM 5527 O O . ARG A 1 684 ? -2.980 -15.620 -42.467 1.00 93.06 684 ARG A O 1
ATOM 5534 N N . LYS A 1 685 ? -1.975 -13.644 -42.102 1.00 93.75 685 LYS A N 1
ATOM 5535 C CA . LYS A 1 685 ? -1.181 -14.022 -40.917 1.00 93.75 685 LYS A CA 1
ATOM 5536 C C . LYS A 1 685 ? -1.479 -13.170 -39.684 1.00 93.75 685 LYS A C 1
ATOM 5538 O O . LYS A 1 685 ? -0.751 -13.273 -38.700 1.00 93.75 685 LYS A O 1
ATOM 5543 N N . ILE A 1 686 ? -2.510 -12.325 -39.731 1.00 95.00 686 ILE A N 1
ATOM 5544 C CA . ILE A 1 686 ? -2.836 -11.395 -38.644 1.00 95.00 686 ILE A CA 1
ATOM 5545 C C . ILE A 1 686 ? -3.057 -12.118 -37.311 1.00 95.00 686 ILE A C 1
ATOM 5547 O O . ILE A 1 686 ? -2.407 -11.756 -36.340 1.00 95.00 686 ILE A O 1
ATOM 5551 N N . ASP A 1 687 ? -3.835 -13.202 -37.287 1.00 93.19 687 ASP A N 1
ATOM 5552 C CA . ASP A 1 687 ? -4.115 -13.946 -36.051 1.00 93.19 687 ASP A CA 1
ATOM 5553 C C . ASP A 1 687 ? -2.834 -14.516 -35.411 1.00 93.19 687 ASP A C 1
ATOM 5555 O O . ASP A 1 687 ? -2.622 -14.399 -34.202 1.00 93.19 687 ASP A O 1
ATOM 5559 N N . GLU A 1 688 ? -1.933 -15.094 -36.224 1.00 96.50 688 GLU A N 1
ATOM 5560 C CA . GLU A 1 688 ? -0.627 -15.584 -35.750 1.00 96.50 688 GLU A CA 1
ATOM 5561 C C . GLU A 1 688 ? 0.218 -14.412 -35.231 1.00 96.50 688 GLU A C 1
ATOM 5563 O O . GLU A 1 688 ? 0.803 -14.499 -34.153 1.00 96.50 688 GLU A O 1
ATOM 5568 N N . PHE A 1 689 ? 0.264 -13.297 -35.963 1.00 96.38 689 PHE A N 1
ATOM 5569 C CA . PHE A 1 689 ? 1.043 -12.123 -35.577 1.00 96.38 689 PHE A CA 1
ATOM 5570 C C . PHE A 1 689 ? 0.545 -11.489 -34.273 1.00 96.38 689 PHE A C 1
ATOM 5572 O O . PHE A 1 689 ? 1.362 -11.185 -33.404 1.00 96.38 689 PHE A O 1
ATOM 5579 N N . GLU A 1 690 ? -0.767 -11.325 -34.098 1.00 95.00 690 GLU A N 1
ATOM 5580 C CA . GLU A 1 690 ? -1.345 -10.737 -32.888 1.00 95.00 690 GLU A CA 1
ATOM 5581 C C . GLU A 1 690 ? -1.112 -11.613 -31.658 1.00 95.00 690 GLU A C 1
ATOM 5583 O O . GLU A 1 690 ? -0.736 -11.094 -30.603 1.00 95.00 690 GLU A O 1
ATOM 5588 N N . GLN A 1 691 ? -1.235 -12.937 -31.793 1.00 95.38 691 GLN A N 1
ATOM 5589 C CA . GLN A 1 691 ? -0.917 -13.851 -30.698 1.00 95.38 691 GLN A CA 1
ATOM 5590 C C . GLN A 1 691 ? 0.573 -13.790 -30.323 1.00 95.38 691 GLN A C 1
ATOM 5592 O O . GLN A 1 691 ? 0.914 -13.711 -29.142 1.00 95.38 691 GLN A O 1
ATOM 5597 N N . LEU A 1 692 ? 1.473 -13.777 -31.310 1.00 96.81 692 LEU A N 1
ATOM 5598 C CA . LEU A 1 692 ? 2.915 -13.675 -31.068 1.00 96.81 692 LEU A CA 1
ATOM 5599 C C . LEU A 1 692 ? 3.314 -12.320 -30.461 1.00 96.81 692 LEU A C 1
ATOM 5601 O O . LEU A 1 692 ? 4.187 -12.261 -29.592 1.00 96.81 692 LEU A O 1
ATOM 5605 N N . LEU A 1 693 ? 2.671 -11.233 -30.893 1.00 94.88 693 LEU A N 1
ATOM 5606 C CA . LEU A 1 693 ? 2.868 -9.893 -30.344 1.00 94.88 693 LEU A CA 1
ATOM 5607 C C . LEU A 1 693 ? 2.390 -9.808 -28.889 1.00 94.88 693 LEU A C 1
ATOM 5609 O O . LEU A 1 693 ? 3.070 -9.204 -28.052 1.00 94.88 693 LEU A O 1
ATOM 5613 N N . LYS A 1 694 ? 1.250 -10.432 -28.577 1.00 92.69 694 LYS A N 1
ATOM 5614 C CA . LYS A 1 694 ? 0.725 -10.532 -27.211 1.00 92.69 694 LYS A CA 1
ATOM 5615 C C . LYS A 1 694 ? 1.723 -11.246 -26.299 1.00 92.69 694 LYS A C 1
ATOM 5617 O O . LYS A 1 694 ? 2.089 -10.693 -25.264 1.00 92.69 694 LYS A O 1
ATOM 5622 N N . ASP A 1 695 ? 2.228 -12.402 -26.725 1.00 94.31 695 ASP A N 1
ATOM 5623 C CA . ASP A 1 695 ? 3.233 -13.175 -25.985 1.00 94.31 695 ASP A CA 1
ATOM 5624 C C . ASP A 1 695 ? 4.532 -12.380 -25.769 1.00 94.31 695 ASP A C 1
ATOM 5626 O O . ASP A 1 695 ? 5.087 -12.374 -24.667 1.00 94.31 695 ASP A O 1
ATOM 5630 N N . PHE A 1 696 ? 5.014 -11.666 -26.796 1.00 94.50 696 PHE A N 1
ATOM 5631 C CA . PHE A 1 696 ? 6.190 -10.797 -26.678 1.00 94.50 696 PHE A CA 1
ATOM 5632 C C . PHE A 1 696 ? 5.963 -9.681 -25.655 1.00 94.50 696 PHE A C 1
ATOM 5634 O O . PHE A 1 696 ? 6.806 -9.443 -24.789 1.00 94.50 696 PHE A O 1
ATOM 5641 N N . THR A 1 697 ? 4.815 -9.007 -25.737 1.00 90.06 697 THR A N 1
ATOM 5642 C CA . THR A 1 697 ? 4.455 -7.899 -24.842 1.00 90.06 697 THR A CA 1
ATOM 5643 C C . THR A 1 697 ? 4.313 -8.371 -23.399 1.00 90.06 697 THR A C 1
ATOM 5645 O O . THR A 1 697 ? 4.740 -7.672 -22.473 1.00 90.06 697 THR A O 1
ATOM 5648 N N . GLU A 1 698 ? 3.765 -9.568 -23.190 1.00 86.12 698 GLU A N 1
ATOM 5649 C CA . GLU A 1 698 ? 3.664 -10.183 -21.869 1.00 86.12 698 GLU A CA 1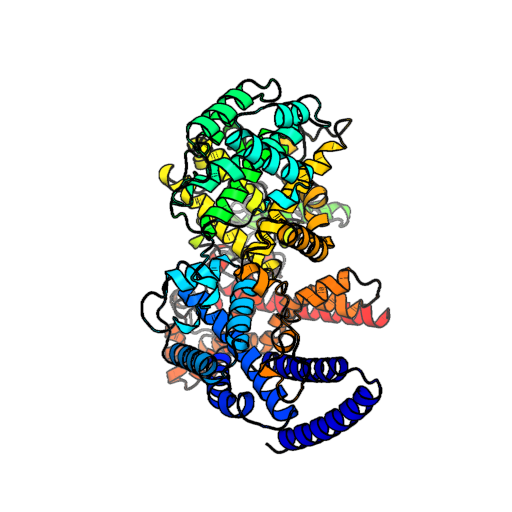
ATOM 5650 C C . GLU A 1 698 ? 5.049 -10.545 -21.320 1.00 86.12 698 GLU A C 1
ATOM 5652 O O . GLU A 1 698 ? 5.379 -10.154 -20.199 1.00 86.12 698 GLU A O 1
ATOM 5657 N N . ALA A 1 699 ? 5.903 -11.192 -22.121 1.00 90.19 699 ALA A N 1
ATOM 5658 C CA . ALA A 1 699 ? 7.273 -11.514 -21.730 1.00 90.19 699 ALA A CA 1
ATOM 5659 C C . ALA A 1 699 ? 8.077 -10.259 -21.370 1.00 90.19 699 ALA A C 1
ATOM 5661 O O . ALA A 1 699 ? 8.686 -10.204 -20.300 1.00 90.19 699 ALA A O 1
ATOM 5662 N N . TRP A 1 700 ? 8.027 -9.232 -22.226 1.00 87.81 700 TRP A N 1
ATOM 5663 C CA . TRP A 1 700 ? 8.637 -7.930 -21.967 1.00 87.81 700 TRP A CA 1
ATOM 5664 C C . TRP A 1 700 ? 8.119 -7.356 -20.652 1.00 87.81 700 TRP A C 1
ATOM 5666 O O . TRP A 1 700 ? 8.903 -7.034 -19.770 1.00 87.81 700 TRP A O 1
ATOM 5676 N N . SER A 1 701 ? 6.804 -7.314 -20.451 1.00 82.44 701 SER A N 1
ATOM 5677 C CA . SER A 1 701 ? 6.212 -6.785 -19.218 1.00 82.44 701 SER A CA 1
ATOM 5678 C C . SER A 1 701 ? 6.645 -7.548 -17.963 1.00 82.44 701 SER A C 1
ATOM 5680 O O . SER A 1 701 ? 6.842 -6.920 -16.921 1.00 82.44 701 SER A O 1
ATOM 5682 N N . CYS A 1 702 ? 6.837 -8.869 -18.057 1.00 78.00 702 CYS A N 1
ATOM 5683 C CA . CYS A 1 702 ? 7.303 -9.699 -16.947 1.00 78.00 702 CYS A CA 1
ATOM 5684 C C . CYS A 1 702 ? 8.745 -9.397 -16.527 1.00 78.00 702 CYS A C 1
ATOM 5686 O O . CYS A 1 702 ? 9.033 -9.432 -15.330 1.00 78.00 702 CYS A O 1
ATOM 5688 N N . VAL A 1 703 ? 9.652 -9.135 -17.479 1.00 80.50 703 VAL A N 1
ATOM 5689 C CA . VAL A 1 703 ? 11.096 -9.052 -17.184 1.00 80.50 703 VAL A CA 1
ATOM 5690 C C . VAL A 1 703 ? 11.748 -7.713 -17.495 1.00 80.50 703 VAL A C 1
ATOM 5692 O O . VAL A 1 703 ? 12.906 -7.550 -17.126 1.00 80.50 703 VAL A O 1
ATOM 5695 N N . LYS A 1 704 ? 11.043 -6.737 -18.088 1.00 75.50 704 LYS A N 1
ATOM 5696 C CA . LYS A 1 704 ? 11.583 -5.412 -18.478 1.00 75.50 704 LYS A CA 1
ATOM 5697 C C . LYS A 1 704 ? 12.369 -4.726 -17.362 1.00 75.50 704 LYS A C 1
ATOM 5699 O O . LYS A 1 704 ? 13.257 -3.929 -17.609 1.00 75.50 704 LYS A O 1
ATOM 5704 N N . GLU A 1 705 ? 12.049 -5.057 -16.125 1.00 69.56 705 GLU A N 1
ATOM 5705 C CA . GLU A 1 705 ? 12.621 -4.483 -14.915 1.00 69.56 705 GLU A CA 1
ATOM 5706 C C . GLU A 1 705 ? 13.959 -5.128 -14.581 1.00 69.56 705 GLU A C 1
ATOM 5708 O O . GLU A 1 705 ? 14.939 -4.427 -14.357 1.00 69.56 705 GLU A O 1
ATOM 5713 N N . SER A 1 706 ? 14.036 -6.454 -14.687 1.00 70.50 706 SER A N 1
ATOM 5714 C CA . SER A 1 706 ? 15.298 -7.191 -14.655 1.00 70.50 706 SER A CA 1
ATOM 5715 C C . SER A 1 706 ? 16.191 -6.852 -15.854 1.00 70.50 706 SER A C 1
ATOM 5717 O O . SER A 1 706 ? 17.412 -6.934 -15.752 1.00 70.50 706 SER A O 1
ATOM 5719 N N . LEU A 1 707 ? 15.608 -6.449 -16.991 1.00 76.62 707 LEU A N 1
ATOM 5720 C CA . LEU A 1 707 ? 16.364 -6.048 -18.179 1.00 76.62 707 LEU A CA 1
ATOM 5721 C C . LEU A 1 707 ? 17.082 -4.700 -18.020 1.00 76.62 707 LEU A C 1
ATOM 5723 O O . LEU A 1 707 ? 18.099 -4.512 -18.679 1.00 76.62 707 LEU A O 1
ATOM 5727 N N . LYS A 1 708 ? 16.615 -3.794 -17.146 1.00 68.81 708 LYS A N 1
ATOM 5728 C CA . LYS A 1 708 ? 17.266 -2.485 -16.918 1.00 68.81 708 LYS A CA 1
ATOM 5729 C C . LYS A 1 708 ? 18.712 -2.637 -16.458 1.00 68.81 708 LYS A C 1
ATOM 5731 O O . LYS A 1 708 ? 19.582 -1.945 -16.961 1.00 68.81 708 LYS A O 1
ATOM 5736 N N . THR A 1 709 ? 18.948 -3.598 -15.569 1.00 63.53 709 THR A N 1
ATOM 5737 C CA . THR A 1 709 ? 20.273 -3.918 -15.024 1.00 63.53 709 THR A CA 1
ATOM 5738 C C . THR A 1 709 ? 20.964 -5.050 -15.789 1.00 63.53 709 THR A C 1
ATOM 5740 O O . THR A 1 709 ? 22.057 -5.489 -15.422 1.00 63.53 709 THR A O 1
ATOM 5743 N N . THR A 1 710 ? 20.336 -5.572 -16.851 1.00 68.00 710 THR A N 1
ATOM 5744 C CA . THR A 1 710 ? 20.912 -6.660 -17.639 1.00 68.00 710 THR A CA 1
ATOM 5745 C C . THR A 1 710 ? 21.909 -6.109 -18.638 1.00 68.00 710 THR A C 1
ATOM 5747 O O . THR A 1 710 ? 21.559 -5.415 -19.588 1.00 68.00 710 THR A O 1
ATOM 5750 N N . VAL A 1 711 ? 23.154 -6.536 -18.466 1.00 67.19 711 VAL A N 1
ATOM 5751 C CA . VAL A 1 711 ? 24.222 -6.331 -19.434 1.00 67.19 711 VAL A CA 1
ATOM 5752 C C . VAL A 1 711 ? 24.451 -7.618 -20.217 1.00 67.19 711 VAL A C 1
ATOM 5754 O O . VAL A 1 711 ? 24.578 -8.707 -19.642 1.00 67.19 711 VAL A O 1
ATOM 5757 N N . CYS A 1 712 ? 24.537 -7.488 -21.536 1.00 69.38 712 CYS A N 1
ATOM 5758 C CA . CYS A 1 712 ? 25.018 -8.537 -22.422 1.00 69.38 712 CYS A CA 1
ATOM 5759 C C . CYS A 1 712 ? 26.441 -8.193 -22.878 1.00 69.38 712 CYS A C 1
ATOM 5761 O O . CYS A 1 712 ? 26.697 -7.085 -23.339 1.00 69.38 712 CYS A O 1
ATOM 5763 N N . LEU A 1 713 ? 27.367 -9.144 -22.745 1.00 63.72 713 LEU A N 1
ATOM 5764 C CA . LEU A 1 713 ? 28.711 -9.022 -23.306 1.00 63.72 713 LEU A CA 1
ATOM 5765 C C . LEU A 1 713 ? 28.721 -9.655 -24.697 1.00 63.72 713 LEU A C 1
ATOM 5767 O O . LEU A 1 713 ? 28.454 -10.851 -24.830 1.00 63.72 713 LEU A O 1
ATOM 5771 N N . LEU A 1 714 ? 29.031 -8.858 -25.719 1.00 68.38 714 LEU A N 1
ATOM 5772 C CA . LEU A 1 714 ? 29.188 -9.319 -27.099 1.00 68.38 714 LEU A CA 1
ATOM 5773 C C . LEU A 1 714 ? 30.476 -8.733 -27.686 1.00 68.38 714 LEU A C 1
ATOM 5775 O O . LEU A 1 714 ? 30.609 -7.515 -27.785 1.00 68.38 714 LEU A O 1
ATOM 5779 N N . ASP A 1 715 ? 31.422 -9.588 -28.077 1.00 65.25 715 ASP A N 1
ATOM 5780 C CA . ASP A 1 715 ? 32.716 -9.195 -28.663 1.00 65.25 715 ASP A CA 1
ATOM 5781 C C . ASP A 1 715 ? 33.434 -8.083 -27.869 1.00 65.25 715 ASP A C 1
ATOM 5783 O O . ASP A 1 715 ? 33.781 -7.040 -28.424 1.00 65.25 715 ASP A O 1
ATOM 5787 N N . ASN A 1 716 ? 33.591 -8.256 -26.552 1.00 54.16 716 ASN A N 1
ATOM 5788 C CA . ASN A 1 716 ? 34.198 -7.272 -25.638 1.00 54.16 716 ASN A CA 1
ATOM 5789 C C . ASN A 1 716 ? 33.456 -5.921 -25.531 1.00 54.16 716 ASN A C 1
ATOM 5791 O O . ASN A 1 716 ? 33.993 -4.965 -24.974 1.00 54.16 716 ASN A O 1
ATOM 5795 N N . ASN A 1 717 ? 32.213 -5.834 -26.016 1.00 57.69 717 ASN A N 1
ATOM 5796 C CA . ASN A 1 717 ? 31.340 -4.680 -25.820 1.00 57.69 717 ASN A CA 1
ATOM 5797 C C . ASN A 1 717 ? 30.257 -4.982 -24.784 1.00 57.69 717 ASN A C 1
ATOM 5799 O O . ASN A 1 717 ? 29.723 -6.091 -24.715 1.00 57.69 717 ASN A O 1
ATOM 5803 N N . ILE A 1 718 ? 29.922 -3.956 -24.008 1.00 65.44 718 ILE A N 1
ATOM 5804 C CA . ILE A 1 718 ? 28.829 -3.951 -23.039 1.00 65.44 718 ILE A CA 1
ATOM 5805 C C . ILE A 1 718 ? 27.588 -3.457 -23.781 1.00 65.44 718 ILE A C 1
ATOM 5807 O O . ILE A 1 718 ? 27.520 -2.292 -24.158 1.00 65.44 718 ILE A O 1
ATOM 5811 N N . LEU A 1 719 ? 26.623 -4.344 -24.012 1.00 71.06 719 LEU A N 1
ATOM 5812 C CA . LEU A 1 719 ? 25.309 -3.985 -24.536 1.00 71.06 719 LEU A CA 1
ATOM 5813 C C . LEU A 1 719 ? 24.331 -3.846 -23.368 1.00 71.06 719 LEU A C 1
ATOM 5815 O O . LEU A 1 719 ? 24.116 -4.801 -22.615 1.00 71.06 719 LEU A O 1
ATOM 5819 N N . ALA A 1 720 ? 23.727 -2.669 -23.251 1.00 72.31 720 ALA A N 1
ATOM 5820 C CA . ALA A 1 720 ? 22.658 -2.368 -22.309 1.00 72.31 720 ALA A CA 1
ATOM 5821 C C . ALA A 1 720 ? 21.542 -1.617 -23.043 1.00 72.31 720 ALA A C 1
ATOM 5823 O O . ALA A 1 720 ? 21.799 -0.877 -23.991 1.00 72.31 720 ALA A O 1
ATOM 5824 N N . ILE A 1 721 ? 20.295 -1.830 -22.628 1.00 74.88 721 ILE A N 1
ATOM 5825 C CA . ILE A 1 721 ? 19.153 -1.118 -23.207 1.00 74.88 721 ILE A CA 1
ATOM 5826 C C . ILE A 1 721 ? 19.116 0.292 -22.607 1.00 74.88 721 ILE A C 1
ATOM 5828 O O . ILE A 1 721 ? 19.131 0.448 -21.386 1.00 74.88 721 ILE A O 1
ATOM 5832 N N . ASP A 1 722 ? 19.009 1.320 -23.449 1.00 70.69 722 ASP A N 1
ATOM 5833 C CA . ASP A 1 722 ? 18.815 2.690 -22.972 1.00 70.69 722 ASP A CA 1
ATOM 5834 C C . ASP A 1 722 ? 17.483 2.838 -22.205 1.00 70.69 722 ASP A C 1
ATOM 5836 O O . ASP A 1 722 ? 16.431 2.342 -22.626 1.00 70.69 722 ASP A O 1
ATOM 5840 N N . LYS A 1 723 ? 17.509 3.558 -21.072 1.00 65.75 723 LYS A N 1
ATOM 5841 C CA . LYS A 1 723 ? 16.343 3.748 -20.187 1.00 65.75 723 LYS A CA 1
ATOM 5842 C C . LYS A 1 723 ? 15.135 4.372 -20.901 1.00 65.75 723 LYS A C 1
ATOM 5844 O O . LYS A 1 723 ? 13.997 4.111 -20.497 1.00 65.75 723 LYS A O 1
ATOM 5849 N N . SER A 1 724 ? 15.352 5.169 -21.948 1.00 67.75 724 SER A N 1
ATOM 5850 C CA . SER A 1 724 ? 14.288 5.762 -22.768 1.00 67.75 724 SER A CA 1
ATOM 5851 C C . SER A 1 724 ? 13.402 4.704 -23.431 1.00 67.75 724 SER A C 1
ATOM 5853 O O . SER A 1 724 ? 12.185 4.893 -23.490 1.00 67.75 724 SER A O 1
ATOM 5855 N N . TYR A 1 725 ? 13.959 3.549 -23.809 1.00 73.50 725 TYR A N 1
ATOM 5856 C CA . TYR A 1 725 ? 13.204 2.490 -24.475 1.00 73.50 725 TYR A CA 1
ATOM 5857 C C . TYR A 1 725 ? 12.270 1.715 -23.537 1.00 73.50 725 TYR A C 1
ATOM 5859 O O . TYR A 1 725 ? 11.297 1.127 -24.001 1.00 73.50 725 TYR A O 1
ATOM 5867 N N . PHE A 1 726 ? 12.482 1.772 -22.219 1.00 68.12 726 PHE A N 1
ATOM 5868 C CA . PHE A 1 726 ? 11.604 1.127 -21.231 1.00 68.12 726 PHE A CA 1
ATOM 5869 C C . PHE A 1 726 ? 10.348 1.933 -20.881 1.00 68.12 726 PHE A C 1
ATOM 5871 O O . PHE A 1 726 ? 9.464 1.416 -20.195 1.00 68.12 726 PHE A O 1
ATOM 5878 N N . ARG A 1 727 ? 10.275 3.204 -21.303 1.00 55.22 727 ARG A N 1
ATOM 5879 C CA . ARG A 1 727 ? 9.150 4.101 -20.989 1.00 55.22 727 ARG A CA 1
ATOM 5880 C C . ARG A 1 727 ? 7.919 3.845 -21.863 1.00 55.22 727 ARG A C 1
ATOM 5882 O O . ARG A 1 727 ? 6.818 4.206 -21.462 1.00 55.22 727 ARG A O 1
ATOM 5889 N N . ALA A 1 728 ? 8.092 3.220 -23.027 1.00 56.28 728 ALA A N 1
ATOM 5890 C CA . ALA A 1 728 ? 7.001 2.918 -23.944 1.00 56.28 728 ALA A CA 1
ATOM 5891 C C . ALA A 1 728 ? 6.281 1.620 -23.541 1.00 56.28 728 ALA A C 1
ATOM 5893 O O . ALA A 1 728 ? 6.901 0.569 -23.365 1.00 56.28 728 ALA A O 1
ATOM 5894 N N . VAL A 1 729 ? 4.953 1.684 -23.415 1.00 70.88 729 VAL A N 1
ATOM 5895 C CA . VAL A 1 729 ? 4.114 0.483 -23.499 1.00 70.88 729 VAL A CA 1
ATOM 5896 C C . VAL A 1 729 ? 4.144 0.042 -24.955 1.00 70.88 729 VAL A C 1
ATOM 5898 O O . VAL A 1 729 ? 3.873 0.861 -25.827 1.00 70.88 729 VAL A O 1
ATOM 5901 N N . ILE A 1 730 ? 4.472 -1.227 -25.210 1.00 82.69 730 ILE A N 1
ATOM 5902 C CA . ILE A 1 730 ? 4.396 -1.780 -26.564 1.00 82.69 730 ILE A CA 1
ATOM 5903 C C . ILE A 1 730 ? 2.921 -1.775 -26.966 1.00 82.69 730 ILE A C 1
ATOM 5905 O O . ILE A 1 730 ? 2.109 -2.519 -26.420 1.00 82.69 730 ILE A O 1
ATOM 5909 N N . SER A 1 731 ? 2.587 -0.867 -27.871 1.00 84.94 731 SER A N 1
ATOM 5910 C CA . SER A 1 731 ? 1.252 -0.610 -28.400 1.00 84.94 731 SER A CA 1
ATOM 5911 C C . SER A 1 731 ? 1.294 -0.588 -29.924 1.00 84.94 731 SER A C 1
ATOM 5913 O O . SER A 1 731 ? 2.366 -0.632 -30.527 1.00 84.94 731 SER A O 1
ATOM 5915 N N . ASP A 1 732 ? 0.133 -0.452 -30.554 1.00 87.19 732 ASP A N 1
ATOM 5916 C CA . ASP A 1 732 ? 0.025 -0.352 -32.012 1.00 87.19 732 ASP A CA 1
ATOM 5917 C C . ASP A 1 732 ? 0.827 0.833 -32.598 1.00 87.19 732 ASP A C 1
ATOM 5919 O O . ASP A 1 732 ? 1.295 0.758 -33.734 1.00 87.19 732 ASP A O 1
ATOM 5923 N N . ASP A 1 733 ? 1.083 1.879 -31.803 1.00 87.62 733 ASP A N 1
ATOM 5924 C CA . ASP A 1 733 ? 1.902 3.039 -32.181 1.00 87.62 733 ASP A CA 1
ATOM 5925 C C . ASP A 1 733 ? 3.417 2.828 -32.044 1.00 87.62 733 ASP A C 1
ATOM 5927 O O . ASP A 1 733 ? 4.204 3.694 -32.436 1.00 87.62 733 ASP A O 1
ATOM 5931 N N . THR A 1 734 ? 3.848 1.710 -31.460 1.00 89.69 734 THR A N 1
ATOM 5932 C CA . THR A 1 734 ? 5.270 1.431 -31.228 1.00 89.69 734 THR A CA 1
ATOM 5933 C C . THR A 1 734 ? 5.971 1.088 -32.541 1.00 89.69 734 THR A C 1
ATOM 5935 O O . THR A 1 734 ? 5.413 0.400 -33.395 1.00 89.69 734 THR A O 1
ATOM 5938 N N . SER A 1 735 ? 7.213 1.552 -32.699 1.00 90.44 735 SER A N 1
ATOM 5939 C CA . SER A 1 735 ? 8.057 1.202 -33.847 1.00 90.44 735 SER A CA 1
ATOM 5940 C C . SER A 1 735 ? 8.322 -0.306 -33.896 1.00 90.44 735 SER A C 1
ATOM 5942 O O . SER A 1 735 ? 8.614 -0.932 -32.871 1.00 90.44 735 SER A O 1
ATOM 5944 N N . ILE A 1 736 ? 8.308 -0.885 -35.100 1.00 91.62 736 ILE A N 1
ATOM 5945 C CA . ILE A 1 736 ? 8.607 -2.308 -35.309 1.00 91.62 736 ILE A CA 1
ATOM 5946 C C . ILE A 1 736 ? 10.027 -2.689 -34.863 1.00 91.62 736 ILE A C 1
ATOM 5948 O O . ILE A 1 736 ? 10.294 -3.856 -34.564 1.00 91.62 736 ILE A O 1
ATOM 5952 N N . LEU A 1 737 ? 10.933 -1.708 -34.764 1.00 89.88 737 LEU A N 1
ATOM 5953 C CA . LEU A 1 737 ? 12.316 -1.902 -34.336 1.00 89.88 737 LEU A CA 1
ATOM 5954 C C . LEU A 1 737 ? 12.409 -2.545 -32.944 1.00 89.88 737 LEU A C 1
ATOM 5956 O O . LEU A 1 737 ? 13.333 -3.308 -32.701 1.00 89.88 737 LEU A O 1
ATOM 5960 N N . TYR A 1 738 ? 11.414 -2.339 -32.074 1.00 91.12 738 TYR A N 1
ATOM 5961 C CA . TYR A 1 738 ? 11.327 -2.997 -30.763 1.00 91.12 738 TYR A CA 1
ATOM 5962 C C . TYR A 1 738 ? 11.204 -4.522 -30.827 1.00 91.12 738 TYR A C 1
ATOM 5964 O O . TYR A 1 738 ? 11.529 -5.198 -29.851 1.00 91.12 738 TYR A O 1
ATOM 5972 N N . LEU A 1 739 ? 10.704 -5.067 -31.940 1.00 92.56 739 LEU A N 1
ATOM 5973 C CA . LEU A 1 739 ? 10.442 -6.498 -32.115 1.00 92.56 739 LEU A CA 1
ATOM 5974 C C . LEU A 1 739 ? 11.542 -7.192 -32.930 1.00 92.56 739 LEU A C 1
ATOM 5976 O O . LEU A 1 739 ? 11.723 -8.406 -32.809 1.00 92.56 739 LEU A O 1
ATOM 5980 N N . ILE A 1 740 ? 12.307 -6.440 -33.727 1.00 89.69 740 ILE A N 1
ATOM 5981 C CA . ILE A 1 740 ? 13.371 -6.970 -34.587 1.00 89.69 740 ILE A CA 1
ATOM 5982 C C . ILE A 1 740 ? 14.687 -7.037 -33.793 1.00 89.69 740 ILE A C 1
ATOM 5984 O O . ILE A 1 740 ? 15.136 -6.016 -33.277 1.00 89.69 740 ILE A O 1
ATOM 5988 N N . PRO A 1 741 ? 15.343 -8.209 -33.694 1.00 88.69 741 PRO A N 1
ATOM 5989 C CA . PRO A 1 741 ? 16.566 -8.340 -32.915 1.00 88.69 741 PRO A CA 1
ATOM 5990 C C . PRO A 1 741 ? 17.742 -7.714 -33.673 1.00 88.69 741 PRO A C 1
ATOM 5992 O O . PRO A 1 741 ? 18.239 -8.280 -34.648 1.00 88.69 741 PRO A O 1
ATOM 5995 N N . THR A 1 742 ? 18.205 -6.553 -33.212 1.00 83.25 742 THR A N 1
ATOM 5996 C CA . THR A 1 742 ? 19.436 -5.907 -33.694 1.00 83.25 742 THR A CA 1
ATOM 5997 C C . THR A 1 742 ? 20.346 -5.558 -32.512 1.00 83.25 742 THR A C 1
ATOM 5999 O O . THR A 1 742 ? 19.927 -5.583 -31.356 1.00 83.25 742 THR A O 1
ATOM 6002 N N . TYR A 1 743 ? 21.619 -5.260 -32.783 1.00 80.25 743 TYR A N 1
ATOM 6003 C CA . TYR A 1 743 ? 22.609 -4.936 -31.743 1.00 80.25 743 TYR A CA 1
ATOM 6004 C C . TYR A 1 743 ? 22.613 -3.458 -31.331 1.00 80.25 743 TYR A C 1
ATOM 6006 O O . TYR A 1 743 ? 23.559 -3.012 -30.692 1.00 80.25 743 TYR A O 1
ATOM 6014 N N . LEU A 1 744 ? 21.605 -2.691 -31.746 1.00 75.12 744 LEU A N 1
ATOM 6015 C CA . LEU A 1 744 ? 21.580 -1.238 -31.653 1.00 75.12 744 LEU A CA 1
ATOM 6016 C C . LEU A 1 744 ? 20.149 -0.716 -31.418 1.00 75.12 744 LEU A C 1
ATOM 6018 O O . LEU A 1 744 ? 19.175 -1.384 -31.768 1.00 75.12 744 LEU A O 1
ATOM 6022 N N . ASP A 1 745 ? 20.033 0.517 -30.920 1.00 80.25 745 ASP A N 1
ATOM 6023 C CA . ASP A 1 745 ? 18.772 1.255 -30.732 1.00 80.25 745 ASP A CA 1
ATOM 6024 C C . ASP A 1 745 ? 17.683 0.437 -30.003 1.00 80.25 745 ASP A C 1
ATOM 6026 O O . ASP A 1 745 ? 17.977 -0.415 -29.164 1.00 80.25 745 ASP A O 1
ATOM 6030 N N . ALA A 1 746 ? 16.409 0.660 -30.345 1.00 83.62 746 ALA A N 1
ATOM 6031 C CA . ALA A 1 746 ? 15.279 -0.105 -29.826 1.00 83.62 746 ALA A CA 1
ATOM 6032 C C . ALA A 1 746 ? 15.330 -1.609 -30.176 1.00 83.62 746 ALA A C 1
ATOM 6034 O O . ALA A 1 746 ? 14.665 -2.405 -29.516 1.00 83.62 746 ALA A O 1
ATOM 6035 N N . GLY A 1 747 ? 16.138 -2.029 -31.157 1.00 86.19 747 GLY A N 1
ATOM 6036 C CA . GLY A 1 747 ? 16.312 -3.450 -31.489 1.00 86.19 747 GLY A CA 1
ATOM 6037 C C . GLY A 1 747 ? 17.066 -4.239 -30.418 1.00 86.19 747 GLY A C 1
ATOM 6038 O O . GLY A 1 747 ? 16.875 -5.458 -30.299 1.00 86.19 747 GLY A O 1
ATOM 6039 N N . LEU A 1 748 ? 17.817 -3.543 -29.552 1.00 87.19 748 LEU A N 1
ATOM 6040 C CA . LEU A 1 748 ? 18.388 -4.119 -28.334 1.00 87.19 748 LEU A CA 1
ATOM 6041 C C . LEU A 1 748 ? 17.310 -4.659 -27.392 1.00 87.19 748 LEU A C 1
ATOM 6043 O O . LEU A 1 748 ? 17.581 -5.626 -26.684 1.00 87.19 748 LEU A O 1
ATOM 6047 N N . CYS A 1 749 ? 16.092 -4.104 -27.400 1.00 88.25 749 CYS A N 1
ATOM 6048 C CA . CYS A 1 749 ? 14.989 -4.586 -26.566 1.00 88.25 749 CYS A CA 1
ATOM 6049 C C . CYS A 1 749 ? 14.672 -6.054 -26.863 1.00 88.25 749 CYS A C 1
ATOM 6051 O O . CYS A 1 749 ? 14.687 -6.888 -25.957 1.00 88.25 749 CYS A O 1
ATOM 6053 N N . SER A 1 750 ? 14.454 -6.385 -28.139 1.00 91.00 750 SER A N 1
ATOM 6054 C CA . SER A 1 750 ? 14.154 -7.751 -28.583 1.00 91.00 750 SER A CA 1
ATOM 6055 C C . SER A 1 750 ? 15.342 -8.696 -28.372 1.00 91.00 750 SER A C 1
ATOM 6057 O O . SER A 1 750 ? 15.171 -9.833 -27.920 1.00 91.00 750 SER A O 1
ATOM 6059 N N . TYR A 1 751 ? 16.561 -8.220 -28.653 1.00 90.38 751 TYR A N 1
ATOM 6060 C CA . TYR A 1 751 ? 17.778 -9.020 -28.507 1.00 90.38 751 TYR A CA 1
ATOM 6061 C C . TYR A 1 751 ? 18.093 -9.351 -27.039 1.00 90.38 751 TYR A C 1
ATOM 6063 O O . TYR A 1 751 ? 18.236 -10.524 -26.683 1.00 90.38 751 TYR A O 1
ATOM 6071 N N . ILE A 1 752 ? 18.172 -8.334 -26.175 1.00 89.06 752 ILE A N 1
ATOM 6072 C CA . ILE A 1 752 ? 18.520 -8.495 -24.757 1.00 89.06 752 ILE A CA 1
ATOM 6073 C C . ILE A 1 752 ? 17.405 -9.232 -24.006 1.00 89.06 752 ILE A C 1
ATOM 6075 O O . ILE A 1 752 ? 17.724 -10.052 -23.146 1.00 89.06 752 ILE A O 1
ATOM 6079 N N . LEU A 1 753 ? 16.127 -9.042 -24.370 1.00 91.88 753 LEU A N 1
ATOM 6080 C CA . LEU A 1 753 ? 15.025 -9.857 -23.844 1.00 91.88 753 LEU A CA 1
ATOM 6081 C C . LEU A 1 753 ? 15.279 -11.349 -24.091 1.00 91.88 753 LEU A C 1
ATOM 6083 O O . LEU A 1 753 ? 15.293 -12.135 -23.144 1.00 91.88 753 LEU A O 1
ATOM 6087 N N . LEU A 1 754 ? 15.516 -11.748 -25.346 1.00 93.25 754 LEU A N 1
ATOM 6088 C CA . LEU A 1 754 ? 15.738 -13.156 -25.679 1.00 93.25 754 LEU A CA 1
ATOM 6089 C C . LEU A 1 754 ? 17.007 -13.706 -25.008 1.00 93.25 754 LEU A C 1
ATOM 6091 O O . LEU A 1 754 ? 16.971 -14.793 -24.429 1.00 93.25 754 LEU A O 1
ATOM 6095 N N . TYR A 1 755 ? 18.107 -12.944 -25.032 1.00 90.62 755 TYR A N 1
ATOM 6096 C CA . TYR A 1 755 ? 19.356 -13.307 -24.354 1.00 90.62 755 TYR A CA 1
ATOM 6097 C C . TYR A 1 755 ? 19.143 -13.546 -22.854 1.00 90.62 755 TYR A C 1
ATOM 6099 O O . TYR A 1 755 ? 19.574 -14.568 -22.314 1.00 90.62 755 TYR A O 1
ATOM 6107 N N . PHE A 1 756 ? 18.446 -12.629 -22.181 1.00 88.94 756 PHE A N 1
ATOM 6108 C CA . PHE A 1 756 ? 18.154 -12.718 -20.756 1.00 88.94 756 PHE A CA 1
ATOM 6109 C C . PHE A 1 756 ? 17.329 -13.960 -20.419 1.00 88.94 756 PHE A C 1
ATOM 6111 O O . PHE A 1 756 ? 17.681 -14.694 -19.493 1.00 88.94 756 PHE A O 1
ATOM 6118 N N . LEU A 1 757 ? 16.261 -14.224 -21.178 1.00 92.38 757 LEU A N 1
ATOM 6119 C CA . LEU A 1 757 ? 15.391 -15.377 -20.942 1.00 92.38 757 LEU A CA 1
ATOM 6120 C C . LEU A 1 757 ? 16.142 -16.702 -21.131 1.00 92.38 757 LEU A C 1
ATOM 6122 O O . LEU A 1 757 ? 16.041 -17.583 -20.277 1.00 92.38 757 LEU A O 1
ATOM 6126 N N . LEU A 1 758 ? 16.961 -16.818 -22.183 1.00 92.62 758 LEU A N 1
ATOM 6127 C CA . LEU A 1 758 ? 17.809 -17.995 -22.414 1.00 92.62 758 LEU A CA 1
ATOM 6128 C C . LEU A 1 758 ? 18.839 -18.184 -21.293 1.00 92.62 758 LEU A C 1
ATOM 6130 O O . LEU A 1 758 ? 19.017 -19.295 -20.786 1.00 92.62 758 LEU A O 1
ATOM 6134 N N . LYS A 1 759 ? 19.488 -17.098 -20.857 1.00 87.38 759 LYS A N 1
ATOM 6135 C CA . LYS A 1 759 ? 20.433 -17.125 -19.735 1.00 87.38 759 LYS A CA 1
ATOM 6136 C C . LYS A 1 759 ? 19.748 -17.594 -18.452 1.00 87.38 759 LYS A C 1
ATOM 6138 O O . LYS A 1 759 ? 20.266 -18.484 -17.779 1.00 87.38 759 LYS A O 1
ATOM 6143 N N . LYS A 1 760 ? 18.573 -17.046 -18.131 1.00 86.75 760 LYS A N 1
ATOM 6144 C CA . LYS A 1 760 ? 17.784 -17.435 -16.954 1.00 86.75 760 LYS A CA 1
ATOM 6145 C C . LYS A 1 760 ? 17.346 -18.894 -17.002 1.00 86.75 760 LYS A C 1
ATOM 6147 O O . LYS A 1 760 ? 17.467 -19.577 -15.989 1.00 86.75 760 LYS A O 1
ATOM 6152 N N . GLN A 1 761 ? 16.916 -19.386 -18.163 1.00 92.12 761 GLN A N 1
ATOM 6153 C CA . GLN A 1 761 ? 16.581 -20.797 -18.354 1.00 92.12 761 GLN A CA 1
ATOM 6154 C C . GLN A 1 761 ? 17.772 -21.706 -18.043 1.00 92.12 761 GLN A C 1
ATOM 6156 O O . GLN A 1 761 ? 17.649 -22.619 -17.227 1.00 92.12 761 GLN A O 1
ATOM 6161 N N . ASN A 1 762 ? 18.927 -21.438 -18.652 1.00 90.00 762 ASN A N 1
ATOM 6162 C CA . ASN A 1 762 ? 20.113 -22.273 -18.477 1.00 90.00 762 ASN A CA 1
ATOM 6163 C C . ASN A 1 762 ? 20.622 -22.243 -17.031 1.00 90.00 762 ASN A C 1
ATOM 6165 O O . ASN A 1 762 ? 20.868 -23.301 -16.454 1.00 90.00 762 ASN A O 1
ATOM 6169 N N . MET A 1 763 ? 20.690 -21.055 -16.419 1.00 87.00 763 MET A N 1
ATOM 6170 C CA . MET A 1 763 ? 21.080 -20.905 -15.012 1.00 87.00 763 MET A CA 1
ATOM 6171 C C . MET A 1 763 ? 20.140 -21.664 -14.072 1.00 87.00 763 MET A C 1
ATOM 6173 O O . MET A 1 763 ? 20.600 -22.320 -13.139 1.00 87.00 763 MET A O 1
ATOM 6177 N N . PHE A 1 764 ? 18.827 -21.591 -14.305 1.00 88.62 764 PHE A N 1
ATOM 6178 C CA . PHE A 1 764 ? 17.859 -22.302 -13.476 1.00 88.62 764 PHE A CA 1
ATOM 6179 C C . PHE A 1 764 ? 18.014 -23.820 -13.602 1.00 88.62 764 PHE A C 1
ATOM 6181 O O . PHE A 1 764 ? 18.018 -24.511 -12.586 1.00 88.62 764 PHE A O 1
ATOM 6188 N N . ILE A 1 765 ? 18.185 -24.344 -14.821 1.00 91.00 765 ILE A N 1
ATOM 6189 C CA . ILE A 1 765 ? 18.400 -25.780 -15.062 1.00 91.00 765 ILE A CA 1
ATOM 6190 C C . ILE A 1 765 ? 19.689 -26.255 -14.382 1.00 91.00 765 ILE A C 1
ATOM 6192 O O . ILE A 1 765 ? 19.688 -27.297 -13.728 1.00 91.00 765 ILE A O 1
ATOM 6196 N N . GLU A 1 766 ? 20.774 -25.491 -14.495 1.00 89.25 766 GLU A N 1
ATOM 6197 C CA . GLU A 1 766 ? 22.050 -25.806 -13.851 1.00 89.25 766 GLU A CA 1
ATOM 6198 C C . GLU A 1 766 ? 21.908 -25.865 -12.323 1.00 89.25 766 GLU A C 1
ATOM 6200 O O . GLU A 1 766 ? 22.270 -26.865 -11.696 1.00 89.25 766 GLU A O 1
ATOM 6205 N N . GLN A 1 767 ? 21.301 -24.834 -11.726 1.00 86.88 767 GLN A N 1
ATOM 6206 C CA . GLN A 1 767 ? 21.059 -24.774 -10.285 1.00 86.88 767 GLN A CA 1
ATOM 6207 C C . GLN A 1 767 ? 20.105 -25.875 -9.816 1.00 86.88 767 GLN A C 1
ATOM 6209 O O . GLN A 1 767 ? 20.337 -26.481 -8.772 1.00 86.88 767 GLN A O 1
ATOM 6214 N N . TYR A 1 768 ? 19.064 -26.182 -10.589 1.00 89.38 768 TYR A N 1
ATOM 6215 C CA . TYR A 1 768 ? 18.147 -27.282 -10.310 1.00 89.38 768 TYR A CA 1
ATOM 6216 C C . TYR A 1 768 ? 18.878 -28.631 -10.299 1.00 89.38 768 TYR A C 1
ATOM 6218 O O . TYR A 1 768 ? 18.753 -29.392 -9.338 1.00 89.38 768 TYR A O 1
ATOM 6226 N N . CYS A 1 769 ? 19.689 -28.910 -11.324 1.00 88.56 769 CYS A N 1
ATOM 6227 C CA . CYS A 1 769 ? 20.498 -30.125 -11.406 1.00 88.56 769 CYS A CA 1
ATOM 6228 C C . CYS A 1 769 ? 21.486 -30.238 -10.239 1.00 88.56 769 CYS A C 1
ATOM 6230 O O . CYS A 1 769 ? 21.696 -31.334 -9.723 1.00 88.56 769 CYS A O 1
ATOM 6232 N N . TYR A 1 770 ? 22.074 -29.119 -9.811 1.00 87.31 770 TYR A N 1
ATOM 6233 C CA . TYR A 1 770 ? 22.952 -29.072 -8.645 1.00 87.31 770 TYR A CA 1
ATOM 6234 C C . TYR A 1 770 ? 22.200 -29.386 -7.344 1.00 87.31 770 TYR A C 1
ATOM 6236 O O . TYR A 1 770 ? 22.603 -30.285 -6.610 1.00 87.31 770 TYR A O 1
ATOM 6244 N N . GLN A 1 771 ? 21.073 -28.713 -7.085 1.00 85.81 771 GLN A N 1
ATOM 6245 C CA . GLN A 1 771 ? 20.271 -28.934 -5.874 1.00 85.81 771 GLN A CA 1
ATOM 6246 C C . GLN A 1 771 ? 19.723 -30.362 -5.801 1.00 85.81 771 GLN A C 1
ATOM 6248 O O . GLN A 1 771 ? 19.766 -30.972 -4.739 1.00 85.81 771 GLN A O 1
ATOM 6253 N N . ARG A 1 772 ? 19.287 -30.926 -6.934 1.00 81.31 772 ARG A N 1
ATOM 6254 C CA . ARG A 1 772 ? 18.801 -32.310 -7.016 1.00 81.31 772 ARG A CA 1
ATOM 6255 C C . ARG A 1 772 ? 19.885 -33.353 -6.721 1.00 81.31 772 ARG A C 1
ATOM 6257 O O . ARG A 1 772 ? 19.557 -34.452 -6.304 1.00 81.31 772 ARG A O 1
ATOM 6264 N N . LYS A 1 773 ? 21.162 -33.049 -6.971 1.00 80.19 773 LYS A N 1
ATOM 6265 C CA . LYS A 1 773 ? 22.279 -33.942 -6.610 1.00 80.19 773 LYS A CA 1
ATOM 6266 C C . LYS A 1 773 ? 22.622 -33.889 -5.118 1.00 80.19 773 LYS A C 1
ATOM 6268 O O . LYS A 1 773 ? 23.284 -34.799 -4.634 1.00 80.19 773 LYS A O 1
ATOM 6273 N N . LEU A 1 774 ? 22.243 -32.810 -4.429 1.00 72.25 774 LEU A N 1
ATOM 6274 C CA . LEU A 1 774 ? 22.496 -32.601 -3.001 1.00 72.25 774 LEU A CA 1
ATOM 6275 C C . LEU A 1 774 ? 21.341 -33.072 -2.104 1.00 72.25 774 LEU A C 1
ATOM 6277 O O . LEU A 1 774 ? 21.577 -33.338 -0.927 1.00 72.25 774 LEU A O 1
ATOM 6281 N N . SER A 1 775 ? 20.116 -33.110 -2.640 1.00 57.91 775 SER A N 1
ATOM 6282 C CA . SER A 1 775 ? 18.915 -33.689 -2.019 1.00 57.91 775 SER A CA 1
ATOM 6283 C C . SER A 1 775 ? 18.849 -35.191 -2.234 1.00 57.91 775 SER A C 1
ATOM 6285 O O . SER A 1 775 ? 18.490 -35.896 -1.271 1.00 57.91 775 SER A O 1
#

Solvent-accessible surface area (backbone atoms only — not comparable to full-atom values): 42770 Å² total; per-residue (Å²): 117,73,70,59,54,55,49,50,53,53,49,50,54,49,48,54,55,51,45,57,58,38,53,72,73,73,45,56,61,51,48,46,52,54,48,47,53,55,22,49,54,51,29,53,48,49,64,68,75,48,72,67,84,61,36,55,58,51,29,29,51,43,32,66,63,28,43,65,42,63,59,45,98,49,57,57,65,56,33,34,53,39,50,20,43,40,56,51,28,38,48,54,49,29,54,53,46,37,64,35,37,35,43,96,56,83,53,82,75,53,74,65,57,48,51,28,45,52,24,50,42,51,35,50,69,68,41,83,37,70,43,66,49,51,32,32,52,34,46,32,27,65,63,57,11,64,50,28,54,56,40,30,59,72,66,35,87,74,86,72,51,64,70,75,61,54,76,84,47,67,84,66,69,78,69,67,61,81,74,58,69,60,60,67,35,67,68,36,54,51,49,36,53,41,51,55,50,26,31,76,64,72,43,57,67,68,53,47,64,60,66,73,71,52,96,47,64,50,61,46,47,41,39,48,52,52,28,48,40,58,61,54,28,54,52,43,32,57,87,55,83,74,58,96,66,55,70,67,22,52,50,49,50,49,55,52,53,71,67,36,87,84,58,82,58,57,67,61,52,51,26,43,73,68,40,55,72,44,80,52,96,57,47,64,42,68,74,50,51,44,64,56,49,52,51,38,53,51,52,49,52,51,49,46,45,50,75,46,58,80,80,85,34,40,89,59,28,41,52,34,34,32,23,76,40,23,72,80,36,35,76,11,37,45,77,80,50,80,68,46,60,71,54,53,52,50,52,52,57,60,64,45,36,86,80,39,102,36,45,68,33,53,28,19,34,72,87,65,54,72,42,60,36,59,55,78,30,55,26,59,52,76,47,60,36,67,80,79,62,48,71,28,50,13,51,87,57,39,64,38,89,66,38,44,74,50,85,75,81,71,75,53,62,56,18,46,71,81,60,62,46,92,81,51,76,65,77,77,66,48,62,82,95,44,53,58,63,51,34,41,54,52,38,34,53,48,38,52,18,41,50,46,8,35,54,73,40,40,63,37,41,25,71,17,31,37,74,75,59,60,64,90,46,45,64,58,55,37,52,49,40,40,53,48,32,52,54,24,42,26,67,70,71,73,43,21,56,56,57,50,52,47,50,51,45,39,45,52,35,47,53,59,59,64,66,71,79,54,96,81,82,62,79,48,54,69,48,40,34,48,14,62,40,70,69,34,28,55,52,45,53,52,53,43,33,58,72,55,43,47,61,50,64,77,43,38,70,60,52,50,50,56,46,50,52,55,49,57,68,33,76,82,49,67,71,40,60,64,57,27,64,67,68,65,66,60,89,65,86,74,58,60,53,62,85,46,48,69,68,20,63,80,74,46,58,85,75,86,77,91,40,74,66,55,53,50,54,52,53,72,73,42,90,69,89,52,65,64,59,53,51,46,69,71,42,40,65,59,57,65,30,44,75,32,50,66,40,41,53,49,45,32,50,53,49,45,69,71,38,60,96,72,59,54,72,73,55,33,60,68,39,26,37,50,58,50,44,57,54,27,49,76,69,74,38,33,72,63,50,52,54,28,50,50,42,39,51,50,29,43,70,59,40,53,60,65,43,66,79,38,71,45,82,56,95,76,34,76,46,65,57,61,74,76,68,72,71,59,75,89,46,55,81,31,40,43,32,43,58,42,68,38,82,38,79,52,9,26,51,32,35,50,50,53,52,49,40,53,50,51,52,52,52,49,52,52,51,48,56,52,49,62,74,75,106

Sequence (775 aa):
MNSNHEIQNHLSAYFTLANDVVKTSGDPHNSVELSLLVLQCMEDSLHQQYRGEEEVTIATHMLREAVPYIVCDSDVLDKIDHIARVRFSLTVVARHIHRLYGTSKKSMPDEKIRRMFEAAAKLCDECKSPWPRRYFVKQLCRCHGIDSYHTVIANSEASSLRWVCLPELQANEVKECHDRYIVIGDEYKQLREIIVTTILSENSDKIDTFLKSPQNKWQCRVKLYLALHREICMNKVTDRSPQKFSEEGIDFISQYILSQGLITDKDFAQSLLNNEVWKLKGNIIKGMELAQQNVFCLLTHYMILMSEIPGKTTLLTPLQKIALDPTSMVNSFFPTMPQDEIQEIKEALLAARDKTNENPVFYRCPSGHPYVIGDCGRPSVLGQCKECGLQIGGERHVLRPDNVQDSGADRTETGHILGRATHLGLITAPERQLNRASFAILRILTHISMYIGANKNIQAVGQSIKPNIEETDVGRYILEHIDLDMTSIQNILGKNKDDILLLIHHLLARMMEEHTMAVREEDYPADMCGLLNKKSRSKWEEEFAKKYISPVLQNMDQVLKQSNEKIQKDQRLGADALLQILYETDKVQENQDILKLQEIPGVWRYRDLISINHLRQNLERSQEKLPVLRLFLKEEHHLRAIRFIPSIMRLQRMLMQKYGRKLDRAEATILKIQDVKQEMEKDRKIDEFEQLLKDFTEAWSCVKESLKTTVCLLDNNILAIDKSYFRAVISDDTSILYLIPTYLDAGLCSYILLYFLLKKQNMFIEQYCYQRKLS

Foldseek 3Di:
DVVVVVVVVVVVVVLVVVLVVQVVVVDLVSNLVSLLVVLVVLLLVLVVVDDDPCLLVQLLVLLQPLQCQLADLDDLVSNSNSLSSLLNSLLVLLVVLCVQQLDPDHDDDDPSNLSSLVSLLCSCVRSPAVQSLLLSLLSNCFQANPLSLVRSVVRVPDDRCPSNDDPVCPVPPDQFAFLLLLLLDDLLVLLLVVLLVCLVVVDCPSVCVSQVDDPDLLSNQLSNLLSLLVPQQRLQQEPDVVRSGDPVSLVSVLVVVLPDPSDDDSVCSNCSSVQNNFPPPQRRHYNDRNVNNLVSSLLSSLLSLLVRQDDCQDLCLQLSCLQPPLLLQLQFAQFQADWDLVLVVVVVVCVCVVVDVKDKFWKAALVGHIFIDIRPNFFDDWDADLAPRGIFGDHPSDGDPSMGGDPSDIPRGFAAEPPALVLDAAQDDTPDPDDSLLSLLSQLSSLSSNLSSCRNPLVSSQSRHPPRDDSVCSNVRSVSSNVSSLVNNCVVQVGYSVLVSSLSSSLSSLVVVVSPPDVPDDRHDPCLSNNNDDVSSNVSSVVCCVRRPVVCSLCSVVSSVVSLVSSCPPPVCVPNPSNCSNVVVPPDDADSDSSNSSNGSVSSHDDDDDDLSNVQSVVVVDPDDPVLSNLCSVCVLLVVLLVLLVLLVVLQVVCCVVCVVNADPVRLQQAFLLNVLVVCVVVVNNVSNVVSLVSLLVSCVSCVRVLQSDWDQDPSGTQHADPVLSSDRRDRGGGCCCSHQDSYDNNSNSPSSSVVSVVSVVVSVVVSVVVVVVD

pLDDT: mean 84.94, std 11.77, range [31.16, 98.75]

Organism: Mytilus coruscus (NCBI:txid42192)

Radius of gyration: 30.69 Å; Cα contacts (8 Å, |Δi|>4): 981; chains: 1; bounding box: 86×68×86 Å

InterPro domains:
  IPR031248 E3 ubiquitin-protein ligase RNF213 [PTHR22605] (4-765)
  IPR046439 Zinc finger, RZ-type [PF20173] (359-403)
  IPR046439 Zinc finger, RZ-type [PS51981] (337-414)

Nearest PDB structures (foldseek):
  8s24-assembly1_A  TM=7.976E-01  e=2.109E-27  Homo sapiens
  6tax-assembly1_A  TM=8.003E-01  e=1.593E-24  Mus musculus
  6tay-assembly1_A  TM=8.059E-01  e=1.532E-22  Mus musculus
  7oim-assembly1_A  TM=7.898E-01  e=2.809E-22  Mus musculus
  7ue2-assembly1_A  TM=2.434E-01  e=1.904E+00  synthetic construct